Protein AF-0000000075649839 (afdb_homodimer)

Radius of gyration: 38.53 Å; Cα contacts (8 Å, |Δi|>4): 1912; chains: 2; bounding box: 109×121×82 Å

Structure (mmCIF, N/CA/C/O backbone):
data_AF-0000000075649839-model_v1
#
loop_
_entity.id
_entity.type
_entity.pdbx_description
1 polymer 'PiggyBac transposable element-derived protein 3-like'
#
loop_
_atom_site.group_PDB
_atom_site.id
_atom_site.type_symbol
_atom_site.label_atom_id
_atom_site.label_alt_id
_atom_site.label_comp_id
_atom_site.label_asym_id
_atom_site.label_entity_id
_atom_site.label_seq_id
_atom_site.pdbx_PDB_ins_code
_atom_site.Cartn_x
_atom_site.Cartn_y
_atom_site.Cartn_z
_atom_site.occupancy
_atom_site.B_iso_or_equiv
_atom_site.auth_seq_id
_atom_site.auth_comp_id
_atom_site.auth_asym_id
_atom_site.auth_atom_id
_atom_site.pdbx_PDB_model_num
ATOM 1 N N . MET A 1 1 ? -27.047 -64.312 -16.031 1 19.02 1 MET A N 1
ATOM 2 C CA . MET A 1 1 ? -25.828 -64.75 -16.688 1 19.02 1 MET A CA 1
ATOM 3 C C . MET A 1 1 ? -24.734 -63.719 -16.625 1 19.02 1 MET A C 1
ATOM 5 O O . MET A 1 1 ? -23.703 -63.844 -17.266 1 19.02 1 MET A O 1
ATOM 9 N N . ALA A 1 2 ? -25.266 -62.438 -16.25 1 24.97 2 ALA A N 1
ATOM 10 C CA . ALA A 1 2 ? -24.531 -61.156 -16.266 1 24.97 2 ALA A CA 1
ATOM 11 C C . ALA A 1 2 ? -23.344 -61.219 -15.305 1 24.97 2 ALA A C 1
ATOM 13 O O . ALA A 1 2 ? -22.656 -60.188 -15.117 1 24.97 2 ALA A O 1
ATOM 14 N N . SER A 1 3 ? -23.391 -62.281 -14.469 1 29.88 3 SER A N 1
ATOM 15 C CA . SER A 1 3 ? -22.594 -62.344 -13.242 1 29.88 3 SER A CA 1
ATOM 16 C C . SER A 1 3 ? -21.109 -62.469 -13.547 1 29.88 3 SER A C 1
ATOM 18 O O . SER A 1 3 ? -20.266 -62.281 -12.672 1 29.88 3 SER A O 1
ATOM 20 N N . GLY A 1 4 ? -20.828 -63.219 -14.68 1 31.69 4 GLY A N 1
ATOM 21 C CA . GLY A 1 4 ? -19.531 -63.844 -14.867 1 31.69 4 GLY A CA 1
ATOM 22 C C . GLY A 1 4 ? -18.438 -62.844 -15.195 1 31.69 4 GLY A C 1
ATOM 23 O O . GLY A 1 4 ? -17.266 -63.062 -14.852 1 31.69 4 GLY A O 1
ATOM 24 N N . ASP A 1 5 ? -18.781 -61.938 -16.156 1 35.31 5 ASP A N 1
ATOM 25 C CA . ASP A 1 5 ? -17.766 -61.125 -16.828 1 35.31 5 ASP A CA 1
ATOM 26 C C . ASP A 1 5 ? -17.156 -60.125 -15.875 1 35.31 5 ASP A C 1
ATOM 28 O O . ASP A 1 5 ? -16.094 -59.562 -16.156 1 35.31 5 ASP A O 1
ATOM 32 N N . ASP A 1 6 ? -17.938 -59.781 -14.773 1 36.09 6 ASP A N 1
ATOM 33 C CA . ASP A 1 6 ? -17.438 -58.781 -13.844 1 36.09 6 ASP A CA 1
ATOM 34 C C . ASP A 1 6 ? -16.297 -59.312 -12.984 1 36.09 6 ASP A C 1
ATOM 36 O O . ASP A 1 6 ? -15.406 -58.594 -12.57 1 36.09 6 ASP A O 1
ATOM 40 N N . GLU A 1 7 ? -16.312 -60.719 -12.711 1 37.62 7 GLU A N 1
ATOM 41 C CA . GLU A 1 7 ? -15.328 -61.344 -11.836 1 37.62 7 GLU A CA 1
ATOM 42 C C . GLU A 1 7 ? -13.961 -61.438 -12.516 1 37.62 7 GLU A C 1
ATOM 44 O O . GLU A 1 7 ? -12.93 -61.281 -11.867 1 37.62 7 GLU A O 1
ATOM 49 N N . GLU A 1 8 ? -13.938 -61.75 -13.844 1 36.5 8 GLU A N 1
ATOM 50 C CA . GLU A 1 8 ? -12.68 -61.969 -14.555 1 36.5 8 GLU A CA 1
ATOM 51 C C . GLU A 1 8 ? -11.867 -60.688 -14.648 1 36.5 8 GLU A C 1
ATOM 53 O O . GLU A 1 8 ? -10.641 -60.719 -14.523 1 36.5 8 GLU A O 1
ATOM 58 N N . ILE A 1 9 ? -12.602 -59.531 -14.742 1 35.34 9 ILE A N 1
ATOM 59 C CA . ILE A 1 9 ? -11.898 -58.25 -14.883 1 35.34 9 ILE A CA 1
ATOM 60 C C . ILE A 1 9 ? -11.266 -57.844 -13.555 1 35.34 9 ILE A C 1
ATOM 62 O O . ILE A 1 9 ? -10.156 -57.312 -13.516 1 35.34 9 ILE A O 1
ATOM 66 N N . GLU A 1 10 ? -11.828 -58.375 -12.398 1 38.44 10 GLU A N 1
ATOM 67 C CA . GLU A 1 10 ? -11.266 -58.062 -11.086 1 38.44 10 GLU A CA 1
ATOM 68 C C . GLU A 1 10 ? -9.984 -58.844 -10.844 1 38.44 10 GLU A C 1
ATOM 70 O O . GLU A 1 10 ? -9.023 -58.344 -10.281 1 38.44 10 GLU A O 1
ATOM 75 N N . GLU A 1 11 ? -9.93 -60.156 -11.242 1 40.06 11 GLU A N 1
ATOM 76 C CA . GLU A 1 11 ? -8.773 -61 -10.992 1 40.06 11 GLU A CA 1
ATOM 77 C C . GLU A 1 11 ? -7.562 -60.562 -11.805 1 40.06 11 GLU A C 1
ATOM 79 O O . GLU A 1 11 ? -6.434 -60.594 -11.305 1 40.06 11 GLU A O 1
ATOM 84 N N . ASP A 1 12 ? -7.809 -60.125 -13.031 1 36.66 12 ASP A N 1
ATOM 85 C CA . ASP A 1 12 ? -6.707 -59.656 -13.875 1 36.66 12 ASP A CA 1
ATOM 86 C C . ASP A 1 12 ? -6.086 -58.375 -13.328 1 36.66 12 ASP A C 1
ATOM 88 O O . ASP A 1 12 ? -4.867 -58.219 -13.367 1 36.66 12 ASP A O 1
ATOM 92 N N . ILE A 1 13 ? -6.922 -57.594 -12.586 1 37.34 13 ILE A N 1
ATOM 93 C CA . ILE A 1 13 ? -6.41 -56.375 -11.992 1 37.34 13 ILE A CA 1
ATOM 94 C C . ILE A 1 13 ? -5.551 -56.719 -10.773 1 37.34 13 ILE A C 1
ATOM 96 O O . ILE A 1 13 ? -4.473 -56.125 -10.594 1 37.34 13 ILE A O 1
ATOM 100 N N . GLU A 1 14 ? -5.887 -57.719 -10.008 1 41.59 14 GLU A N 1
ATOM 101 C CA . GLU A 1 14 ? -5.113 -58.125 -8.828 1 41.59 14 GLU A CA 1
ATOM 102 C C . GLU A 1 14 ? -3.771 -58.719 -9.227 1 41.59 14 GLU A C 1
ATOM 104 O O . GLU A 1 14 ? -2.748 -58.438 -8.594 1 41.59 14 GLU A O 1
ATOM 109 N N . MET A 1 15 ? -3.715 -59.625 -10.242 1 41.25 15 MET A N 1
ATOM 110 C CA . MET A 1 15 ? -2.477 -60.25 -10.688 1 41.25 15 MET A CA 1
ATOM 111 C C . MET A 1 15 ? -1.504 -59.219 -11.242 1 41.25 15 MET A C 1
ATOM 113 O O . MET A 1 15 ? -0.313 -59.25 -10.922 1 41.25 15 MET A O 1
ATOM 117 N N . TYR A 1 16 ? -2.105 -58.188 -11.914 1 36.31 16 TYR A N 1
ATOM 118 C CA . TYR A 1 16 ? -1.267 -57.156 -12.523 1 36.31 16 TYR A CA 1
ATOM 119 C C . TYR A 1 16 ? -0.678 -56.25 -11.453 1 36.31 16 TYR A C 1
ATOM 121 O O . TYR A 1 16 ? 0.495 -55.875 -11.523 1 36.31 16 TYR A O 1
ATOM 129 N N . LEU A 1 17 ? -1.4 -55.969 -10.352 1 41.25 17 LEU A N 1
ATOM 130 C CA . LEU A 1 17 ? -0.88 -55.188 -9.234 1 41.25 17 LEU A CA 1
ATOM 131 C C . LEU A 1 17 ? 0.249 -55.938 -8.531 1 41.25 17 LEU A C 1
ATOM 133 O O . LEU A 1 17 ? 1.222 -55.312 -8.086 1 41.25 17 LEU A O 1
ATOM 137 N N . ARG A 1 18 ? 0.269 -57.188 -8.477 1 41.78 18 ARG A N 1
ATOM 138 C CA . ARG A 1 18 ? 1.303 -58 -7.844 1 41.78 18 ARG A CA 1
ATOM 139 C C . ARG A 1 18 ? 2.58 -58 -8.672 1 41.78 18 ARG A C 1
ATOM 141 O O . ARG A 1 18 ? 3.682 -57.906 -8.133 1 41.78 18 ARG A O 1
ATOM 148 N N . GLU A 1 19 ? 2.455 -58.062 -10.023 1 39.06 19 GLU A N 1
ATOM 149 C CA . GLU A 1 19 ? 3.635 -58.125 -10.883 1 39.06 19 GLU A CA 1
ATOM 150 C C . GLU A 1 19 ? 4.348 -56.781 -10.977 1 39.06 19 GLU A C 1
ATOM 152 O O . GLU A 1 19 ? 5.578 -56.719 -11.023 1 39.06 19 GLU A O 1
ATOM 157 N N . ALA A 1 20 ? 3.559 -55.656 -10.898 1 35.97 20 ALA A N 1
ATOM 158 C CA . ALA A 1 20 ? 4.156 -54.312 -10.914 1 35.97 20 ALA A CA 1
ATOM 159 C C . ALA A 1 20 ? 4.918 -54.062 -9.617 1 35.97 20 ALA A C 1
ATOM 161 O O . ALA A 1 20 ? 5.98 -53.406 -9.633 1 35.97 20 ALA A O 1
ATOM 162 N N . ALA A 1 21 ? 4.617 -54.594 -8.477 1 37.72 21 ALA A N 1
ATOM 163 C CA . ALA A 1 21 ? 5.367 -54.531 -7.223 1 37.72 21 ALA A CA 1
ATOM 164 C C . ALA A 1 21 ? 6.695 -55.281 -7.336 1 37.72 21 ALA A C 1
ATOM 166 O O . ALA A 1 21 ? 7.707 -54.844 -6.777 1 37.72 21 ALA A O 1
ATOM 167 N N . VAL A 1 22 ? 6.879 -56.312 -8.133 1 38.53 22 VAL A N 1
ATOM 168 C CA . VAL A 1 22 ? 8.086 -57.125 -8.273 1 38.53 22 VAL A CA 1
ATOM 169 C C . VAL A 1 22 ? 9.094 -56.406 -9.164 1 38.53 22 VAL A C 1
ATOM 171 O O . VAL A 1 22 ? 10.289 -56.406 -8.883 1 38.53 22 VAL A O 1
ATOM 174 N N . ALA A 1 23 ? 8.617 -55.625 -10.18 1 34.53 23 ALA A N 1
ATOM 175 C CA . ALA A 1 23 ? 9.539 -54.969 -11.117 1 34.53 23 ALA A CA 1
ATOM 176 C C . ALA A 1 23 ? 10.242 -53.781 -10.461 1 34.53 23 ALA A C 1
ATOM 178 O O . ALA A 1 23 ? 11.43 -53.562 -10.711 1 34.53 23 ALA A O 1
ATOM 179 N N . GLU A 1 24 ? 9.641 -53.125 -9.508 1 35.38 24 GLU A N 1
ATOM 180 C CA . GLU A 1 24 ? 10.281 -52 -8.82 1 35.38 24 GLU A CA 1
ATOM 181 C C . GLU A 1 24 ? 11.391 -52.469 -7.891 1 35.38 24 GLU A C 1
ATOM 183 O O . GLU A 1 24 ? 12.352 -51.75 -7.637 1 35.38 24 GLU A O 1
ATOM 188 N N . ARG A 1 25 ? 11.391 -53.594 -7.375 1 35.38 25 ARG A N 1
ATOM 189 C CA . ARG A 1 25 ? 12.43 -54.156 -6.523 1 35.38 25 ARG A CA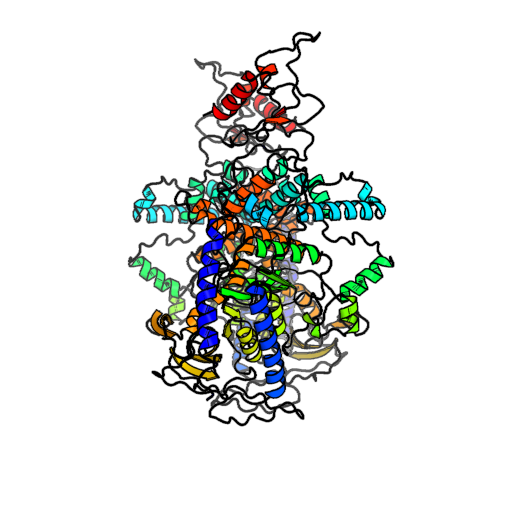 1
ATOM 190 C C . ARG A 1 25 ? 13.688 -54.469 -7.324 1 35.38 25 ARG A C 1
ATOM 192 O O . ARG A 1 25 ? 14.805 -54.406 -6.793 1 35.38 25 ARG A O 1
ATOM 199 N N . ALA A 1 26 ? 13.609 -54.844 -8.609 1 31.78 26 ALA A N 1
ATOM 200 C CA . ALA A 1 26 ? 14.766 -55.281 -9.383 1 31.78 26 ALA A CA 1
ATOM 201 C C . ALA A 1 26 ? 15.664 -54.094 -9.742 1 31.78 26 ALA A C 1
ATOM 203 O O . ALA A 1 26 ? 16.891 -54.25 -9.797 1 31.78 26 ALA A O 1
ATOM 204 N N . GLU A 1 27 ? 15.133 -52.938 -9.977 1 32.66 27 GLU A N 1
ATOM 205 C CA . GLU A 1 27 ? 15.992 -51.844 -10.477 1 32.66 27 GLU A CA 1
ATOM 206 C C . GLU A 1 27 ? 16.891 -51.312 -9.367 1 32.66 27 GLU A C 1
ATOM 208 O O . GLU A 1 27 ? 17.859 -50.594 -9.641 1 32.66 27 GLU A O 1
ATOM 213 N N . ALA A 1 28 ? 16.641 -51.5 -8.07 1 30.34 28 ALA A N 1
ATOM 214 C CA . ALA A 1 28 ? 17.5 -51.031 -6.984 1 30.34 28 ALA A CA 1
ATOM 215 C C . ALA A 1 28 ? 18.828 -51.781 -6.961 1 30.34 28 ALA A C 1
ATOM 217 O O . ALA A 1 28 ? 19.828 -51.25 -6.453 1 30.34 28 ALA A O 1
ATOM 218 N N . ALA A 1 29 ? 18.906 -53.031 -7.348 1 28.22 29 ALA A N 1
ATOM 219 C CA . ALA A 1 29 ? 20.062 -53.875 -7.055 1 28.22 29 ALA A CA 1
ATOM 220 C C . ALA A 1 29 ? 21.234 -53.531 -7.977 1 28.22 29 ALA A C 1
ATOM 222 O O . ALA A 1 29 ? 22.359 -53.969 -7.746 1 28.22 29 ALA A O 1
ATOM 223 N N . GLY A 1 30 ? 21.016 -53.062 -9.195 1 26.59 30 GLY A N 1
ATOM 224 C CA . GLY A 1 30 ? 22.078 -53.094 -10.195 1 26.59 30 GLY A CA 1
ATOM 225 C C . GLY A 1 30 ? 23.141 -52.062 -9.969 1 26.59 30 GLY A C 1
ATOM 226 O O . GLY A 1 30 ? 23.969 -51.781 -10.852 1 26.59 30 GLY A O 1
ATOM 227 N N . ALA A 1 31 ? 23.219 -51.312 -8.875 1 26.58 31 ALA A N 1
ATOM 228 C CA . ALA A 1 31 ? 24.109 -50.156 -8.82 1 26.58 31 ALA A CA 1
ATOM 229 C C . ALA A 1 31 ? 25.562 -50.594 -8.578 1 26.58 31 ALA A C 1
ATOM 231 O O . ALA A 1 31 ? 26.438 -49.75 -8.406 1 26.58 31 ALA A O 1
ATOM 232 N N . ASN A 1 32 ? 25.953 -51.875 -8.336 1 22.62 32 ASN A N 1
ATOM 233 C CA . ASN A 1 32 ? 27.297 -52.031 -7.789 1 22.62 32 ASN A CA 1
ATOM 234 C C . ASN A 1 32 ? 28.359 -51.969 -8.883 1 22.62 32 ASN A C 1
ATOM 236 O O . ASN A 1 32 ? 29.562 -51.938 -8.594 1 22.62 32 ASN A O 1
ATOM 240 N N . GLY A 1 33 ? 28.188 -52.656 -10.062 1 23.7 33 GLY A N 1
ATOM 241 C CA . GLY A 1 33 ? 29.328 -53.281 -10.703 1 23.7 33 GLY A CA 1
ATOM 242 C C . GLY A 1 33 ? 30.328 -52.281 -11.258 1 23.7 33 GLY A C 1
ATOM 243 O O . GLY A 1 33 ? 30.016 -51.094 -11.375 1 23.7 33 GLY A O 1
ATOM 244 N N . THR A 1 34 ? 31.594 -52.812 -11.859 1 25.53 34 THR A N 1
ATOM 245 C CA . THR A 1 34 ? 32.969 -52.562 -12.281 1 25.53 34 THR A CA 1
ATOM 246 C C . THR A 1 34 ? 33 -51.562 -13.453 1 25.53 34 THR A C 1
ATOM 248 O O . THR A 1 34 ? 32.031 -51.5 -14.227 1 25.53 34 THR A O 1
ATOM 251 N N . VAL A 1 35 ? 34.156 -50.688 -13.594 1 26.8 35 VAL A N 1
ATOM 252 C CA . VAL A 1 35 ? 34.469 -49.438 -14.25 1 26.8 35 VAL A CA 1
ATOM 253 C C . VAL A 1 35 ? 34.625 -49.656 -15.75 1 26.8 35 VAL A C 1
ATOM 255 O O . VAL A 1 35 ? 35.031 -48.75 -16.484 1 26.8 35 VAL A O 1
ATOM 258 N N . GLY A 1 36 ? 34.531 -50.969 -16.25 1 22.67 36 GLY A N 1
ATOM 259 C CA . GLY A 1 36 ? 35.188 -51.25 -17.5 1 22.67 36 GLY A CA 1
ATOM 260 C C . GLY A 1 36 ? 34.812 -50.281 -18.625 1 22.67 36 GLY A C 1
ATOM 261 O O . GLY A 1 36 ? 33.844 -49.531 -18.5 1 22.67 36 GLY A O 1
ATOM 262 N N . GLN A 1 37 ? 35.656 -50.406 -19.891 1 25.34 37 GLN A N 1
ATOM 263 C CA . GLN A 1 37 ? 35.906 -49.688 -21.125 1 25.34 37 GLN A CA 1
ATOM 264 C C . GLN A 1 37 ? 34.625 -49.406 -21.891 1 25.34 37 GLN A C 1
ATOM 266 O O . GLN A 1 37 ? 33.969 -50.344 -22.391 1 25.34 37 GLN A O 1
ATOM 271 N N . ASN A 1 38 ? 33.812 -48.781 -21.422 1 20.47 38 ASN A N 1
ATOM 272 C CA . ASN A 1 38 ? 32.375 -48.875 -21.75 1 20.47 38 ASN A CA 1
ATOM 273 C C . ASN A 1 38 ? 32.125 -48.375 -23.172 1 20.47 38 ASN A C 1
ATOM 275 O O . ASN A 1 38 ? 32.281 -47.188 -23.469 1 20.47 38 ASN A O 1
ATOM 279 N N . ILE A 1 39 ? 32.75 -49.125 -24.203 1 24.69 39 ILE A N 1
ATOM 280 C CA . ILE A 1 39 ? 32.5 -48.812 -25.594 1 24.69 39 ILE A CA 1
ATOM 281 C C . ILE A 1 39 ? 31 -48.562 -25.797 1 24.69 39 ILE A C 1
ATOM 283 O O . ILE A 1 39 ? 30.188 -49.5 -25.594 1 24.69 39 ILE A O 1
ATOM 287 N N . ALA A 1 40 ? 30.578 -47.469 -25.547 1 22.92 40 ALA A N 1
ATOM 288 C CA . ALA A 1 40 ? 29.156 -47.125 -25.359 1 22.92 40 ALA A CA 1
ATOM 289 C C . ALA A 1 40 ? 28.359 -47.375 -26.641 1 22.92 40 ALA A C 1
ATOM 291 O O . ALA A 1 40 ? 28.453 -46.594 -27.578 1 22.92 40 ALA A O 1
ATOM 292 N N . GLY A 1 41 ? 28.594 -48.656 -27.188 1 22.28 41 GLY A N 1
ATOM 293 C CA . GLY A 1 41 ? 27.734 -48.938 -28.328 1 22.28 41 GLY A CA 1
ATOM 294 C C . GLY A 1 41 ? 26.297 -48.531 -28.109 1 22.28 41 GLY A C 1
ATOM 295 O O . GLY A 1 41 ? 25.828 -48.5 -26.969 1 22.28 41 GLY A O 1
ATOM 296 N N . GLU A 1 42 ? 25.75 -47.688 -29.062 1 23.73 42 GLU A N 1
ATOM 297 C CA . GLU A 1 42 ? 24.406 -47.125 -29.172 1 23.73 42 GLU A CA 1
ATOM 298 C C . GLU A 1 42 ? 23.344 -48.219 -29.031 1 23.73 42 GLU A C 1
ATOM 300 O O . GLU A 1 42 ? 23.031 -48.906 -30 1 23.73 42 GLU A O 1
ATOM 305 N N . VAL A 1 43 ? 23.516 -49.156 -28.109 1 25.05 43 VAL A N 1
ATOM 306 C CA . VAL A 1 43 ? 22.484 -50.188 -28.188 1 25.05 43 VAL A CA 1
ATOM 307 C C . VAL A 1 43 ? 21.094 -49.562 -28.141 1 25.05 43 VAL A C 1
ATOM 309 O O . VAL A 1 43 ? 20.812 -48.719 -27.266 1 25.05 43 VAL A O 1
ATOM 312 N N . ASP A 1 44 ? 20.422 -49.562 -29.328 1 24.45 44 ASP A N 1
ATOM 313 C CA . ASP A 1 44 ? 19.016 -49.312 -29.641 1 24.45 44 ASP A CA 1
ATOM 314 C C . ASP A 1 44 ? 18.109 -50.062 -28.656 1 24.45 44 ASP A C 1
ATOM 316 O O . ASP A 1 44 ? 18.031 -51.281 -28.672 1 24.45 44 ASP A O 1
ATOM 320 N N . SER A 1 45 ? 18.281 -49.812 -27.406 1 27.55 45 SER A N 1
ATOM 321 C CA . SER A 1 45 ? 17.469 -50.562 -26.469 1 27.55 45 SER A CA 1
ATOM 322 C C . SER A 1 45 ? 16.016 -50.625 -26.922 1 27.55 45 SER A C 1
ATOM 324 O O . SER A 1 45 ? 15.422 -49.625 -27.297 1 27.55 45 SER A O 1
ATOM 326 N N . ASP A 1 46 ? 15.594 -51.75 -27.547 1 25.83 46 ASP A N 1
ATOM 327 C CA . ASP A 1 46 ? 14.258 -52.219 -27.891 1 25.83 46 ASP A CA 1
ATOM 328 C C . ASP A 1 46 ? 13.234 -51.812 -26.828 1 25.83 46 ASP A C 1
ATOM 330 O O . ASP A 1 46 ? 13.484 -51.969 -25.641 1 25.83 46 ASP A O 1
ATOM 334 N N . ASP A 1 47 ? 12.352 -50.906 -27.219 1 26.94 47 ASP A N 1
ATOM 335 C CA . ASP A 1 47 ? 11.102 -50.406 -26.641 1 26.94 47 ASP A CA 1
ATOM 336 C C . ASP A 1 47 ? 10.242 -51.562 -26.109 1 26.94 47 ASP A C 1
ATOM 338 O O . ASP A 1 47 ? 9.562 -52.219 -26.875 1 26.94 47 ASP A O 1
ATOM 342 N N . SER A 1 48 ? 10.734 -52.375 -25.25 1 28.39 48 SER A N 1
ATOM 343 C CA . SER A 1 48 ? 9.906 -53.438 -24.688 1 28.39 48 SER A CA 1
ATOM 344 C C . SER A 1 48 ? 8.523 -52.906 -24.312 1 28.39 48 SER A C 1
ATOM 346 O O . SER A 1 48 ? 8.391 -51.781 -23.812 1 28.39 48 SER A O 1
ATOM 348 N N . ASP A 1 49 ? 7.414 -53.5 -24.938 1 29.11 49 ASP A N 1
ATOM 349 C CA . ASP A 1 49 ? 5.957 -53.438 -24.828 1 29.11 49 ASP A CA 1
ATOM 350 C C . ASP A 1 49 ? 5.508 -53.469 -23.375 1 29.11 49 ASP A C 1
ATOM 352 O O . ASP A 1 49 ? 5.078 -54.5 -22.875 1 29.11 49 ASP A O 1
ATOM 356 N N . ASP A 1 50 ? 6.309 -53.094 -22.5 1 30.92 50 ASP A N 1
ATOM 357 C CA . ASP A 1 50 ? 5.742 -53.062 -21.156 1 30.92 50 ASP A CA 1
ATOM 358 C C . ASP A 1 50 ? 4.344 -52.469 -21.141 1 30.92 50 ASP A C 1
ATOM 360 O O . ASP A 1 50 ? 4.168 -51.312 -21.578 1 30.92 50 ASP A O 1
ATOM 364 N N . PHE A 1 51 ? 3.275 -53.156 -21.359 1 31.86 51 PHE A N 1
ATOM 365 C CA . PHE A 1 51 ? 1.84 -52.938 -21.234 1 31.86 51 PHE A CA 1
ATOM 366 C C . PHE A 1 51 ? 1.536 -51.938 -20.141 1 31.86 51 PHE A C 1
ATOM 368 O O . PHE A 1 51 ? 1.631 -52.25 -18.953 1 31.86 51 PHE A O 1
ATOM 375 N N . ASP A 1 52 ? 1.98 -50.75 -20.234 1 35.62 52 ASP A N 1
ATOM 376 C CA . ASP A 1 52 ? 2.111 -49.594 -19.359 1 35.62 52 ASP A CA 1
ATOM 377 C C . ASP A 1 52 ? 0.794 -49.281 -18.656 1 35.62 52 ASP A C 1
ATOM 379 O O . ASP A 1 52 ? -0.255 -49.188 -19.297 1 35.62 52 ASP A O 1
ATOM 383 N N . LEU A 1 53 ? 0.607 -49.688 -17.391 1 39.34 53 LEU A N 1
ATOM 384 C CA . LEU A 1 53 ? -0.479 -49.375 -16.469 1 39.34 53 LEU A CA 1
ATOM 385 C C . LEU A 1 53 ? -1.08 -48 -16.766 1 39.34 53 LEU A C 1
ATOM 387 O O . LEU A 1 53 ? -2.293 -47.812 -16.641 1 39.34 53 LEU A O 1
ATOM 391 N N . TYR A 1 54 ? -0.235 -47.156 -17.188 1 42.41 54 TYR A N 1
ATOM 392 C CA . TYR A 1 54 ? -0.687 -45.812 -17.484 1 42.41 54 TYR A CA 1
ATOM 393 C C . TYR A 1 54 ? -1.618 -45.781 -18.703 1 42.41 54 TYR A C 1
ATOM 395 O O . TYR A 1 54 ? -2.639 -45.094 -18.703 1 42.41 54 TYR A O 1
ATOM 403 N N . SER A 1 55 ? -1.267 -46.688 -19.688 1 45.28 55 SER A N 1
ATOM 404 C CA . SER A 1 55 ? -2.088 -46.719 -20.891 1 45.28 55 SER A CA 1
ATOM 405 C C . SER A 1 55 ? -3.453 -47.344 -20.609 1 45.28 55 SER A C 1
ATOM 407 O O . SER A 1 55 ? -4.473 -46.875 -21.125 1 45.28 55 SER A O 1
ATOM 409 N N . VAL A 1 56 ? -3.43 -48.438 -19.766 1 46.31 56 VAL A N 1
ATOM 410 C CA . VAL A 1 56 ? -4.691 -49.094 -19.422 1 46.31 56 VAL A CA 1
ATOM 411 C C . VAL A 1 56 ? -5.57 -48.125 -18.625 1 46.31 56 VAL A C 1
ATOM 413 O O . VAL A 1 56 ? -6.773 -48.031 -18.875 1 46.31 56 VAL A O 1
ATOM 416 N N . THR A 1 57 ? -4.922 -47.438 -17.734 1 51.81 57 THR A N 1
ATOM 417 C CA . THR A 1 57 ? -5.676 -46.5 -16.891 1 51.81 57 THR A CA 1
ATOM 418 C C . THR A 1 57 ? -6.254 -45.375 -17.734 1 51.81 57 THR A C 1
ATOM 420 O O . THR A 1 57 ? -7.379 -44.938 -17.484 1 51.81 57 THR A O 1
ATOM 423 N N . LYS A 1 58 ? -5.461 -45.062 -18.734 1 54.66 58 LYS A N 1
ATOM 424 C CA . LYS A 1 58 ? -5.922 -44 -19.641 1 54.66 58 LYS A CA 1
ATOM 425 C C . LYS A 1 58 ? -7.113 -44.469 -20.469 1 54.66 58 LYS A C 1
ATOM 427 O O . LYS A 1 58 ? -8.055 -43.719 -20.688 1 54.66 58 LYS A O 1
ATOM 432 N N . GLN A 1 59 ? -6.992 -45.75 -20.938 1 53.06 59 GLN A N 1
ATOM 433 C CA . GLN A 1 59 ? -8.078 -46.312 -21.75 1 53.06 59 GLN A CA 1
ATOM 434 C C . GLN A 1 59 ? -9.359 -46.438 -20.922 1 53.06 59 GLN A C 1
ATOM 436 O O . GLN A 1 59 ? -10.453 -46.125 -21.406 1 53.06 59 GLN A O 1
ATOM 441 N N . VAL A 1 60 ? -9.141 -46.906 -19.641 1 57.06 60 VAL A N 1
ATOM 442 C CA . VAL A 1 60 ? -10.297 -47.062 -18.766 1 57.06 60 VAL A CA 1
ATOM 443 C C . VAL A 1 60 ? -10.914 -45.719 -18.469 1 57.06 60 VAL A C 1
ATOM 445 O O . VAL A 1 60 ? -12.141 -45.562 -18.484 1 57.06 60 VAL A O 1
ATOM 448 N N . ARG A 1 61 ? -10.055 -44.75 -18.328 1 63.09 61 ARG A N 1
ATOM 449 C CA . ARG A 1 61 ? -10.539 -43.406 -18.062 1 63.09 61 ARG A CA 1
ATOM 450 C C . ARG A 1 61 ? -11.266 -42.844 -19.266 1 63.09 61 ARG A C 1
ATOM 452 O O . ARG A 1 61 ? -12.297 -42.188 -19.125 1 63.09 61 ARG A O 1
ATOM 459 N N . GLY A 1 62 ? -10.641 -43.094 -20.375 1 61.25 62 GLY A N 1
ATOM 460 C CA . GLY A 1 62 ? -11.281 -42.656 -21.594 1 61.25 62 GLY A CA 1
ATOM 461 C C . GLY A 1 62 ? -12.688 -43.219 -21.766 1 61.25 62 GLY A C 1
ATOM 462 O O . GLY A 1 62 ? -13.594 -42.5 -22.172 1 61.25 62 GLY A O 1
ATOM 463 N N . ALA A 1 63 ? -12.828 -44.5 -21.438 1 63.03 63 ALA A N 1
ATOM 464 C CA . ALA A 1 63 ? -14.141 -45.156 -21.531 1 63.03 63 ALA A CA 1
ATOM 465 C C . ALA A 1 63 ? -15.125 -44.531 -20.547 1 63.03 63 ALA A C 1
ATOM 467 O O . ALA A 1 63 ? -16.297 -44.312 -20.875 1 63.03 63 ALA A O 1
ATOM 468 N N . ARG A 1 64 ? -14.617 -44.219 -19.406 1 67.69 64 ARG A N 1
ATOM 469 C CA . ARG A 1 64 ? -15.461 -43.594 -18.375 1 67.69 64 ARG A CA 1
ATOM 470 C C . ARG A 1 64 ? -15.906 -42.188 -18.797 1 67.69 64 ARG A C 1
ATOM 472 O O . ARG A 1 64 ? -17.047 -41.812 -18.547 1 67.69 64 ARG A O 1
ATOM 479 N N . VAL A 1 65 ? -15.008 -41.531 -19.422 1 69.38 65 VAL A N 1
ATOM 480 C CA . VAL A 1 65 ? -15.328 -40.188 -19.891 1 69.38 65 VAL A CA 1
ATOM 481 C C . VAL A 1 65 ? -16.406 -40.25 -20.969 1 69.38 65 VAL A C 1
ATOM 483 O O . VAL A 1 65 ? -17.312 -39.406 -21 1 69.38 65 VAL A O 1
ATOM 486 N N . GLY A 1 66 ? -16.188 -41.219 -21.828 1 65.81 66 GLY A N 1
ATOM 487 C CA . GLY A 1 66 ? -17.203 -41.438 -22.844 1 65.81 66 GLY A CA 1
ATOM 488 C C . GLY A 1 66 ? -18.578 -41.719 -22.266 1 65.81 66 GLY A C 1
ATOM 489 O O . GLY A 1 66 ? -19.578 -41.156 -22.734 1 65.81 66 GLY A O 1
ATOM 490 N N . GLU A 1 67 ? -18.578 -42.594 -21.219 1 67.81 67 GLU A N 1
ATOM 491 C CA . GLU A 1 67 ? -19.828 -42.906 -20.547 1 67.81 67 GLU A CA 1
ATOM 492 C C . GLU A 1 67 ? -20.406 -41.688 -19.859 1 67.81 67 GLU A C 1
ATOM 494 O O . GLU A 1 67 ? -21.625 -41.469 -19.891 1 67.81 67 GLU A O 1
ATOM 499 N N . PHE A 1 68 ? -19.578 -41 -19.266 1 69.5 68 PHE A N 1
ATOM 500 C CA . PHE A 1 68 ? -20 -39.75 -18.641 1 69.5 68 PHE A CA 1
ATOM 501 C C . PHE A 1 68 ? -20.688 -38.812 -19.656 1 69.5 68 PHE A C 1
ATOM 503 O O . PHE A 1 68 ? -21.75 -38.281 -19.391 1 69.5 68 PHE A O 1
ATOM 510 N N . SER A 1 69 ? -20.016 -38.688 -20.734 1 65.44 69 SER A N 1
ATOM 511 C CA . SER A 1 69 ? -20.547 -37.781 -21.766 1 65.44 69 SER A CA 1
ATOM 512 C C . SER A 1 69 ? -21.922 -38.25 -22.234 1 65.44 69 SER A C 1
ATOM 514 O O . SER A 1 69 ? -22.812 -37.406 -22.438 1 65.44 69 SER A O 1
ATOM 516 N N . ARG A 1 70 ? -22.094 -39.531 -22.297 1 66.88 70 ARG A N 1
ATOM 517 C CA . ARG A 1 70 ? -23.375 -40.094 -22.703 1 66.88 70 ARG A CA 1
ATOM 518 C C . ARG A 1 70 ? -24.438 -39.875 -21.641 1 66.88 70 ARG A C 1
ATOM 520 O O . ARG A 1 70 ? -25.562 -39.469 -21.953 1 66.88 70 ARG A O 1
ATOM 527 N N . ARG A 1 71 ? -24.031 -40.156 -20.453 1 67.38 71 ARG A N 1
ATOM 528 C CA . ARG A 1 71 ? -24.969 -40 -19.344 1 67.38 71 ARG A CA 1
ATOM 529 C C . ARG A 1 71 ? -25.359 -38.562 -19.156 1 67.38 71 ARG A C 1
ATOM 531 O O . ARG A 1 71 ? -26.516 -38.25 -18.859 1 67.38 71 ARG A O 1
ATOM 538 N N . ASN A 1 72 ? -24.375 -37.781 -19.266 1 64.06 72 ASN A N 1
ATOM 539 C CA . ASN A 1 72 ? -24.625 -36.344 -19.094 1 64.06 72 ASN A CA 1
ATOM 540 C C . ASN A 1 72 ? -25.578 -35.812 -20.156 1 64.06 72 ASN A C 1
ATOM 542 O O . ASN A 1 72 ? -26.438 -34.969 -19.875 1 64.06 72 ASN A O 1
ATOM 546 N N . LYS A 1 73 ? -25.281 -36.25 -21.328 1 59.62 73 LYS A N 1
ATOM 547 C CA . LYS A 1 73 ? -26.172 -35.875 -22.422 1 59.62 73 LYS A CA 1
ATOM 548 C C . LYS A 1 73 ? -27.578 -36.406 -22.188 1 59.62 73 LYS A C 1
ATOM 550 O O . LYS A 1 73 ? -28.562 -35.75 -22.5 1 59.62 73 LYS A O 1
ATOM 555 N N . ALA A 1 74 ? -27.625 -37.656 -21.672 1 59.31 74 ALA A N 1
ATOM 556 C CA . ALA A 1 74 ? -28.891 -38.312 -21.422 1 59.31 74 ALA A CA 1
ATOM 557 C C . ALA A 1 74 ? -29.609 -37.688 -20.234 1 59.31 74 ALA A C 1
ATOM 559 O O . ALA A 1 74 ? -30.844 -37.594 -20.219 1 59.31 74 ALA A O 1
ATOM 560 N N . ARG A 1 75 ? -28.859 -37.531 -19.172 1 60.22 75 ARG A N 1
ATOM 561 C CA . ARG A 1 75 ? -29.469 -37 -17.953 1 60.22 75 ARG A CA 1
ATOM 562 C C . ARG A 1 75 ? -30.078 -35.625 -18.188 1 60.22 75 ARG A C 1
ATOM 564 O O . ARG A 1 75 ? -31.047 -35.281 -17.531 1 60.22 75 ARG A O 1
ATOM 571 N N . GLY A 1 76 ? -29.891 -35.156 -19.438 1 51.72 76 GLY A N 1
ATOM 572 C CA . GLY A 1 76 ? -30.453 -33.844 -19.703 1 51.72 76 GLY A CA 1
ATOM 573 C C . GLY A 1 76 ? -30.516 -32.969 -18.469 1 51.72 76 GLY A C 1
ATOM 574 O O . GLY A 1 76 ? -29.578 -32.938 -17.672 1 51.72 76 GLY A O 1
ATOM 575 N N . ARG A 1 77 ? -31.578 -32.125 -18.266 1 53.09 77 ARG A N 1
ATOM 576 C CA . ARG A 1 77 ? -31.938 -31.25 -17.141 1 53.09 77 ARG A CA 1
ATOM 577 C C . ARG A 1 77 ? -32.625 -32.062 -16.031 1 53.09 77 ARG A C 1
ATOM 579 O O . ARG A 1 77 ? -33.281 -31.469 -15.164 1 53.09 77 ARG A O 1
ATOM 586 N N . ALA A 1 78 ? -32.531 -33.344 -16.125 1 55.75 78 ALA A N 1
ATOM 587 C CA . ALA A 1 78 ? -33.312 -34.125 -15.164 1 55.75 78 ALA A CA 1
ATOM 588 C C . ALA A 1 78 ? -32.719 -34 -13.758 1 55.75 78 ALA A C 1
ATOM 590 O O . ALA A 1 78 ? -31.516 -33.812 -13.586 1 55.75 78 ALA A O 1
ATOM 591 N N . GLU A 1 79 ? -33.594 -33.875 -12.781 1 66.38 79 GLU A N 1
ATOM 592 C CA . GLU A 1 79 ? -33.312 -33.719 -11.359 1 66.38 79 GLU A CA 1
ATOM 593 C C . GLU A 1 79 ? -32.562 -34.938 -10.82 1 66.38 79 GLU A C 1
ATOM 595 O O . GLU A 1 79 ? -32.875 -36.094 -11.172 1 66.38 79 GLU A O 1
ATOM 600 N N . ARG A 1 80 ? -31.406 -34.844 -10.297 1 77.94 80 ARG A N 1
ATOM 601 C CA . ARG A 1 80 ? -30.594 -35.844 -9.656 1 77.94 80 ARG A CA 1
ATOM 602 C C . ARG A 1 80 ? -31.328 -36.469 -8.469 1 77.94 80 ARG A C 1
ATOM 604 O O . ARG A 1 80 ? -32 -35.781 -7.707 1 77.94 80 ARG A O 1
ATOM 611 N N . PRO A 1 81 ? -31.391 -37.719 -8.359 1 80.69 81 PRO A N 1
ATOM 612 C CA . PRO A 1 81 ? -32.062 -38.406 -7.246 1 80.69 81 PRO A CA 1
ATOM 613 C C . PRO A 1 81 ? -31.266 -38.344 -5.941 1 80.69 81 PRO A C 1
ATOM 615 O O . PRO A 1 81 ? -30.625 -39.312 -5.555 1 80.69 81 PRO A O 1
ATOM 618 N N . TRP A 1 82 ? -31.391 -37.281 -5.301 1 86.5 82 TRP A N 1
ATOM 619 C CA . TRP A 1 82 ? -30.688 -37.094 -4.043 1 86.5 82 TRP A CA 1
ATOM 620 C C . TRP A 1 82 ? -31.344 -37.875 -2.91 1 86.5 82 TRP A C 1
ATOM 622 O O . TRP A 1 82 ? -32.562 -37.875 -2.789 1 86.5 82 TRP A O 1
ATOM 632 N N . ALA A 1 83 ? -30.547 -38.594 -2.109 1 85.12 83 ALA A N 1
ATOM 633 C CA . ALA A 1 83 ? -31.031 -39.281 -0.912 1 85.12 83 ALA A CA 1
ATOM 634 C C . ALA A 1 83 ? -30.531 -38.594 0.354 1 85.12 83 ALA A C 1
ATOM 636 O O . ALA A 1 83 ? -29.359 -38.219 0.433 1 85.12 83 ALA A O 1
ATOM 637 N N . SER A 1 84 ? -31.375 -38.406 1.197 1 83.94 84 SER A N 1
ATOM 638 C CA . SER A 1 84 ? -31 -37.812 2.475 1 83.94 84 SER A CA 1
ATOM 639 C C . SER A 1 84 ? -30.406 -38.844 3.418 1 83.94 84 SER A C 1
ATOM 641 O O . SER A 1 84 ? -30.797 -40 3.387 1 83.94 84 SER A O 1
ATOM 643 N N . VAL A 1 85 ? -29.453 -38.438 4.113 1 81.25 85 VAL A N 1
ATOM 644 C CA . VAL A 1 85 ? -28.828 -39.344 5.059 1 81.25 85 VAL A CA 1
ATOM 645 C C . VAL A 1 85 ? -29.125 -38.906 6.488 1 81.25 85 VAL A C 1
ATOM 647 O O . VAL A 1 85 ? -29 -37.719 6.812 1 81.25 85 VAL A O 1
ATOM 650 N N . SER A 1 86 ? -29.734 -39.812 7.203 1 69.38 86 SER A N 1
ATOM 651 C CA . SER A 1 86 ? -29.984 -39.562 8.617 1 69.38 86 SER A CA 1
ATOM 652 C C . SER A 1 86 ? -28.766 -39.938 9.469 1 69.38 86 SER A C 1
ATOM 654 O O . SER A 1 86 ? -27.891 -40.688 9.023 1 69.38 86 SER A O 1
ATOM 656 N N . ALA A 1 87 ? -28.719 -39.375 10.641 1 61.59 87 ALA A N 1
ATOM 657 C CA . ALA A 1 87 ? -27.625 -39.656 11.578 1 61.59 87 ALA A CA 1
ATOM 658 C C . ALA A 1 87 ? -27.516 -41.156 11.852 1 61.59 87 ALA A C 1
ATOM 660 O O . ALA A 1 87 ? -28.516 -41.844 12.102 1 61.59 87 ALA A O 1
ATOM 661 N N . GLY A 1 88 ? -26.422 -41.812 11.586 1 62.12 88 GLY A N 1
ATOM 662 C CA . GLY A 1 88 ? -26.156 -43.188 11.953 1 62.12 88 GLY A CA 1
ATOM 663 C C . GLY A 1 88 ? -26.188 -44.125 10.766 1 62.12 88 GLY A C 1
ATOM 664 O O . GLY A 1 88 ? -25.859 -45.312 10.891 1 62.12 88 GLY A O 1
ATOM 665 N N . GLU A 1 89 ? -26.672 -43.656 9.609 1 68.94 89 GLU A N 1
ATOM 666 C CA . GLU A 1 89 ? -26.734 -44.531 8.445 1 68.94 89 GLU A CA 1
ATOM 667 C C . GLU A 1 89 ? -25.359 -44.781 7.852 1 68.94 89 GLU A C 1
ATOM 669 O O . GLU A 1 89 ? -24.484 -43.906 7.906 1 68.94 89 GLU A O 1
ATOM 674 N N . VAL A 1 90 ? -25.078 -46.031 7.555 1 70.44 90 VAL A N 1
ATOM 675 C CA . VAL A 1 90 ? -23.797 -46.406 6.941 1 70.44 90 VAL A CA 1
ATOM 676 C C . VAL A 1 90 ? -23.938 -46.375 5.422 1 70.44 90 VAL A C 1
ATOM 678 O O . VAL A 1 90 ? -24.906 -46.906 4.875 1 70.44 90 VAL A O 1
ATOM 681 N N . HIS A 1 91 ? -23.219 -45.625 4.848 1 75.5 91 HIS A N 1
ATOM 682 C CA . HIS A 1 91 ? -23.188 -45.594 3.389 1 75.5 91 HIS A CA 1
ATOM 683 C C . HIS A 1 91 ? -21.953 -46.312 2.848 1 75.5 91 HIS A C 1
ATOM 685 O O . HIS A 1 91 ? -20.859 -46.188 3.408 1 75.5 91 HIS A O 1
ATOM 691 N N . PRO A 1 92 ? -22.172 -46.969 1.783 1 74.5 92 PRO A N 1
ATOM 692 C CA . PRO A 1 92 ? -21.109 -47.844 1.256 1 74.5 92 PRO A CA 1
ATOM 693 C C . PRO A 1 92 ? -19.984 -47.062 0.583 1 74.5 92 PRO A C 1
ATOM 695 O O . PRO A 1 92 ? -18.859 -47.531 0.494 1 74.5 92 PRO A O 1
ATOM 698 N N . TYR A 1 93 ? -20.266 -45.906 0.168 1 85.56 93 TYR A N 1
ATOM 699 C CA . TYR A 1 93 ? -19.219 -45.219 -0.575 1 85.56 93 TYR A CA 1
ATOM 700 C C . TYR A 1 93 ? -18.141 -44.688 0.365 1 85.56 93 TYR A C 1
ATOM 702 O O . TYR A 1 93 ? -18.438 -43.969 1.32 1 85.56 93 TYR A O 1
ATOM 710 N N . LYS A 1 94 ? -16.875 -45.156 0.09 1 86.5 94 LYS A N 1
ATOM 711 C CA . LYS A 1 94 ? -15.68 -44.656 0.757 1 86.5 94 LYS A CA 1
ATOM 712 C C . LYS A 1 94 ? -14.602 -44.281 -0.257 1 86.5 94 LYS A C 1
ATOM 714 O O . LYS A 1 94 ? -14.234 -45.094 -1.104 1 86.5 94 LYS A O 1
ATOM 719 N N . PRO A 1 95 ? -14.227 -43.094 -0.194 1 91.88 95 PRO A N 1
ATOM 720 C CA . PRO A 1 95 ? -13.195 -42.688 -1.146 1 91.88 95 PRO A CA 1
ATOM 721 C C . PRO A 1 95 ? -11.906 -43.469 -1.003 1 91.88 95 PRO A C 1
ATOM 723 O O . PRO A 1 95 ? -11.531 -43.875 0.109 1 91.88 95 PRO A O 1
ATOM 726 N N . GLN A 1 96 ? -11.32 -43.688 -2.143 1 92 96 GLN A N 1
ATOM 727 C CA . GLN A 1 96 ? -10.023 -44.344 -2.15 1 92 96 GLN A CA 1
ATOM 728 C C . GLN A 1 96 ? -8.914 -43.406 -1.67 1 92 96 GLN A C 1
ATOM 730 O O . GLN A 1 96 ? -9.047 -42.188 -1.753 1 92 96 GLN A O 1
ATOM 735 N N . LYS A 1 97 ? -7.973 -44.094 -1.187 1 91.94 97 LYS A N 1
ATOM 736 C CA . LYS A 1 97 ? -6.848 -43.312 -0.684 1 91.94 97 LYS A CA 1
ATOM 737 C C . LYS A 1 97 ? -5.953 -42.812 -1.826 1 91.94 97 LYS A C 1
ATOM 739 O O . LYS A 1 97 ? -5.855 -43.5 -2.861 1 91.94 97 LYS A O 1
ATOM 744 N N . PHE A 1 98 ? -5.371 -41.781 -1.613 1 93.12 98 PHE A N 1
ATOM 745 C CA . PHE A 1 98 ? -4.426 -41.188 -2.551 1 93.12 98 PHE A CA 1
ATOM 746 C C . PHE A 1 98 ? -3.273 -42.125 -2.838 1 93.12 98 PHE A C 1
ATOM 748 O O . PHE A 1 98 ? -2.697 -42.719 -1.918 1 93.12 98 PHE A O 1
ATOM 755 N N . ARG A 1 99 ? -3.018 -42.312 -4.117 1 90.88 99 ARG A N 1
ATOM 756 C CA . ARG A 1 99 ? -1.887 -43.125 -4.578 1 90.88 99 ARG A CA 1
ATOM 757 C C . ARG A 1 99 ? -0.764 -42.219 -5.102 1 90.88 99 ARG A C 1
ATOM 759 O O . ARG A 1 99 ? -0.808 -41.781 -6.246 1 90.88 99 ARG A O 1
ATOM 766 N N . ALA A 1 100 ? 0.253 -42.031 -4.371 1 88.06 100 ALA A N 1
ATOM 767 C CA . ALA A 1 100 ? 1.342 -41.125 -4.719 1 88.06 100 ALA A CA 1
ATOM 768 C C . ALA A 1 100 ? 2.209 -41.719 -5.832 1 88.06 100 ALA A C 1
ATOM 770 O O . ALA A 1 100 ? 2.617 -42.875 -5.766 1 88.06 100 ALA A O 1
ATOM 771 N N . PRO A 1 101 ? 2.395 -40.969 -6.859 1 81.06 101 PRO A N 1
ATOM 772 C CA . PRO A 1 101 ? 3.309 -41.438 -7.906 1 81.06 101 PRO A CA 1
ATOM 773 C C . PRO A 1 101 ? 4.758 -41.5 -7.43 1 81.06 101 PRO A C 1
ATOM 775 O O . PRO A 1 101 ? 5.559 -42.25 -7.988 1 81.06 101 PRO A O 1
ATOM 778 N N . GLY A 1 102 ? 5.188 -40.75 -6.496 1 76.94 102 GLY A N 1
ATOM 779 C CA . GLY A 1 102 ? 6.496 -40.656 -5.871 1 76.94 102 GLY A CA 1
ATOM 780 C C . GLY A 1 102 ? 6.469 -39.938 -4.531 1 76.94 102 GLY A C 1
ATOM 781 O O . GLY A 1 102 ? 5.402 -39.562 -4.051 1 76.94 102 GLY A O 1
ATOM 782 N N . PRO A 1 103 ? 7.648 -39.906 -4.066 1 79.56 103 PRO A N 1
ATOM 783 C CA . PRO A 1 103 ? 7.668 -39.156 -2.805 1 79.56 103 PRO A CA 1
ATOM 784 C C . PRO A 1 103 ? 7.234 -37.688 -2.973 1 79.56 103 PRO A C 1
ATOM 786 O O . PRO A 1 103 ? 7.785 -36.969 -3.807 1 79.56 103 PRO A O 1
ATOM 789 N N . VAL A 1 104 ? 6.312 -37.344 -2.217 1 83.75 104 VAL A N 1
ATOM 790 C CA . VAL A 1 104 ? 5.758 -36 -2.32 1 83.75 104 VAL A CA 1
ATOM 791 C C . VAL A 1 104 ? 6.832 -34.969 -1.984 1 83.75 104 VAL A C 1
ATOM 793 O O . VAL A 1 104 ? 7.594 -35.125 -1.03 1 83.75 104 VAL A O 1
ATOM 796 N N . GLY A 1 105 ? 6.926 -33.969 -2.799 1 83.06 105 GLY A N 1
ATOM 797 C CA . GLY A 1 105 ? 7.953 -32.938 -2.609 1 83.06 105 GLY A CA 1
ATOM 798 C C . GLY A 1 105 ? 8.883 -32.812 -3.801 1 83.06 105 GLY A C 1
ATOM 799 O O . GLY A 1 105 ? 8.539 -33.219 -4.914 1 83.06 105 GLY A O 1
ATOM 800 N N . PRO A 1 106 ? 10.055 -32.219 -3.52 1 85.06 106 PRO A N 1
ATOM 801 C CA . PRO A 1 106 ? 10.984 -32.031 -4.637 1 85.06 106 PRO A CA 1
ATOM 802 C C . PRO A 1 106 ? 11.453 -33.344 -5.25 1 85.06 106 PRO A C 1
ATOM 804 O O . PRO A 1 106 ? 11.734 -34.312 -4.527 1 85.06 106 PRO A O 1
ATOM 807 N N . ARG A 1 107 ? 11.461 -33.406 -6.539 1 80.31 107 ARG A N 1
ATOM 808 C CA . ARG A 1 107 ? 11.781 -34.656 -7.266 1 80.31 107 ARG A CA 1
ATOM 809 C C . ARG A 1 107 ? 13.25 -35 -7.09 1 80.31 107 ARG A C 1
ATOM 811 O O . ARG A 1 107 ? 13.578 -36.188 -6.898 1 80.31 107 ARG A O 1
ATOM 818 N N . ARG A 1 108 ? 14.109 -33.969 -7.199 1 75.19 108 ARG A N 1
ATOM 819 C CA . ARG A 1 108 ? 15.539 -34.25 -7.09 1 75.19 108 ARG A CA 1
ATOM 820 C C . ARG A 1 108 ? 16 -34.156 -5.637 1 75.19 108 ARG A C 1
ATOM 822 O O . ARG A 1 108 ? 15.812 -33.125 -4.977 1 75.19 108 ARG A O 1
ATOM 829 N N . ALA A 1 109 ? 16.328 -35.281 -5.062 1 67.31 109 ALA A N 1
ATOM 830 C CA . ALA A 1 109 ? 16.719 -35.344 -3.656 1 67.31 109 ALA A CA 1
ATOM 831 C C . ALA A 1 109 ? 18.234 -35.312 -3.51 1 67.31 109 ALA A C 1
ATOM 833 O O . ALA A 1 109 ? 18.766 -35.688 -2.459 1 67.31 109 ALA A O 1
ATOM 834 N N . GLU A 1 110 ? 18.844 -34.781 -4.559 1 70.62 110 GLU A N 1
ATOM 835 C CA . GLU A 1 110 ? 20.312 -34.781 -4.445 1 70.62 110 GLU A CA 1
ATOM 836 C C . GLU A 1 110 ? 20.766 -34.031 -3.195 1 70.62 110 GLU A C 1
ATOM 838 O O . GLU A 1 110 ? 20.062 -33.125 -2.709 1 70.62 110 GLU A O 1
ATOM 843 N N . ASP A 1 111 ? 21.875 -34.469 -2.762 1 70.62 111 ASP A N 1
ATOM 844 C CA . ASP A 1 111 ? 22.484 -33.875 -1.586 1 70.62 111 ASP A CA 1
ATOM 845 C C . ASP A 1 111 ? 23.188 -32.562 -1.943 1 70.62 111 ASP A C 1
ATOM 847 O O . ASP A 1 111 ? 23.594 -32.375 -3.088 1 70.62 111 ASP A O 1
ATOM 851 N N . ASN A 1 112 ? 23.156 -31.484 -1.183 1 77.69 112 ASN A N 1
ATOM 852 C CA . ASN A 1 112 ? 23.891 -30.234 -1.213 1 77.69 112 ASN A CA 1
ATOM 853 C C . ASN A 1 112 ? 23.328 -29.266 -2.242 1 77.69 112 ASN A C 1
ATOM 855 O O . ASN A 1 112 ? 24.062 -28.656 -3.014 1 77.69 112 ASN A O 1
ATOM 859 N N . ARG A 1 113 ? 22.062 -29.359 -2.314 1 87.62 113 ARG A N 1
ATOM 860 C CA . ARG A 1 113 ? 21.391 -28.391 -3.186 1 87.62 113 ARG A CA 1
ATOM 861 C C . ARG A 1 113 ? 21.312 -27.016 -2.52 1 87.62 113 ARG A C 1
ATOM 863 O O . ARG A 1 113 ? 21.172 -26.922 -1.298 1 87.62 113 ARG A O 1
ATOM 870 N N . ASN A 1 114 ? 21.609 -26.047 -3.355 1 90.06 114 ASN A N 1
ATOM 871 C CA . ASN A 1 114 ? 21.484 -24.688 -2.842 1 90.06 114 ASN A CA 1
ATOM 872 C C . ASN A 1 114 ? 20.266 -23.969 -3.414 1 90.06 114 ASN A C 1
ATOM 874 O O . ASN A 1 114 ? 19.484 -24.578 -4.152 1 90.06 114 ASN A O 1
ATOM 878 N N . GLU A 1 115 ? 20.016 -22.812 -3.023 1 94.19 115 GLU A N 1
ATOM 879 C CA . GLU A 1 115 ? 18.828 -22.047 -3.387 1 94.19 115 GLU A CA 1
ATOM 880 C C . GLU A 1 115 ? 18.75 -21.844 -4.895 1 94.19 115 GLU A C 1
ATOM 882 O O . GLU A 1 115 ? 17.672 -21.938 -5.48 1 94.19 115 GLU A O 1
ATOM 887 N N . LEU A 1 116 ? 19.875 -21.625 -5.559 1 96 116 LEU A N 1
ATOM 888 C CA . LEU A 1 116 ? 19.922 -21.391 -6.996 1 96 116 LEU A CA 1
ATOM 889 C C . LEU A 1 116 ? 19.469 -22.625 -7.762 1 96 116 LEU A C 1
ATOM 891 O O . LEU A 1 116 ? 18.797 -22.516 -8.789 1 96 116 LEU A O 1
ATOM 895 N N . SER A 1 117 ? 19.906 -23.828 -7.309 1 94.31 117 SER A N 1
ATOM 896 C CA . SER A 1 117 ? 19.516 -25.062 -7.98 1 94.31 117 SER A CA 1
ATOM 897 C C . SER A 1 117 ? 18 -25.203 -8.039 1 94.31 117 SER A C 1
ATOM 899 O O . SER A 1 117 ? 17.453 -25.641 -9.055 1 94.31 117 SER A O 1
ATOM 901 N N . PHE A 1 118 ? 17.297 -24.859 -6.965 1 95.56 118 PHE A N 1
ATOM 902 C CA . PHE A 1 118 ? 15.844 -24.938 -6.941 1 95.56 118 PHE A CA 1
ATOM 903 C C . PHE A 1 118 ? 15.227 -23.938 -7.898 1 95.56 118 PHE A C 1
ATOM 905 O O . PHE A 1 118 ? 14.25 -24.234 -8.578 1 95.56 118 PHE A O 1
ATOM 912 N N . PHE A 1 119 ? 15.852 -22.75 -7.914 1 97.81 119 PHE A N 1
ATOM 913 C CA . PHE A 1 119 ? 15.359 -21.703 -8.805 1 97.81 119 PHE A CA 1
ATOM 914 C C . PHE A 1 119 ? 15.539 -22.109 -10.266 1 97.81 119 PHE A C 1
ATOM 916 O O . PHE A 1 119 ? 14.641 -21.906 -11.086 1 97.81 119 PHE A O 1
ATOM 923 N N . LEU A 1 120 ? 16.625 -22.719 -10.578 1 96.19 120 LEU A N 1
ATOM 924 C CA . LEU A 1 120 ? 16.953 -23.078 -11.953 1 96.19 120 LEU A CA 1
ATOM 925 C C . LEU A 1 120 ? 16.141 -24.297 -12.398 1 96.19 120 LEU A C 1
ATOM 927 O O . LEU A 1 120 ? 16.078 -24.594 -13.594 1 96.19 120 LEU A O 1
ATOM 931 N N . GLU A 1 121 ? 15.5 -24.953 -11.492 1 95.69 121 GLU A N 1
ATOM 932 C CA . GLU A 1 121 ? 14.562 -26.016 -11.867 1 95.69 121 GLU A CA 1
ATOM 933 C C . GLU A 1 121 ? 13.273 -25.438 -12.438 1 95.69 121 GLU A C 1
ATOM 935 O O . GLU A 1 121 ? 12.609 -26.062 -13.258 1 95.69 121 GLU A O 1
ATOM 940 N N . VAL A 1 122 ? 12.953 -24.281 -11.922 1 96.75 122 VAL A N 1
ATOM 941 C CA . VAL A 1 122 ? 11.734 -23.641 -12.375 1 96.75 122 VAL A CA 1
ATOM 942 C C . VAL A 1 122 ? 12.039 -22.719 -13.555 1 96.75 122 VAL A C 1
ATOM 944 O O . VAL A 1 122 ? 11.375 -22.766 -14.586 1 96.75 122 VAL A O 1
ATOM 947 N N . LEU A 1 123 ? 12.992 -21.859 -13.328 1 97.25 123 LEU A N 1
ATOM 948 C CA . LEU A 1 123 ? 13.523 -21.062 -14.43 1 97.25 123 LEU A CA 1
ATOM 949 C C . LEU A 1 123 ? 14.773 -21.703 -15.016 1 97.25 123 LEU A C 1
ATOM 951 O O . LEU A 1 123 ? 15.891 -21.234 -14.781 1 97.25 123 LEU A O 1
ATOM 955 N N . ASN A 1 124 ? 14.625 -22.641 -15.844 1 94.88 124 ASN A N 1
ATOM 956 C CA . ASN A 1 124 ? 15.742 -23.469 -16.297 1 94.88 124 ASN A CA 1
ATOM 957 C C . ASN A 1 124 ? 16.594 -22.734 -17.328 1 94.88 124 ASN A C 1
ATOM 959 O O . ASN A 1 124 ? 16.25 -21.641 -17.766 1 94.88 124 ASN A O 1
ATOM 963 N N . GLN A 1 125 ? 17.641 -23.312 -17.688 1 94.38 125 GLN A N 1
ATOM 964 C CA . GLN A 1 125 ? 18.641 -22.703 -18.562 1 94.38 125 GLN A CA 1
ATOM 965 C C . GLN A 1 125 ? 18.047 -22.422 -19.938 1 94.38 125 GLN A C 1
ATOM 967 O O . GLN A 1 125 ? 18.391 -21.406 -20.562 1 94.38 125 GLN A O 1
ATOM 972 N N . TYR A 1 126 ? 17.219 -23.281 -20.344 1 94.69 126 TYR A N 1
ATOM 973 C CA . TYR A 1 126 ? 16.578 -23.078 -21.625 1 94.69 126 TYR A CA 1
ATOM 974 C C . TYR A 1 126 ? 15.789 -21.766 -21.656 1 94.69 126 TYR A C 1
ATOM 976 O O . TYR A 1 126 ? 15.906 -20.984 -22.609 1 94.69 126 TYR A O 1
ATOM 984 N N . LEU A 1 127 ? 15.008 -21.578 -20.641 1 96.5 127 LEU A N 1
ATOM 985 C CA . LEU A 1 127 ? 14.188 -20.375 -20.578 1 96.5 127 LEU A CA 1
ATOM 986 C C . LEU A 1 127 ? 15.055 -19.125 -20.484 1 96.5 127 LEU A C 1
ATOM 988 O O . LEU A 1 127 ? 14.742 -18.109 -21.094 1 96.5 127 LEU A O 1
ATOM 992 N N . ILE A 1 128 ? 16.141 -19.156 -19.75 1 97.44 128 ILE A N 1
ATOM 993 C CA . ILE A 1 128 ? 17.062 -18.031 -19.641 1 97.44 128 ILE A CA 1
ATOM 994 C C . ILE A 1 128 ? 17.672 -17.719 -21.016 1 97.44 128 ILE A C 1
ATOM 996 O O . ILE A 1 128 ? 17.703 -16.562 -21.438 1 97.44 128 ILE A O 1
ATOM 1000 N N . ARG A 1 129 ? 18.094 -18.75 -21.688 1 96.5 129 ARG A N 1
ATOM 1001 C CA . ARG A 1 129 ? 18.641 -18.562 -23.031 1 96.5 129 ARG A CA 1
ATOM 1002 C C . ARG A 1 129 ? 17.594 -18 -23.984 1 96.5 129 ARG A C 1
ATOM 1004 O O . ARG A 1 129 ? 17.906 -17.156 -24.828 1 96.5 129 ARG A O 1
ATOM 1011 N N . TYR A 1 130 ? 16.438 -18.562 -23.766 1 96.75 130 TYR A N 1
ATOM 1012 C CA . TYR A 1 130 ? 15.32 -18.094 -24.594 1 96.75 130 TYR A CA 1
ATOM 1013 C C . TYR A 1 130 ? 15.094 -16.594 -24.406 1 96.75 130 TYR A C 1
ATOM 1015 O O . TYR A 1 130 ? 14.953 -15.859 -25.391 1 96.75 130 TYR A O 1
ATOM 1023 N N . ILE A 1 131 ? 15.07 -16.078 -23.203 1 97.62 131 ILE A N 1
ATOM 1024 C CA . ILE A 1 131 ? 14.836 -14.672 -22.906 1 97.62 131 ILE A CA 1
ATOM 1025 C C . ILE A 1 131 ? 16 -13.836 -23.438 1 97.62 131 ILE A C 1
ATOM 1027 O O . ILE A 1 131 ? 15.789 -12.742 -23.969 1 97.62 131 ILE A O 1
ATOM 1031 N N . VAL A 1 132 ? 17.219 -14.336 -23.297 1 97.81 132 VAL A N 1
ATOM 1032 C CA . VAL A 1 132 ? 18.406 -13.641 -23.812 1 97.81 132 VAL A CA 1
ATOM 1033 C C . VAL A 1 132 ? 18.297 -13.453 -25.312 1 97.81 132 VAL A C 1
ATOM 1035 O O . VAL A 1 132 ? 18.516 -12.352 -25.828 1 97.81 132 VAL A O 1
ATOM 1038 N N . ARG A 1 133 ? 17.891 -14.5 -25.969 1 96.56 133 ARG A N 1
ATOM 1039 C CA . ARG A 1 133 ? 17.766 -14.453 -27.422 1 96.56 133 ARG A CA 1
ATOM 1040 C C . ARG A 1 133 ? 16.688 -13.445 -27.844 1 96.56 133 ARG A C 1
ATOM 1042 O O . ARG A 1 133 ? 16.906 -12.633 -28.734 1 96.56 133 ARG A O 1
ATOM 1049 N N . CYS A 1 134 ? 15.57 -13.523 -27.203 1 96.5 134 CYS A N 1
ATOM 1050 C CA . CYS A 1 134 ? 14.469 -12.617 -27.516 1 96.5 134 CYS A CA 1
ATOM 1051 C C . CYS A 1 134 ? 14.859 -11.172 -27.234 1 96.5 134 CYS A C 1
ATOM 1053 O O . CYS A 1 134 ? 14.531 -10.273 -28 1 96.5 134 CYS A O 1
ATOM 1055 N N . THR A 1 135 ? 15.57 -10.906 -26.141 1 96.81 135 THR A N 1
ATOM 1056 C CA . THR A 1 135 ? 15.992 -9.57 -25.75 1 96.81 135 THR A CA 1
ATOM 1057 C C . THR A 1 135 ? 16.984 -8.992 -26.75 1 96.81 135 THR A C 1
ATOM 1059 O O . THR A 1 135 ? 16.844 -7.84 -27.172 1 96.81 135 THR A O 1
ATOM 1062 N N . ASN A 1 136 ? 17.953 -9.797 -27.094 1 96.19 136 ASN A N 1
ATOM 1063 C CA . ASN A 1 136 ? 18.953 -9.336 -28.062 1 96.19 136 ASN A CA 1
ATOM 1064 C C . ASN A 1 136 ? 18.328 -9.086 -29.438 1 96.19 136 ASN A C 1
ATOM 1066 O O . ASN A 1 136 ? 18.688 -8.117 -30.109 1 96.19 136 ASN A O 1
ATOM 1070 N N . ARG A 1 137 ? 17.406 -9.953 -29.828 1 94.69 137 ARG A N 1
ATOM 1071 C CA . ARG A 1 137 ? 16.703 -9.766 -31.094 1 94.69 137 ARG A CA 1
ATOM 1072 C C . ARG A 1 137 ? 15.891 -8.477 -31.078 1 94.69 137 ARG A C 1
ATOM 1074 O O . ARG A 1 137 ? 15.938 -7.695 -32.031 1 94.69 137 ARG A O 1
ATOM 1081 N N . TYR A 1 138 ? 15.18 -8.297 -30.062 1 94.19 138 TYR A N 1
ATOM 1082 C CA . TYR A 1 138 ? 14.352 -7.105 -29.906 1 94.19 138 TYR A CA 1
ATOM 1083 C C . TYR A 1 138 ? 15.211 -5.844 -29.938 1 94.19 138 TYR A C 1
ATOM 1085 O O . TYR A 1 138 ? 14.883 -4.875 -30.625 1 94.19 138 TYR A O 1
ATOM 1093 N N . ALA A 1 139 ? 16.297 -5.82 -29.156 1 94.12 139 ALA A N 1
ATOM 1094 C CA . ALA A 1 139 ? 17.203 -4.672 -29.125 1 94.12 139 ALA A CA 1
ATOM 1095 C C . ALA A 1 139 ? 17.75 -4.352 -30.516 1 94.12 139 ALA A C 1
ATOM 1097 O O . ALA A 1 139 ? 17.75 -3.191 -30.922 1 94.12 139 ALA A O 1
ATOM 1098 N N . ARG A 1 140 ? 18.156 -5.355 -31.188 1 91.75 140 ARG A N 1
ATOM 1099 C CA . ARG A 1 140 ? 18.703 -5.18 -32.531 1 91.75 140 ARG A CA 1
ATOM 1100 C C . ARG A 1 140 ? 17.656 -4.586 -33.469 1 91.75 140 ARG A C 1
ATOM 1102 O O . ARG A 1 140 ? 17.953 -3.635 -34.188 1 91.75 140 ARG A O 1
ATOM 1109 N N . GLN A 1 141 ? 16.5 -5.125 -33.469 1 90.81 141 GLN A N 1
ATOM 1110 C CA . GLN A 1 141 ? 15.445 -4.703 -34.375 1 90.81 141 GLN A CA 1
ATOM 1111 C C . GLN A 1 141 ? 14.977 -3.291 -34.031 1 90.81 141 GLN A C 1
ATOM 1113 O O . GLN A 1 141 ? 14.773 -2.475 -34.938 1 90.81 141 GLN A O 1
ATOM 1118 N N . ARG A 1 142 ? 14.742 -3.035 -32.781 1 90.25 142 ARG A N 1
ATOM 1119 C CA . ARG A 1 142 ? 14.258 -1.723 -32.375 1 90.25 142 ARG A CA 1
ATOM 1120 C C . ARG A 1 142 ? 15.289 -0.639 -32.688 1 90.25 142 ARG A C 1
ATOM 1122 O O . ARG A 1 142 ? 14.9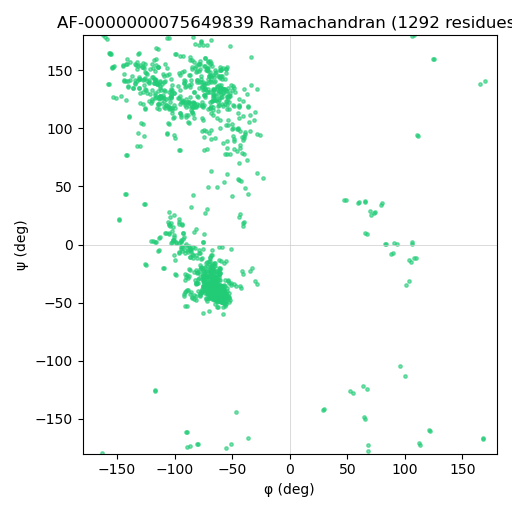38 0.454 -33.125 1 90.25 142 ARG A O 1
ATOM 1129 N N . ARG A 1 143 ? 16.516 -0.913 -32.375 1 90 143 ARG A N 1
ATOM 1130 C CA . ARG A 1 143 ? 17.578 0.056 -32.594 1 90 143 ARG A CA 1
ATOM 1131 C C . ARG A 1 143 ? 17.766 0.351 -34.094 1 90 143 ARG A C 1
ATOM 1133 O O . ARG A 1 143 ? 18.25 1.424 -34.438 1 90 143 ARG A O 1
ATOM 1140 N N . ARG A 1 144 ? 17.453 -0.576 -34.906 1 87.06 144 ARG A N 1
ATOM 1141 C CA . ARG A 1 144 ? 17.516 -0.357 -36.344 1 87.06 144 ARG A CA 1
ATOM 1142 C C . ARG A 1 144 ? 16.453 0.648 -36.781 1 87.06 144 ARG A C 1
ATOM 1144 O O . ARG A 1 144 ? 16.688 1.425 -37.719 1 87.06 144 ARG A O 1
ATOM 1151 N N . VAL A 1 145 ? 15.359 0.609 -36.125 1 85 145 VAL A N 1
ATOM 1152 C CA . VAL A 1 145 ? 14.234 1.452 -36.5 1 85 145 VAL A CA 1
ATOM 1153 C C . VAL A 1 145 ? 14.375 2.83 -35.875 1 85 145 VAL A C 1
ATOM 1155 O O . VAL A 1 145 ? 14.141 3.852 -36.531 1 85 145 VAL A O 1
ATOM 1158 N N . PHE A 1 146 ? 14.742 2.842 -34.562 1 87 146 PHE A N 1
ATOM 1159 C CA . PHE A 1 146 ? 14.828 4.105 -33.844 1 87 146 PHE A CA 1
ATOM 1160 C C . PHE A 1 146 ? 16.281 4.562 -33.719 1 87 146 PHE A C 1
ATOM 1162 O O . PHE A 1 146 ? 17 4.141 -32.812 1 87 146 PHE A O 1
ATOM 1169 N N . ARG A 1 147 ? 16.625 5.559 -34.406 1 82 147 ARG A N 1
ATOM 1170 C CA . ARG A 1 147 ? 18 6.035 -34.5 1 82 147 ARG A CA 1
ATOM 1171 C C . ARG A 1 147 ? 18.438 6.688 -33.219 1 82 147 ARG A C 1
ATOM 1173 O O . ARG A 1 147 ? 19.625 6.633 -32.844 1 82 147 ARG A O 1
ATOM 1180 N N . LYS A 1 148 ? 17.516 7.219 -32.469 1 82.19 148 LYS A N 1
ATOM 1181 C CA . LYS A 1 148 ? 17.844 7.898 -31.219 1 82.19 148 LYS A CA 1
ATOM 1182 C C . LYS A 1 148 ? 18.375 6.914 -30.172 1 82.19 148 LYS A C 1
ATOM 1184 O O . LYS A 1 148 ? 19.125 7.293 -29.281 1 82.19 148 LYS A O 1
ATOM 1189 N N . GLU A 1 149 ? 18.062 5.699 -30.359 1 83.31 149 GLU A N 1
ATOM 1190 C CA . GLU A 1 149 ? 18.453 4.672 -29.391 1 83.31 149 GLU A CA 1
ATOM 1191 C C . GLU A 1 149 ? 19.844 4.137 -29.703 1 83.31 149 GLU A C 1
ATOM 1193 O O . GLU A 1 149 ? 20.422 3.396 -28.906 1 83.31 149 GLU A O 1
ATOM 1198 N N . ARG A 1 150 ? 20.422 4.645 -30.797 1 78.06 150 ARG A N 1
ATOM 1199 C CA . ARG A 1 150 ? 21.75 4.207 -31.203 1 78.06 150 ARG A CA 1
ATOM 1200 C C . ARG A 1 150 ? 22.828 5.098 -30.578 1 78.06 150 ARG A C 1
ATOM 1202 O O . ARG A 1 150 ? 24.016 4.816 -30.703 1 78.06 150 ARG A O 1
ATOM 1209 N N . ARG A 1 151 ? 22.328 6.078 -29.922 1 77.62 151 ARG A N 1
ATOM 1210 C CA . ARG A 1 151 ? 23.281 6.996 -29.297 1 77.62 151 ARG A CA 1
ATOM 1211 C C . ARG A 1 151 ? 24.062 6.297 -28.188 1 77.62 151 ARG A C 1
ATOM 1213 O O . ARG A 1 151 ? 25.234 6.613 -27.953 1 77.62 151 ARG A O 1
ATOM 1220 N N . SER A 1 152 ? 23.406 5.332 -27.578 1 83.5 152 SER A N 1
ATOM 1221 C CA . SER A 1 152 ? 24.078 4.535 -26.562 1 83.5 152 SER A CA 1
ATOM 1222 C C . SER A 1 152 ? 24.5 3.178 -27.109 1 83.5 152 SER A C 1
ATOM 1224 O O . SER A 1 152 ? 23.766 2.553 -27.875 1 83.5 152 SER A O 1
ATOM 1226 N N . ARG A 1 153 ? 25.703 2.822 -26.844 1 87.38 153 ARG A N 1
ATOM 1227 C CA . ARG A 1 153 ? 26.219 1.548 -27.328 1 87.38 153 ARG A CA 1
ATOM 1228 C C . ARG A 1 153 ? 25.5 0.377 -26.672 1 87.38 153 ARG A C 1
ATOM 1230 O O . ARG A 1 153 ? 25.219 0.41 -25.469 1 87.38 153 ARG A O 1
ATOM 1237 N N . TRP A 1 154 ? 25.109 -0.569 -27.516 1 92.19 154 TRP A N 1
ATOM 1238 C CA . TRP A 1 154 ? 24.469 -1.792 -27.031 1 92.19 154 TRP A CA 1
ATOM 1239 C C . TRP A 1 154 ? 25.359 -3.002 -27.281 1 92.19 154 TRP A C 1
ATOM 1241 O O . TRP A 1 154 ? 25.875 -3.189 -28.391 1 92.19 154 TRP A O 1
ATOM 1251 N N . SER A 1 155 ? 25.625 -3.738 -26.219 1 92.69 155 SER A N 1
ATOM 1252 C CA . SER A 1 155 ? 26.25 -5.051 -26.328 1 92.69 155 SER A CA 1
ATOM 1253 C C . SER A 1 155 ? 25.281 -6.164 -25.969 1 92.69 155 SER A C 1
ATOM 1255 O O . SER A 1 155 ? 24.547 -6.07 -24.984 1 92.69 155 SER A O 1
ATOM 1257 N N . PRO A 1 156 ? 25.188 -7.168 -26.906 1 95.88 156 PRO A N 1
ATOM 1258 C CA . PRO A 1 156 ? 24.25 -8.266 -26.609 1 95.88 156 PRO A CA 1
ATOM 1259 C C . PRO A 1 156 ? 24.453 -8.828 -25.203 1 95.88 156 PRO A C 1
ATOM 1261 O O . PRO A 1 156 ? 25.578 -8.969 -24.734 1 95.88 156 PRO A O 1
ATOM 1264 N N . THR A 1 157 ? 23.359 -9.023 -24.594 1 96.94 157 THR A N 1
ATOM 1265 C CA . THR A 1 157 ? 23.406 -9.57 -23.234 1 96.94 157 THR A CA 1
ATOM 1266 C C . THR A 1 157 ? 23.641 -11.078 -23.266 1 96.94 157 THR A C 1
ATOM 1268 O O . THR A 1 157 ? 23.406 -11.727 -24.297 1 96.94 157 THR A O 1
ATOM 1271 N N . SER A 1 158 ? 24.188 -11.625 -22.188 1 97.12 158 SER A N 1
ATOM 1272 C CA . SER A 1 158 ? 24.484 -13.047 -22.031 1 97.12 158 SER A CA 1
ATOM 1273 C C . SER A 1 158 ? 23.641 -13.68 -20.938 1 97.12 158 SER A C 1
ATOM 1275 O O . SER A 1 158 ? 22.906 -12.984 -20.234 1 97.12 158 SER A O 1
ATOM 1277 N N . THR A 1 159 ? 23.688 -15.016 -20.906 1 96.75 159 THR A N 1
ATOM 1278 C CA . THR A 1 159 ? 22.938 -15.742 -19.875 1 96.75 159 THR A CA 1
ATOM 1279 C C . THR A 1 159 ? 23.422 -15.359 -18.484 1 96.75 159 THR A C 1
ATOM 1281 O O . THR A 1 159 ? 22.609 -15.203 -17.562 1 96.75 159 THR A O 1
ATOM 1284 N N . THR A 1 160 ? 24.75 -15.133 -18.312 1 96.5 160 THR A N 1
ATOM 1285 C CA . THR A 1 160 ? 25.312 -14.758 -17.016 1 96.5 160 THR A CA 1
ATOM 1286 C C . THR A 1 160 ? 24.859 -13.359 -16.625 1 96.5 160 THR A C 1
ATOM 1288 O O . THR A 1 160 ? 24.5 -13.117 -15.461 1 96.5 160 THR A O 1
ATOM 1291 N N . GLU A 1 161 ? 24.844 -12.516 -17.578 1 97.44 161 GLU A N 1
ATOM 1292 C CA . GLU A 1 161 ? 24.438 -11.141 -17.328 1 97.44 161 GLU A CA 1
ATOM 1293 C C . GLU A 1 161 ? 22.953 -11.07 -16.984 1 97.44 161 GLU A C 1
ATOM 1295 O O . GLU A 1 161 ? 22.531 -10.305 -16.109 1 97.44 161 GLU A O 1
ATOM 1300 N N . LEU A 1 162 ? 22.156 -11.828 -17.719 1 98.12 162 LEU A N 1
ATOM 1301 C CA . LEU A 1 162 ? 20.719 -11.836 -17.453 1 98.12 162 LEU A CA 1
ATOM 1302 C C . LEU A 1 162 ? 20.438 -12.383 -16.047 1 98.12 162 LEU A C 1
ATOM 1304 O O . LEU A 1 162 ? 19.547 -11.898 -15.359 1 98.12 162 LEU A O 1
ATOM 1308 N N . LYS A 1 163 ? 21.172 -13.445 -15.656 1 97.94 163 LYS A N 1
ATOM 1309 C CA . LYS A 1 163 ? 21.031 -13.977 -14.305 1 97.94 163 LYS A CA 1
ATOM 1310 C C . LYS A 1 163 ? 21.344 -12.906 -13.258 1 97.94 163 LYS A C 1
ATOM 1312 O O . LYS A 1 163 ? 20.625 -12.758 -12.273 1 97.94 163 LYS A O 1
ATOM 1317 N N . ALA A 1 164 ? 22.422 -12.164 -13.492 1 98.38 164 ALA A N 1
ATOM 1318 C CA . ALA A 1 164 ? 22.797 -11.07 -12.594 1 98.38 164 ALA A CA 1
ATOM 1319 C C . ALA A 1 164 ? 21.719 -9.992 -12.562 1 98.38 164 ALA A C 1
ATOM 1321 O O . ALA A 1 164 ? 21.406 -9.453 -11.508 1 98.38 164 ALA A O 1
ATOM 1322 N N . PHE A 1 165 ? 21.188 -9.734 -13.781 1 98.19 165 PHE A N 1
ATOM 1323 C CA . PHE A 1 165 ? 20.109 -8.758 -13.906 1 98.19 165 PHE A CA 1
ATOM 1324 C C . PHE A 1 165 ? 18.906 -9.188 -13.086 1 98.19 165 PHE A C 1
ATOM 1326 O O . PHE A 1 165 ? 18.328 -8.383 -12.352 1 98.19 165 PHE A O 1
ATOM 1333 N N . LEU A 1 166 ? 18.531 -10.461 -13.141 1 98.38 166 LEU A N 1
ATOM 1334 C CA . LEU A 1 166 ? 17.422 -11 -12.359 1 98.38 166 LEU A CA 1
ATOM 1335 C C . LEU A 1 166 ? 17.734 -10.945 -10.867 1 98.38 166 LEU A C 1
ATOM 1337 O O . LEU A 1 166 ? 16.844 -10.648 -10.062 1 98.38 166 LEU A O 1
ATOM 1341 N N . GLY A 1 167 ? 19 -11.281 -10.516 1 98.38 167 GLY A N 1
ATOM 1342 C CA . GLY A 1 167 ? 19.406 -11.141 -9.133 1 98.38 167 GLY A CA 1
ATOM 1343 C C . GLY A 1 167 ? 19.188 -9.742 -8.586 1 98.38 167 GLY A C 1
ATOM 1344 O O . GLY A 1 167 ? 18.672 -9.57 -7.48 1 98.38 167 GLY A O 1
ATOM 1345 N N . CYS A 1 168 ? 19.531 -8.742 -9.367 1 98.06 168 CYS A N 1
ATOM 1346 C CA . CYS A 1 168 ? 19.359 -7.348 -8.961 1 98.06 168 CYS A CA 1
ATOM 1347 C C . CYS A 1 168 ? 17.875 -7.004 -8.828 1 98.06 168 CYS A C 1
ATOM 1349 O O . CYS A 1 168 ? 17.484 -6.281 -7.91 1 98.06 168 CYS A O 1
ATOM 1351 N N . MET A 1 169 ? 17.109 -7.539 -9.734 1 97.94 169 MET A N 1
ATOM 1352 C CA . MET A 1 169 ? 15.672 -7.285 -9.68 1 97.94 169 MET A CA 1
ATOM 1353 C C . MET A 1 169 ? 15.062 -7.898 -8.422 1 97.94 169 MET A C 1
ATOM 1355 O O . MET A 1 169 ? 14.219 -7.285 -7.77 1 97.94 169 MET A O 1
ATOM 1359 N N . ILE A 1 170 ? 15.43 -9.133 -8.07 1 98.38 170 ILE A N 1
ATOM 1360 C CA . ILE A 1 170 ? 14.953 -9.789 -6.852 1 98.38 170 ILE A CA 1
ATOM 1361 C C . ILE A 1 170 ? 15.398 -8.992 -5.629 1 98.38 170 ILE A C 1
ATOM 1363 O O . ILE A 1 170 ? 14.617 -8.797 -4.691 1 98.38 170 ILE A O 1
ATOM 1367 N N . CYS A 1 171 ? 16.672 -8.453 -5.656 1 98 171 CYS A N 1
ATOM 1368 C CA . CYS A 1 171 ? 17.203 -7.633 -4.566 1 98 171 CYS A CA 1
ATOM 1369 C C . CYS A 1 171 ? 16.359 -6.371 -4.387 1 98 171 CYS A C 1
ATOM 1371 O O . CYS A 1 171 ? 16.047 -5.984 -3.256 1 98 171 CYS A O 1
ATOM 1373 N N . ALA A 1 172 ? 15.953 -5.793 -5.469 1 96.94 172 ALA A N 1
ATOM 1374 C CA . ALA A 1 172 ? 15.156 -4.574 -5.438 1 96.94 172 ALA A CA 1
ATOM 1375 C C . ALA A 1 172 ? 13.781 -4.832 -4.816 1 96.94 172 ALA A C 1
ATOM 1377 O O . ALA A 1 172 ? 13.086 -3.895 -4.426 1 96.94 172 ALA A O 1
ATOM 1378 N N . GLY A 1 173 ? 13.391 -6.09 -4.707 1 96 173 GLY A N 1
ATOM 1379 C CA . GLY A 1 173 ? 12.109 -6.445 -4.109 1 96 173 GLY A CA 1
ATOM 1380 C C . GLY A 1 173 ? 12.102 -6.305 -2.598 1 96 173 GLY A C 1
ATOM 1381 O O . GLY A 1 173 ? 11.07 -5.984 -2.006 1 96 173 GLY A O 1
ATOM 1382 N N . TYR A 1 174 ? 13.258 -6.57 -1.965 1 95.88 174 TYR A N 1
ATOM 1383 C CA . TYR A 1 174 ? 13.273 -6.465 -0.51 1 95.88 174 TYR A CA 1
ATOM 1384 C C . TYR A 1 174 ? 14.078 -5.254 -0.058 1 95.88 174 TYR A C 1
ATOM 1386 O O . TYR A 1 174 ? 13.961 -4.816 1.09 1 95.88 174 TYR A O 1
ATOM 1394 N N . THR A 1 175 ? 14.977 -4.684 -0.85 1 96.12 175 THR A N 1
ATOM 1395 C CA . THR A 1 175 ? 15.602 -3.381 -0.653 1 96.12 175 THR A CA 1
ATOM 1396 C C . THR A 1 175 ? 15.047 -2.355 -1.635 1 96.12 175 THR A C 1
ATOM 1398 O O . THR A 1 175 ? 15.578 -2.182 -2.73 1 96.12 175 THR A O 1
ATOM 1401 N N . TYR A 1 176 ? 14.125 -1.638 -1.21 1 93.94 176 TYR A N 1
ATOM 1402 C CA . TYR A 1 176 ? 13.344 -0.826 -2.135 1 93.94 176 TYR A CA 1
ATOM 1403 C C . TYR A 1 176 ? 13.812 0.625 -2.117 1 93.94 176 TYR A C 1
ATOM 1405 O O . TYR A 1 176 ? 14.062 1.189 -1.049 1 93.94 176 TYR A O 1
ATOM 1413 N N . GLN A 1 177 ? 14.039 1.149 -3.295 1 94.69 177 GLN A N 1
ATOM 1414 C CA . GLN A 1 177 ? 14.242 2.576 -3.518 1 94.69 177 GLN A CA 1
ATOM 1415 C C . GLN A 1 177 ? 13.133 3.16 -4.391 1 94.69 177 GLN A C 1
ATOM 1417 O O . GLN A 1 177 ? 12.641 2.492 -5.301 1 94.69 177 GLN A O 1
ATOM 1422 N N . PRO A 1 178 ? 12.664 4.371 -4.137 1 91.88 178 PRO A N 1
ATOM 1423 C CA . PRO A 1 178 ? 11.539 4.949 -4.863 1 91.88 178 PRO A CA 1
ATOM 1424 C C . PRO A 1 178 ? 11.828 5.148 -6.348 1 91.88 178 PRO A C 1
ATOM 1426 O O . PRO A 1 178 ? 10.906 5.129 -7.172 1 91.88 178 PRO A O 1
ATOM 1429 N N . ARG A 1 179 ? 13.055 5.398 -6.684 1 92.5 179 ARG A N 1
ATOM 1430 C CA . ARG A 1 179 ? 13.469 5.562 -8.07 1 92.5 179 ARG A CA 1
ATOM 1431 C C . ARG A 1 179 ? 14.625 4.625 -8.414 1 92.5 179 ARG A C 1
ATOM 1433 O O . ARG A 1 179 ? 15.469 4.336 -7.555 1 92.5 179 ARG A O 1
ATOM 1440 N N . LEU A 1 180 ? 14.586 4.254 -9.656 1 93.12 180 LEU A N 1
ATOM 1441 C CA . LEU A 1 180 ? 15.578 3.285 -10.102 1 93.12 180 LEU A CA 1
ATOM 1442 C C . LEU A 1 180 ? 16.984 3.861 -9.984 1 93.12 180 LEU A C 1
ATOM 1444 O O . LEU A 1 180 ? 17.922 3.154 -9.602 1 93.12 180 LEU A O 1
ATOM 1448 N N . ASP A 1 181 ? 17.234 5.125 -10.289 1 92.12 181 ASP A N 1
ATOM 1449 C CA . ASP A 1 181 ? 18.547 5.754 -10.32 1 92.12 181 ASP A CA 1
ATOM 1450 C C . ASP A 1 181 ? 19.141 5.852 -8.914 1 92.12 181 ASP A C 1
ATOM 1452 O O . ASP A 1 181 ? 20.359 5.918 -8.75 1 92.12 181 ASP A O 1
ATOM 1456 N N . LEU A 1 182 ? 18.344 5.789 -7.91 1 94.81 182 LEU A N 1
ATOM 1457 C CA . LEU A 1 182 ? 18.781 5.973 -6.531 1 94.81 182 LEU A CA 1
ATOM 1458 C C . LEU A 1 182 ? 19.578 4.762 -6.055 1 94.81 182 LEU A C 1
ATOM 1460 O O . LEU A 1 182 ? 20.344 4.863 -5.094 1 94.81 182 LEU A O 1
ATOM 1464 N N . TYR A 1 183 ? 19.359 3.609 -6.707 1 96.19 183 TYR A N 1
ATOM 1465 C CA . TYR A 1 183 ? 20.141 2.43 -6.344 1 96.19 183 TYR A CA 1
ATOM 1466 C C . TYR A 1 183 ? 21.625 2.664 -6.559 1 96.19 183 TYR A C 1
ATOM 1468 O O . TYR A 1 183 ? 22.469 2.051 -5.891 1 96.19 183 TYR A O 1
ATOM 1476 N N . TRP A 1 184 ? 22 3.586 -7.453 1 96.06 184 TRP A N 1
ATOM 1477 C CA . TRP A 1 184 ? 23.406 3.816 -7.816 1 96.06 184 TRP A CA 1
ATOM 1478 C C . TRP A 1 184 ? 23.891 5.141 -7.246 1 96.06 184 TRP A C 1
ATOM 1480 O O . TRP A 1 184 ? 24.984 5.609 -7.609 1 96.06 184 TRP A O 1
ATOM 1490 N N . SER A 1 185 ? 23.047 5.746 -6.352 1 94.62 185 SER A N 1
ATOM 1491 C CA . SER A 1 185 ? 23.453 6.996 -5.719 1 94.62 185 SER A CA 1
ATOM 1492 C C . SER A 1 185 ? 24.562 6.762 -4.688 1 94.62 185 SER A C 1
ATOM 1494 O O . SER A 1 185 ? 24.578 5.723 -4.023 1 94.62 185 SER A O 1
ATOM 1496 N N . ASP A 1 186 ? 25.359 7.734 -4.496 1 91.94 186 ASP A N 1
ATOM 1497 C CA . ASP A 1 186 ? 26.438 7.645 -3.516 1 91.94 186 ASP A CA 1
ATOM 1498 C C . ASP A 1 186 ? 26.078 8.383 -2.23 1 91.94 186 ASP A C 1
ATOM 1500 O O . ASP A 1 186 ? 26.875 8.422 -1.285 1 91.94 186 ASP A O 1
ATOM 1504 N N . ASP A 1 187 ? 24.891 8.883 -2.172 1 93.44 187 ASP A N 1
ATOM 1505 C CA . ASP A 1 187 ? 24.438 9.547 -0.957 1 93.44 187 ASP A CA 1
ATOM 1506 C C . ASP A 1 187 ? 24.25 8.547 0.183 1 93.44 187 ASP A C 1
ATOM 1508 O O . ASP A 1 187 ? 24.031 7.359 -0.055 1 93.44 187 ASP A O 1
ATOM 1512 N N . ASP A 1 188 ? 24.281 9.008 1.44 1 92.56 188 ASP A N 1
ATOM 1513 C CA . ASP A 1 188 ? 24.25 8.141 2.613 1 92.56 188 ASP A CA 1
ATOM 1514 C C . ASP A 1 188 ? 22.859 7.586 2.861 1 92.56 188 ASP A C 1
ATOM 1516 O O . ASP A 1 188 ? 22.688 6.559 3.521 1 92.56 188 ASP A O 1
ATOM 1520 N N . ASP A 1 189 ? 21.922 8.297 2.426 1 94.88 189 ASP A N 1
ATOM 1521 C CA . ASP A 1 189 ? 20.547 7.941 2.787 1 94.88 189 ASP A CA 1
ATOM 1522 C C . ASP A 1 189 ? 19.953 6.938 1.796 1 94.88 189 ASP A C 1
ATOM 1524 O O . ASP A 1 189 ? 18.969 6.277 2.092 1 94.88 189 ASP A O 1
ATOM 1528 N N . VAL A 1 190 ? 20.547 6.879 0.555 1 95.44 190 VAL A N 1
ATOM 1529 C CA . VAL A 1 190 ? 20.016 5.996 -0.483 1 95.44 190 VAL A CA 1
ATOM 1530 C C . VAL A 1 190 ? 21.156 5.195 -1.102 1 95.44 190 VAL A C 1
ATOM 1532 O O . VAL A 1 190 ? 22.328 5.445 -0.815 1 95.44 190 VAL A O 1
ATOM 1535 N N . GLY A 1 191 ? 20.812 4.082 -1.848 1 93.94 191 GLY A N 1
ATOM 1536 C CA . GLY A 1 191 ? 21.812 3.289 -2.547 1 93.94 191 GLY A CA 1
ATOM 1537 C C . GLY A 1 191 ? 21.766 1.818 -2.176 1 93.94 191 GLY A C 1
ATOM 1538 O O . GLY A 1 191 ? 21.141 1.441 -1.183 1 93.94 191 GLY A O 1
ATOM 1539 N N . CYS A 1 192 ? 22.312 1.037 -3.021 1 95.06 192 CYS A N 1
ATOM 1540 C CA . CYS A 1 192 ? 22.5 -0.396 -2.818 1 95.06 192 CYS A CA 1
ATOM 1541 C C . CYS A 1 192 ? 23.859 -0.853 -3.324 1 95.06 192 CYS A C 1
ATOM 1543 O O . CYS A 1 192 ? 24.094 -0.885 -4.531 1 95.06 192 CYS A O 1
ATOM 1545 N N . THR A 1 193 ? 24.734 -1.208 -2.434 1 94.25 193 THR A N 1
ATOM 1546 C CA . THR A 1 193 ? 26.109 -1.554 -2.75 1 94.25 193 THR A CA 1
ATOM 1547 C C . THR A 1 193 ? 26.156 -2.717 -3.738 1 94.25 193 THR A C 1
ATOM 1549 O O . THR A 1 193 ? 26.969 -2.709 -4.668 1 94.25 193 THR A O 1
ATOM 1552 N N . LEU A 1 194 ? 25.297 -3.639 -3.582 1 96.12 194 LEU A N 1
ATOM 1553 C CA . LEU A 1 194 ? 25.266 -4.812 -4.449 1 96.12 194 LEU A CA 1
ATOM 1554 C C . LEU A 1 194 ? 24.969 -4.414 -5.891 1 96.12 194 LEU A C 1
ATOM 1556 O O . LEU A 1 194 ? 25.625 -4.883 -6.816 1 96.12 194 LEU A O 1
ATOM 1560 N N . MET A 1 195 ? 24.062 -3.588 -6.109 1 96.06 195 MET A N 1
ATOM 1561 C CA . MET A 1 195 ? 23.672 -3.162 -7.453 1 96.06 195 MET A CA 1
ATOM 1562 C C . MET A 1 195 ? 24.781 -2.336 -8.102 1 96.06 195 MET A C 1
ATOM 1564 O O . MET A 1 195 ? 25.062 -2.482 -9.289 1 96.06 195 MET A O 1
ATOM 1568 N N . LYS A 1 196 ? 25.422 -1.475 -7.289 1 94.62 196 LYS A N 1
ATOM 1569 C CA . LYS A 1 196 ? 26.516 -0.627 -7.781 1 94.62 196 LYS A CA 1
ATOM 1570 C C . LYS A 1 196 ? 27.688 -1.467 -8.258 1 94.62 196 LYS A C 1
ATOM 1572 O O . LYS A 1 196 ? 28.312 -1.156 -9.273 1 94.62 196 LYS A O 1
ATOM 1577 N N . ARG A 1 197 ? 27.938 -2.418 -7.535 1 93.38 197 ARG A N 1
ATOM 1578 C CA . ARG A 1 197 ? 29.094 -3.252 -7.871 1 93.38 197 ARG A CA 1
ATOM 1579 C C . ARG A 1 197 ? 28.781 -4.152 -9.062 1 93.38 197 ARG A C 1
ATOM 1581 O O . ARG A 1 197 ? 29.688 -4.508 -9.828 1 93.38 197 ARG A O 1
ATOM 1588 N N . THR A 1 198 ? 27.516 -4.551 -9.281 1 96.62 198 THR A N 1
ATOM 1589 C CA . THR A 1 198 ? 27.125 -5.527 -10.289 1 96.62 198 THR A CA 1
ATOM 1590 C C . THR A 1 198 ? 26.969 -4.863 -11.656 1 96.62 198 THR A C 1
ATOM 1592 O O . THR A 1 198 ? 27.438 -5.391 -12.664 1 96.62 198 THR A O 1
ATOM 1595 N N . PHE A 1 199 ? 26.25 -3.688 -11.672 1 96.75 199 PHE A N 1
ATOM 1596 C CA . PHE A 1 199 ? 25.969 -3.01 -12.93 1 96.75 199 PHE A CA 1
ATOM 1597 C C . PHE A 1 199 ? 26.234 -1.515 -12.812 1 96.75 199 PHE A C 1
ATOM 1599 O O . PHE A 1 199 ? 25.938 -0.901 -11.789 1 96.75 199 PHE A O 1
ATOM 1606 N N . PRO A 1 200 ? 26.859 -0.945 -13.883 1 95.12 200 PRO A N 1
ATOM 1607 C CA . PRO A 1 200 ? 26.609 0.491 -14.016 1 95.12 200 PRO A CA 1
ATOM 1608 C C . PRO A 1 200 ? 25.141 0.805 -14.281 1 95.12 200 PRO A C 1
ATOM 1610 O O . PRO A 1 200 ? 24.438 0.004 -14.898 1 95.12 200 PRO A O 1
ATOM 1613 N N . SER A 1 201 ? 24.656 1.914 -13.836 1 94.81 201 SER A N 1
ATOM 1614 C CA . SER A 1 201 ? 23.266 2.297 -13.953 1 94.81 201 SER A CA 1
ATOM 1615 C C . SER A 1 201 ? 22.797 2.264 -15.398 1 94.81 201 SER A C 1
ATOM 1617 O O . SER A 1 201 ? 21.703 1.775 -15.703 1 94.81 201 SER A O 1
ATOM 1619 N N . HIS A 1 202 ? 23.609 2.727 -16.297 1 92.81 202 HIS A N 1
ATOM 1620 C CA . HIS A 1 202 ? 23.234 2.816 -17.703 1 92.81 202 HIS A CA 1
ATOM 1621 C C . HIS A 1 202 ? 23.016 1.432 -18.312 1 92.81 202 HIS A C 1
ATOM 1623 O O . HIS A 1 202 ? 22.062 1.218 -19.047 1 92.81 202 HIS A O 1
ATOM 1629 N N . ARG A 1 203 ? 23.922 0.495 -18.031 1 94.94 203 ARG A N 1
ATOM 1630 C CA . ARG A 1 203 ? 23.812 -0.851 -18.594 1 94.94 203 ARG A CA 1
ATOM 1631 C C . ARG A 1 203 ? 22.578 -1.564 -18.047 1 94.94 203 ARG A C 1
ATOM 1633 O O . ARG A 1 203 ? 21.859 -2.229 -18.797 1 94.94 203 ARG A O 1
ATOM 1640 N N . PHE A 1 204 ? 22.359 -1.444 -16.797 1 96.75 204 PHE A N 1
ATOM 1641 C CA . PHE A 1 204 ? 21.188 -2.041 -16.188 1 96.75 204 PHE A CA 1
ATOM 1642 C C . PHE A 1 204 ? 19.906 -1.528 -16.859 1 96.75 204 PHE A C 1
ATOM 1644 O O . PHE A 1 204 ? 19.031 -2.314 -17.203 1 96.75 204 PHE A O 1
ATOM 1651 N N . ARG A 1 205 ? 19.812 -0.217 -17.078 1 95.12 205 ARG A N 1
ATOM 1652 C CA . ARG A 1 205 ? 18.656 0.411 -17.703 1 95.12 205 ARG A CA 1
ATOM 1653 C C . ARG A 1 205 ? 18.484 -0.046 -19.141 1 95.12 205 ARG A C 1
ATOM 1655 O O . ARG A 1 205 ? 17.359 -0.177 -19.641 1 95.12 205 ARG A O 1
ATOM 1662 N N . GLN A 1 206 ? 19.562 -0.293 -19.797 1 94.81 206 GLN A N 1
ATOM 1663 C CA . GLN A 1 206 ? 19.5 -0.797 -21.172 1 94.81 206 GLN A CA 1
ATOM 1664 C C . GLN A 1 206 ? 18.859 -2.18 -21.219 1 94.81 206 GLN A C 1
ATOM 1666 O O . GLN A 1 206 ? 17.984 -2.434 -22.047 1 94.81 206 GLN A O 1
ATOM 1671 N N . ILE A 1 207 ? 19.328 -3.01 -20.297 1 96.56 207 ILE A N 1
ATOM 1672 C CA . ILE A 1 207 ? 18.781 -4.367 -20.281 1 96.56 207 ILE A CA 1
ATOM 1673 C C . ILE A 1 207 ? 17.297 -4.328 -19.938 1 96.56 207 ILE A C 1
ATOM 1675 O O . ILE A 1 207 ? 16.5 -5.027 -20.562 1 96.56 207 ILE A O 1
ATOM 1679 N N . LEU A 1 208 ? 16.938 -3.521 -19.031 1 95.75 208 LEU A N 1
ATOM 1680 C CA . LEU A 1 208 ? 15.539 -3.375 -18.641 1 95.75 208 LEU A CA 1
ATOM 1681 C C . LEU A 1 208 ? 14.703 -2.873 -19.812 1 95.75 208 LEU A C 1
ATOM 1683 O O . LEU A 1 208 ? 13.586 -3.352 -20.047 1 95.75 208 LEU A O 1
ATOM 1687 N N . ARG A 1 209 ? 15.195 -1.98 -20.562 1 93.44 209 ARG A N 1
ATOM 1688 C CA . ARG A 1 209 ? 14.5 -1.378 -21.703 1 93.44 209 ARG A CA 1
ATOM 1689 C C . ARG A 1 209 ? 14.242 -2.408 -22.797 1 93.44 209 ARG A C 1
ATOM 1691 O O . ARG A 1 209 ? 13.156 -2.443 -23.375 1 93.44 209 ARG A O 1
ATOM 1698 N N . TYR A 1 210 ? 15.227 -3.225 -23.062 1 95 210 TYR A N 1
ATOM 1699 C CA . TYR A 1 210 ? 15.133 -4.117 -24.203 1 95 210 TYR A CA 1
ATOM 1700 C C . TYR A 1 210 ? 14.703 -5.516 -23.781 1 95 210 TYR A C 1
ATOM 1702 O O . TYR A 1 210 ? 14.594 -6.422 -24.609 1 95 210 TYR A O 1
ATOM 1710 N N . LEU A 1 211 ? 14.453 -5.695 -22.469 1 95.88 211 LEU A N 1
ATOM 1711 C CA . LEU A 1 211 ? 14 -6.988 -21.969 1 95.88 211 LEU A CA 1
ATOM 1712 C C . LEU A 1 211 ? 12.773 -7.461 -22.75 1 95.88 211 LEU A C 1
ATOM 1714 O O . LEU A 1 211 ? 11.781 -6.727 -22.859 1 95.88 211 LEU A O 1
ATOM 1718 N N . HIS A 1 212 ? 12.891 -8.625 -23.328 1 95.56 212 HIS A N 1
ATOM 1719 C CA . HIS A 1 212 ? 11.836 -9.164 -24.172 1 95.56 212 HIS A CA 1
ATOM 1720 C C . HIS A 1 212 ? 11.719 -10.68 -24.031 1 95.56 212 HIS A C 1
ATOM 1722 O O . HIS A 1 212 ? 12.695 -11.344 -23.656 1 95.56 212 HIS A O 1
ATOM 1728 N N . TYR A 1 213 ? 10.57 -11.211 -24.297 1 94.38 213 TYR A N 1
ATOM 1729 C CA . TYR A 1 213 ? 10.312 -12.617 -24.016 1 94.38 213 TYR A CA 1
ATOM 1730 C C . TYR A 1 213 ? 9.328 -13.203 -25.016 1 94.38 213 TYR A C 1
ATOM 1732 O O . TYR A 1 213 ? 8.602 -14.148 -24.703 1 94.38 213 TYR A O 1
ATOM 1740 N N . SER A 1 214 ? 9.195 -12.609 -26.125 1 88.44 214 SER A N 1
ATOM 1741 C CA . SER A 1 214 ? 8.43 -13.133 -27.25 1 88.44 214 SER A CA 1
ATOM 1742 C C . SER A 1 214 ? 9.297 -13.258 -28.5 1 88.44 214 SER A C 1
ATOM 1744 O O . SER A 1 214 ? 10.148 -12.406 -28.75 1 88.44 214 SER A O 1
ATOM 1746 N N . PRO A 1 215 ? 9.062 -14.312 -29.203 1 81.75 215 PRO A N 1
ATOM 1747 C CA . PRO A 1 215 ? 9.898 -14.531 -30.375 1 81.75 215 PRO A CA 1
ATOM 1748 C C . PRO A 1 215 ? 9.586 -13.547 -31.516 1 81.75 215 PRO A C 1
ATOM 1750 O O . PRO A 1 215 ? 10.398 -13.383 -32.438 1 81.75 215 PRO A O 1
ATOM 1753 N N . GLU A 1 216 ? 8.453 -12.938 -31.484 1 77.44 216 GLU A N 1
ATOM 1754 C CA . GLU A 1 216 ? 8.047 -12.055 -32.562 1 77.44 216 GLU A CA 1
ATOM 1755 C C . GLU A 1 216 ? 8.906 -10.789 -32.594 1 77.44 216 GLU A C 1
ATOM 1757 O O . GLU A 1 216 ? 9.078 -10.18 -33.656 1 77.44 216 GLU A O 1
ATOM 1762 N N . GLY A 1 217 ? 9.531 -10.531 -31.5 1 76.69 217 GLY A N 1
ATOM 1763 C CA . GLY A 1 217 ? 10.422 -9.375 -31.5 1 76.69 217 GLY A CA 1
ATOM 1764 C C . GLY A 1 217 ? 9.688 -8.062 -31.688 1 76.69 217 GLY A C 1
ATOM 1765 O O . GLY A 1 217 ? 8.594 -7.875 -31.156 1 76.69 217 GLY A O 1
ATOM 1766 N N . PHE A 1 218 ? 10.383 -7.066 -32.312 1 76.5 218 PHE A N 1
ATOM 1767 C CA . PHE A 1 218 ? 9.859 -5.715 -32.469 1 76.5 218 PHE A CA 1
ATOM 1768 C C . PHE A 1 218 ? 9.156 -5.566 -33.812 1 76.5 218 PHE A C 1
ATOM 1770 O O . PHE A 1 218 ? 9.695 -5.973 -34.844 1 76.5 218 PHE A O 1
ATOM 1777 N N . TYR A 1 219 ? 7.914 -5.145 -33.719 1 76.25 219 TYR A N 1
ATOM 1778 C CA . TYR A 1 219 ? 7.188 -4.789 -34.906 1 76.25 219 TYR A CA 1
ATOM 1779 C C . TYR A 1 219 ? 7.109 -3.275 -35.094 1 76.25 219 TYR A C 1
ATOM 1781 O O . TYR A 1 219 ? 6.535 -2.584 -34.25 1 76.25 219 TYR A O 1
ATOM 1789 N N . PRO A 1 220 ? 7.703 -2.816 -36.125 1 76.12 220 PRO A N 1
ATOM 1790 C CA . PRO A 1 220 ? 7.605 -1.369 -36.312 1 76.12 220 PRO A CA 1
ATOM 1791 C C . PRO A 1 220 ? 6.16 -0.888 -36.438 1 76.12 220 PRO A C 1
ATOM 1793 O O . PRO A 1 220 ? 5.309 -1.599 -36.969 1 76.12 220 PRO A O 1
ATOM 1796 N N . PRO A 1 221 ? 5.992 0.335 -35.875 1 76.62 221 PRO A N 1
ATOM 1797 C CA . PRO A 1 221 ? 4.637 0.881 -36 1 76.62 221 PRO A CA 1
ATOM 1798 C C . PRO A 1 221 ? 4.176 1 -37.438 1 76.62 221 PRO A C 1
ATOM 1800 O O . PRO A 1 221 ? 4.957 1.392 -38.312 1 76.62 221 PRO A O 1
ATOM 1803 N N . GLY A 1 222 ? 2.908 0.553 -37.75 1 74.69 222 GLY A N 1
ATOM 1804 C CA . GLY A 1 222 ? 2.326 0.692 -39.094 1 74.69 222 GLY A CA 1
ATOM 1805 C C . GLY A 1 222 ? 2.656 -0.467 -40 1 74.69 222 GLY A C 1
ATOM 1806 O O . GLY A 1 222 ? 2.131 -0.551 -41.125 1 74.69 222 GLY A O 1
ATOM 1807 N N . SER A 1 223 ? 3.545 -1.331 -39.531 1 77 223 SER A N 1
ATOM 1808 C CA . SER A 1 223 ? 3.943 -2.451 -40.375 1 77 223 SER A CA 1
ATOM 1809 C C . SER A 1 223 ? 2.824 -3.479 -40.5 1 77 223 SER A C 1
ATOM 1811 O O . SER A 1 223 ? 1.943 -3.551 -39.625 1 77 223 SER A O 1
ATOM 1813 N N . GLU A 1 224 ? 2.795 -4.168 -41.594 1 77.75 224 GLU A N 1
ATOM 1814 C CA . GLU A 1 224 ? 1.825 -5.238 -41.844 1 77.75 224 GLU A CA 1
ATOM 1815 C C . GLU A 1 224 ? 1.98 -6.355 -40.812 1 77.75 224 GLU A C 1
ATOM 1817 O O . GLU A 1 224 ? 0.992 -6.961 -40.375 1 77.75 224 GLU A O 1
ATOM 1822 N N . ARG A 1 225 ? 3.141 -6.582 -40.469 1 76.62 225 ARG A N 1
ATOM 1823 C CA . ARG A 1 225 ? 3.414 -7.613 -39.469 1 76.62 225 ARG A CA 1
ATOM 1824 C C . ARG A 1 225 ? 2.764 -7.27 -38.125 1 76.62 225 ARG A C 1
ATOM 1826 O O . ARG A 1 225 ? 2.238 -8.148 -37.438 1 76.62 225 ARG A O 1
ATOM 1833 N N . LEU A 1 226 ? 2.902 -6.031 -37.812 1 79 226 LEU A N 1
ATOM 1834 C CA . LEU A 1 226 ? 2.273 -5.582 -36.562 1 79 226 LEU A CA 1
ATOM 1835 C C . LEU A 1 226 ? 0.762 -5.766 -36.625 1 79 226 LEU A C 1
ATOM 1837 O O . LEU A 1 226 ? 0.142 -6.184 -35.656 1 79 226 LEU A O 1
ATOM 1841 N N . LYS A 1 227 ? 0.168 -5.496 -37.781 1 78 227 LYS A N 1
ATOM 1842 C CA . LYS A 1 227 ? -1.271 -5.672 -37.938 1 78 227 LYS A CA 1
ATOM 1843 C C . LYS A 1 227 ? -1.669 -7.137 -37.781 1 78 227 LYS A C 1
ATOM 1845 O O . LYS A 1 227 ? -2.664 -7.445 -37.125 1 78 227 LYS A O 1
ATOM 1850 N N . SER A 1 228 ? -0.842 -7.953 -38.406 1 76.75 228 SER A N 1
ATOM 1851 C CA . SER A 1 228 ? -1.094 -9.391 -38.312 1 76.75 228 SER A CA 1
ATOM 1852 C C . SER A 1 228 ? -0.951 -9.875 -36.875 1 76.75 228 SER A C 1
ATOM 1854 O O . SER A 1 228 ? -1.733 -10.711 -36.406 1 76.75 228 SER A O 1
ATOM 1856 N N . PHE A 1 229 ? 0.035 -9.375 -36.281 1 76.25 229 PHE A N 1
ATOM 1857 C CA . PHE A 1 229 ? 0.26 -9.758 -34.906 1 76.25 229 PHE A CA 1
ATOM 1858 C C . PHE A 1 229 ? -0.888 -9.289 -34.031 1 76.25 229 PHE A C 1
ATOM 1860 O O . PHE A 1 229 ? -1.364 -10.039 -33.156 1 76.25 229 PHE A O 1
ATOM 1867 N N . LYS A 1 230 ? -1.321 -8.141 -34.281 1 73.56 230 LYS A N 1
ATOM 1868 C CA . LYS A 1 230 ? -2.438 -7.594 -33.5 1 73.56 230 LYS A CA 1
ATOM 1869 C C . LYS A 1 230 ? -3.711 -8.406 -33.75 1 73.56 230 LYS A C 1
ATOM 1871 O O . LYS A 1 230 ? -4.52 -8.57 -32.812 1 73.56 230 LYS A O 1
ATOM 1876 N N . ALA A 1 231 ? -3.877 -8.852 -34.844 1 72.19 231 ALA A N 1
ATOM 1877 C CA . ALA A 1 231 ? -5.023 -9.695 -35.156 1 72.19 231 ALA A CA 1
ATOM 1878 C C . ALA A 1 231 ? -4.961 -11.016 -34.406 1 72.19 231 ALA A C 1
ATOM 1880 O O . ALA A 1 231 ? -5.977 -11.492 -33.875 1 72.19 231 ALA A O 1
ATOM 1881 N N . ARG A 1 232 ? -3.816 -11.547 -34.312 1 70.62 232 ARG A N 1
ATOM 1882 C CA . ARG A 1 232 ? -3.623 -12.773 -33.531 1 70.62 232 ARG A CA 1
ATOM 1883 C C . ARG A 1 232 ? -3.762 -12.516 -32.031 1 70.62 232 ARG A C 1
ATOM 1885 O O . ARG A 1 232 ? -4.246 -13.375 -31.312 1 70.62 232 ARG A O 1
ATOM 1892 N N . GLU A 1 233 ? -3.305 -11.359 -31.672 1 71.19 233 GLU A N 1
ATOM 1893 C CA . GLU A 1 233 ? -3.375 -10.977 -30.266 1 71.19 233 GLU A CA 1
ATOM 1894 C C . GLU A 1 233 ? -4.82 -10.859 -29.797 1 71.19 233 GLU A C 1
ATOM 1896 O O . GLU A 1 233 ? -5.113 -11.055 -28.609 1 71.19 233 GLU A O 1
ATOM 1901 N N . LYS A 1 234 ? -5.691 -10.656 -30.703 1 67.19 234 LYS A N 1
ATOM 1902 C CA . LYS A 1 234 ? -7.105 -10.609 -30.344 1 67.19 234 LYS A CA 1
ATOM 1903 C C . LYS A 1 234 ? -7.602 -11.977 -29.891 1 67.19 234 LYS A C 1
ATOM 1905 O O . LYS A 1 234 ? -8.492 -12.062 -29.031 1 67.19 234 LYS A O 1
ATOM 1910 N N . LEU A 1 235 ? -6.934 -13 -30.406 1 67.5 235 LEU A N 1
ATOM 1911 C CA . LEU A 1 235 ? -7.301 -14.367 -30.031 1 67.5 235 LEU A CA 1
ATOM 1912 C C . LEU A 1 235 ? -6.512 -14.836 -28.812 1 67.5 235 LEU A C 1
ATOM 1914 O O . LEU A 1 235 ? -7 -15.648 -28.031 1 67.5 235 LEU A O 1
ATOM 1918 N N . GLY A 1 236 ? -5.398 -14.336 -28.719 1 74.81 236 GLY A N 1
ATOM 1919 C CA . GLY A 1 236 ? -4.531 -14.602 -27.578 1 74.81 236 GLY A CA 1
ATOM 1920 C C . GLY A 1 236 ? -3.965 -13.344 -26.953 1 74.81 236 GLY A C 1
ATOM 1921 O O . GLY A 1 236 ? -2.838 -12.945 -27.266 1 74.81 236 GLY A O 1
ATOM 1922 N N . ARG A 1 237 ? -4.68 -12.766 -26.109 1 79.19 237 ARG A N 1
ATOM 1923 C CA . ARG A 1 237 ? -4.441 -11.406 -25.625 1 79.19 237 ARG A CA 1
ATOM 1924 C C . ARG A 1 237 ? -3.164 -11.336 -24.797 1 79.19 237 ARG A C 1
ATOM 1926 O O . ARG A 1 237 ? -2.641 -10.242 -24.562 1 79.19 237 ARG A O 1
ATOM 1933 N N . VAL A 1 238 ? -2.59 -12.492 -24.5 1 86.88 238 VAL A N 1
ATOM 1934 C CA . VAL A 1 238 ? -1.377 -12.453 -23.688 1 86.88 238 VAL A CA 1
ATOM 1935 C C . VAL A 1 238 ? -0.261 -13.227 -24.391 1 86.88 238 VAL A C 1
ATOM 1937 O O . VAL A 1 238 ? 0.549 -13.891 -23.734 1 86.88 238 VAL A O 1
ATOM 1940 N N . MET A 1 239 ? -0.188 -13.211 -25.656 1 83.31 239 MET A N 1
ATOM 1941 C CA . MET A 1 239 ? 0.725 -14.023 -26.453 1 83.31 239 MET A CA 1
ATOM 1942 C C . MET A 1 239 ? 2.176 -13.648 -26.172 1 83.31 239 MET A C 1
ATOM 1944 O O . MET A 1 239 ? 3.059 -14.508 -26.203 1 83.31 239 MET A O 1
ATOM 1948 N N . LYS A 1 240 ? 2.465 -12.359 -25.859 1 86.81 240 LYS A N 1
ATOM 1949 C CA . LYS A 1 240 ? 3.832 -11.891 -25.656 1 86.81 240 LYS A CA 1
ATOM 1950 C C . LYS A 1 240 ? 4.48 -12.586 -24.469 1 86.81 240 LYS A C 1
ATOM 1952 O O . LYS A 1 240 ? 5.699 -12.758 -24.422 1 86.81 240 LYS A O 1
ATOM 1957 N N . VAL A 1 241 ? 3.682 -12.977 -23.469 1 91.75 241 VAL A N 1
ATOM 1958 C CA . VAL A 1 241 ? 4.242 -13.531 -22.234 1 91.75 241 VAL A CA 1
ATOM 1959 C C . VAL A 1 241 ? 3.799 -14.984 -22.078 1 91.75 241 VAL A C 1
ATOM 1961 O O . VAL A 1 241 ? 4.215 -15.664 -21.141 1 91.75 241 VAL A O 1
ATOM 1964 N N . ARG A 1 242 ? 3.07 -15.562 -22.984 1 88.12 242 ARG A N 1
ATOM 1965 C CA . ARG A 1 242 ? 2.447 -16.875 -22.859 1 88.12 242 ARG A CA 1
ATOM 1966 C C . ARG A 1 242 ? 3.502 -17.969 -22.75 1 88.12 242 ARG A C 1
ATOM 1968 O O . ARG A 1 242 ? 3.41 -18.844 -21.891 1 88.12 242 ARG A O 1
ATOM 1975 N N . LYS A 1 243 ? 4.457 -17.875 -23.578 1 90.19 243 LYS A N 1
ATOM 1976 C CA . LYS A 1 243 ? 5.48 -18.922 -23.609 1 90.19 243 LYS A CA 1
ATOM 1977 C C . LYS A 1 243 ? 6.23 -18.984 -22.281 1 90.19 243 LYS A C 1
ATOM 1979 O O . LYS A 1 243 ? 6.484 -20.078 -21.766 1 90.19 243 LYS A O 1
ATOM 1984 N N . VAL A 1 244 ? 6.535 -17.844 -21.781 1 94.69 244 VAL A N 1
ATOM 1985 C CA . VAL A 1 244 ? 7.266 -17.797 -20.531 1 94.69 244 VAL A CA 1
ATOM 1986 C C . VAL A 1 244 ? 6.391 -18.344 -19.391 1 94.69 244 VAL A C 1
ATOM 1988 O O . VAL A 1 244 ? 6.84 -19.156 -18.594 1 94.69 244 VAL A O 1
ATOM 1991 N N . MET A 1 245 ? 5.184 -17.969 -19.344 1 94.19 245 MET A N 1
ATOM 1992 C CA . MET A 1 245 ? 4.25 -18.422 -18.312 1 94.19 245 MET A CA 1
ATOM 1993 C C . MET A 1 245 ? 4.082 -19.938 -18.375 1 94.19 245 MET A C 1
ATOM 1995 O O . MET A 1 245 ? 4.145 -20.609 -17.344 1 94.19 245 MET A O 1
ATOM 1999 N N . GLU A 1 246 ? 3.865 -20.422 -19.562 1 92.19 246 GLU A N 1
ATOM 2000 C CA . GLU A 1 246 ? 3.637 -21.844 -19.75 1 92.19 246 GLU A CA 1
ATOM 2001 C C . GLU A 1 246 ? 4.875 -22.656 -19.375 1 92.19 246 GLU A C 1
ATOM 2003 O O . GLU A 1 246 ? 4.766 -23.719 -18.766 1 92.19 246 GLU A O 1
ATOM 2008 N N . ARG A 1 247 ? 6 -22.141 -19.734 1 94.94 247 ARG A N 1
ATOM 2009 C CA . ARG A 1 247 ? 7.234 -22.859 -19.438 1 94.94 247 ARG A CA 1
ATOM 2010 C C . ARG A 1 247 ? 7.504 -22.875 -17.938 1 94.94 247 ARG A C 1
ATOM 2012 O O . ARG A 1 247 ? 7.922 -23.906 -17.391 1 94.94 247 ARG A O 1
ATOM 2019 N N . VAL A 1 248 ? 7.32 -21.766 -17.297 1 97.12 248 VAL A N 1
ATOM 2020 C CA . VAL A 1 248 ? 7.5 -21.703 -15.844 1 97.12 248 VAL A CA 1
ATOM 2021 C C . VAL A 1 248 ? 6.551 -22.688 -15.164 1 97.12 248 VAL A C 1
ATOM 2023 O O . VAL A 1 248 ? 6.945 -23.406 -14.234 1 97.12 248 VAL A O 1
ATOM 2026 N N . SER A 1 249 ? 5.34 -22.781 -15.617 1 95.75 249 SER A N 1
ATOM 2027 C CA . SER A 1 249 ? 4.363 -23.703 -15.062 1 95.75 249 SER A CA 1
ATOM 2028 C C . SER A 1 249 ? 4.773 -25.156 -15.305 1 95.75 249 SER A C 1
ATOM 2030 O O . SER A 1 249 ? 4.715 -25.984 -14.391 1 95.75 249 SER A O 1
ATOM 2032 N N . ARG A 1 250 ? 5.176 -25.438 -16.5 1 95 250 ARG A N 1
ATOM 2033 C CA . ARG A 1 250 ? 5.605 -26.797 -16.844 1 95 250 ARG A CA 1
ATOM 2034 C C . ARG A 1 250 ? 6.797 -27.219 -15.984 1 95 250 ARG A C 1
ATOM 2036 O O . ARG A 1 250 ? 6.824 -28.328 -15.461 1 95 250 ARG A O 1
ATOM 2043 N N . ASN A 1 251 ? 7.742 -26.312 -15.906 1 96.06 251 ASN A N 1
ATOM 2044 C CA . ASN A 1 251 ? 8.914 -26.594 -15.094 1 96.06 251 ASN A CA 1
ATOM 2045 C C . ASN A 1 251 ? 8.547 -26.781 -13.625 1 96.06 251 ASN A C 1
ATOM 2047 O O . ASN A 1 251 ? 9.133 -27.625 -12.938 1 96.06 251 ASN A O 1
ATOM 2051 N N . SER A 1 252 ? 7.652 -25.969 -13.125 1 96.38 252 SER A N 1
ATOM 2052 C CA . SER A 1 252 ? 7.195 -26.078 -11.742 1 96.38 252 SER A CA 1
ATOM 2053 C C . SER A 1 252 ? 6.551 -27.438 -11.492 1 96.38 252 SER A C 1
ATOM 2055 O O . SER A 1 252 ? 6.785 -28.062 -10.453 1 96.38 252 SER A O 1
ATOM 2057 N N . SER A 1 253 ? 5.789 -27.922 -12.43 1 93.88 253 SER A N 1
ATOM 2058 C CA . SER A 1 253 ? 5.121 -29.219 -12.312 1 93.88 253 SER A CA 1
ATOM 2059 C C . SER A 1 253 ? 6.129 -30.359 -12.328 1 93.88 253 SER A C 1
ATOM 2061 O O . SER A 1 253 ? 5.918 -31.391 -11.68 1 93.88 253 SER A O 1
ATOM 2063 N N . ARG A 1 254 ? 7.188 -30.172 -13.031 1 91.94 254 ARG A N 1
ATOM 2064 C CA . ARG A 1 254 ? 8.203 -31.203 -13.164 1 91.94 254 ARG A CA 1
ATOM 2065 C C . ARG A 1 254 ? 9.125 -31.234 -11.953 1 91.94 254 ARG A C 1
ATOM 2067 O O . ARG A 1 254 ? 9.711 -32.25 -11.625 1 91.94 254 ARG A O 1
ATOM 2074 N N . ALA A 1 255 ? 9.203 -30.141 -11.281 1 93.94 255 ALA A N 1
ATOM 2075 C CA . ALA A 1 255 ? 10.164 -29.984 -10.195 1 93.94 255 ALA A CA 1
ATOM 2076 C C . ALA A 1 255 ? 9.641 -30.609 -8.906 1 93.94 255 ALA A C 1
ATOM 2078 O O . ALA A 1 255 ? 10.398 -30.812 -7.957 1 93.94 255 ALA A O 1
ATOM 2079 N N . ARG A 1 256 ? 8.414 -31 -8.883 1 91.81 256 ARG A N 1
ATOM 2080 C CA . ARG A 1 256 ? 7.816 -31.484 -7.648 1 91.81 256 ARG A CA 1
ATOM 2081 C C . ARG A 1 256 ? 6.902 -32.688 -7.918 1 91.81 256 ARG A C 1
ATOM 2083 O O . ARG A 1 256 ? 6.188 -32.688 -8.922 1 91.81 256 ARG A O 1
ATOM 2090 N N . HIS A 1 257 ? 7.043 -33.688 -7.027 1 91.88 257 HIS A N 1
ATOM 2091 C CA . HIS A 1 257 ? 5.984 -34.688 -6.988 1 91.88 257 HIS A CA 1
ATOM 2092 C C . HIS A 1 257 ? 4.746 -34.156 -6.277 1 91.88 257 HIS A C 1
ATOM 2094 O O . HIS A 1 257 ? 4.738 -34.031 -5.051 1 91.88 257 HIS A O 1
ATOM 2100 N N . VAL A 1 258 ? 3.742 -33.906 -6.988 1 92.81 258 VAL A N 1
ATOM 2101 C CA . VAL A 1 258 ? 2.545 -33.219 -6.531 1 92.81 258 VAL A CA 1
ATOM 2102 C C . VAL A 1 258 ? 1.777 -34.094 -5.547 1 92.81 258 VAL A C 1
ATOM 2104 O O . VAL A 1 258 ? 1.659 -35.312 -5.746 1 92.81 258 VAL A O 1
ATOM 2107 N N . GLY A 1 259 ? 1.228 -33.562 -4.535 1 93.75 259 GLY A N 1
ATOM 2108 C CA . GLY A 1 259 ? 0.544 -34.281 -3.469 1 93.75 259 GLY A CA 1
ATOM 2109 C C . GLY A 1 259 ? -0.934 -34.469 -3.742 1 93.75 259 GLY A C 1
ATOM 2110 O O . GLY A 1 259 ? -1.372 -34.406 -4.895 1 93.75 259 GLY A O 1
ATOM 2111 N N . GLU A 1 260 ? -1.622 -34.75 -2.699 1 95.69 260 GLU A N 1
ATOM 2112 C CA . GLU A 1 260 ? -3.014 -35.188 -2.746 1 95.69 260 GLU A CA 1
ATOM 2113 C C . GLU A 1 260 ? -3.959 -34 -2.904 1 95.69 260 GLU A C 1
ATOM 2115 O O . GLU A 1 260 ? -5.008 -34.094 -3.539 1 95.69 260 GLU A O 1
ATOM 2120 N N . HIS A 1 261 ? -3.641 -32.906 -2.369 1 97.12 261 HIS A N 1
ATOM 2121 C CA . HIS A 1 261 ? -4.59 -31.812 -2.244 1 97.12 261 HIS A CA 1
ATOM 2122 C C . HIS A 1 261 ? -4.246 -30.672 -3.203 1 97.12 261 HIS A C 1
ATOM 2124 O O . HIS A 1 261 ? -3.18 -30.062 -3.092 1 97.12 261 HIS A O 1
ATOM 2130 N N . LEU A 1 262 ? -5.145 -30.391 -4.125 1 97.62 262 LEU A N 1
ATOM 2131 C CA . LEU A 1 262 ? -4.992 -29.344 -5.121 1 97.62 262 LEU A CA 1
ATOM 2132 C C . LEU A 1 262 ? -6.082 -28.281 -4.965 1 97.62 262 LEU A C 1
ATOM 2134 O O . LEU A 1 262 ? -7.23 -28.609 -4.656 1 97.62 262 LEU A O 1
ATOM 2138 N N . VAL A 1 263 ? -5.711 -27.047 -5.18 1 98.56 263 VAL A N 1
ATOM 2139 C CA . VAL A 1 263 ? -6.672 -25.953 -5 1 98.56 263 VAL A CA 1
ATOM 2140 C C . VAL A 1 263 ? -6.711 -25.094 -6.258 1 98.56 263 VAL A C 1
ATOM 2142 O O . VAL A 1 263 ? -5.668 -24.719 -6.793 1 98.56 263 VAL A O 1
ATOM 2145 N N . VAL A 1 264 ? -7.898 -24.812 -6.75 1 97.88 264 VAL A N 1
ATOM 2146 C CA . VAL A 1 264 ? -8.102 -23.891 -7.863 1 97.88 264 VAL A CA 1
ATOM 2147 C C . VAL A 1 264 ? -8.75 -22.609 -7.355 1 97.88 264 VAL A C 1
ATOM 2149 O O . VAL A 1 264 ? -9.797 -22.656 -6.699 1 97.88 264 VAL A O 1
ATOM 2152 N N . ASP A 1 265 ? -8.156 -21.531 -7.574 1 96.44 265 ASP A N 1
ATOM 2153 C CA . ASP A 1 265 ? -8.688 -20.234 -7.191 1 96.44 265 ASP A CA 1
ATOM 2154 C C . ASP A 1 265 ? -8.039 -19.109 -8.016 1 96.44 265 ASP A C 1
ATOM 2156 O O . ASP A 1 265 ? -7.207 -19.375 -8.883 1 96.44 265 ASP A O 1
ATOM 2160 N N . GLU A 1 266 ? -8.508 -17.922 -7.785 1 93.31 266 GLU A N 1
ATOM 2161 C CA . GLU A 1 266 ? -8.047 -16.781 -8.57 1 93.31 266 GLU A CA 1
ATOM 2162 C C . GLU A 1 266 ? -6.906 -16.047 -7.859 1 93.31 266 GLU A C 1
ATOM 2164 O O . GLU A 1 266 ? -6.93 -15.891 -6.637 1 93.31 266 GLU A O 1
ATOM 2169 N N . ALA A 1 267 ? -5.895 -15.766 -8.602 1 92.88 267 ALA A N 1
ATOM 2170 C CA . ALA A 1 267 ? -4.809 -14.891 -8.164 1 92.88 267 ALA A CA 1
ATOM 2171 C C . ALA A 1 267 ? -4.891 -13.531 -8.859 1 92.88 267 ALA A C 1
ATOM 2173 O O . ALA A 1 267 ? -5.484 -13.406 -9.93 1 92.88 267 ALA A O 1
ATOM 2174 N N . THR A 1 268 ? -4.406 -12.43 -8.266 1 88.38 268 THR A N 1
ATOM 2175 C CA . THR A 1 268 ? -4.496 -11.094 -8.844 1 88.38 268 THR A CA 1
ATOM 2176 C C . THR A 1 268 ? -3.107 -10.484 -9.031 1 88.38 268 THR A C 1
ATOM 2178 O O . THR A 1 268 ? -2.256 -10.594 -8.148 1 88.38 268 THR A O 1
ATOM 2181 N N . VAL A 1 269 ? -2.863 -10.008 -10.164 1 90.62 269 VAL A N 1
ATOM 2182 C CA . VAL A 1 269 ? -1.663 -9.234 -10.469 1 90.62 269 VAL A CA 1
ATOM 2183 C C . VAL A 1 269 ? -2.023 -7.758 -10.633 1 90.62 269 VAL A C 1
ATOM 2185 O O . VAL A 1 269 ? -2.812 -7.398 -11.508 1 90.62 269 VAL A O 1
ATOM 2188 N N . ALA A 1 270 ? -1.434 -6.922 -9.797 1 88.75 270 ALA A N 1
ATOM 2189 C CA . ALA A 1 270 ? -1.783 -5.504 -9.812 1 88.75 270 ALA A CA 1
ATOM 2190 C C . ALA A 1 270 ? -1.354 -4.844 -11.117 1 88.75 270 ALA A C 1
ATOM 2192 O O . ALA A 1 270 ? -0.245 -5.078 -11.602 1 88.75 270 ALA A O 1
ATOM 2193 N N . PHE A 1 271 ? -2.23 -4.129 -11.789 1 89.88 271 PHE A N 1
ATOM 2194 C CA . PHE A 1 271 ? -1.961 -3.354 -12.992 1 89.88 271 PHE A CA 1
ATOM 2195 C C . PHE A 1 271 ? -2.941 -2.193 -13.125 1 89.88 271 PHE A C 1
ATOM 2197 O O . PHE A 1 271 ? -4.156 -2.393 -13.07 1 89.88 271 PHE A O 1
ATOM 2204 N N . ARG A 1 272 ? -2.393 -0.976 -13.297 1 84.31 272 ARG A N 1
ATOM 2205 C CA . ARG A 1 272 ? -3.254 0.199 -13.375 1 84.31 272 ARG A CA 1
ATOM 2206 C C . ARG A 1 272 ? -3.191 0.831 -14.766 1 84.31 272 ARG A C 1
ATOM 2208 O O . ARG A 1 272 ? -3.762 1.899 -14.992 1 84.31 272 ARG A O 1
ATOM 2215 N N . GLY A 1 273 ? -2.514 0.206 -15.68 1 84.25 273 GLY A N 1
ATOM 2216 C CA . GLY A 1 273 ? -2.432 0.735 -17.031 1 84.25 273 GLY A CA 1
ATOM 2217 C C . GLY A 1 273 ? -3.662 0.434 -17.859 1 84.25 273 GLY A C 1
ATOM 2218 O O . GLY A 1 273 ? -4.707 0.057 -17.328 1 84.25 273 GLY A O 1
ATOM 2219 N N . ARG A 1 274 ? -3.555 0.722 -19.047 1 81.94 274 ARG A N 1
ATOM 2220 C CA . ARG A 1 274 ? -4.672 0.509 -19.969 1 81.94 274 ARG A CA 1
ATOM 2221 C C . ARG A 1 274 ? -4.535 -0.827 -20.688 1 81.94 274 ARG A C 1
ATOM 2223 O O . ARG A 1 274 ? -3.588 -1.034 -21.453 1 81.94 274 ARG A O 1
ATOM 2230 N N . HIS A 1 275 ? -5.387 -1.716 -20.422 1 85.06 275 HIS A N 1
ATOM 2231 C CA . HIS A 1 275 ? -5.457 -3.02 -21.078 1 85.06 275 HIS A CA 1
ATOM 2232 C C . HIS A 1 275 ? -6.855 -3.617 -20.953 1 85.06 275 HIS A C 1
ATOM 2234 O O . HIS A 1 275 ? -7.523 -3.453 -19.938 1 85.06 275 HIS A O 1
ATOM 2240 N N . SER A 1 276 ? -7.32 -4.172 -21.938 1 83 276 SER A N 1
ATOM 2241 C CA . SER A 1 276 ? -8.688 -4.668 -22.031 1 83 276 SER A CA 1
ATOM 2242 C C . SER A 1 276 ? -8.953 -5.742 -20.984 1 83 276 SER A C 1
ATOM 2244 O O . SER A 1 276 ? -10.102 -5.945 -20.578 1 83 276 SER A O 1
ATOM 2246 N N . LEU A 1 277 ? -7.965 -6.441 -20.547 1 87.94 277 LEU A N 1
ATOM 2247 C CA . LEU A 1 277 ? -8.156 -7.547 -19.625 1 87.94 277 LEU A CA 1
ATOM 2248 C C . LEU A 1 277 ? -8.117 -7.062 -18.172 1 87.94 277 LEU A C 1
ATOM 2250 O O . LEU A 1 277 ? -8.305 -7.848 -17.25 1 87.94 277 LEU A O 1
ATOM 2254 N N . ARG A 1 278 ? -7.793 -5.812 -17.969 1 88.19 278 ARG A N 1
ATOM 2255 C CA . ARG A 1 278 ? -7.758 -5.27 -16.609 1 88.19 278 ARG A CA 1
ATOM 2256 C C . ARG A 1 278 ? -9.133 -5.336 -15.953 1 88.19 278 ARG A C 1
ATOM 2258 O O . ARG A 1 278 ? -10.141 -5.016 -16.594 1 88.19 278 ARG A O 1
ATOM 2265 N N . ARG A 1 279 ? -9.188 -5.824 -14.766 1 87.88 279 ARG A N 1
ATOM 2266 C CA . ARG A 1 279 ? -10.43 -5.953 -14.008 1 87.88 279 ARG A CA 1
ATOM 2267 C C . ARG A 1 279 ? -10.391 -5.105 -12.742 1 87.88 279 ARG A C 1
ATOM 2269 O O . ARG A 1 279 ? -9.312 -4.801 -12.227 1 87.88 279 ARG A O 1
ATOM 2276 N N . TYR A 1 280 ? -11.523 -4.668 -12.367 1 84.75 280 TYR A N 1
ATOM 2277 C CA . TYR A 1 280 ? -11.711 -3.934 -11.117 1 84.75 280 TYR A CA 1
ATOM 2278 C C . TYR A 1 280 ? -12.555 -4.73 -10.133 1 84.75 280 TYR A C 1
ATOM 2280 O O . TYR A 1 280 ? -13.68 -5.133 -10.453 1 84.75 280 TYR A O 1
ATOM 2288 N N . ASN A 1 281 ? -11.992 -5.105 -9.008 1 81.81 281 ASN A N 1
ATOM 2289 C CA . ASN A 1 281 ? -12.703 -5.781 -7.934 1 81.81 281 ASN A CA 1
ATOM 2290 C C . ASN A 1 281 ? -12.508 -5.078 -6.594 1 81.81 281 ASN A C 1
ATOM 2292 O O . ASN A 1 281 ? -11.477 -5.254 -5.945 1 81.81 281 ASN A O 1
ATOM 2296 N N . PRO A 1 282 ? -13.5 -4.348 -6.129 1 77.12 282 PRO A N 1
ATOM 2297 C CA . PRO A 1 282 ? -13.359 -3.543 -4.91 1 77.12 282 PRO A CA 1
ATOM 2298 C C . PRO A 1 282 ? -13.18 -4.398 -3.658 1 77.12 282 PRO A C 1
ATOM 2300 O O . PRO A 1 282 ? -12.672 -3.916 -2.645 1 77.12 282 PRO A O 1
ATOM 2303 N N . SER A 1 283 ? -13.633 -5.598 -3.707 1 77.56 283 SER A N 1
ATOM 2304 C CA . SER A 1 283 ? -13.609 -6.449 -2.521 1 77.56 283 SER A CA 1
ATOM 2305 C C . SER A 1 283 ? -12.211 -6.996 -2.268 1 77.56 283 SER A C 1
ATOM 2307 O O . SER A 1 283 ? -11.906 -7.461 -1.167 1 77.56 283 SER A O 1
ATOM 2309 N N . LYS A 1 284 ? -11.438 -6.965 -3.293 1 76.75 284 LYS A N 1
ATOM 2310 C CA . LYS A 1 284 ? -10.086 -7.5 -3.154 1 76.75 284 LYS A CA 1
ATOM 2311 C C . LYS A 1 284 ? -9.094 -6.406 -2.754 1 76.75 284 LYS A C 1
ATOM 2313 O O . LYS A 1 284 ? -9.32 -5.227 -3.033 1 76.75 284 LYS A O 1
ATOM 2318 N N . PRO A 1 285 ? -8.109 -6.758 -2.041 1 73.62 285 PRO A N 1
ATOM 2319 C CA . PRO A 1 285 ? -7.102 -5.762 -1.681 1 73.62 285 PRO A CA 1
ATOM 2320 C C . PRO A 1 285 ? -6.5 -5.062 -2.898 1 73.62 285 PRO A C 1
ATOM 2322 O O . PRO A 1 285 ? -6.293 -3.848 -2.879 1 73.62 285 PRO A O 1
ATOM 2325 N N . THR A 1 286 ? -6.145 -5.805 -3.916 1 78.31 286 THR A N 1
ATOM 2326 C CA . THR A 1 286 ? -5.754 -5.246 -5.207 1 78.31 286 THR A CA 1
ATOM 2327 C C . THR A 1 286 ? -6.973 -5.051 -6.102 1 78.31 286 THR A C 1
ATOM 2329 O O . THR A 1 286 ? -7.52 -6.016 -6.637 1 78.31 286 THR A O 1
ATOM 2332 N N . LYS A 1 287 ? -7.336 -3.855 -6.223 1 78.81 287 LYS A N 1
ATOM 2333 C CA . LYS A 1 287 ? -8.625 -3.576 -6.859 1 78.81 287 LYS A CA 1
ATOM 2334 C C . LYS A 1 287 ? -8.5 -3.625 -8.383 1 78.81 287 LYS A C 1
ATOM 2336 O O . LYS A 1 287 ? -9.453 -4.008 -9.07 1 78.81 287 LYS A O 1
ATOM 2341 N N . TYR A 1 288 ? -7.32 -3.189 -8.891 1 85.5 288 TYR A N 1
ATOM 2342 C CA . TYR A 1 288 ? -7.121 -3.146 -10.336 1 85.5 288 TYR A CA 1
ATOM 2343 C C . TYR A 1 288 ? -6.008 -4.098 -10.758 1 85.5 288 TYR A C 1
ATOM 2345 O O . TYR A 1 288 ? -4.938 -4.125 -10.141 1 85.5 288 TYR A O 1
ATOM 2353 N N . GLY A 1 289 ? -6.297 -4.906 -11.648 1 89.94 289 GLY A N 1
ATOM 2354 C CA . GLY A 1 289 ? -5.227 -5.754 -12.148 1 89.94 289 GLY A CA 1
ATOM 2355 C C . GLY A 1 289 ? -5.723 -6.902 -13.008 1 89.94 289 GLY A C 1
ATOM 2356 O O . GLY A 1 289 ? -6.836 -6.852 -13.531 1 89.94 289 GLY A O 1
ATOM 2357 N N . TYR A 1 290 ? -4.84 -7.855 -13.25 1 91.94 290 TYR A N 1
ATOM 2358 C CA . TYR A 1 290 ? -5.148 -9.07 -14.008 1 91.94 290 TYR A CA 1
ATOM 2359 C C . TYR A 1 290 ? -5.609 -10.188 -13.078 1 91.94 290 TYR A C 1
ATOM 2361 O O . TYR A 1 290 ? -5.07 -10.352 -11.984 1 91.94 290 TYR A O 1
ATOM 2369 N N . CYS A 1 291 ? -6.582 -10.797 -13.492 1 92.81 291 CYS A N 1
ATOM 2370 C CA . CYS A 1 291 ? -7.047 -11.984 -12.797 1 92.81 291 CYS A CA 1
ATOM 2371 C C . CYS A 1 291 ? -6.426 -13.242 -13.391 1 92.81 291 CYS A C 1
ATOM 2373 O O . CYS A 1 291 ? -6.516 -13.469 -14.602 1 92.81 291 CYS A O 1
ATOM 2375 N N . LEU A 1 292 ? -5.762 -13.992 -12.539 1 95 292 LEU A N 1
ATOM 2376 C CA . LEU A 1 292 ? -5.219 -15.281 -12.953 1 95 292 LEU A CA 1
ATOM 2377 C C . LEU A 1 292 ? -5.934 -16.422 -12.242 1 95 292 LEU A C 1
ATOM 2379 O O . LEU A 1 292 ? -6.215 -16.328 -11.047 1 95 292 LEU A O 1
ATOM 2383 N N . ARG A 1 293 ? -6.293 -17.438 -13.008 1 95.81 293 ARG A N 1
ATOM 2384 C CA . ARG A 1 293 ? -6.766 -18.688 -12.438 1 95.81 293 ARG A CA 1
ATOM 2385 C C . ARG A 1 293 ? -5.609 -19.656 -12.211 1 95.81 293 ARG A C 1
ATOM 2387 O O . ARG A 1 293 ? -4.891 -20 -13.148 1 95.81 293 ARG A O 1
ATOM 2394 N N . ALA A 1 294 ? -5.465 -20.047 -10.945 1 97.31 294 ALA A N 1
ATOM 2395 C CA . ALA A 1 294 ? -4.262 -20.812 -10.609 1 97.31 294 ALA A CA 1
ATOM 2396 C C . ALA A 1 294 ? -4.613 -22.125 -9.93 1 97.31 294 ALA A C 1
ATOM 2398 O O . ALA A 1 294 ? -5.648 -22.234 -9.266 1 97.31 294 ALA A O 1
ATOM 2399 N N . LEU A 1 295 ? -3.879 -23.156 -10.219 1 98.19 295 LEU A N 1
ATOM 2400 C CA . LEU A 1 295 ? -3.855 -24.438 -9.523 1 98.19 295 LEU A CA 1
ATOM 2401 C C . LEU A 1 295 ? -2.666 -24.516 -8.57 1 98.19 295 LEU A C 1
ATOM 2403 O O . LEU A 1 295 ? -1.517 -24.375 -9 1 98.19 295 LEU A O 1
ATOM 2407 N N . ALA A 1 296 ? -2.947 -24.641 -7.305 1 98.25 296 ALA A N 1
ATOM 2408 C CA . ALA A 1 296 ? -1.869 -24.641 -6.32 1 98.25 296 ALA A CA 1
ATOM 2409 C C . ALA A 1 296 ? -1.989 -25.828 -5.367 1 98.25 296 ALA A C 1
ATOM 2411 O O . ALA A 1 296 ? -3.07 -26.391 -5.215 1 98.25 296 ALA A O 1
ATOM 2412 N N . GLU A 1 297 ? -0.92 -26.25 -4.812 1 97.12 297 GLU A N 1
ATOM 2413 C CA . GLU A 1 297 ? -0.931 -27.156 -3.676 1 97.12 297 GLU A CA 1
ATOM 2414 C C . GLU A 1 297 ? -1.227 -26.422 -2.375 1 97.12 297 GLU A C 1
ATOM 2416 O O . GLU A 1 297 ? -1.22 -25.188 -2.342 1 97.12 297 GLU A O 1
ATOM 2421 N N . THR A 1 298 ? -1.429 -27.125 -1.337 1 95 298 THR A N 1
ATOM 2422 C CA . THR A 1 298 ? -1.896 -26.578 -0.066 1 95 298 THR A CA 1
ATOM 2423 C C . THR A 1 298 ? -0.909 -25.562 0.482 1 95 298 THR A C 1
ATOM 2425 O O . THR A 1 298 ? -1.31 -24.594 1.13 1 95 298 THR A O 1
ATOM 2428 N N . ASP A 1 299 ? 0.368 -25.719 0.203 1 95 299 ASP A N 1
ATOM 2429 C CA . ASP A 1 299 ? 1.371 -24.828 0.778 1 95 299 ASP A CA 1
ATOM 2430 C C . ASP A 1 299 ? 1.542 -23.562 -0.072 1 95 299 ASP A C 1
ATOM 2432 O O . ASP A 1 299 ? 2.359 -22.703 0.248 1 95 299 ASP A O 1
ATOM 2436 N N . GLY A 1 300 ? 0.852 -23.5 -1.192 1 97.31 300 GLY A N 1
ATOM 2437 C CA . GLY A 1 300 ? 0.915 -22.297 -2.02 1 97.31 300 GLY A CA 1
ATOM 2438 C C . GLY A 1 300 ? 1.734 -22.484 -3.281 1 97.31 300 GLY A C 1
ATOM 2439 O O . GLY A 1 300 ? 1.903 -21.562 -4.066 1 97.31 300 GLY A O 1
ATOM 2440 N N . TYR A 1 301 ? 2.246 -23.688 -3.506 1 98.06 301 TYR A N 1
ATOM 2441 C CA . TYR A 1 301 ? 3.006 -24 -4.707 1 98.06 301 TYR A CA 1
ATOM 2442 C C . TYR A 1 301 ? 2.111 -23.984 -5.941 1 98.06 301 TYR A C 1
ATOM 2444 O O . TYR A 1 301 ? 1.237 -24.844 -6.098 1 98.06 301 TYR A O 1
ATOM 2452 N N . ILE A 1 302 ? 2.33 -23.031 -6.832 1 98.31 302 ILE A N 1
ATOM 2453 C CA . ILE A 1 302 ? 1.483 -22.906 -8.016 1 98.31 302 ILE A CA 1
ATOM 2454 C C . ILE A 1 302 ? 1.97 -23.844 -9.109 1 98.31 302 ILE A C 1
ATOM 2456 O O . ILE A 1 302 ? 3.123 -23.766 -9.539 1 98.31 302 ILE A O 1
ATOM 2460 N N . LEU A 1 303 ? 1.139 -24.688 -9.547 1 97.44 303 LEU A N 1
ATOM 2461 C CA . LEU A 1 303 ? 1.446 -25.688 -10.57 1 97.44 303 LEU A CA 1
ATOM 2462 C C . LEU A 1 303 ? 1.148 -25.141 -11.969 1 97.44 303 LEU A C 1
ATOM 2464 O O . LEU A 1 303 ? 1.925 -25.359 -12.898 1 97.44 303 LEU A O 1
ATOM 2468 N N . SER A 1 304 ? 0.081 -24.469 -12.023 1 95.12 304 SER A N 1
ATOM 2469 C CA . SER A 1 304 ? -0.35 -23.922 -13.305 1 95.12 304 SER A CA 1
ATOM 2470 C C . SER A 1 304 ? -1.233 -22.688 -13.109 1 95.12 304 SER A C 1
ATOM 2472 O O . SER A 1 304 ? -1.84 -22.516 -12.055 1 95.12 304 SER A O 1
ATOM 2474 N N . ASP A 1 305 ? -1.185 -21.844 -14.086 1 95.75 305 ASP A N 1
ATOM 2475 C CA . ASP A 1 305 ? -2.014 -20.641 -14.039 1 95.75 305 ASP A CA 1
ATOM 2476 C C . ASP A 1 305 ? -2.348 -20.156 -15.445 1 95.75 305 ASP A C 1
ATOM 2478 O O . ASP A 1 305 ? -1.658 -20.484 -16.406 1 95.75 305 ASP A O 1
ATOM 2482 N N . GLU A 1 306 ? -3.441 -19.469 -15.586 1 92.5 306 GLU A N 1
ATOM 2483 C CA . GLU A 1 306 ? -3.871 -18.859 -16.844 1 92.5 306 GLU A CA 1
ATOM 2484 C C . GLU A 1 306 ? -4.512 -17.5 -16.594 1 92.5 306 GLU A C 1
ATOM 2486 O O . GLU A 1 306 ? -5.211 -17.297 -15.602 1 92.5 306 GLU A O 1
ATOM 2491 N N . VAL A 1 307 ? -4.219 -16.578 -17.469 1 93.19 307 VAL A N 1
ATOM 2492 C CA . VAL A 1 307 ? -4.801 -15.242 -17.375 1 93.19 307 VAL A CA 1
ATOM 2493 C C . VAL A 1 307 ? -6.262 -15.281 -17.797 1 93.19 307 VAL A C 1
ATOM 2495 O O . VAL A 1 307 ? -6.59 -15.828 -18.859 1 93.19 307 VAL A O 1
ATOM 2498 N N . CYS A 1 308 ? -7.102 -14.742 -16.969 1 90.44 308 CYS A N 1
ATOM 2499 C CA . CYS A 1 308 ? -8.516 -14.68 -17.312 1 90.44 308 CYS A CA 1
ATOM 2500 C C . CYS A 1 308 ? -8.734 -13.898 -18.609 1 90.44 308 CYS A C 1
ATOM 2502 O O . CYS A 1 308 ? -8.328 -12.742 -18.703 1 90.44 308 CYS A O 1
ATOM 2504 N N . GLY A 1 309 ? -9.289 -14.531 -19.531 1 84.69 309 GLY A N 1
ATOM 2505 C CA . GLY A 1 309 ? -9.57 -13.883 -20.812 1 84.69 309 GLY A CA 1
ATOM 2506 C C . GLY A 1 309 ? -8.375 -13.859 -21.75 1 84.69 309 GLY A C 1
ATOM 2507 O O . GLY A 1 309 ? -8.43 -13.266 -22.828 1 84.69 309 GLY A O 1
ATOM 2508 N N . GLY A 1 310 ? -7.32 -14.406 -21.281 1 80.12 310 GLY A N 1
ATOM 2509 C CA . GLY A 1 310 ? -6.105 -14.375 -22.078 1 80.12 310 GLY A CA 1
ATOM 2510 C C . GLY A 1 310 ? -6.191 -15.227 -23.328 1 80.12 310 GLY A C 1
ATOM 2511 O O . GLY A 1 310 ? -5.488 -14.969 -24.312 1 80.12 310 GLY A O 1
ATOM 2512 N N . ARG A 1 311 ? -6.93 -16.312 -23.203 1 74.88 311 ARG A N 1
ATOM 2513 C CA . ARG A 1 311 ? -7.121 -17.203 -24.344 1 74.88 311 ARG A CA 1
ATOM 2514 C C . ARG A 1 311 ? -8.602 -17.531 -24.547 1 74.88 311 ARG A C 1
ATOM 2516 O O . ARG A 1 311 ? -9.367 -17.594 -23.594 1 74.88 311 ARG A O 1
ATOM 2523 N N . VAL A 1 312 ? -8.891 -17.594 -25.734 1 76.56 312 VAL A N 1
ATOM 2524 C CA . VAL A 1 312 ? -10.242 -18.047 -26.047 1 76.56 312 VAL A CA 1
ATOM 2525 C C . VAL A 1 312 ? -10.383 -19.531 -25.75 1 76.56 312 VAL A C 1
ATOM 2527 O O . VAL A 1 312 ? -9.477 -20.328 -26.062 1 76.56 312 VAL A O 1
ATOM 2530 N N . ASP A 1 313 ? -11.422 -19.844 -25.062 1 80.38 313 ASP A N 1
ATOM 2531 C CA . ASP A 1 313 ? -11.68 -21.25 -24.766 1 80.38 313 ASP A CA 1
ATOM 2532 C C . ASP A 1 313 ? -11.859 -22.047 -26.047 1 80.38 313 ASP A C 1
ATOM 2534 O O . ASP A 1 313 ? -12.523 -21.594 -26.984 1 80.38 313 ASP A O 1
ATOM 2538 N N . PRO A 1 314 ? -11.211 -23.109 -26.094 1 79.25 314 PRO A N 1
ATOM 2539 C CA . PRO A 1 314 ? -11.375 -23.953 -27.281 1 79.25 314 PRO A CA 1
ATOM 2540 C C . PRO A 1 314 ? -12.844 -24.234 -27.609 1 79.25 314 PRO A C 1
ATOM 2542 O O . PRO A 1 314 ? -13.203 -24.344 -28.781 1 79.25 314 PRO A O 1
ATOM 2545 N N . GLU A 1 315 ? -13.625 -24.359 -26.547 1 81.5 315 GLU A N 1
ATOM 2546 C CA . GLU A 1 315 ? -15.047 -24.641 -26.719 1 81.5 315 GLU A CA 1
ATOM 2547 C C . GLU A 1 315 ? -15.766 -23.5 -27.422 1 81.5 315 GLU A C 1
ATOM 2549 O O . GLU A 1 315 ? -16.812 -23.703 -28.047 1 81.5 315 GLU A O 1
ATOM 2554 N N . ASP A 1 316 ? -15.195 -22.312 -27.281 1 78.62 316 ASP A N 1
ATOM 2555 C CA . ASP A 1 316 ? -15.836 -21.141 -27.859 1 78.62 316 ASP A CA 1
ATOM 2556 C C . ASP A 1 316 ? -15.281 -20.844 -29.25 1 78.62 316 ASP A C 1
ATOM 2558 O O . ASP A 1 316 ? -15.719 -19.906 -29.906 1 78.62 316 ASP A O 1
ATOM 2562 N N . MET A 1 317 ? -14.414 -21.688 -29.641 1 78.88 317 MET A N 1
ATOM 2563 C CA . MET A 1 317 ? -13.828 -21.547 -30.969 1 78.88 317 MET A CA 1
ATOM 2564 C C . MET A 1 317 ? -14.57 -22.422 -31.984 1 78.88 317 MET A C 1
ATOM 2566 O O . MET A 1 317 ? -15.031 -23.516 -31.656 1 78.88 317 MET A O 1
ATOM 2570 N N . SER A 1 318 ? -14.625 -21.875 -33.188 1 80.25 318 SER A N 1
ATOM 2571 C CA . SER A 1 318 ? -15.125 -22.703 -34.281 1 80.25 318 SER A CA 1
ATOM 2572 C C . SER A 1 318 ? -14.141 -23.828 -34.625 1 80.25 318 SER A C 1
ATOM 2574 O O . SER A 1 318 ? -12.953 -23.719 -34.312 1 80.25 318 SER A O 1
ATOM 2576 N N . PRO A 1 319 ? -14.664 -24.938 -35.062 1 80.88 319 PRO A N 1
ATOM 2577 C CA . PRO A 1 319 ? -13.75 -26.016 -35.469 1 80.88 319 PRO A CA 1
ATOM 2578 C C . PRO A 1 319 ? -12.633 -25.516 -36.406 1 80.88 319 PRO A C 1
ATOM 2580 O O . PRO A 1 319 ? -11.484 -25.969 -36.281 1 80.88 319 PRO A O 1
ATOM 2583 N N . ASP A 1 320 ? -12.938 -24.578 -37.219 1 76.81 320 ASP A N 1
ATOM 2584 C CA . ASP A 1 320 ? -11.945 -24.016 -38.125 1 76.81 320 ASP A CA 1
ATOM 2585 C C . ASP A 1 320 ? -10.883 -23.219 -37.375 1 76.81 320 ASP A C 1
ATOM 2587 O O . ASP A 1 320 ? -9.695 -23.328 -37.656 1 76.81 320 ASP A O 1
ATOM 2591 N N . GLU A 1 321 ? -11.375 -22.516 -36.438 1 75.69 321 GLU A N 1
ATOM 2592 C CA . GLU A 1 321 ? -10.461 -21.719 -35.594 1 75.69 321 GLU A CA 1
ATOM 2593 C C . GLU A 1 321 ? -9.531 -22.625 -34.812 1 75.69 321 GLU A C 1
ATOM 2595 O O . GLU A 1 321 ? -8.336 -22.328 -34.656 1 75.69 321 GLU A O 1
ATOM 2600 N N . ARG A 1 322 ? -10.109 -23.656 -34.281 1 80.69 322 ARG A N 1
ATOM 2601 C CA . ARG A 1 322 ? -9.305 -24.594 -33.531 1 80.69 322 ARG A CA 1
ATOM 2602 C C . ARG A 1 322 ? -8.219 -25.234 -34.375 1 80.69 322 ARG A C 1
ATOM 2604 O O . ARG A 1 322 ? -7.074 -25.359 -33.938 1 80.69 322 ARG A O 1
ATOM 2611 N N . CYS A 1 323 ? -8.602 -25.547 -35.531 1 76.25 323 CYS A N 1
ATOM 2612 C CA . CYS A 1 323 ? -7.652 -26.141 -36.469 1 76.25 323 CYS A CA 1
ATOM 2613 C C . CYS A 1 323 ? -6.527 -25.172 -36.812 1 76.25 323 CYS A C 1
ATOM 2615 O O . CYS A 1 323 ? -5.359 -25.562 -36.875 1 76.25 323 CYS A O 1
ATOM 2617 N N . MET A 1 324 ? -6.926 -23.984 -36.938 1 69.94 324 MET A N 1
ATOM 2618 C CA . MET A 1 324 ? -5.961 -22.938 -37.25 1 69.94 324 MET A CA 1
ATOM 2619 C C . MET A 1 324 ? -4.953 -22.75 -36.125 1 69.94 324 MET A C 1
ATOM 2621 O O . MET A 1 324 ? -3.797 -22.406 -36.375 1 69.94 324 MET A O 1
ATOM 2625 N N . HIS A 1 325 ? -5.453 -23.047 -34.969 1 70 325 HIS A N 1
ATOM 2626 C CA . HIS A 1 325 ? -4.586 -22.828 -33.812 1 70 325 HIS A CA 1
ATOM 2627 C C . HIS A 1 325 ? -3.979 -24.125 -33.312 1 70 325 HIS A C 1
ATOM 2629 O O . HIS A 1 325 ? -3.328 -24.156 -32.281 1 70 325 HIS A O 1
ATOM 2635 N N . GLY A 1 326 ? -4.297 -25.109 -34 1 70.94 326 GLY A N 1
ATOM 2636 C CA . GLY A 1 326 ? -3.732 -26.406 -33.656 1 70.94 326 GLY A CA 1
ATOM 2637 C C . GLY A 1 326 ? -4.336 -27 -32.406 1 70.94 326 GLY A C 1
ATOM 2638 O O . GLY A 1 326 ? -3.645 -27.672 -31.625 1 70.94 326 GLY A O 1
ATOM 2639 N N . ILE A 1 327 ? -5.559 -26.594 -32.188 1 75.25 327 ILE A N 1
ATOM 2640 C CA . ILE A 1 327 ? -6.246 -27.141 -31.016 1 75.25 327 ILE A CA 1
ATOM 2641 C C . ILE A 1 327 ? -7.078 -28.359 -31.422 1 75.25 327 ILE A C 1
ATOM 2643 O O . ILE A 1 327 ? -8.016 -28.234 -32.219 1 75.25 327 ILE A O 1
ATOM 2647 N N . GLY A 1 328 ? -6.629 -29.5 -30.953 1 70.38 328 GLY A N 1
ATOM 2648 C CA . GLY A 1 328 ? -7.336 -30.719 -31.281 1 70.38 328 GLY A CA 1
ATOM 2649 C C . GLY A 1 328 ? -8.648 -30.875 -30.531 1 70.38 328 GLY A C 1
ATOM 2650 O O . GLY A 1 328 ? -8.891 -30.188 -29.547 1 70.38 328 GLY A O 1
ATOM 2651 N N . ASP A 1 329 ? -9.461 -31.656 -31 1 68.62 329 ASP A N 1
ATOM 2652 C CA . ASP A 1 329 ? -10.781 -31.906 -30.422 1 68.62 329 ASP A CA 1
ATOM 2653 C C . ASP A 1 329 ? -10.656 -32.469 -29 1 68.62 329 ASP A C 1
ATOM 2655 O O . ASP A 1 329 ? -11.586 -32.344 -28.203 1 68.62 329 ASP A O 1
ATOM 2659 N N . GLU A 1 330 ? -9.5 -33.031 -28.75 1 66.19 330 GLU A N 1
ATOM 2660 C CA . GLU A 1 330 ? -9.281 -33.625 -27.438 1 66.19 330 GLU A CA 1
ATOM 2661 C C . GLU A 1 330 ? -9.227 -32.531 -26.344 1 66.19 330 GLU A C 1
ATOM 2663 O O . GLU A 1 330 ? -9.422 -32.844 -25.172 1 66.19 330 GLU A O 1
ATOM 2668 N N . TYR A 1 331 ? -9.031 -31.406 -26.844 1 69.81 331 TYR A N 1
ATOM 2669 C CA . TYR A 1 331 ? -8.875 -30.328 -25.875 1 69.81 331 TYR A CA 1
ATOM 2670 C C . TYR A 1 331 ? -10.211 -29.641 -25.609 1 69.81 331 TYR A C 1
ATOM 2672 O O . TYR A 1 331 ? -10.289 -28.734 -24.766 1 69.81 331 TYR A O 1
ATOM 2680 N N . VAL A 1 332 ? -11.195 -30.094 -26.297 1 78.56 332 VAL A N 1
ATOM 2681 C CA . VAL A 1 332 ? -12.531 -29.547 -26.047 1 78.56 332 VAL A CA 1
ATOM 2682 C C . VAL A 1 332 ? -13.18 -30.281 -24.875 1 78.56 332 VAL A C 1
ATOM 2684 O O . VAL A 1 332 ? -13.352 -31.5 -24.906 1 78.56 332 VAL A O 1
ATOM 2687 N N . SER A 1 333 ? -13.484 -29.625 -23.891 1 82.75 333 SER A N 1
ATOM 2688 C CA . SER A 1 333 ? -14.039 -30.172 -22.656 1 82.75 333 SER A CA 1
ATOM 2689 C C . SER A 1 333 ? -15.508 -30.562 -22.844 1 82.75 333 SER A C 1
ATOM 2691 O O . SER A 1 333 ? -16.266 -29.859 -23.516 1 82.75 333 SER A O 1
ATOM 2693 N N . PRO A 1 334 ? -15.875 -31.75 -22.297 1 82.44 334 PRO A N 1
ATOM 2694 C CA . PRO A 1 334 ? -17.281 -32.156 -22.328 1 82.44 334 PRO A CA 1
ATOM 2695 C C . PRO A 1 334 ? -18.141 -31.391 -21.312 1 82.44 334 PRO A C 1
ATOM 2697 O O . PRO A 1 334 ? -19.344 -31.594 -21.234 1 82.44 334 PRO A O 1
ATOM 2700 N N . LEU A 1 335 ? -17.5 -30.516 -20.656 1 87.94 335 LEU A N 1
ATOM 2701 C CA . LEU A 1 335 ? -18.203 -29.781 -19.594 1 87.94 335 LEU A CA 1
ATOM 2702 C C . LEU A 1 335 ? -18.906 -28.562 -20.172 1 87.94 335 LEU A C 1
ATOM 2704 O O . LEU A 1 335 ? -18.359 -27.891 -21.062 1 87.94 335 LEU A O 1
ATOM 2708 N N . ASP A 1 336 ? -20.016 -28.219 -19.641 1 81.81 336 ASP A N 1
ATOM 2709 C CA . ASP A 1 336 ? -20.844 -27.156 -20.188 1 81.81 336 ASP A CA 1
ATOM 2710 C C . ASP A 1 336 ? -20.422 -25.797 -19.656 1 81.81 336 ASP A C 1
ATOM 2712 O O . ASP A 1 336 ? -20.344 -24.812 -20.406 1 81.81 336 ASP A O 1
ATOM 2716 N N . LEU A 1 337 ? -20.156 -25.812 -18.391 1 84.88 337 LEU A N 1
ATOM 2717 C CA . LEU A 1 337 ? -19.922 -24.516 -17.734 1 84.88 337 LEU A CA 1
ATOM 2718 C C . LEU A 1 337 ? -18.469 -24.094 -17.875 1 84.88 337 LEU A C 1
ATOM 2720 O O . LEU A 1 337 ? -17.562 -24.922 -17.719 1 84.88 337 LEU A O 1
ATOM 2724 N N . LYS A 1 338 ? -18.25 -22.828 -18.156 1 86.88 338 LYS A N 1
ATOM 2725 C CA . LYS A 1 338 ? -16.922 -22.281 -18.391 1 86.88 338 LYS A CA 1
ATOM 2726 C C . LYS A 1 338 ? -16.031 -22.453 -17.156 1 86.88 338 LYS A C 1
ATOM 2728 O O . LYS A 1 338 ? -14.906 -22.922 -17.266 1 86.88 338 LYS A O 1
ATOM 2733 N N . PRO A 1 339 ? -16.562 -22.141 -15.969 1 90.69 339 PRO A N 1
ATOM 2734 C CA . PRO A 1 339 ? -15.688 -22.328 -14.805 1 90.69 339 PRO A CA 1
ATOM 2735 C C . PRO A 1 339 ? -15.234 -23.766 -14.625 1 90.69 339 PRO A C 1
ATOM 2737 O O . PRO A 1 339 ? -14.094 -24.016 -14.234 1 90.69 339 PRO A O 1
ATOM 2740 N N . ALA A 1 340 ? -16.141 -24.719 -14.93 1 92 340 ALA A N 1
ATOM 2741 C CA . ALA A 1 340 ? -15.805 -26.141 -14.828 1 92 340 ALA A CA 1
ATOM 2742 C C . ALA A 1 340 ? -14.727 -26.516 -15.836 1 92 340 ALA A C 1
ATOM 2744 O O . ALA A 1 340 ? -13.844 -27.312 -15.539 1 92 340 ALA A O 1
ATOM 2745 N N . ARG A 1 341 ? -14.805 -25.938 -16.969 1 91.12 341 ARG A N 1
ATOM 2746 C CA . ARG A 1 341 ? -13.812 -26.203 -18 1 91.12 341 ARG A CA 1
ATOM 2747 C C . ARG A 1 341 ? -12.43 -25.734 -17.578 1 91.12 341 ARG A C 1
ATOM 2749 O O . ARG A 1 341 ? -11.422 -26.375 -17.891 1 91.12 341 ARG A O 1
ATOM 2756 N N . VAL A 1 342 ? -12.406 -24.594 -16.906 1 92.12 342 VAL A N 1
ATOM 2757 C CA . VAL A 1 342 ? -11.148 -24.047 -16.422 1 92.12 342 VAL A CA 1
ATOM 2758 C C . VAL A 1 342 ? -10.523 -25.016 -15.414 1 92.12 342 VAL A C 1
ATOM 2760 O O . VAL A 1 342 ? -9.328 -25.312 -15.5 1 92.12 342 VAL A O 1
ATOM 2763 N N . VAL A 1 343 ? -11.359 -25.531 -14.461 1 95.12 343 VAL A N 1
ATOM 2764 C CA . VAL A 1 343 ? -10.859 -26.469 -13.469 1 95.12 343 VAL A CA 1
ATOM 2765 C C . VAL A 1 343 ? -10.32 -27.719 -14.156 1 95.12 343 VAL A C 1
ATOM 2767 O O . VAL A 1 343 ? -9.242 -28.203 -13.812 1 95.12 343 VAL A O 1
ATOM 2770 N N . ASN A 1 344 ? -11.062 -28.141 -15.125 1 92.5 344 ASN A N 1
ATOM 2771 C CA . ASN A 1 344 ? -10.625 -29.312 -15.867 1 92.5 344 ASN A CA 1
ATOM 2772 C C . ASN A 1 344 ? -9.289 -29.078 -16.562 1 92.5 344 ASN A C 1
ATOM 2774 O O . ASN A 1 344 ? -8.383 -29.906 -16.453 1 92.5 344 ASN A O 1
ATOM 2778 N N . ARG A 1 345 ? -9.156 -28.031 -17.172 1 89.62 345 ARG A N 1
ATOM 2779 C CA . ARG A 1 345 ? -7.934 -27.734 -17.906 1 89.62 345 ARG A CA 1
ATOM 2780 C C . ARG A 1 345 ? -6.738 -27.609 -16.969 1 89.62 345 ARG A C 1
ATOM 2782 O O . ARG A 1 345 ? -5.672 -28.172 -17.234 1 89.62 345 ARG A O 1
ATOM 2789 N N . LEU A 1 346 ? -6.898 -26.891 -15.906 1 93.38 346 LEU A N 1
ATOM 2790 C CA . LEU A 1 346 ? -5.805 -26.656 -14.969 1 93.38 346 LEU A CA 1
ATOM 2791 C C . LEU A 1 346 ? -5.387 -27.953 -14.281 1 93.38 346 LEU A C 1
ATOM 2793 O O . LEU A 1 346 ? -4.203 -28.156 -14 1 93.38 346 LEU A O 1
ATOM 2797 N N . THR A 1 347 ? -6.34 -28.859 -14.039 1 94.88 347 THR A N 1
ATOM 2798 C CA . THR A 1 347 ? -6.055 -30.062 -13.258 1 94.88 347 THR A CA 1
ATOM 2799 C C . THR A 1 347 ? -5.734 -31.234 -14.18 1 94.88 347 THR A C 1
ATOM 2801 O O . THR A 1 347 ? -5.301 -32.312 -13.719 1 94.88 347 THR A O 1
ATOM 2804 N N . MET A 1 348 ? -5.859 -31.109 -15.438 1 90.94 348 MET A N 1
ATOM 2805 C CA . MET A 1 348 ? -5.781 -32.188 -16.406 1 90.94 348 MET A CA 1
ATOM 2806 C C . MET A 1 348 ? -4.484 -32.969 -16.25 1 90.94 348 MET A C 1
ATOM 2808 O O . MET A 1 348 ? -4.508 -34.219 -16.156 1 90.94 348 MET A O 1
ATOM 2812 N N . PRO A 1 349 ? -3.352 -32.312 -16.109 1 89.81 349 PRO A N 1
ATOM 2813 C CA . PRO A 1 349 ? -2.102 -33.062 -15.984 1 89.81 349 PRO A CA 1
ATOM 2814 C C . PRO A 1 349 ? -1.998 -33.812 -14.664 1 89.81 349 PRO A C 1
ATOM 2816 O O . PRO A 1 349 ? -1.155 -34.688 -14.516 1 89.81 349 PRO A O 1
ATOM 2819 N N . PHE A 1 350 ? -2.912 -33.5 -13.719 1 93.31 350 PHE A N 1
ATOM 2820 C CA . PHE A 1 350 ? -2.76 -34.031 -12.375 1 93.31 350 PHE A CA 1
ATOM 2821 C C . PHE A 1 350 ? -3.961 -34.906 -12.008 1 93.31 350 PHE A C 1
ATOM 2823 O O . PHE A 1 350 ? -4.082 -35.344 -10.859 1 93.31 350 PHE A O 1
ATOM 2830 N N . GLN A 1 351 ? -4.82 -35.062 -12.914 1 92.56 351 GLN A N 1
ATOM 2831 C CA . GLN A 1 351 ? -5.98 -35.906 -12.648 1 92.56 351 GLN A CA 1
ATOM 2832 C C . GLN A 1 351 ? -5.574 -37.344 -12.477 1 92.56 351 GLN A C 1
ATOM 2834 O O . GLN A 1 351 ? -4.586 -37.812 -13.062 1 92.56 351 GLN A O 1
ATOM 2839 N N . GLY A 1 352 ? -6.305 -38 -11.609 1 90.69 352 GLY A N 1
ATOM 2840 C CA . GLY A 1 352 ? -5.969 -39.375 -11.258 1 90.69 352 GLY A CA 1
ATOM 2841 C C . GLY A 1 352 ? -5.352 -39.5 -9.883 1 90.69 352 GLY A C 1
ATOM 2842 O O . GLY A 1 352 ? -5.375 -38.562 -9.094 1 90.69 352 GLY A O 1
ATOM 2843 N N . CYS A 1 353 ? -5 -40.719 -9.43 1 91.25 353 CYS A N 1
ATOM 2844 C CA . CYS A 1 353 ? -4.324 -41.031 -8.172 1 91.25 353 CYS A CA 1
ATOM 2845 C C . CYS A 1 353 ? -5.219 -40.719 -6.984 1 91.25 353 CYS A C 1
ATOM 2847 O O . CYS A 1 353 ? -4.73 -40.562 -5.859 1 91.25 353 CYS A O 1
ATOM 2849 N N . TYR A 1 354 ? -6.535 -40.406 -7.309 1 94.94 354 TYR A N 1
ATOM 2850 C CA . TYR A 1 354 ? -7.516 -40.125 -6.266 1 94.94 354 TYR A CA 1
ATOM 2851 C C . TYR A 1 354 ? -7.156 -38.844 -5.512 1 94.94 354 TYR A C 1
ATOM 2853 O O . TYR A 1 354 ? -7.246 -38.812 -4.285 1 94.94 354 TYR A O 1
ATOM 2861 N N . ARG A 1 355 ? -6.621 -37.844 -6.254 1 96 355 ARG A N 1
ATOM 2862 C CA . ARG A 1 355 ? -6.375 -36.531 -5.691 1 96 355 ARG A CA 1
ATOM 2863 C C . ARG A 1 355 ? -7.684 -35.781 -5.426 1 96 355 ARG A C 1
ATOM 2865 O O . ARG A 1 355 ? -8.719 -36.125 -6.004 1 96 355 ARG A O 1
ATOM 2872 N N . THR A 1 356 ? -7.582 -34.875 -4.547 1 97.44 356 THR A N 1
ATOM 2873 C CA . THR A 1 356 ? -8.75 -34.062 -4.23 1 97.44 356 THR A CA 1
ATOM 2874 C C . THR A 1 356 ? -8.539 -32.594 -4.672 1 97.44 356 THR A C 1
ATOM 2876 O O . THR A 1 356 ? -7.539 -31.984 -4.312 1 97.44 356 THR A O 1
ATOM 2879 N N . VAL A 1 357 ? -9.453 -32.062 -5.414 1 98 357 VAL A N 1
ATOM 2880 C CA . VAL A 1 357 ? -9.414 -30.672 -5.887 1 98 357 VAL A CA 1
ATOM 2881 C C . VAL A 1 357 ? -10.375 -29.812 -5.062 1 98 357 VAL A C 1
ATOM 2883 O O . VAL A 1 357 ? -11.531 -30.172 -4.871 1 98 357 VAL A O 1
ATOM 2886 N N . TYR A 1 358 ? -9.891 -28.766 -4.535 1 98.06 358 TYR A N 1
ATOM 2887 C CA . TYR A 1 358 ? -10.695 -27.828 -3.773 1 98.06 358 TYR A CA 1
ATOM 2888 C C . TYR A 1 358 ? -11.016 -26.578 -4.602 1 98.06 358 TYR A C 1
ATOM 2890 O O . TYR A 1 358 ? -10.125 -26 -5.23 1 98.06 358 TYR A O 1
ATOM 2898 N N . CYS A 1 359 ? -12.289 -26.141 -4.641 1 95.25 359 CYS A N 1
ATOM 2899 C CA . CYS A 1 359 ? -12.734 -25 -5.434 1 95.25 359 CYS A CA 1
ATOM 2900 C C . CYS A 1 359 ? -13.781 -24.188 -4.68 1 95.25 359 CYS A C 1
ATOM 2902 O O . CYS A 1 359 ? -14.398 -24.688 -3.738 1 95.25 359 CYS A O 1
ATOM 2904 N N . ASP A 1 360 ? -13.914 -22.953 -5.117 1 94 360 ASP A N 1
ATOM 2905 C CA . ASP A 1 360 ? -14.961 -22.125 -4.527 1 94 360 ASP A CA 1
ATOM 2906 C C . ASP A 1 360 ? -16.281 -22.266 -5.289 1 94 360 ASP A C 1
ATOM 2908 O O . ASP A 1 360 ? -16.391 -23.109 -6.176 1 94 360 ASP A O 1
ATOM 2912 N N . SER A 1 361 ? -17.281 -21.484 -4.945 1 92.12 361 SER A N 1
ATOM 2913 C CA . SER A 1 361 ? -18.641 -21.656 -5.441 1 92.12 361 SER A CA 1
ATOM 2914 C C . SER A 1 361 ? -18.75 -21.266 -6.914 1 92.12 361 SER A C 1
ATOM 2916 O O . SER A 1 361 ? -19.688 -21.672 -7.602 1 92.12 361 SER A O 1
ATOM 2918 N N . TYR A 1 362 ? -17.75 -20.594 -7.352 1 90.62 362 TYR A N 1
ATOM 2919 C CA . TYR A 1 362 ? -17.734 -20.203 -8.758 1 90.62 362 TYR A CA 1
ATOM 2920 C C . TYR A 1 362 ? -17.422 -21.406 -9.648 1 90.62 362 TYR A C 1
ATOM 2922 O O . TYR A 1 362 ? -17.969 -21.531 -10.75 1 90.62 362 TYR A O 1
ATOM 2930 N N . TYR A 1 363 ? -16.625 -22.25 -9.172 1 93.56 363 TYR A N 1
ATOM 2931 C CA . TYR A 1 363 ? -16.109 -23.344 -9.992 1 93.56 363 TYR A CA 1
ATOM 2932 C C . TYR A 1 363 ? -16.875 -24.641 -9.75 1 93.56 363 TYR A C 1
ATOM 2934 O O . TYR A 1 363 ? -16.938 -25.5 -10.625 1 93.56 363 TYR A O 1
ATOM 2942 N N . THR A 1 364 ? -17.422 -24.766 -8.633 1 93.62 364 THR A N 1
ATOM 2943 C CA . THR A 1 364 ? -17.938 -26.047 -8.18 1 93.62 364 THR A CA 1
ATOM 2944 C C . THR A 1 364 ? -19.328 -26.297 -8.742 1 93.62 364 THR A C 1
ATOM 2946 O O . THR A 1 364 ? -20.203 -25.438 -8.664 1 93.62 364 THR A O 1
ATOM 2949 N N . GLY A 1 365 ? -19.484 -27.469 -9.273 1 90.69 365 GLY A N 1
ATOM 2950 C CA . GLY A 1 365 ? -20.766 -27.938 -9.781 1 90.69 365 GLY A CA 1
ATOM 2951 C C . GLY A 1 365 ? -20.859 -29.453 -9.828 1 90.69 365 GLY A C 1
ATOM 2952 O O . GLY A 1 365 ? -19.828 -30.156 -9.75 1 90.69 365 GLY A O 1
ATOM 2953 N N . VAL A 1 366 ? -22.078 -29.938 -9.977 1 90 366 VAL A N 1
ATOM 2954 C CA . VAL A 1 366 ? -22.328 -31.375 -9.945 1 90 366 VAL A CA 1
ATOM 2955 C C . VAL A 1 366 ? -21.734 -32.031 -11.18 1 90 366 VAL A C 1
ATOM 2957 O O . VAL A 1 366 ? -21.172 -33.125 -11.094 1 90 366 VAL A O 1
ATOM 2960 N N . GLN A 1 367 ? -21.812 -31.391 -12.258 1 89.81 367 GLN A N 1
ATOM 2961 C CA . GLN A 1 367 ? -21.25 -31.953 -13.492 1 89.81 367 GLN A CA 1
ATOM 2962 C C . GLN A 1 367 ? -19.734 -32.094 -13.391 1 89.81 367 GLN A C 1
ATOM 2964 O O . GLN A 1 367 ? -19.188 -33.125 -13.828 1 89.81 367 GLN A O 1
ATOM 2969 N N . LEU A 1 368 ? -19.156 -31.125 -12.883 1 93.44 368 LEU A N 1
ATOM 2970 C CA . LEU A 1 368 ? -17.703 -31.188 -12.695 1 93.44 368 LEU A CA 1
ATOM 2971 C C . LEU A 1 368 ? -17.328 -32.312 -11.734 1 93.44 368 LEU A C 1
ATOM 2973 O O . LEU A 1 368 ? -16.375 -33.031 -11.969 1 93.44 368 LEU A O 1
ATOM 2977 N N . ALA A 1 369 ? -18.094 -32.438 -10.711 1 94.25 369 ALA A N 1
ATOM 2978 C CA . ALA A 1 369 ? -17.859 -33.5 -9.727 1 94.25 369 ALA A CA 1
ATOM 2979 C C . ALA A 1 369 ? -17.922 -34.875 -10.375 1 94.25 369 ALA A C 1
ATOM 2981 O O . ALA A 1 369 ? -17.047 -35.719 -10.164 1 94.25 369 ALA A O 1
ATOM 2982 N N . ASP A 1 370 ? -18.953 -35.062 -11.109 1 92.44 370 ASP A N 1
ATOM 2983 C CA . ASP A 1 370 ? -19.125 -36.344 -11.805 1 92.44 370 ASP A CA 1
ATOM 2984 C C . ASP A 1 370 ? -17.953 -36.625 -12.758 1 92.44 370 ASP A C 1
ATOM 2986 O O . ASP A 1 370 ? -17.422 -37.719 -12.797 1 92.44 370 ASP A O 1
ATOM 2990 N N . TYR A 1 371 ? -17.625 -35.625 -13.422 1 92.69 371 TYR A N 1
ATOM 2991 C CA . TYR A 1 371 ? -16.562 -35.75 -14.422 1 92.69 371 TYR A CA 1
ATOM 2992 C C . TYR A 1 371 ? -15.234 -36.125 -13.766 1 92.69 371 TYR A C 1
ATOM 2994 O O . TYR A 1 371 ? -14.57 -37.062 -14.172 1 92.69 371 TYR A O 1
ATOM 3002 N N . LEU A 1 372 ? -14.828 -35.375 -12.797 1 94.88 372 LEU A N 1
ATOM 3003 C CA . LEU A 1 372 ? -13.562 -35.625 -12.117 1 94.88 372 LEU A CA 1
ATOM 3004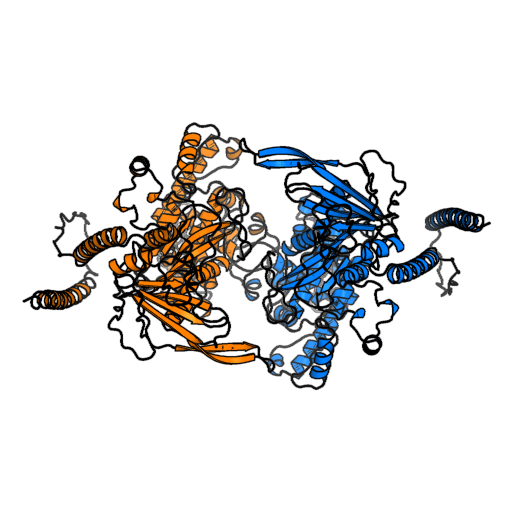 C C . LEU A 1 372 ? -13.555 -37 -11.469 1 94.88 372 LEU A C 1
ATOM 3006 O O . LEU A 1 372 ? -12.516 -37.656 -11.422 1 94.88 372 LEU A O 1
ATOM 3010 N N . PHE A 1 373 ? -14.719 -37.375 -10.992 1 93.62 373 PHE A N 1
ATOM 3011 C CA . PHE A 1 373 ? -14.828 -38.688 -10.359 1 93.62 373 PHE A CA 1
ATOM 3012 C C . PHE A 1 373 ? -14.508 -39.781 -11.352 1 93.62 373 PHE A C 1
ATOM 3014 O O . PHE A 1 373 ? -13.875 -40.781 -11 1 93.62 373 PHE A O 1
ATOM 3021 N N . THR A 1 374 ? -14.938 -39.625 -12.594 1 91.69 374 THR A N 1
ATOM 3022 C CA . THR A 1 374 ? -14.672 -40.625 -13.633 1 91.69 374 THR A CA 1
ATOM 3023 C C . THR A 1 374 ? -13.172 -40.719 -13.906 1 91.69 374 THR A C 1
ATOM 3025 O O . THR A 1 374 ? -12.703 -41.719 -14.438 1 91.69 374 THR A O 1
ATOM 3028 N N . LYS A 1 375 ? -12.477 -39.75 -13.516 1 92.31 375 LYS A N 1
ATOM 3029 C CA . LYS A 1 375 ? -11.031 -39.719 -13.75 1 92.31 375 LYS A CA 1
ATOM 3030 C C . LYS A 1 375 ? -10.258 -40 -12.477 1 92.31 375 LYS A C 1
ATOM 3032 O O . LYS A 1 375 ? -9.086 -39.656 -12.352 1 92.31 375 LYS A O 1
ATOM 3037 N N . ASP A 1 376 ? -10.922 -40.594 -11.5 1 93.56 376 ASP A N 1
ATOM 3038 C CA . ASP A 1 376 ? -10.32 -40.938 -10.227 1 93.56 376 ASP A CA 1
ATOM 3039 C C . ASP A 1 376 ? -9.773 -39.719 -9.5 1 93.56 376 ASP A C 1
ATOM 3041 O O . ASP A 1 376 ? -8.664 -39.75 -8.961 1 93.56 376 ASP A O 1
ATOM 3045 N N . THR A 1 377 ? -10.453 -38.656 -9.648 1 95.88 377 THR A N 1
ATOM 3046 C CA . THR A 1 377 ? -10.148 -37.375 -8.992 1 95.88 377 THR A CA 1
ATOM 3047 C C . THR A 1 377 ? -11.359 -36.875 -8.219 1 95.88 377 THR A C 1
ATOM 3049 O O . THR A 1 377 ? -12.484 -36.938 -8.711 1 95.88 377 THR A O 1
ATOM 3052 N N . TYR A 1 378 ? -11.141 -36.469 -7.043 1 97.31 378 TYR A N 1
ATOM 3053 C CA . TYR A 1 378 ? -12.234 -36 -6.191 1 97.31 378 TYR A CA 1
ATOM 3054 C C . TYR A 1 378 ? -12.32 -34.5 -6.207 1 97.31 378 TYR A C 1
ATOM 3056 O O . TYR A 1 378 ? -11.391 -33.812 -6.656 1 97.31 378 TYR A O 1
ATOM 3064 N N . ILE A 1 379 ? -13.445 -33.906 -5.758 1 97.31 379 ILE A N 1
ATOM 3065 C CA . ILE A 1 379 ? -13.633 -32.469 -5.625 1 97.31 379 ILE A CA 1
ATOM 3066 C C . ILE A 1 379 ? -14.312 -32.156 -4.297 1 97.31 379 ILE A C 1
ATOM 3068 O O . ILE A 1 379 ? -15.156 -32.938 -3.824 1 97.31 379 ILE A O 1
ATOM 3072 N N . VAL A 1 380 ? -13.875 -31.234 -3.594 1 97.25 380 VAL A N 1
ATOM 3073 C CA . VAL A 1 380 ? -14.523 -30.641 -2.428 1 97.25 380 VAL A CA 1
ATOM 3074 C C . VAL A 1 380 ? -14.641 -29.125 -2.617 1 97.25 380 VAL A C 1
ATOM 3076 O O . VAL A 1 380 ? -13.633 -28.422 -2.73 1 97.25 380 VAL A O 1
ATOM 3079 N N . GLY A 1 381 ? -15.805 -28.562 -2.672 1 96.19 381 GLY A N 1
ATOM 3080 C CA . GLY A 1 381 ? -15.984 -27.141 -2.896 1 96.19 381 GLY A CA 1
ATOM 3081 C C . GLY A 1 381 ? -17.297 -26.609 -2.369 1 96.19 381 GLY A C 1
ATOM 3082 O O . GLY A 1 381 ? -18.188 -27.391 -2.023 1 96.19 381 GLY A O 1
ATOM 3083 N N . THR A 1 382 ? -17.391 -25.375 -2.244 1 94.12 382 THR A N 1
ATOM 3084 C CA . THR A 1 382 ? -18.656 -24.734 -1.874 1 94.12 382 THR A CA 1
ATOM 3085 C C . THR A 1 382 ? -19.531 -24.5 -3.105 1 94.12 382 THR A C 1
ATOM 3087 O O . THR A 1 382 ? -19.031 -24.469 -4.23 1 94.12 382 THR A O 1
ATOM 3090 N N . VAL A 1 383 ? -20.766 -24.469 -2.904 1 91.94 383 VAL A N 1
ATOM 3091 C CA . VAL A 1 383 ? -21.719 -24.266 -3.994 1 91.94 383 VAL A CA 1
ATOM 3092 C C . VAL A 1 383 ? -22.703 -23.156 -3.613 1 91.94 383 VAL A C 1
ATOM 3094 O O . VAL A 1 383 ? -23.031 -22.984 -2.436 1 91.94 383 VAL A O 1
ATOM 3097 N N . ARG A 1 384 ? -23 -22.438 -4.602 1 86.06 384 ARG A N 1
ATOM 3098 C CA . ARG A 1 384 ? -24.016 -21.422 -4.379 1 86.06 384 ARG A CA 1
ATOM 3099 C C . ARG A 1 384 ? -25.391 -22.062 -4.16 1 86.06 384 ARG A C 1
ATOM 3101 O O . ARG A 1 384 ? -25.656 -23.156 -4.668 1 86.06 384 ARG A O 1
ATOM 3108 N N . ARG A 1 385 ? -26.156 -21.328 -3.51 1 77.56 385 ARG A N 1
ATOM 3109 C CA . ARG A 1 385 ? -27.484 -21.828 -3.166 1 77.56 385 ARG A CA 1
ATOM 3110 C C . ARG A 1 385 ? -28.328 -22.078 -4.418 1 77.56 385 ARG A C 1
ATOM 3112 O O . ARG A 1 385 ? -29.141 -23 -4.457 1 77.56 385 ARG A O 1
ATOM 3119 N N . ASN A 1 386 ? -28 -21.328 -5.43 1 76.06 386 ASN A N 1
ATOM 3120 C CA . ASN A 1 386 ? -28.812 -21.406 -6.633 1 76.06 386 ASN A CA 1
ATOM 3121 C C . ASN A 1 386 ? -28.141 -22.25 -7.711 1 76.06 386 ASN A C 1
ATOM 3123 O O . ASN A 1 386 ? -28.531 -22.188 -8.883 1 76.06 386 ASN A O 1
ATOM 3127 N N . ALA A 1 387 ? -27.188 -22.969 -7.312 1 80.5 387 ALA A N 1
ATOM 3128 C CA . ALA A 1 387 ? -26.484 -23.766 -8.305 1 80.5 387 ALA A CA 1
ATOM 3129 C C . ALA A 1 387 ? -27.375 -24.891 -8.844 1 80.5 387 ALA A C 1
ATOM 3131 O O . ALA A 1 387 ? -28.203 -25.438 -8.117 1 80.5 387 ALA A O 1
ATOM 3132 N N . SER A 1 388 ? -27.219 -25.203 -10.086 1 75.56 388 SER A N 1
ATOM 3133 C CA . SER A 1 388 ? -28 -26.25 -10.734 1 75.56 388 SER A CA 1
ATOM 3134 C C . SER A 1 388 ? -27.609 -27.625 -10.219 1 75.56 388 SER A C 1
ATOM 3136 O O . SER A 1 388 ? -26.438 -27.875 -9.922 1 75.56 388 SER A O 1
ATOM 3138 N N . GLY A 1 389 ? -28.609 -28.594 -10.094 1 76.88 389 GLY A N 1
ATOM 3139 C CA . GLY A 1 389 ? -28.328 -30 -9.781 1 76.88 389 GLY A CA 1
ATOM 3140 C C . GLY A 1 389 ? -28.328 -30.281 -8.297 1 76.88 389 GLY A C 1
ATOM 3141 O O . GLY A 1 389 ? -28 -31.406 -7.879 1 76.88 389 GLY A O 1
ATOM 3142 N N . LEU A 1 390 ? -28.578 -29.312 -7.559 1 81.44 390 LEU A N 1
ATOM 3143 C CA . LEU A 1 390 ? -28.594 -29.516 -6.113 1 81.44 390 LEU A CA 1
ATOM 3144 C C . LEU A 1 390 ? -29.938 -30.094 -5.672 1 81.44 390 LEU A C 1
ATOM 3146 O O . LEU A 1 390 ? -30.938 -30.016 -6.402 1 81.44 390 LEU A O 1
ATOM 3150 N N . PRO A 1 391 ? -30 -30.953 -4.438 1 73.69 391 PRO A N 1
ATOM 3151 C CA . PRO A 1 391 ? -31.25 -31.516 -3.932 1 73.69 391 PRO A CA 1
ATOM 3152 C C . PRO A 1 391 ? -32.312 -30.453 -3.707 1 73.69 391 PRO A C 1
ATOM 3154 O O . PRO A 1 391 ? -32.031 -29.359 -3.215 1 73.69 391 PRO A O 1
ATOM 3157 N N . THR A 1 392 ? -33.438 -30.812 -4.332 1 59.53 392 THR A N 1
ATOM 3158 C CA . THR A 1 392 ? -34.562 -29.891 -4.203 1 59.53 392 THR A CA 1
ATOM 3159 C C . THR A 1 392 ? -35.562 -30.391 -3.166 1 59.53 392 THR A C 1
ATOM 3161 O O . THR A 1 392 ? -36.594 -29.781 -2.969 1 59.53 392 THR A O 1
ATOM 3164 N N . GLU A 1 393 ? -35.375 -31.484 -2.424 1 50 393 GLU A N 1
ATOM 3165 C CA . GLU A 1 393 ? -36.375 -32.094 -1.548 1 50 393 GLU A CA 1
ATOM 3166 C C . GLU A 1 393 ? -36.938 -31.062 -0.562 1 50 393 GLU A C 1
ATOM 3168 O O . GLU A 1 393 ? -36.156 -30.344 0.092 1 50 393 GLU A O 1
ATOM 3173 N N . GLY A 1 394 ? -38.688 -30.812 -0.448 1 41.06 394 GLY A N 1
ATOM 3174 C CA . GLY A 1 394 ? -39.812 -30.219 0.237 1 41.06 394 GLY A CA 1
ATOM 3175 C C . GLY A 1 394 ? -40.25 -28.906 -0.368 1 41.06 394 GLY A C 1
ATOM 3176 O O . GLY A 1 394 ? -41.406 -28.75 -0.764 1 41.06 394 GLY A O 1
ATOM 3177 N N . HIS A 1 395 ? -40.031 -27.562 0.113 1 36.59 395 HIS A N 1
ATOM 3178 C CA . HIS A 1 395 ? -40.906 -26.438 -0.105 1 36.59 395 HIS A CA 1
ATOM 3179 C C . HIS A 1 395 ? -40.812 -25.922 -1.539 1 36.59 395 HIS A C 1
ATOM 3181 O O . HIS A 1 395 ? -39.75 -25.516 -1.988 1 36.59 395 HIS A O 1
ATOM 3187 N N . PRO A 1 396 ? -41.688 -26.453 -2.35 1 36.44 396 PRO A N 1
ATOM 3188 C CA . PRO A 1 396 ? -41.906 -25.844 -3.662 1 36.44 396 PRO A CA 1
ATOM 3189 C C . PRO A 1 396 ? -41.969 -24.312 -3.602 1 36.44 396 PRO A C 1
ATOM 3191 O O . PRO A 1 396 ? -42.812 -23.75 -2.916 1 36.44 396 PRO A O 1
ATOM 3194 N N . VAL A 1 397 ? -41.031 -23.531 -3.078 1 37.56 397 VAL A N 1
ATOM 3195 C CA . VAL A 1 397 ? -41.5 -22.156 -3.211 1 37.56 397 VAL A CA 1
ATOM 3196 C C . VAL A 1 397 ? -41.875 -21.875 -4.66 1 37.56 397 VAL A C 1
ATOM 3198 O O . VAL A 1 397 ? -41.156 -22.234 -5.586 1 37.56 397 VAL A O 1
ATOM 3201 N N . PRO A 1 398 ? -43.062 -21.625 -4.816 1 35.84 398 PRO A N 1
ATOM 3202 C CA . PRO A 1 398 ? -43.531 -21.188 -6.129 1 35.84 398 PRO A CA 1
ATOM 3203 C C . PRO A 1 398 ? -42.625 -20.109 -6.75 1 35.84 398 PRO A C 1
ATOM 3205 O O . PRO A 1 398 ? -42.188 -19.203 -6.055 1 35.84 398 PRO A O 1
ATOM 3208 N N . ARG A 1 399 ? -41.75 -20.469 -7.629 1 38.81 399 ARG A N 1
ATOM 3209 C CA . ARG A 1 399 ? -41 -19.562 -8.516 1 38.81 399 ARG A CA 1
ATOM 3210 C C . ARG A 1 399 ? -41.906 -18.422 -9 1 38.81 399 ARG A C 1
ATOM 3212 O O . ARG A 1 399 ? -43 -18.672 -9.547 1 38.81 399 ARG A O 1
ATOM 3219 N N . LYS A 1 400 ? -41.812 -17.344 -8.336 1 39.28 400 LYS A N 1
ATOM 3220 C CA . LYS A 1 400 ? -42.406 -16.281 -9.133 1 39.28 400 LYS A CA 1
ATOM 3221 C C . LYS A 1 400 ? -41.875 -16.281 -10.562 1 39.28 400 LYS A C 1
ATOM 3223 O O . LYS A 1 400 ? -40.656 -16.484 -10.773 1 39.28 400 LYS A O 1
ATOM 3228 N N . PRO A 1 401 ? -42.594 -16.422 -11.633 1 33.97 401 PRO A N 1
ATOM 3229 C CA . PRO A 1 401 ? -42.188 -16.344 -13.039 1 33.97 401 PRO A CA 1
ATOM 3230 C C . PRO A 1 401 ? -41.25 -15.172 -13.32 1 33.97 401 PRO A C 1
ATOM 3232 O O . PRO A 1 401 ? -41.5 -14.062 -12.836 1 33.97 401 PRO A O 1
ATOM 3235 N N . ARG A 1 402 ? -39.812 -15.383 -13.367 1 43.09 402 ARG A N 1
ATOM 3236 C CA . ARG A 1 402 ? -39.062 -14.266 -13.914 1 43.09 402 ARG A CA 1
ATOM 3237 C C . ARG A 1 402 ? -39.781 -13.656 -15.117 1 43.09 402 ARG A C 1
ATOM 3239 O O . ARG A 1 402 ? -40.344 -14.375 -15.93 1 43.09 402 ARG A O 1
ATOM 3246 N N . PRO A 1 403 ? -40.062 -12.375 -15.039 1 40.19 403 PRO A N 1
ATOM 3247 C CA . PRO A 1 403 ? -40.562 -11.711 -16.25 1 40.19 403 PRO A CA 1
ATOM 3248 C C . PRO A 1 403 ? -39.562 -11.781 -17.406 1 40.19 403 PRO A C 1
ATOM 3250 O O . PRO A 1 403 ? -38.375 -11.492 -17.219 1 40.19 403 PRO A O 1
ATOM 3253 N N . GLY A 1 404 ? -39.719 -12.906 -18.641 1 40.97 404 GLY A N 1
ATOM 3254 C CA . GLY A 1 404 ? -39.25 -13.18 -19.984 1 40.97 404 GLY A CA 1
ATOM 3255 C C . GLY A 1 404 ? -39.625 -14.57 -20.469 1 40.97 404 GLY A C 1
ATOM 3256 O O . GLY A 1 404 ? -39.906 -15.461 -19.672 1 40.97 404 GLY A O 1
ATOM 3257 N N . PRO A 1 405 ? -40 -14.773 -21.703 1 40.56 405 PRO A N 1
ATOM 3258 C CA . PRO A 1 405 ? -40.406 -16.031 -22.328 1 40.56 405 PRO A CA 1
ATOM 3259 C C . PRO A 1 405 ? -39.25 -17.047 -22.391 1 40.56 405 PRO A C 1
ATOM 3261 O O . PRO A 1 405 ? -38.125 -16.688 -22.734 1 40.56 405 PRO A O 1
ATOM 3264 N N . GLY A 1 406 ? -39.312 -18.391 -21.828 1 42.25 406 GLY A N 1
ATOM 3265 C CA . GLY A 1 406 ? -38.562 -19.609 -22.031 1 42.25 406 GLY A CA 1
ATOM 3266 C C . GLY A 1 406 ? -37.562 -19.906 -20.922 1 42.25 406 GLY A C 1
ATOM 3267 O O . GLY A 1 406 ? -36.781 -20.844 -21.016 1 42.25 406 GLY A O 1
ATOM 3268 N N . ARG A 1 407 ? -37 -18.938 -20.281 1 42.09 407 ARG A N 1
ATOM 3269 C CA . ARG A 1 407 ? -36 -19.359 -19.328 1 42.09 407 ARG A CA 1
ATOM 3270 C C . ARG A 1 407 ? -36.594 -20.141 -18.172 1 42.09 407 ARG A C 1
ATOM 3272 O O . ARG A 1 407 ? -37.625 -19.719 -17.609 1 42.09 407 ARG A O 1
ATOM 3279 N N . PRO A 1 408 ? -36.219 -21.438 -18.062 1 43.38 408 PRO A N 1
ATOM 3280 C CA . PRO A 1 408 ? -36.781 -22.203 -16.953 1 43.38 408 PRO A CA 1
ATOM 3281 C C . PRO A 1 408 ? -36.594 -21.531 -15.602 1 43.38 408 PRO A C 1
ATOM 3283 O O . PRO A 1 408 ? -35.656 -20.75 -15.438 1 43.38 408 PRO A O 1
ATOM 3286 N N . PRO A 1 409 ? -37.562 -21.328 -14.812 1 40.22 409 PRO A N 1
ATOM 3287 C CA . PRO A 1 409 ? -37.438 -20.719 -13.477 1 40.22 409 PRO A CA 1
ATOM 3288 C C . PRO A 1 409 ? -36.281 -21.281 -12.688 1 40.22 409 PRO A C 1
ATOM 3290 O O . PRO A 1 409 ? -35.969 -22.469 -12.789 1 40.22 409 PRO A O 1
ATOM 3293 N N . LEU A 1 410 ? -35.312 -20.422 -12.461 1 41.75 410 LEU A N 1
ATOM 3294 C CA . LEU A 1 410 ? -34.219 -20.891 -11.609 1 41.75 410 LEU A CA 1
ATOM 3295 C C . LEU A 1 410 ? -34.75 -21.516 -10.328 1 41.75 410 LEU A C 1
ATOM 3297 O O . LEU A 1 410 ? -35.656 -20.953 -9.695 1 41.75 410 LEU A O 1
ATOM 3301 N N . LEU A 1 411 ? -34.75 -22.719 -10.234 1 38.09 411 LEU A N 1
ATOM 3302 C CA . LEU A 1 411 ? -35.094 -23.453 -9.031 1 38.09 411 LEU A CA 1
ATOM 3303 C C . LEU A 1 411 ? -34.219 -23.016 -7.855 1 38.09 411 LEU A C 1
ATOM 3305 O O . LEU A 1 411 ? -33 -23.094 -7.926 1 38.09 411 LEU A O 1
ATOM 3309 N N . LYS A 1 412 ? -34.531 -21.844 -7.246 1 41.91 412 LYS A N 1
ATOM 3310 C CA . LYS A 1 412 ? -33.75 -21.5 -6.047 1 41.91 412 LYS A CA 1
ATOM 3311 C C . LYS A 1 412 ? -33.844 -22.641 -5.02 1 41.91 412 LYS A C 1
ATOM 3313 O O . LYS A 1 412 ? -34.875 -23.281 -4.875 1 41.91 412 LYS A O 1
ATOM 3318 N N . PHE A 1 413 ? -32.75 -23.219 -4.562 1 41.84 413 PHE A N 1
ATOM 3319 C CA . PHE A 1 413 ? -32.625 -24.156 -3.449 1 41.84 413 PHE A CA 1
ATOM 3320 C C . PHE A 1 413 ? -33.375 -23.625 -2.223 1 41.84 413 PHE A C 1
ATOM 3322 O O . PHE A 1 413 ? -33.156 -22.484 -1.8 1 41.84 413 PHE A O 1
ATOM 3329 N N . PRO A 1 414 ? -34.656 -23.922 -1.972 1 43.16 414 PRO A N 1
ATOM 3330 C CA . PRO A 1 414 ? -35.219 -23.469 -0.706 1 43.16 414 PRO A CA 1
ATOM 3331 C C . PRO A 1 414 ? -34.312 -23.688 0.483 1 43.16 414 PRO A C 1
ATOM 3333 O O . PRO A 1 414 ? -33.531 -24.656 0.497 1 43.16 414 PRO A O 1
ATOM 3336 N N . ASP A 1 415 ? -33.906 -22.734 1.155 1 49.12 415 ASP A N 1
ATOM 3337 C CA . ASP A 1 415 ? -33.125 -22.828 2.379 1 49.12 415 ASP A CA 1
ATOM 3338 C C . ASP A 1 415 ? -33.719 -23.891 3.322 1 49.12 415 ASP A C 1
ATOM 3340 O O . ASP A 1 415 ? -34.844 -23.734 3.814 1 49.12 415 ASP A O 1
ATOM 3344 N N . PRO A 1 416 ? -33.438 -25.203 3.098 1 48.94 416 PRO A N 1
ATOM 3345 C CA . PRO A 1 416 ? -33.969 -26.203 4.039 1 48.94 416 PRO A CA 1
ATOM 3346 C C . PRO A 1 416 ? -33.875 -25.734 5.492 1 48.94 416 PRO A C 1
ATOM 3348 O O . PRO A 1 416 ? -34.406 -26.391 6.387 1 48.94 416 PRO A O 1
ATOM 3351 N N . TYR A 1 417 ? -33 -24.891 5.773 1 50.41 417 TYR A N 1
ATOM 3352 C CA . TYR A 1 417 ? -32.812 -24.453 7.152 1 50.41 417 TYR A CA 1
ATOM 3353 C C . TYR A 1 417 ? -33.438 -23.078 7.371 1 50.41 417 TYR A C 1
ATOM 3355 O O . TYR A 1 417 ? -33.125 -22.125 6.664 1 50.41 417 TYR A O 1
ATOM 3363 N N . PRO A 1 418 ? -34.406 -23.078 8.125 1 51.53 418 PRO A N 1
ATOM 3364 C CA . PRO A 1 418 ? -34.875 -21.781 8.602 1 51.53 418 PRO A CA 1
ATOM 3365 C C . PRO A 1 418 ? -33.781 -20.938 9.195 1 51.53 418 PRO A C 1
ATOM 3367 O O . PRO A 1 418 ? -32.75 -21.469 9.625 1 51.53 418 PRO A O 1
ATOM 3370 N N . LYS A 1 419 ? -33.688 -19.703 8.938 1 54.78 419 LYS A N 1
ATOM 3371 C CA . LYS A 1 419 ? -32.75 -18.719 9.422 1 54.78 419 LYS A CA 1
ATOM 3372 C C . LYS A 1 419 ? -32.344 -19 10.867 1 54.78 419 LYS A C 1
ATOM 3374 O O . LYS A 1 419 ? -31.219 -18.688 11.281 1 54.78 419 LYS A O 1
ATOM 3379 N N . SER A 1 420 ? -33.094 -19.703 11.672 1 64.06 420 SER A N 1
ATOM 3380 C CA . SER A 1 420 ? -32.875 -19.75 13.109 1 64.06 420 SER A CA 1
ATOM 3381 C C . SER A 1 420 ? -32.219 -21.062 13.523 1 64.06 420 SER A C 1
ATOM 3383 O O . SER A 1 420 ? -32.438 -21.547 14.641 1 64.06 420 SER A O 1
ATOM 3385 N N . VAL A 1 421 ? -31.531 -21.781 12.758 1 76.06 421 VAL A N 1
ATOM 3386 C CA . VAL A 1 421 ? -30.953 -23.047 13.211 1 76.06 421 VAL A CA 1
ATOM 3387 C C . VAL A 1 421 ? -29.672 -22.781 13.984 1 76.06 421 VAL A C 1
ATOM 3389 O O . VAL A 1 421 ? -28.922 -21.844 13.672 1 76.06 421 VAL A O 1
ATOM 3392 N N . PRO A 1 422 ? -29.547 -23.578 15.086 1 79.69 422 PRO A N 1
ATOM 3393 C CA . PRO A 1 422 ? -28.328 -23.422 15.883 1 79.69 422 PRO A CA 1
ATOM 3394 C C . PRO A 1 422 ? -27.047 -23.703 15.078 1 79.69 422 PRO A C 1
ATOM 3396 O O . PRO A 1 422 ? -27.078 -24.484 14.125 1 79.69 422 PRO A O 1
ATOM 3399 N N . ARG A 1 423 ? -26.078 -23.109 15.422 1 84.62 423 ARG A N 1
ATOM 3400 C CA . ARG A 1 423 ? -24.781 -23.359 14.797 1 84.62 423 ARG A CA 1
ATOM 3401 C C . ARG A 1 423 ? -24.359 -24.812 14.969 1 84.62 423 ARG A C 1
ATOM 3403 O O . ARG A 1 423 ? -24.547 -25.391 16.031 1 84.62 423 ARG A O 1
ATOM 3410 N N . GLY A 1 424 ? -23.844 -25.422 13.953 1 86.25 424 GLY A N 1
ATOM 3411 C CA . GLY A 1 424 ? -23.391 -26.812 14 1 86.25 424 GLY A CA 1
ATOM 3412 C C . GLY A 1 424 ? -24.359 -27.766 13.328 1 86.25 424 GLY A C 1
ATOM 3413 O O . GLY A 1 424 ? -24.016 -28.922 13.078 1 86.25 424 GLY A O 1
ATOM 3414 N N . THR A 1 425 ? -25.516 -27.312 13.055 1 85.38 425 THR A N 1
ATOM 3415 C CA . THR A 1 425 ? -26.5 -28.156 12.398 1 85.38 425 THR A CA 1
ATOM 3416 C C . THR A 1 425 ? -26.125 -28.406 10.938 1 85.38 425 THR A C 1
ATOM 3418 O O . THR A 1 425 ? -25.641 -27.5 10.258 1 85.38 425 THR A O 1
ATOM 3421 N N . SER A 1 426 ? -26.219 -29.656 10.523 1 87.62 426 SER A N 1
ATOM 3422 C CA . SER A 1 426 ? -25.906 -29.984 9.141 1 87.62 426 SER A CA 1
ATOM 3423 C C . SER A 1 426 ? -26.922 -30.953 8.555 1 87.62 426 SER A C 1
ATOM 3425 O O . SER A 1 426 ? -27.531 -31.75 9.297 1 87.62 426 SER A O 1
ATOM 3427 N N . VAL A 1 427 ? -27.25 -30.844 7.312 1 85.38 427 VAL A N 1
ATOM 3428 C CA . VAL A 1 427 ? -28.047 -31.766 6.531 1 85.38 427 VAL A CA 1
ATOM 3429 C C . VAL A 1 427 ? -27.219 -32.344 5.375 1 85.38 427 VAL A C 1
ATOM 3431 O O . VAL A 1 427 ? -26.469 -31.594 4.734 1 85.38 427 VAL A O 1
ATOM 3434 N N . ARG A 1 428 ? -27.375 -33.625 5.137 1 88.94 428 ARG A N 1
ATOM 3435 C CA . ARG A 1 428 ? -26.531 -34.281 4.152 1 88.94 428 ARG A CA 1
ATOM 3436 C C . ARG A 1 428 ? -27.375 -35.031 3.117 1 88.94 428 ARG A C 1
ATOM 3438 O O . ARG A 1 428 ? -28.406 -35.625 3.457 1 88.94 428 ARG A O 1
ATOM 3445 N N . TYR A 1 429 ? -26.938 -34.875 1.915 1 86.44 429 TYR A N 1
ATOM 3446 C CA . TYR A 1 429 ? -27.531 -35.594 0.789 1 86.44 429 TYR A CA 1
ATOM 3447 C C . TYR A 1 429 ? -26.469 -36.312 -0.027 1 86.44 429 TYR A C 1
ATOM 3449 O O . TYR A 1 429 ? -25.297 -35.938 -0.013 1 86.44 429 TYR A O 1
ATOM 3457 N N . HIS A 1 430 ? -26.859 -37.406 -0.686 1 88.56 430 HIS A N 1
ATOM 3458 C CA . HIS A 1 430 ? -25.891 -38.094 -1.544 1 88.56 430 HIS A CA 1
ATOM 3459 C C . HIS A 1 430 ? -26.562 -38.656 -2.785 1 88.56 430 HIS A C 1
ATOM 3461 O O . HIS A 1 430 ? -27.766 -38.969 -2.762 1 88.56 430 HIS A O 1
ATOM 3467 N N . ASP A 1 431 ? -25.875 -38.656 -3.785 1 88.06 431 ASP A N 1
ATOM 3468 C CA . ASP A 1 431 ? -26.141 -39.375 -5.023 1 88.06 431 ASP A CA 1
ATOM 3469 C C . ASP A 1 431 ? -24.906 -40.125 -5.5 1 88.06 431 ASP A C 1
ATOM 3471 O O . ASP A 1 431 ? -24.062 -39.562 -6.191 1 88.06 431 ASP A O 1
ATOM 3475 N N . GLY A 1 432 ? -24.922 -41.438 -5.086 1 87.12 432 GLY A N 1
ATOM 3476 C CA . GLY A 1 432 ? -23.688 -42.188 -5.352 1 87.12 432 GLY A CA 1
ATOM 3477 C C . GLY A 1 432 ? -22.5 -41.625 -4.594 1 87.12 432 GLY A C 1
ATOM 3478 O O . GLY A 1 432 ? -22.547 -41.5 -3.369 1 87.12 432 GLY A O 1
ATOM 3479 N N . PRO A 1 433 ? -21.562 -41.281 -5.398 1 89.81 433 PRO A N 1
ATOM 3480 C CA . PRO A 1 433 ? -20.359 -40.812 -4.734 1 89.81 433 PRO A CA 1
ATOM 3481 C C . PRO A 1 433 ? -20.422 -39.312 -4.426 1 89.81 433 PRO A C 1
ATOM 3483 O O . PRO A 1 433 ? -19.594 -38.781 -3.676 1 89.81 433 PRO A O 1
ATOM 3486 N N . VAL A 1 434 ? -21.391 -38.625 -4.969 1 91.5 434 VAL A N 1
ATOM 3487 C CA . VAL A 1 434 ? -21.5 -37.188 -4.789 1 91.5 434 VAL A CA 1
ATOM 3488 C C . VAL A 1 434 ? -22.297 -36.875 -3.523 1 91.5 434 VAL A C 1
ATOM 3490 O O . VAL A 1 434 ? -23.391 -37.406 -3.332 1 91.5 434 VAL A O 1
ATOM 3493 N N . THR A 1 435 ? -21.703 -36.156 -2.66 1 91.38 435 THR A N 1
ATOM 3494 C CA . THR A 1 435 ? -22.344 -35.75 -1.408 1 91.38 435 THR A CA 1
ATOM 3495 C C . THR A 1 435 ? -22.531 -34.25 -1.345 1 91.38 435 THR A C 1
ATOM 3497 O O . THR A 1 435 ? -21.656 -33.5 -1.775 1 91.38 435 THR A O 1
ATOM 3500 N N . VAL A 1 436 ? -23.656 -33.812 -0.88 1 91 436 VAL A N 1
ATOM 3501 C CA . VAL A 1 436 ? -23.938 -32.406 -0.626 1 91 436 VAL A CA 1
ATOM 3502 C C . VAL A 1 436 ? -24.266 -32.188 0.852 1 91 436 VAL A C 1
ATOM 3504 O O . VAL A 1 436 ? -25.094 -32.906 1.415 1 91 436 VAL A O 1
ATOM 3507 N N . VAL A 1 437 ? -23.562 -31.312 1.471 1 89.75 437 VAL A N 1
ATOM 3508 C CA . VAL A 1 437 ? -23.766 -31.031 2.889 1 89.75 437 VAL A CA 1
ATOM 3509 C C . VAL A 1 437 ? -24.094 -29.562 3.084 1 89.75 437 VAL A C 1
ATOM 3511 O O . VAL A 1 437 ? -23.375 -28.688 2.598 1 89.75 437 VAL A O 1
ATOM 3514 N N . LYS A 1 438 ? -25.141 -29.281 3.652 1 88.56 438 LYS A N 1
ATOM 3515 C CA . LYS A 1 438 ? -25.469 -27.922 4.117 1 88.56 438 LYS A CA 1
ATOM 3516 C C . LYS A 1 438 ? -25.141 -27.766 5.598 1 88.56 438 LYS A C 1
ATOM 3518 O O . LYS A 1 438 ? -25.594 -28.562 6.43 1 88.56 438 LYS A O 1
ATOM 3523 N N . TRP A 1 439 ? -24.375 -26.797 5.93 1 88.81 439 TRP A N 1
ATOM 3524 C CA . TRP A 1 439 ? -23.859 -26.609 7.281 1 88.81 439 TRP A CA 1
ATOM 3525 C C . TRP A 1 439 ? -24.078 -25.188 7.762 1 88.81 439 TRP A C 1
ATOM 3527 O O . TRP A 1 439 ? -23.844 -24.234 7.016 1 88.81 439 TRP A O 1
ATOM 3537 N N . GLN A 1 440 ? -24.562 -25.109 9.055 1 87.38 440 GLN A N 1
ATOM 3538 C CA . GLN A 1 440 ? -24.828 -23.797 9.633 1 87.38 440 GLN A CA 1
ATOM 3539 C C . GLN A 1 440 ? -23.734 -23.391 10.602 1 87.38 440 GLN A C 1
ATOM 3541 O O . GLN A 1 440 ? -23.484 -24.078 11.602 1 87.38 440 GLN A O 1
ATOM 3546 N N . ASP A 1 441 ? -23.062 -22.344 10.312 1 85.75 441 ASP A N 1
ATOM 3547 C CA . ASP A 1 441 ? -22.188 -21.656 11.242 1 85.75 441 ASP A CA 1
ATOM 3548 C C . ASP A 1 441 ? -22.672 -20.234 11.516 1 85.75 441 ASP A C 1
ATOM 3550 O O . ASP A 1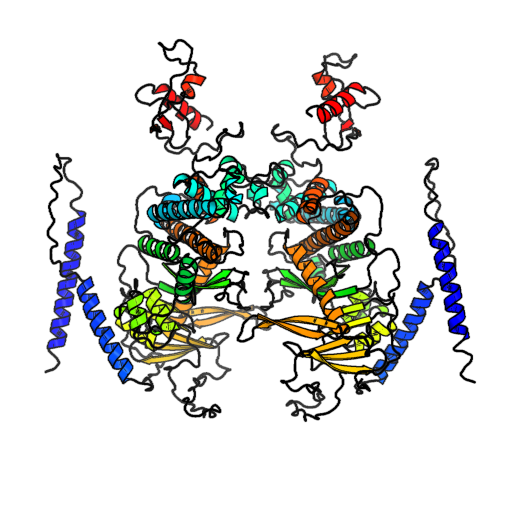 441 ? -23.812 -20.031 11.914 1 85.75 441 ASP A O 1
ATOM 3554 N N . THR A 1 442 ? -21.812 -19.203 11.336 1 78.44 442 THR A N 1
ATOM 3555 C CA . THR A 1 442 ? -22.312 -17.844 11.344 1 78.44 442 THR A CA 1
ATOM 3556 C C . THR A 1 442 ? -23.141 -17.562 10.094 1 78.44 442 THR A C 1
ATOM 3558 O O . THR A 1 442 ? -24.141 -16.828 10.141 1 78.44 442 THR A O 1
ATOM 3561 N N . LYS A 1 443 ? -22.688 -18.234 9.047 1 81.06 443 LYS A N 1
ATOM 3562 C CA . LYS A 1 443 ? -23.422 -18.25 7.781 1 81.06 443 LYS A CA 1
ATOM 3563 C C . LYS A 1 443 ? -23.688 -19.672 7.32 1 81.06 443 LYS A C 1
ATOM 3565 O O . LYS A 1 443 ? -23.031 -20.609 7.766 1 81.06 443 LYS A O 1
ATOM 3570 N N . SER A 1 444 ? -24.703 -19.812 6.539 1 84.69 444 SER A N 1
ATOM 3571 C CA . SER A 1 444 ? -25.016 -21.125 5.965 1 84.69 444 SER A CA 1
ATOM 3572 C C . SER A 1 444 ? -24.125 -21.422 4.762 1 84.69 444 SER A C 1
ATOM 3574 O O . SER A 1 444 ? -23.969 -20.578 3.871 1 84.69 444 SER A O 1
ATOM 3576 N N . LEU A 1 445 ? -23.516 -22.531 4.824 1 90.5 445 LEU A N 1
ATOM 3577 C CA . LEU A 1 445 ? -22.641 -22.938 3.73 1 90.5 445 LEU A CA 1
ATOM 3578 C C . LEU A 1 445 ? -23.078 -24.266 3.141 1 90.5 445 LEU A C 1
ATOM 3580 O O . LEU A 1 445 ? -23.531 -25.156 3.869 1 90.5 445 LEU A O 1
ATOM 3584 N N . ILE A 1 446 ? -23.031 -24.438 1.834 1 91.06 446 ILE A N 1
ATOM 3585 C CA . ILE A 1 446 ? -23.312 -25.688 1.136 1 91.06 446 ILE A CA 1
ATOM 3586 C C . ILE A 1 446 ? -22.031 -26.234 0.507 1 91.06 446 ILE A C 1
ATOM 3588 O O . ILE A 1 446 ? -21.328 -25.5 -0.196 1 91.06 446 ILE A O 1
ATOM 3592 N N . LEU A 1 447 ? -21.75 -27.438 0.809 1 93.81 447 LEU A N 1
ATOM 3593 C CA . LEU A 1 447 ? -20.547 -28.078 0.282 1 93.81 447 LEU A CA 1
ATOM 3594 C C . LEU A 1 447 ? -20.906 -29.25 -0.619 1 93.81 447 LEU A C 1
ATOM 3596 O O . LEU A 1 447 ? -21.859 -29.984 -0.346 1 93.81 447 LEU A O 1
ATOM 3600 N N . LEU A 1 448 ? -20.219 -29.406 -1.677 1 94.06 448 LEU A N 1
ATOM 3601 C CA . LEU A 1 448 ? -20.25 -30.547 -2.574 1 94.06 448 LEU A CA 1
ATOM 3602 C C . LEU A 1 448 ? -18.938 -31.312 -2.533 1 94.06 448 LEU A C 1
ATOM 3604 O O . LEU A 1 448 ? -17.859 -30.719 -2.619 1 94.06 448 LEU A O 1
ATOM 3608 N N . SER A 1 449 ? -19.031 -32.656 -2.305 1 95.31 449 SER A N 1
ATOM 3609 C CA . SER A 1 449 ? -17.797 -33.406 -2.162 1 95.31 449 SER A CA 1
ATOM 3610 C C . SER A 1 449 ? -17.922 -34.781 -2.768 1 95.31 449 SER A C 1
ATOM 3612 O O . SER A 1 449 ? -18.984 -35.406 -2.67 1 95.31 449 SER A O 1
ATOM 3614 N N . THR A 1 450 ? -16.938 -35.281 -3.406 1 95.56 450 THR A N 1
ATOM 3615 C CA . THR A 1 450 ? -16.781 -36.688 -3.805 1 95.56 450 THR A CA 1
ATOM 3616 C C . THR A 1 450 ? -15.617 -37.312 -3.066 1 95.56 450 THR A C 1
ATOM 3618 O O . THR A 1 450 ? -15.383 -38.531 -3.209 1 95.56 450 THR A O 1
ATOM 3621 N N . GLY A 1 451 ? -14.914 -36.469 -2.301 1 93.5 451 GLY A N 1
ATOM 3622 C CA . GLY A 1 451 ? -13.742 -36.969 -1.596 1 93.5 451 GLY A CA 1
ATOM 3623 C C . GLY A 1 451 ? -14.039 -37.406 -0.177 1 93.5 451 GLY A C 1
ATOM 3624 O O . GLY A 1 451 ? -13.148 -37.875 0.525 1 93.5 451 GLY A O 1
ATOM 3625 N N . THR A 1 452 ? -15.195 -37.219 0.243 1 90.69 452 THR A N 1
ATOM 3626 C CA . THR A 1 452 ? -15.625 -37.656 1.562 1 90.69 452 THR A CA 1
ATOM 3627 C C . THR A 1 452 ? -16.891 -38.5 1.459 1 90.69 452 THR A C 1
ATOM 3629 O O . THR A 1 452 ? -17.703 -38.312 0.545 1 90.69 452 THR A O 1
ATOM 3632 N N . SER A 1 453 ? -16.953 -39.312 2.42 1 86.94 453 SER A N 1
ATOM 3633 C CA . SER A 1 453 ? -18.188 -40.094 2.516 1 86.94 453 SER A CA 1
ATOM 3634 C C . SER A 1 453 ? -19.281 -39.281 3.186 1 86.94 453 SER A C 1
ATOM 3636 O O . SER A 1 453 ? -19.016 -38.406 4.027 1 86.94 453 SER A O 1
ATOM 3638 N N . VAL A 1 454 ? -20.469 -39.531 2.789 1 83.06 454 VAL A N 1
ATOM 3639 C CA . VAL A 1 454 ? -21.609 -38.844 3.361 1 83.06 454 VAL A CA 1
ATOM 3640 C C . VAL A 1 454 ? -21.703 -39.125 4.855 1 83.06 454 VAL A C 1
ATOM 3642 O O . VAL A 1 454 ? -22.188 -38.312 5.633 1 83.06 454 VAL A O 1
ATOM 3645 N N . CYS A 1 455 ? -21.125 -40.281 5.273 1 83.12 455 CYS A N 1
ATOM 3646 C CA . CYS A 1 455 ? -21.219 -40.688 6.664 1 83.12 455 CYS A CA 1
ATOM 3647 C C . CYS A 1 455 ? -19.938 -40.375 7.426 1 83.12 455 CYS A C 1
ATOM 3649 O O . CYS A 1 455 ? -19.781 -40.812 8.57 1 83.12 455 CYS A O 1
ATOM 3651 N N . ALA A 1 456 ? -19.125 -39.688 6.762 1 86 456 ALA A N 1
ATOM 3652 C CA . ALA A 1 456 ? -17.891 -39.312 7.461 1 86 456 ALA A CA 1
ATOM 3653 C C . ALA A 1 456 ? -18.188 -38.562 8.742 1 86 456 ALA A C 1
ATOM 3655 O O . ALA A 1 456 ? -19.078 -37.719 8.773 1 86 456 ALA A O 1
ATOM 3656 N N . PRO A 1 457 ? -17.547 -38.906 9.812 1 83.94 457 PRO A N 1
ATOM 3657 C CA . PRO A 1 457 ? -17.844 -38.281 11.109 1 83.94 457 PRO A CA 1
ATOM 3658 C C . PRO A 1 457 ? -17.5 -36.781 11.133 1 83.94 457 PRO A C 1
ATOM 3660 O O . PRO A 1 457 ? -16.516 -36.375 10.523 1 83.94 457 PRO A O 1
ATOM 3663 N N . ASP A 1 458 ? -18.375 -36.094 11.781 1 85.44 458 ASP A N 1
ATOM 3664 C CA . ASP A 1 458 ? -18.172 -34.656 11.969 1 85.44 458 ASP A CA 1
ATOM 3665 C C . ASP A 1 458 ? -17.047 -34.406 12.977 1 85.44 458 ASP A C 1
ATOM 3667 O O . ASP A 1 458 ? -16.719 -35.281 13.789 1 85.44 458 ASP A O 1
ATOM 3671 N N . GLU A 1 459 ? -16.438 -33.344 12.773 1 87.06 459 GLU A N 1
ATOM 3672 C CA . GLU A 1 459 ? -15.391 -32.906 13.703 1 87.06 459 GLU A CA 1
ATOM 3673 C C . GLU A 1 459 ? -15.844 -31.703 14.516 1 87.06 459 GLU A C 1
ATOM 3675 O O . GLU A 1 459 ? -16.609 -30.875 14.031 1 87.06 459 GLU A O 1
ATOM 3680 N N . LEU A 1 460 ? -15.383 -31.672 15.781 1 87.06 460 LEU A N 1
ATOM 3681 C CA . LEU A 1 460 ? -15.711 -30.547 16.641 1 87.06 460 LEU A CA 1
ATOM 3682 C C . LEU A 1 460 ? -14.688 -29.422 16.469 1 87.06 460 LEU A C 1
ATOM 3684 O O . LEU A 1 460 ? -13.477 -29.672 16.5 1 87.06 460 LEU A O 1
ATOM 3688 N N . THR A 1 461 ? -15.195 -28.328 16.125 1 83.5 461 THR A N 1
ATOM 3689 C CA . THR A 1 461 ? -14.328 -27.156 15.992 1 83.5 461 THR A CA 1
ATOM 3690 C C . THR A 1 461 ? -14.727 -26.078 17 1 83.5 461 THR A C 1
ATOM 3692 O O . THR A 1 461 ? -15.914 -25.922 17.312 1 83.5 461 THR A O 1
ATOM 3695 N N . THR A 1 462 ? -13.711 -25.422 17.516 1 81.56 462 THR A N 1
ATOM 3696 C CA . THR A 1 462 ? -13.961 -24.359 18.484 1 81.56 462 THR A CA 1
ATOM 3697 C C . THR A 1 462 ? -14.055 -23 17.797 1 81.56 462 THR A C 1
ATOM 3699 O O . THR A 1 462 ? -13.211 -22.656 16.969 1 81.56 462 THR A O 1
ATOM 3702 N N . ARG A 1 463 ? -15.18 -22.281 17.953 1 79.94 463 ARG A N 1
ATOM 3703 C CA . ARG A 1 463 ? -15.391 -20.938 17.422 1 79.94 463 ARG A CA 1
ATOM 3704 C C . ARG A 1 463 ? -15.5 -19.922 18.547 1 79.94 463 ARG A C 1
ATOM 3706 O O . ARG A 1 463 ? -16.031 -20.219 19.625 1 79.94 463 ARG A O 1
ATOM 3713 N N . ARG A 1 464 ? -14.883 -18.703 18.297 1 74.25 464 ARG A N 1
ATOM 3714 C CA . ARG A 1 464 ? -15.031 -17.609 19.25 1 74.25 464 ARG A CA 1
ATOM 3715 C C . ARG A 1 464 ? -16.312 -16.828 18.984 1 74.25 464 ARG A C 1
ATOM 3717 O O . ARG A 1 464 ? -16.578 -16.422 17.844 1 74.25 464 ARG A O 1
ATOM 3724 N N . CYS A 1 465 ? -17.297 -16.812 19.828 1 66.75 465 CYS A N 1
ATOM 3725 C CA . CYS A 1 465 ? -18.531 -16.062 19.672 1 66.75 465 CYS A CA 1
ATOM 3726 C C . CYS A 1 465 ? -18.578 -14.891 20.656 1 66.75 465 CYS A C 1
ATOM 3728 O O . CYS A 1 465 ? -18.094 -14.992 21.781 1 66.75 465 CYS A O 1
ATOM 3730 N N . LYS A 1 466 ? -18.812 -13.656 20.094 1 63.22 466 LYS A N 1
ATOM 3731 C CA . LYS A 1 466 ? -18.969 -12.477 20.922 1 63.22 466 LYS A CA 1
ATOM 3732 C C . LYS A 1 466 ? -20.328 -12.5 21.641 1 63.22 466 LYS A C 1
ATOM 3734 O O . LYS A 1 466 ? -21.359 -12.672 21.016 1 63.22 466 LYS A O 1
ATOM 3739 N N . GLY A 1 467 ? -20.438 -12.906 22.844 1 56.44 467 GLY A N 1
ATOM 3740 C CA . GLY A 1 467 ? -21.656 -12.797 23.641 1 56.44 467 GLY A CA 1
ATOM 3741 C C . GLY A 1 467 ? -21.672 -11.562 24.531 1 56.44 467 GLY A C 1
ATOM 3742 O O . GLY A 1 467 ? -20.719 -10.797 24.562 1 56.44 467 GLY A O 1
ATOM 3743 N N . PRO A 1 468 ? -22.891 -11.227 24.969 1 60.31 468 PRO A N 1
ATOM 3744 C CA . PRO A 1 468 ? -23.031 -10.102 25.891 1 60.31 468 PRO A CA 1
ATOM 3745 C C . PRO A 1 468 ? -21.984 -10.094 26.984 1 60.31 468 PRO A C 1
ATOM 3747 O O . PRO A 1 468 ? -21.562 -9.023 27.438 1 60.31 468 PRO A O 1
ATOM 3750 N N . SER A 1 469 ? -21.609 -11.32 27.453 1 59.97 469 SER A N 1
ATOM 3751 C CA . SER A 1 469 ? -20.688 -11.414 28.562 1 59.97 469 SER A CA 1
ATOM 3752 C C . SER A 1 469 ? -19.25 -11.555 28.062 1 59.97 469 SER A C 1
ATOM 3754 O O . SER A 1 469 ? -18.359 -11.953 28.828 1 59.97 469 SER A O 1
ATOM 3756 N N . GLY A 1 470 ? -19 -11.242 26.812 1 62.47 470 GLY A N 1
ATOM 3757 C CA . GLY A 1 470 ? -17.656 -11.312 26.281 1 62.47 470 GLY A CA 1
ATOM 3758 C C . GLY A 1 470 ? -17.484 -12.398 25.234 1 62.47 470 GLY A C 1
ATOM 3759 O O . GLY A 1 470 ? -18.453 -13.008 24.797 1 62.47 470 GLY A O 1
ATOM 3760 N N . ALA A 1 471 ? -16.266 -12.609 24.828 1 67.56 471 ALA A N 1
ATOM 3761 C CA . ALA A 1 471 ? -15.938 -13.617 23.828 1 67.56 471 ALA A CA 1
ATOM 3762 C C . ALA A 1 471 ? -16.016 -15.023 24.422 1 67.56 471 ALA A C 1
ATOM 3764 O O . ALA A 1 471 ? -15.406 -15.297 25.469 1 67.56 471 ALA A O 1
ATOM 3765 N N . THR A 1 472 ? -17.109 -15.836 24.266 1 74.69 472 THR A N 1
ATOM 3766 C CA . THR A 1 472 ? -17.219 -17.219 24.688 1 74.69 472 THR A CA 1
ATOM 3767 C C . THR A 1 472 ? -16.797 -18.172 23.562 1 74.69 472 THR A C 1
ATOM 3769 O O . THR A 1 472 ? -16.906 -17.828 22.391 1 74.69 472 THR A O 1
ATOM 3772 N N . ARG A 1 473 ? -16.109 -19.25 24.016 1 78.69 473 ARG A N 1
ATOM 3773 C CA . ARG A 1 473 ? -15.75 -20.312 23.062 1 78.69 473 ARG A CA 1
ATOM 3774 C C . ARG A 1 473 ? -16.875 -21.312 22.906 1 78.69 473 ARG A C 1
ATOM 3776 O O . ARG A 1 473 ? -17.375 -21.859 23.906 1 78.69 473 ARG A O 1
ATOM 3783 N N . LEU A 1 474 ? -17.422 -21.391 21.734 1 81.31 474 LEU A N 1
ATOM 3784 C CA . LEU A 1 474 ? -18.484 -22.344 21.422 1 81.31 474 LEU A CA 1
ATOM 3785 C C . LEU A 1 474 ? -17.953 -23.5 20.594 1 81.31 474 LEU A C 1
ATOM 3787 O O . LEU A 1 474 ? -17.172 -23.297 19.656 1 81.31 474 LEU A O 1
ATOM 3791 N N . GLU A 1 475 ? -18.25 -24.734 20.953 1 85.31 475 GLU A N 1
ATOM 3792 C CA . GLU A 1 475 ? -17.922 -25.906 20.156 1 85.31 475 GLU A CA 1
ATOM 3793 C C . GLU A 1 475 ? -18.984 -26.172 19.109 1 85.31 475 GLU A C 1
ATOM 3795 O O . GLU A 1 475 ? -20.156 -26.344 19.438 1 85.31 475 GLU A O 1
ATOM 3800 N N . VAL A 1 476 ? -18.609 -26.125 17.969 1 87.81 476 VAL A N 1
ATOM 3801 C CA . VAL A 1 476 ? -19.531 -26.328 16.859 1 87.81 476 VAL A CA 1
ATOM 3802 C C . VAL A 1 476 ? -19.125 -27.562 16.078 1 87.81 476 VAL A C 1
ATOM 3804 O O . VAL A 1 476 ? -17.953 -27.766 15.789 1 87.81 476 VAL A O 1
ATOM 3807 N N . THR A 1 477 ? -20.109 -28.469 15.812 1 88.88 477 THR A N 1
ATOM 3808 C CA . THR A 1 477 ? -19.875 -29.641 14.992 1 88.88 477 THR A CA 1
ATOM 3809 C C . THR A 1 477 ? -19.656 -29.25 13.531 1 88.88 477 THR A C 1
ATOM 3811 O O . THR A 1 477 ? -20.469 -28.531 12.953 1 88.88 477 THR A O 1
ATOM 3814 N N . CYS A 1 478 ? -18.547 -29.625 12.984 1 91.38 478 CYS A N 1
ATOM 3815 C CA . CYS A 1 478 ? -18.172 -29.312 11.609 1 91.38 478 CYS A CA 1
ATOM 3816 C C . CYS A 1 478 ? -18.094 -30.578 10.758 1 91.38 478 CYS A C 1
ATOM 3818 O O . CYS A 1 478 ? -17.391 -31.516 11.109 1 91.38 478 CYS A O 1
ATOM 3820 N N . PRO A 1 479 ? -18.906 -30.609 9.68 1 91.12 479 PRO A N 1
ATOM 3821 C CA . PRO A 1 479 ? -18.812 -31.766 8.789 1 91.12 479 PRO A CA 1
ATOM 3822 C C . PRO A 1 479 ? -17.391 -32 8.273 1 91.12 479 PRO A C 1
ATOM 3824 O O . PRO A 1 479 ? -16.625 -31.047 8.125 1 91.12 479 PRO A O 1
ATOM 3827 N N . ALA A 1 480 ? -17.062 -33.25 7.988 1 90.12 480 ALA A N 1
ATOM 3828 C CA . ALA A 1 480 ? -15.727 -33.625 7.539 1 90.12 480 ALA A CA 1
ATOM 3829 C C . ALA A 1 480 ? -15.336 -32.875 6.266 1 90.12 480 ALA A C 1
ATOM 3831 O O . ALA A 1 480 ? -14.188 -32.469 6.113 1 90.12 480 ALA A O 1
ATOM 3832 N N . ALA A 1 481 ? -16.281 -32.781 5.375 1 91.75 481 ALA A N 1
ATOM 3833 C CA . ALA A 1 481 ? -16.016 -32.094 4.117 1 91.75 481 ALA A CA 1
ATOM 3834 C C . ALA A 1 481 ? -15.633 -30.625 4.363 1 91.75 481 ALA A C 1
ATOM 3836 O O . ALA A 1 481 ? -14.734 -30.094 3.701 1 91.75 481 ALA A O 1
ATOM 3837 N N . MET A 1 482 ? -16.281 -30.016 5.277 1 92.19 482 MET A N 1
ATOM 3838 C CA . MET A 1 482 ? -15.984 -28.625 5.605 1 92.19 482 MET A CA 1
ATOM 3839 C C . MET A 1 482 ? -14.602 -28.484 6.23 1 92.19 482 MET A C 1
ATOM 3841 O O . MET A 1 482 ? -13.859 -27.547 5.918 1 92.19 482 MET A O 1
ATOM 3845 N N . ASN A 1 483 ? -14.344 -29.375 7.121 1 90.94 483 ASN A N 1
ATOM 3846 C CA . ASN A 1 483 ? -13.023 -29.359 7.742 1 90.94 483 ASN A CA 1
ATOM 3847 C C . ASN A 1 483 ? -11.914 -29.5 6.699 1 90.94 483 ASN A C 1
ATOM 3849 O O . ASN A 1 483 ? -10.922 -28.781 6.742 1 90.94 483 ASN A O 1
ATOM 3853 N N . MET A 1 484 ? -12.156 -30.438 5.809 1 92.31 484 MET A N 1
ATOM 3854 C CA . MET A 1 484 ? -11.203 -30.641 4.723 1 92.31 484 MET A CA 1
ATOM 3855 C C . MET A 1 484 ? -11.07 -29.391 3.877 1 92.31 484 MET A C 1
ATOM 3857 O O . MET A 1 484 ? -9.953 -28.969 3.541 1 92.31 484 MET A O 1
ATOM 3861 N N . TYR A 1 485 ? -12.164 -28.797 3.582 1 94.88 485 TYR A N 1
ATOM 3862 C CA . TYR A 1 485 ? -12.172 -27.578 2.775 1 94.88 485 TYR A CA 1
ATOM 3863 C C . TYR A 1 485 ? -11.422 -26.453 3.475 1 94.88 485 TYR A C 1
ATOM 3865 O O . TYR A 1 485 ? -10.57 -25.797 2.867 1 94.88 485 TYR A O 1
ATOM 3873 N N . ASN A 1 486 ? -11.656 -26.219 4.738 1 91.44 486 ASN A N 1
ATOM 3874 C CA . ASN A 1 486 ? -11.062 -25.141 5.512 1 91.44 486 ASN A CA 1
ATOM 3875 C C . ASN A 1 486 ? -9.547 -25.281 5.625 1 91.44 486 ASN A C 1
ATOM 3877 O O . ASN A 1 486 ? -8.828 -24.297 5.707 1 91.44 486 ASN A O 1
ATOM 3881 N N . LEU A 1 487 ? -9.125 -26.438 5.555 1 93.31 487 LEU A N 1
ATOM 3882 C CA . LEU A 1 487 ? -7.707 -26.719 5.727 1 93.31 487 LEU A CA 1
ATOM 3883 C C . LEU A 1 487 ? -6.926 -26.375 4.465 1 93.31 487 LEU A C 1
ATOM 3885 O O . LEU A 1 487 ? -5.742 -26.031 4.539 1 93.31 487 LEU A O 1
ATOM 3889 N N . HIS A 1 488 ? -7.598 -26.391 3.26 1 95.88 488 HIS A N 1
ATOM 3890 C CA . HIS A 1 488 ? -6.789 -26.391 2.047 1 95.88 488 HIS A CA 1
ATOM 3891 C C . HIS A 1 488 ? -7.195 -25.234 1.125 1 95.88 488 HIS A C 1
ATOM 3893 O O . HIS A 1 488 ? -6.422 -24.844 0.247 1 95.88 488 HIS A O 1
ATOM 3899 N N . TYR A 1 489 ? -8.344 -24.609 1.281 1 95 489 TYR A N 1
ATOM 3900 C CA . TYR A 1 489 ? -8.938 -23.766 0.253 1 95 489 TYR A CA 1
ATOM 3901 C C . TYR A 1 489 ? -8.133 -22.484 0.077 1 95 489 TYR A C 1
ATOM 3903 O O . TYR A 1 489 ? -8.25 -21.797 -0.946 1 95 489 TYR A O 1
ATOM 3911 N N . LYS A 1 490 ? -7.18 -22.078 0.999 1 95.56 490 LYS A N 1
ATOM 3912 C CA . LYS A 1 490 ? -6.488 -20.797 0.961 1 95.56 490 LYS A CA 1
ATOM 3913 C C . LYS A 1 490 ? -5.129 -20.922 0.279 1 95.56 490 LYS A C 1
ATOM 3915 O O . LYS A 1 490 ? -4.27 -20.047 0.431 1 95.56 490 LYS A O 1
ATOM 3920 N N . ALA A 1 491 ? -4.93 -21.922 -0.426 1 97.06 491 ALA A N 1
ATOM 3921 C CA . ALA A 1 491 ? -3.619 -22.203 -1.006 1 97.06 491 ALA A CA 1
ATOM 3922 C C . ALA A 1 491 ? -3.18 -21.094 -1.946 1 97.06 491 ALA A C 1
ATOM 3924 O O . ALA A 1 491 ? -2.043 -20.609 -1.867 1 97.06 491 ALA A O 1
ATOM 3925 N N . VAL A 1 492 ? -4.07 -20.672 -2.836 1 96.81 492 VAL A N 1
ATOM 3926 C CA . VAL A 1 492 ? -3.725 -19.641 -3.812 1 96.81 492 VAL A CA 1
ATOM 3927 C C . VAL A 1 492 ? -3.49 -18.312 -3.1 1 96.81 492 VAL A C 1
ATOM 3929 O O . VAL A 1 492 ? -2.59 -17.562 -3.465 1 96.81 492 VAL A O 1
ATOM 3932 N N . ASP A 1 493 ? -4.289 -18.016 -2.086 1 93.5 493 ASP A N 1
ATOM 3933 C CA . ASP A 1 493 ? -4.082 -16.828 -1.273 1 93.5 493 ASP A CA 1
ATOM 3934 C C . ASP A 1 493 ? -2.719 -16.859 -0.588 1 93.5 493 ASP A C 1
ATOM 3936 O O . ASP A 1 493 ? -2.055 -15.828 -0.471 1 93.5 493 ASP A O 1
ATOM 3940 N N . THR A 1 494 ? -2.408 -18.031 -0.118 1 96.56 494 THR A N 1
ATOM 3941 C CA . THR A 1 494 ? -1.096 -18.203 0.495 1 96.56 494 THR A CA 1
ATOM 3942 C C . THR A 1 494 ? 0.013 -17.891 -0.509 1 96.56 494 THR A C 1
ATOM 3944 O O . THR A 1 494 ? 0.999 -17.234 -0.172 1 96.56 494 THR A O 1
ATOM 3947 N N . ALA A 1 495 ? -0.149 -18.375 -1.674 1 97.19 495 ALA A N 1
ATOM 3948 C CA . ALA A 1 495 ? 0.815 -18.078 -2.732 1 97.19 495 ALA A CA 1
ATOM 3949 C C . ALA A 1 495 ? 0.91 -16.578 -2.994 1 97.19 495 ALA A C 1
ATOM 3951 O O . ALA A 1 495 ? 2.008 -16.031 -3.143 1 97.19 495 ALA A O 1
ATOM 3952 N N . ASP A 1 496 ? -0.19 -15.93 -3.082 1 94.5 496 ASP A N 1
ATOM 3953 C CA . ASP A 1 496 ? -0.224 -14.492 -3.314 1 94.5 496 ASP A CA 1
ATOM 3954 C C . ASP A 1 496 ? 0.468 -13.734 -2.182 1 94.5 496 ASP A C 1
ATOM 3956 O O . ASP A 1 496 ? 1.179 -12.758 -2.426 1 94.5 496 ASP A O 1
ATOM 3960 N N . GLN A 1 497 ? 0.214 -14.195 -0.98 1 93.88 497 GLN A N 1
ATOM 3961 C CA . GLN A 1 497 ? 0.837 -13.562 0.179 1 93.88 497 GLN A CA 1
ATOM 3962 C C . GLN A 1 497 ? 2.355 -13.703 0.134 1 93.88 497 GLN A C 1
ATOM 3964 O O . GLN A 1 497 ? 3.084 -12.758 0.435 1 93.88 497 GLN A O 1
ATOM 3969 N N . LEU A 1 498 ? 2.783 -14.914 -0.21 1 96.06 498 LEU A N 1
ATOM 3970 C CA . LEU A 1 498 ? 4.219 -15.164 -0.312 1 96.06 498 LEU A CA 1
ATOM 3971 C C . LEU A 1 498 ? 4.844 -14.305 -1.404 1 96.06 498 LEU A C 1
ATOM 3973 O O . LEU A 1 498 ? 5.949 -13.781 -1.233 1 96.06 498 LEU A O 1
ATOM 3977 N N . ARG A 1 499 ? 4.156 -14.148 -2.455 1 94.94 499 ARG A N 1
ATOM 3978 C CA . ARG A 1 499 ? 4.637 -13.312 -3.551 1 94.94 499 ARG A CA 1
ATOM 3979 C C . ARG A 1 499 ? 4.68 -11.844 -3.143 1 94.94 499 ARG A C 1
ATOM 3981 O O . ARG A 1 499 ? 5.66 -11.148 -3.418 1 94.94 499 ARG A O 1
ATOM 3988 N N . ALA A 1 500 ? 3.674 -11.383 -2.484 1 91.88 500 ALA A N 1
ATOM 3989 C CA . ALA A 1 500 ? 3.518 -9.984 -2.115 1 91.88 500 ALA A CA 1
ATOM 3990 C C . ALA A 1 500 ? 4.57 -9.562 -1.09 1 91.88 500 ALA A C 1
ATOM 3992 O O . ALA A 1 500 ? 4.941 -8.391 -1.014 1 91.88 500 ALA A O 1
ATOM 3993 N N . GLY A 1 501 ? 5.051 -10.477 -0.321 1 92.19 501 GLY A N 1
ATOM 3994 C CA . GLY A 1 501 ? 5.98 -10.164 0.753 1 92.19 501 GLY A CA 1
ATOM 3995 C C . GLY A 1 501 ? 7.246 -9.492 0.267 1 92.19 501 GLY A C 1
ATOM 3996 O O . GLY A 1 501 ? 7.781 -8.602 0.936 1 92.19 501 GLY A O 1
ATOM 3997 N N . TYR A 1 502 ? 7.805 -9.859 -0.862 1 95.62 502 TYR A N 1
ATOM 3998 C CA . TYR A 1 502 ? 9.039 -9.32 -1.423 1 95.62 502 TYR A CA 1
ATOM 3999 C C . TYR A 1 502 ? 8.945 -9.219 -2.941 1 95.62 502 TYR A C 1
ATOM 4001 O O . TYR A 1 502 ? 9.875 -9.617 -3.65 1 95.62 502 TYR A O 1
ATOM 4009 N N . GLU A 1 503 ? 7.785 -8.742 -3.352 1 94.44 503 GLU A N 1
ATOM 4010 C CA . GLU A 1 503 ? 7.504 -8.695 -4.785 1 94.44 503 GLU A CA 1
ATOM 4011 C C . GLU A 1 503 ? 8.438 -7.719 -5.496 1 94.44 503 GLU A C 1
ATOM 4013 O O . GLU A 1 503 ? 8.719 -6.633 -4.98 1 94.44 503 GLU A O 1
ATOM 4018 N N . PHE A 1 504 ? 9.023 -8.133 -6.613 1 95.31 504 PHE A N 1
ATOM 4019 C CA . PHE A 1 504 ? 9.875 -7.273 -7.426 1 95.31 504 PHE A CA 1
ATOM 4020 C C . PHE A 1 504 ? 9.266 -7.059 -8.805 1 95.31 504 PHE A C 1
ATOM 4022 O O . PHE A 1 504 ? 8.375 -7.809 -9.227 1 95.31 504 PHE A O 1
ATOM 4029 N N . GLY A 1 505 ? 9.625 -6.098 -9.469 1 91.31 505 GLY A N 1
ATOM 4030 C CA . GLY A 1 505 ? 9.047 -5.645 -10.719 1 91.31 505 GLY A CA 1
ATOM 4031 C C . GLY A 1 505 ? 8.305 -4.328 -10.594 1 91.31 505 GLY A C 1
ATOM 4032 O O . GLY A 1 505 ? 7.164 -4.297 -10.133 1 91.31 505 GLY A O 1
ATOM 4033 N N . ARG A 1 506 ? 8.852 -3.303 -10.828 1 84.88 506 ARG A N 1
ATOM 4034 C CA . ARG A 1 506 ? 8.281 -1.967 -10.703 1 84.88 506 ARG A CA 1
ATOM 4035 C C . ARG A 1 506 ? 7.09 -1.792 -11.641 1 84.88 506 ARG A C 1
ATOM 4037 O O . ARG A 1 506 ? 7.039 -2.398 -12.711 1 84.88 506 ARG A O 1
ATOM 4044 N N . PRO A 1 507 ? 6.16 -1.047 -11.156 1 81.62 507 PRO A N 1
ATOM 4045 C CA . PRO A 1 507 ? 4.992 -0.784 -12 1 81.62 507 PRO A CA 1
ATOM 4046 C C . PRO A 1 507 ? 5.363 -0.133 -13.336 1 81.62 507 PRO A C 1
ATOM 4048 O O . PRO A 1 507 ? 6.266 0.709 -13.383 1 81.62 507 PRO A O 1
ATOM 4051 N N . SER A 1 508 ? 4.758 -0.69 -14.352 1 84.38 508 SER A N 1
ATOM 4052 C CA . SER A 1 508 ? 5.008 -0.202 -15.703 1 84.38 508 SER A CA 1
ATOM 4053 C C . SER A 1 508 ? 3.703 -0.023 -16.469 1 84.38 508 SER A C 1
ATOM 4055 O O . SER A 1 508 ? 2.678 -0.607 -16.109 1 84.38 508 SER A O 1
ATOM 4057 N N . LYS A 1 509 ? 3.734 0.841 -17.422 1 83.94 509 LYS A N 1
ATOM 4058 C CA . LYS A 1 509 ? 2.574 1.019 -18.297 1 83.94 509 LYS A CA 1
ATOM 4059 C C . LYS A 1 509 ? 2.463 -0.121 -19.297 1 83.94 509 LYS A C 1
ATOM 4061 O O . LYS A 1 509 ? 1.405 -0.326 -19.906 1 83.94 509 LYS A O 1
ATOM 4066 N N . LYS A 1 510 ? 3.58 -0.764 -19.469 1 87.06 510 LYS A N 1
ATOM 4067 C CA . LYS A 1 510 ? 3.547 -1.921 -20.359 1 87.06 510 LYS A CA 1
ATOM 4068 C C . LYS A 1 510 ? 2.889 -3.119 -19.672 1 87.06 510 LYS A C 1
ATOM 4070 O O . LYS A 1 510 ? 3.441 -3.682 -18.719 1 87.06 510 LYS A O 1
ATOM 4075 N N . TRP A 1 511 ? 1.826 -3.553 -20.25 1 87.81 511 TRP A N 1
ATOM 4076 C CA . TRP A 1 511 ? 1.001 -4.574 -19.609 1 87.81 511 TRP A CA 1
ATOM 4077 C C . TRP A 1 511 ? 1.757 -5.895 -19.5 1 87.81 511 TRP A C 1
ATOM 4079 O O . TRP A 1 511 ? 1.611 -6.617 -18.516 1 87.81 511 TRP A O 1
ATOM 4089 N N . HIS A 1 512 ? 2.531 -6.285 -20.531 1 90.56 512 HIS A N 1
ATOM 4090 C CA . HIS A 1 512 ? 3.174 -7.594 -20.594 1 90.56 512 HIS A CA 1
ATOM 4091 C C . HIS A 1 512 ? 4.285 -7.707 -19.547 1 90.56 512 HIS A C 1
ATOM 4093 O O . HIS A 1 512 ? 4.617 -8.812 -19.109 1 90.56 512 HIS A O 1
ATOM 4099 N N . ARG A 1 513 ? 4.828 -6.543 -19.109 1 93.25 513 ARG A N 1
ATOM 4100 C CA . ARG A 1 513 ? 5.887 -6.566 -18.094 1 93.25 513 ARG A CA 1
ATOM 4101 C C . ARG A 1 513 ? 5.348 -7.016 -16.75 1 93.25 513 ARG A C 1
ATOM 4103 O O . ARG A 1 513 ? 6.031 -7.715 -16 1 93.25 513 ARG A O 1
ATOM 4110 N N . GLN A 1 514 ? 4.176 -6.633 -16.5 1 93.25 514 GLN A N 1
ATOM 4111 C CA . GLN A 1 514 ? 3.586 -7 -15.219 1 93.25 514 GLN A CA 1
ATOM 4112 C C . GLN A 1 514 ? 3.361 -8.508 -15.125 1 93.25 514 GLN A C 1
ATOM 4114 O O . GLN A 1 514 ? 3.602 -9.109 -14.078 1 93.25 514 GLN A O 1
ATOM 4119 N N . ILE A 1 515 ? 2.883 -9.086 -16.172 1 94 515 ILE A N 1
ATOM 4120 C CA . ILE A 1 515 ? 2.635 -10.523 -16.188 1 94 515 ILE A CA 1
ATOM 4121 C C . ILE A 1 515 ? 3.965 -11.273 -16.203 1 94 515 ILE A C 1
ATOM 4123 O O . ILE A 1 515 ? 4.086 -12.344 -15.594 1 94 515 ILE A O 1
ATOM 4127 N N . PHE A 1 516 ? 4.934 -10.711 -16.906 1 96.06 516 PHE A N 1
ATOM 4128 C CA . PHE A 1 516 ? 6.27 -11.297 -16.891 1 96.06 516 PHE A CA 1
ATOM 4129 C C . PHE A 1 516 ? 6.832 -11.344 -15.484 1 96.06 516 PHE A C 1
ATOM 4131 O O . PHE A 1 516 ? 7.328 -12.383 -15.039 1 96.06 516 PHE A O 1
ATOM 4138 N N . TRP A 1 517 ? 6.766 -10.219 -14.797 1 96.94 517 TRP A N 1
ATOM 4139 C CA . TRP A 1 517 ? 7.281 -10.164 -13.43 1 96.94 517 TRP A CA 1
ATOM 4140 C C . TRP A 1 517 ? 6.488 -11.078 -12.508 1 96.94 517 TRP A C 1
ATOM 4142 O O . TRP A 1 517 ? 7.043 -11.656 -11.57 1 96.94 517 TRP A O 1
ATOM 4152 N N . TYR A 1 518 ? 5.242 -11.234 -12.734 1 96.31 518 TYR A N 1
ATOM 4153 C CA . TYR A 1 518 ? 4.457 -12.211 -11.984 1 96.31 518 TYR A CA 1
ATOM 4154 C C . TYR A 1 518 ? 5.051 -13.609 -12.125 1 96.31 518 TYR A C 1
ATOM 4156 O O . TYR A 1 518 ? 5.219 -14.32 -11.133 1 96.31 518 TYR A O 1
ATOM 4164 N N . ALA A 1 519 ? 5.289 -13.984 -13.367 1 97.31 519 ALA A N 1
ATOM 4165 C CA . ALA A 1 519 ? 5.852 -15.305 -13.633 1 97.31 519 ALA A CA 1
ATOM 4166 C C . ALA A 1 519 ? 7.188 -15.492 -12.922 1 97.31 519 ALA A C 1
ATOM 4168 O O . ALA A 1 519 ? 7.473 -16.562 -12.391 1 97.31 519 ALA A O 1
ATOM 4169 N N . MET A 1 520 ? 8.016 -14.43 -12.875 1 97.94 520 MET A N 1
ATOM 4170 C CA . MET A 1 520 ? 9.312 -14.5 -12.203 1 97.94 520 MET A CA 1
ATOM 4171 C C . MET A 1 520 ? 9.133 -14.625 -10.695 1 97.94 520 MET A C 1
ATOM 4173 O O . MET A 1 520 ? 9.828 -15.406 -10.039 1 97.94 520 MET A O 1
ATOM 4177 N N . ASN A 1 521 ? 8.242 -13.828 -10.156 1 98.19 521 ASN A N 1
ATOM 4178 C CA . ASN A 1 521 ? 7.961 -13.906 -8.727 1 98.19 521 ASN A CA 1
ATOM 4179 C C . ASN A 1 521 ? 7.426 -15.289 -8.344 1 98.19 521 ASN A C 1
ATOM 4181 O O . ASN A 1 521 ? 7.793 -15.836 -7.301 1 98.19 521 ASN A O 1
ATOM 4185 N N . LYS A 1 522 ? 6.523 -15.797 -9.156 1 97.69 522 LYS A N 1
ATOM 4186 C CA . LYS A 1 522 ? 6.008 -17.141 -8.961 1 97.69 522 LYS A CA 1
ATOM 4187 C C . LYS A 1 522 ? 7.141 -18.172 -8.938 1 97.69 522 LYS A C 1
ATOM 4189 O O . LYS A 1 522 ? 7.148 -19.078 -8.094 1 97.69 522 LYS A O 1
ATOM 4194 N N . ALA A 1 523 ? 8.055 -18 -9.852 1 98.38 523 ALA A N 1
ATOM 4195 C CA . ALA A 1 523 ? 9.195 -18.922 -9.922 1 98.38 523 ALA A CA 1
ATOM 4196 C C . ALA A 1 523 ? 10.008 -18.891 -8.633 1 98.38 523 ALA A C 1
ATOM 4198 O O . ALA A 1 523 ? 10.414 -19.938 -8.125 1 98.38 523 ALA A O 1
ATOM 4199 N N . VAL A 1 524 ? 10.211 -17.703 -8.07 1 98.5 524 VAL A N 1
ATOM 4200 C CA . VAL A 1 524 ? 10.984 -17.562 -6.84 1 98.5 524 VAL A CA 1
ATOM 4201 C C . VAL A 1 524 ? 10.227 -18.203 -5.68 1 98.5 524 VAL A C 1
ATOM 4203 O O . VAL A 1 524 ? 10.82 -18.938 -4.883 1 98.5 524 VAL A O 1
ATOM 4206 N N . VAL A 1 525 ? 8.945 -18 -5.582 1 98.31 525 VAL A N 1
ATOM 4207 C CA . VAL A 1 525 ? 8.133 -18.531 -4.492 1 98.31 525 VAL A CA 1
ATOM 4208 C C . VAL A 1 525 ? 8.086 -20.062 -4.582 1 98.31 525 VAL A C 1
ATOM 4210 O O . VAL A 1 525 ? 8.242 -20.75 -3.574 1 98.31 525 VAL A O 1
ATOM 4213 N N . ASN A 1 526 ? 7.848 -20.625 -5.824 1 98.12 526 ASN A N 1
ATOM 4214 C CA . ASN A 1 526 ? 7.848 -22.062 -6.012 1 98.12 526 ASN A CA 1
ATOM 4215 C C . ASN A 1 526 ? 9.195 -22.688 -5.633 1 98.12 526 ASN A C 1
ATOM 4217 O O . ASN A 1 526 ? 9.242 -23.734 -4.98 1 98.12 526 ASN A O 1
ATOM 4221 N N . ALA A 1 527 ? 10.266 -22.016 -6.008 1 97.5 527 ALA A N 1
ATOM 4222 C CA . ALA A 1 527 ? 11.602 -22.484 -5.645 1 97.5 527 ALA A CA 1
ATOM 4223 C C . ALA A 1 527 ? 11.789 -22.469 -4.133 1 97.5 527 ALA A C 1
ATOM 4225 O O . ALA A 1 527 ? 12.336 -23.422 -3.562 1 97.5 527 ALA A O 1
ATOM 4226 N N . PHE A 1 528 ? 11.375 -21.5 -3.42 1 97.12 528 PHE A N 1
ATOM 4227 C CA . PHE A 1 528 ? 11.477 -21.359 -1.971 1 97.12 528 PHE A CA 1
ATOM 4228 C C . PHE A 1 528 ? 10.719 -22.484 -1.275 1 97.12 528 PHE A C 1
ATOM 4230 O O . PHE A 1 528 ? 11.219 -23.078 -0.318 1 97.12 528 PHE A O 1
ATOM 4237 N N . LEU A 1 529 ? 9.469 -22.719 -1.774 1 96.44 529 LEU A N 1
ATOM 4238 C CA . LEU A 1 529 ? 8.641 -23.734 -1.14 1 96.44 529 LEU A CA 1
ATOM 4239 C C . LEU A 1 529 ? 9.281 -25.109 -1.261 1 96.44 529 LEU A C 1
ATOM 4241 O O . LEU A 1 529 ? 9.242 -25.906 -0.318 1 96.44 529 LEU A O 1
ATOM 4245 N N . ASN A 1 530 ? 9.852 -25.438 -2.463 1 94.75 530 ASN A N 1
ATOM 4246 C CA . ASN A 1 530 ? 10.594 -26.688 -2.607 1 94.75 530 ASN A CA 1
ATOM 4247 C C . ASN A 1 530 ? 11.82 -26.719 -1.7 1 94.75 530 ASN A C 1
ATOM 4249 O O . ASN A 1 530 ? 12.125 -27.75 -1.096 1 94.75 530 ASN A O 1
ATOM 4253 N N . TRP A 1 531 ? 12.531 -25.562 -1.606 1 93.44 531 TRP A N 1
ATOM 4254 C CA . TRP A 1 531 ? 13.695 -25.453 -0.732 1 93.44 531 TRP A CA 1
ATOM 4255 C C . TRP A 1 531 ? 13.305 -25.656 0.727 1 93.44 531 TRP A C 1
ATOM 4257 O O . TRP A 1 531 ? 14.016 -26.328 1.481 1 93.44 531 TRP A O 1
ATOM 4267 N N . LYS A 1 532 ? 12.195 -25.094 1.124 1 92.12 532 LYS A N 1
ATOM 4268 C CA . LYS A 1 532 ? 11.688 -25.219 2.486 1 92.12 532 LYS A CA 1
ATOM 4269 C C . LYS A 1 532 ? 11.445 -26.672 2.859 1 92.12 532 LYS A C 1
ATOM 4271 O O . LYS A 1 532 ? 11.781 -27.109 3.963 1 92.12 532 LYS A O 1
ATOM 4276 N N . ILE A 1 533 ? 10.828 -27.484 1.951 1 89.62 533 ILE A N 1
ATOM 4277 C CA . ILE A 1 533 ? 10.586 -28.906 2.186 1 89.62 533 ILE A CA 1
ATOM 4278 C C . ILE A 1 533 ? 11.914 -29.656 2.297 1 89.62 533 ILE A C 1
ATOM 4280 O O . ILE A 1 533 ? 12.086 -30.5 3.172 1 89.62 533 ILE A O 1
ATOM 4284 N N . TYR A 1 534 ? 12.812 -29.281 1.391 1 87.69 534 TYR A N 1
ATOM 4285 C CA . TYR A 1 534 ? 14.133 -29.906 1.359 1 87.69 534 TYR A CA 1
ATOM 4286 C C . TYR A 1 534 ? 14.875 -29.672 2.668 1 87.69 534 TYR A C 1
ATOM 4288 O O . TYR A 1 534 ? 15.531 -30.578 3.188 1 87.69 534 TYR A O 1
ATOM 4296 N N . THR A 1 535 ? 14.773 -28.469 3.299 1 87 535 THR A N 1
ATOM 4297 C CA . THR A 1 535 ? 15.531 -28.094 4.484 1 87 535 THR A CA 1
ATOM 4298 C C . THR A 1 535 ? 14.789 -28.5 5.754 1 87 535 THR A C 1
ATOM 4300 O O . THR A 1 535 ? 15.383 -28.531 6.84 1 87 535 THR A O 1
ATOM 4303 N N . ALA A 1 536 ? 13.492 -28.594 5.691 1 81.75 536 ALA A N 1
ATOM 4304 C CA . ALA A 1 536 ? 12.719 -28.984 6.871 1 81.75 536 ALA A CA 1
ATOM 4305 C C . ALA A 1 536 ? 13.273 -30.266 7.492 1 81.75 536 ALA A C 1
ATOM 4307 O O . ALA A 1 536 ? 13.219 -30.438 8.711 1 81.75 536 ALA A O 1
ATOM 4308 N N . GLY A 1 537 ? 13.773 -31.109 6.699 1 70.69 537 GLY A N 1
ATOM 4309 C CA . GLY A 1 537 ? 14.328 -32.344 7.219 1 70.69 537 GLY A CA 1
ATOM 4310 C C . GLY A 1 537 ? 15.703 -32.188 7.828 1 70.69 537 GLY A C 1
ATOM 4311 O O . GLY A 1 537 ? 16.188 -33.062 8.539 1 70.69 537 GLY A O 1
ATOM 4312 N N . ARG A 1 538 ? 16.203 -30.891 7.59 1 70.75 538 ARG A N 1
ATOM 4313 C CA . ARG A 1 538 ? 17.578 -30.672 8.055 1 70.75 538 ARG A CA 1
ATOM 4314 C C . ARG A 1 538 ? 17.578 -29.953 9.406 1 70.75 538 ARG A C 1
ATOM 4316 O O . ARG A 1 538 ? 17.062 -28.844 9.523 1 70.75 538 ARG A O 1
ATOM 4323 N N . GLN A 1 539 ? 17.594 -30.5 10.5 1 62.69 539 GLN A N 1
ATOM 4324 C CA . GLN A 1 539 ? 17.531 -30 11.867 1 62.69 539 GLN A CA 1
ATOM 4325 C C . GLN A 1 539 ? 18.625 -28.969 12.133 1 62.69 539 GLN A C 1
ATOM 4327 O O . GLN A 1 539 ? 18.516 -28.172 13.07 1 62.69 539 GLN A O 1
ATOM 4332 N N . ASP A 1 540 ? 19.641 -28.844 11.289 1 64.06 540 ASP A N 1
ATOM 4333 C CA . ASP A 1 540 ? 20.812 -28.047 11.625 1 64.06 540 ASP A CA 1
ATOM 4334 C C . ASP A 1 540 ? 20.641 -26.594 11.164 1 64.06 540 ASP A C 1
ATOM 4336 O O . ASP A 1 540 ? 21.484 -25.75 11.453 1 64.06 540 ASP A O 1
ATOM 4340 N N . LEU A 1 541 ? 19.5 -26.297 10.531 1 68.69 541 LEU A N 1
ATOM 4341 C CA . LEU A 1 541 ? 19.391 -24.922 10.023 1 68.69 541 LEU A CA 1
ATOM 4342 C C . LEU A 1 541 ? 18.469 -24.094 10.898 1 68.69 541 LEU A C 1
ATOM 4344 O O . LEU A 1 541 ? 17.344 -24.5 11.18 1 68.69 541 LEU A O 1
ATOM 4348 N N . PRO A 1 542 ? 19.031 -23.047 11.477 1 68.44 542 PRO A N 1
ATOM 4349 C CA . PRO A 1 542 ? 18.156 -22.172 12.258 1 68.44 542 PRO A CA 1
ATOM 4350 C C . PRO A 1 542 ? 16.969 -21.641 11.453 1 68.44 542 PRO A C 1
ATOM 4352 O O . PRO A 1 542 ? 17.047 -21.531 10.227 1 68.44 542 PRO A O 1
ATOM 4355 N N . ALA A 1 543 ? 15.898 -21.453 12.148 1 62.34 543 ALA A N 1
ATOM 4356 C CA . ALA A 1 543 ? 14.609 -21.078 11.578 1 62.34 543 ALA A CA 1
ATOM 4357 C C . ALA A 1 543 ? 14.742 -19.844 10.688 1 62.34 543 ALA A C 1
ATOM 4359 O O . ALA A 1 543 ? 14.102 -19.75 9.633 1 62.34 543 ALA A O 1
ATOM 4360 N N . HIS A 1 544 ? 15.523 -18.859 11.141 1 68.75 544 HIS A N 1
ATOM 4361 C CA . HIS A 1 544 ? 15.641 -17.609 10.398 1 68.75 544 HIS A CA 1
ATOM 4362 C C . HIS A 1 544 ? 16.328 -17.828 9.062 1 68.75 544 HIS A C 1
ATOM 4364 O O . HIS A 1 544 ? 16.156 -17.031 8.125 1 68.75 544 HIS A O 1
ATOM 4370 N N . ARG A 1 545 ? 16.953 -18.938 8.992 1 69 545 ARG A N 1
ATOM 4371 C CA . ARG A 1 545 ? 17.656 -19.234 7.746 1 69 545 ARG A CA 1
ATOM 4372 C C . ARG A 1 545 ? 16.719 -19.906 6.742 1 69 545 ARG A C 1
ATOM 4374 O O . ARG A 1 545 ? 17.031 -19.969 5.547 1 69 545 ARG A O 1
ATOM 4381 N N . VAL A 1 546 ? 15.586 -20.266 7.324 1 77.94 546 VAL A N 1
ATOM 4382 C CA . VAL A 1 546 ? 14.688 -20.984 6.43 1 77.94 546 VAL A CA 1
ATOM 4383 C C . VAL A 1 546 ? 13.539 -20.062 6.004 1 77.94 546 VAL A C 1
ATOM 4385 O O . VAL A 1 546 ? 12.664 -20.469 5.238 1 77.94 546 VAL A O 1
ATOM 4388 N N . ALA A 1 547 ? 13.633 -18.797 6.328 1 90.88 547 ALA A N 1
ATOM 4389 C CA . ALA A 1 547 ? 12.609 -17.828 5.941 1 90.88 547 ALA A CA 1
ATOM 4390 C C . ALA A 1 547 ? 12.758 -17.422 4.477 1 90.88 547 ALA A C 1
ATOM 4392 O O . ALA A 1 547 ? 13.828 -17.609 3.885 1 90.88 547 ALA A O 1
ATOM 4393 N N . GLN A 1 548 ? 11.672 -17 3.924 1 95.5 548 GLN A N 1
ATOM 4394 C CA . GLN A 1 548 ? 11.664 -16.641 2.512 1 95.5 548 GLN A CA 1
ATOM 4395 C C . GLN A 1 548 ? 12.688 -15.547 2.219 1 95.5 548 GLN A C 1
ATOM 4397 O O . GLN A 1 548 ? 13.367 -15.586 1.188 1 95.5 548 GLN A O 1
ATOM 4402 N N . LEU A 1 549 ? 12.812 -14.57 3.123 1 95.62 549 LEU A N 1
ATOM 4403 C CA . LEU A 1 549 ? 13.766 -13.477 2.92 1 95.62 549 LEU A CA 1
ATOM 4404 C C . LEU A 1 549 ? 15.188 -14.016 2.83 1 95.62 549 LEU A C 1
ATOM 4406 O O . LEU A 1 549 ? 15.953 -13.609 1.952 1 95.62 549 LEU A O 1
ATOM 4410 N N . SER A 1 550 ? 15.594 -14.898 3.758 1 94 550 SER A N 1
ATOM 4411 C CA . SER A 1 550 ? 16.922 -15.492 3.734 1 94 550 SER A CA 1
ATOM 4412 C C . SER A 1 550 ? 17.156 -16.266 2.443 1 94 550 SER A C 1
ATOM 4414 O O . SER A 1 550 ? 18.25 -16.234 1.876 1 94 550 SER A O 1
ATOM 4416 N N . PHE A 1 551 ? 16.141 -17.047 2.037 1 96.31 551 PHE A N 1
ATOM 4417 C CA . PHE A 1 551 ? 16.219 -17.766 0.773 1 96.31 551 PHE A CA 1
ATOM 4418 C C . PHE A 1 551 ? 16.484 -16.812 -0.382 1 96.31 551 PHE A C 1
ATOM 4420 O O . PHE A 1 551 ? 17.391 -17.047 -1.194 1 96.31 551 PHE A O 1
ATOM 4427 N N . ARG A 1 552 ? 15.727 -15.695 -0.52 1 97.62 552 ARG A N 1
ATOM 4428 C CA . ARG A 1 552 ? 15.867 -14.719 -1.597 1 97.62 552 ARG A CA 1
ATOM 4429 C C . ARG A 1 552 ? 17.25 -14.07 -1.572 1 97.62 552 ARG A C 1
ATOM 4431 O O . ARG A 1 552 ? 17.859 -13.859 -2.623 1 97.62 552 ARG A O 1
ATOM 4438 N N . ARG A 1 553 ? 17.719 -13.703 -0.403 1 96.19 553 ARG A N 1
ATOM 4439 C CA . ARG A 1 553 ? 19.031 -13.078 -0.282 1 96.19 553 ARG A CA 1
ATOM 4440 C C . ARG A 1 553 ? 20.141 -14.016 -0.756 1 96.19 553 ARG A C 1
ATOM 4442 O O . ARG A 1 553 ? 21.047 -13.602 -1.469 1 96.19 553 ARG A O 1
ATOM 4449 N N . ALA A 1 554 ? 20.047 -15.273 -0.325 1 95.69 554 ALA A N 1
ATOM 4450 C CA . ALA A 1 554 ? 21.016 -16.266 -0.78 1 95.69 554 ALA A CA 1
ATOM 4451 C C . ALA A 1 554 ? 20.938 -16.469 -2.291 1 95.69 554 ALA A C 1
ATOM 4453 O O . ALA A 1 554 ? 21.953 -16.562 -2.967 1 95.69 554 ALA A O 1
ATOM 4454 N N . LEU A 1 555 ? 19.688 -16.547 -2.805 1 97.75 555 LEU A N 1
ATOM 4455 C CA . LEU A 1 555 ? 19.469 -16.703 -4.238 1 97.75 555 LEU A CA 1
ATOM 4456 C C . LEU A 1 555 ? 20.094 -15.547 -5.016 1 97.75 555 LEU A C 1
ATOM 4458 O O . LEU A 1 555 ? 20.75 -15.766 -6.035 1 97.75 555 LEU A O 1
ATOM 4462 N N . VAL A 1 556 ? 19.922 -14.305 -4.543 1 98.31 556 VAL A N 1
ATOM 4463 C CA . VAL A 1 556 ? 20.469 -13.109 -5.18 1 98.31 556 VAL A CA 1
ATOM 4464 C C . VAL A 1 556 ? 21.984 -13.211 -5.262 1 98.31 556 VAL A C 1
ATOM 4466 O O . VAL A 1 556 ? 22.578 -12.984 -6.32 1 98.31 556 VAL A O 1
ATOM 4469 N N . ARG A 1 557 ? 22.625 -13.617 -4.215 1 96.38 557 ARG A N 1
ATOM 4470 C CA . ARG A 1 557 ? 24.078 -13.75 -4.18 1 96.38 557 ARG A CA 1
ATOM 4471 C C . ARG A 1 557 ? 24.547 -14.82 -5.164 1 96.38 557 ARG A C 1
ATOM 4473 O O . ARG A 1 557 ? 25.562 -14.633 -5.844 1 96.38 557 ARG A O 1
ATOM 4480 N N . GLN A 1 558 ? 23.812 -15.82 -5.254 1 96.75 558 GLN A N 1
ATOM 4481 C CA . GLN A 1 558 ? 24.188 -16.938 -6.117 1 96.75 558 GLN A CA 1
ATOM 4482 C C . GLN A 1 558 ? 23.938 -16.594 -7.586 1 96.75 558 GLN A C 1
ATOM 4484 O O . GLN A 1 558 ? 24.688 -17.016 -8.461 1 96.75 558 GLN A O 1
ATOM 4489 N N . LEU A 1 559 ? 22.812 -15.906 -7.879 1 97.94 559 LEU A N 1
ATOM 4490 C CA . LEU A 1 559 ? 22.5 -15.5 -9.25 1 97.94 559 LEU A CA 1
ATOM 4491 C C . LEU A 1 559 ? 23.562 -14.555 -9.781 1 97.94 559 LEU A C 1
ATOM 4493 O O . LEU A 1 559 ? 23.969 -14.656 -10.945 1 97.94 559 LEU A O 1
ATOM 4497 N N . ILE A 1 560 ? 23.984 -13.602 -8.953 1 96.81 560 ILE A N 1
ATOM 4498 C CA . ILE A 1 560 ? 24.953 -12.594 -9.367 1 96.81 560 ILE A CA 1
ATOM 4499 C C . ILE A 1 560 ? 26.359 -13.195 -9.352 1 96.81 560 ILE A C 1
ATOM 4501 O O . ILE A 1 560 ? 27.141 -12.992 -10.281 1 96.81 560 ILE A O 1
ATOM 4505 N N . GLY A 1 561 ? 26.609 -13.945 -8.289 1 92.44 561 GLY A N 1
ATOM 4506 C CA . GLY A 1 561 ? 27.953 -14.508 -8.156 1 92.44 561 GLY A CA 1
ATOM 4507 C C . GLY A 1 561 ? 29.047 -13.461 -8.219 1 92.44 561 GLY A C 1
ATOM 4508 O O . GLY A 1 561 ? 29 -12.453 -7.508 1 92.44 561 GLY A O 1
ATOM 4509 N N . ASN A 1 562 ? 29.984 -13.641 -9.047 1 88.12 562 ASN A N 1
ATOM 4510 C CA . ASN A 1 562 ? 31.109 -12.711 -9.18 1 88.12 562 ASN A CA 1
ATOM 4511 C C . ASN A 1 562 ? 30.984 -11.859 -10.438 1 88.12 562 ASN A C 1
ATOM 4513 O O . ASN A 1 562 ? 31.953 -11.227 -10.867 1 88.12 562 ASN A O 1
ATOM 4517 N N . PHE A 1 563 ? 29.812 -11.836 -10.938 1 93.38 563 PHE A N 1
ATOM 4518 C CA . PHE A 1 563 ? 29.594 -11.086 -12.164 1 93.38 563 PHE A CA 1
ATOM 4519 C C . PHE A 1 563 ? 29.609 -9.586 -11.898 1 93.38 563 PHE A C 1
ATOM 4521 O O . PHE A 1 563 ? 29.094 -9.125 -10.875 1 93.38 563 PHE A O 1
ATOM 4528 N N . SER A 1 564 ? 30.281 -8.836 -12.711 1 93.12 564 SER A N 1
ATOM 4529 C CA . SER A 1 564 ? 30.234 -7.375 -12.742 1 93.12 564 SER A CA 1
ATOM 4530 C C . SER A 1 564 ? 30.297 -6.852 -14.172 1 93.12 564 SER A C 1
ATOM 4532 O O . SER A 1 564 ? 31.172 -7.266 -14.945 1 93.12 564 SER A O 1
ATOM 4534 N N . ALA A 1 565 ? 29.406 -6.121 -14.539 1 91.19 565 ALA A N 1
ATOM 4535 C CA . ALA A 1 565 ? 29.406 -5.512 -15.867 1 91.19 565 ALA A CA 1
ATOM 4536 C C . ALA A 1 565 ? 30.266 -4.254 -15.898 1 91.19 565 ALA A C 1
ATOM 4538 O O . ALA A 1 565 ? 30.359 -3.58 -16.922 1 91.19 565 ALA A O 1
ATOM 4539 N N . ARG A 1 566 ? 30.766 -3.939 -14.766 1 84.75 566 ARG A N 1
ATOM 4540 C CA . ARG A 1 566 ? 31.641 -2.775 -14.695 1 84.75 566 ARG A CA 1
ATOM 4541 C C . ARG A 1 566 ? 33.031 -3.113 -15.203 1 84.75 566 ARG A C 1
ATOM 4543 O O . ARG A 1 566 ? 33.531 -4.223 -14.984 1 84.75 566 ARG A O 1
ATOM 4550 N N . HIS A 1 567 ? 33.531 -2.412 -16.297 1 64.62 567 HIS A N 1
ATOM 4551 C CA . HIS A 1 567 ? 34.906 -2.615 -16.781 1 64.62 567 HIS A CA 1
ATOM 4552 C C . HIS A 1 567 ? 35.906 -2.316 -15.672 1 64.62 567 HIS A C 1
ATOM 4554 O O . HIS A 1 567 ? 36.969 -2.951 -15.609 1 64.62 567 HIS A O 1
ATOM 4560 N N . ARG A 1 568 ? 35.812 -1.084 -15.062 1 48.22 568 ARG A N 1
ATOM 4561 C CA . ARG A 1 568 ? 36.812 -0.739 -14.055 1 48.22 568 ARG A CA 1
ATOM 4562 C C . ARG A 1 568 ? 36.375 -1.209 -12.664 1 48.22 568 ARG A C 1
ATOM 4564 O O . ARG A 1 568 ? 35.219 -1.111 -12.312 1 48.22 568 ARG A O 1
ATOM 4571 N N . THR A 1 569 ? 37.062 -2.18 -12.141 1 43.44 569 THR A N 1
ATOM 4572 C CA . THR A 1 569 ? 36.844 -2.715 -10.797 1 43.44 569 THR A CA 1
ATOM 4573 C C . THR A 1 569 ? 36.531 -1.594 -9.812 1 43.44 569 THR A C 1
ATOM 4575 O O . THR A 1 569 ? 37.312 -0.645 -9.68 1 43.44 569 THR A O 1
ATOM 4578 N N . PRO A 1 570 ? 35.281 -1.193 -9.461 1 41.41 570 PRO A N 1
ATOM 4579 C CA . PRO A 1 570 ? 35.156 -0.169 -8.422 1 41.41 570 PRO A CA 1
ATOM 4580 C C . PRO A 1 570 ? 36.25 -0.272 -7.355 1 41.41 570 PRO A C 1
ATOM 4582 O O . PRO A 1 570 ? 36.812 -1.349 -7.145 1 41.41 570 PRO A O 1
ATOM 4585 N N . THR A 1 571 ? 36.875 0.86 -6.879 1 33.91 571 THR A N 1
ATOM 4586 C CA . THR A 1 571 ? 37.906 0.878 -5.84 1 33.91 571 THR A CA 1
ATOM 4587 C C . THR A 1 571 ? 37.625 -0.175 -4.777 1 33.91 571 THR A C 1
ATOM 4589 O O . THR A 1 571 ? 36.5 -0.655 -4.66 1 33.91 571 THR A O 1
ATOM 4592 N N . ALA A 1 572 ? 38.406 -0.072 -3.484 1 33.62 572 ALA A N 1
ATOM 4593 C CA . ALA A 1 572 ? 38.844 -0.893 -2.352 1 33.62 572 ALA A CA 1
ATOM 4594 C C . ALA A 1 572 ? 37.625 -1.332 -1.52 1 33.62 572 ALA A C 1
ATOM 4596 O O . ALA A 1 572 ? 37.781 -1.746 -0.368 1 33.62 572 ALA A O 1
ATOM 4597 N N . SER A 1 573 ? 36.375 -0.964 -1.716 1 34.62 573 SER A N 1
ATOM 4598 C CA . SER A 1 573 ? 35.75 -1.214 -0.429 1 34.62 573 SER A CA 1
ATOM 4599 C C . SER A 1 573 ? 35.938 -2.658 0.018 1 34.62 573 SER A C 1
ATOM 4601 O O . SER A 1 573 ? 36.312 -3.514 -0.784 1 34.62 573 SER A O 1
ATOM 4603 N N . VAL A 1 574 ? 35.219 -2.961 1.263 1 31.58 574 VAL A N 1
ATOM 4604 C CA . VAL A 1 574 ? 35.344 -4.035 2.242 1 31.58 574 VAL A CA 1
ATOM 4605 C C . VAL A 1 574 ? 35.125 -5.383 1.571 1 31.58 574 VAL A C 1
ATOM 4607 O O . VAL A 1 574 ? 34.281 -5.488 0.661 1 31.58 574 VAL A O 1
ATOM 4610 N N . ALA A 1 575 ? 36.031 -6.285 1.917 1 30.84 575 ALA A N 1
ATOM 4611 C CA . ALA A 1 575 ? 36.125 -7.734 1.759 1 30.84 575 ALA A CA 1
ATOM 4612 C C . ALA A 1 575 ? 34.75 -8.391 1.866 1 30.84 575 ALA A C 1
ATOM 4614 O O . ALA A 1 575 ? 34 -8.102 2.793 1 30.84 575 ALA A O 1
ATOM 4615 N N . LEU A 1 576 ? 34.094 -8.688 0.815 1 31.83 576 LEU A N 1
ATOM 4616 C CA . LEU A 1 576 ? 32.938 -9.586 0.83 1 31.83 576 LEU A CA 1
ATOM 4617 C C . LEU A 1 576 ? 33.062 -10.625 1.938 1 31.83 576 LEU A C 1
ATOM 4619 O O . LEU A 1 576 ? 34.188 -11.109 2.207 1 31.83 576 LEU A O 1
ATOM 4623 N N . PRO A 1 577 ? 32.25 -10.641 2.93 1 31.3 577 PRO A N 1
ATOM 4624 C CA . PRO A 1 577 ? 32.469 -11.758 3.859 1 31.3 577 PRO A CA 1
ATOM 4625 C C . PRO A 1 577 ? 32.812 -13.062 3.146 1 31.3 577 PRO A C 1
ATOM 4627 O O . PRO A 1 577 ? 32.406 -13.266 1.997 1 31.3 577 PRO A O 1
ATOM 4630 N N . ARG A 1 578 ? 33.938 -13.859 3.662 1 32.44 578 ARG A N 1
ATOM 4631 C CA . ARG A 1 578 ? 34.594 -15.141 3.426 1 32.44 578 ARG A CA 1
ATOM 4632 C C . ARG A 1 578 ? 33.594 -16.25 3.246 1 32.44 578 ARG A C 1
ATOM 4634 O O . ARG A 1 578 ? 32.844 -16.594 4.184 1 32.44 578 ARG A O 1
ATOM 4641 N N . VAL A 1 579 ? 32.844 -16.375 2.229 1 32.59 579 VAL A N 1
ATOM 4642 C CA . VAL A 1 579 ? 32.125 -17.641 2.047 1 32.59 579 VAL A CA 1
ATOM 4643 C C . VAL A 1 579 ? 33.094 -18.812 2.229 1 32.59 579 VAL A C 1
ATOM 4645 O O . VAL A 1 579 ? 34.094 -18.875 1.556 1 32.59 579 VAL A O 1
ATOM 4648 N N . ILE A 1 580 ? 33.25 -19.297 3.438 1 37.62 580 ILE A N 1
ATOM 4649 C CA . ILE A 1 580 ? 33.938 -20.531 3.791 1 37.62 580 ILE A CA 1
ATOM 4650 C C . ILE A 1 580 ? 33.594 -21.625 2.777 1 37.62 580 ILE A C 1
ATOM 4652 O O . ILE A 1 580 ? 33.688 -22.812 3.08 1 37.62 580 ILE A O 1
ATOM 4656 N N . GLY A 1 581 ? 33.062 -21.422 1.609 1 41.41 581 GLY A N 1
ATOM 4657 C CA . GLY A 1 581 ? 32.75 -22.562 0.766 1 41.41 581 GLY A CA 1
ATOM 4658 C C . GLY A 1 581 ? 33.969 -23.156 0.085 1 41.41 581 GLY A C 1
ATOM 4659 O O . GLY A 1 581 ? 35.094 -22.672 0.28 1 41.41 581 GLY A O 1
ATOM 4660 N N . ASN A 1 582 ? 33.781 -24.312 -0.65 1 52.75 582 ASN A N 1
ATOM 4661 C CA . ASN A 1 582 ? 34.781 -25.078 -1.418 1 52.75 582 ASN A CA 1
ATOM 4662 C C . ASN A 1 582 ? 35.312 -24.266 -2.584 1 52.75 582 ASN A C 1
ATOM 4664 O O . ASN A 1 582 ? 34.625 -24 -3.557 1 52.75 582 ASN A O 1
ATOM 4668 N N . HIS A 1 583 ? 36.438 -23.547 -2.307 1 63.34 583 HIS A N 1
ATOM 4669 C CA . HIS A 1 583 ? 37.156 -22.859 -3.357 1 63.34 583 HIS A CA 1
ATOM 4670 C C . HIS A 1 583 ? 37.719 -23.844 -4.391 1 63.34 583 HIS A C 1
ATOM 4672 O O . HIS A 1 583 ? 38.344 -24.828 -4.035 1 63.34 583 HIS A O 1
ATOM 4678 N N . ARG A 1 584 ? 37.125 -23.828 -5.582 1 70.75 584 ARG A N 1
ATOM 4679 C CA . ARG A 1 584 ? 37.625 -24.656 -6.672 1 70.75 584 ARG A CA 1
ATOM 4680 C C . ARG A 1 584 ? 38.281 -23.797 -7.746 1 70.75 584 ARG A C 1
ATOM 4682 O O . ARG A 1 584 ? 37.844 -22.672 -8.016 1 70.75 584 ARG A O 1
ATOM 4689 N N . GLN A 1 585 ? 39.375 -24.25 -8.289 1 73 585 GLN A N 1
ATOM 4690 C CA . GLN A 1 585 ? 40.094 -23.578 -9.367 1 73 585 GLN A CA 1
ATOM 4691 C C . GLN A 1 585 ? 39.438 -23.875 -10.719 1 73 585 GLN A C 1
ATOM 4693 O O . GLN A 1 585 ? 39.188 -25.047 -11.047 1 73 585 GLN A O 1
ATOM 4698 N N . ILE A 1 586 ? 39 -22.859 -11.43 1 76.5 586 ILE A N 1
ATOM 4699 C CA . ILE A 1 586 ? 38.469 -23.078 -12.773 1 76.5 586 ILE A CA 1
ATOM 4700 C C . ILE A 1 586 ? 39.312 -22.312 -13.789 1 76.5 586 ILE A C 1
ATOM 4702 O O . ILE A 1 586 ? 39.938 -21.312 -13.461 1 76.5 586 ILE A O 1
ATOM 4706 N N . SER A 1 587 ? 39.344 -22.875 -15.094 1 77.31 587 SER A N 1
ATOM 4707 C CA . SER A 1 587 ? 40.062 -22.219 -16.188 1 77.31 587 SER A CA 1
ATOM 4708 C C . SER A 1 587 ? 39.188 -21.156 -16.844 1 77.31 587 SER A C 1
ATOM 4710 O O . SER A 1 587 ? 38.031 -21.406 -17.188 1 77.31 587 SER A O 1
ATOM 4712 N N . GLN A 1 588 ? 39.562 -19.938 -16.891 1 71.94 588 GLN A N 1
ATOM 4713 C CA . GLN A 1 588 ? 38.812 -18.859 -17.547 1 71.94 588 GLN A CA 1
ATOM 4714 C C . GLN A 1 588 ? 39.281 -18.688 -19 1 71.94 588 GLN A C 1
ATOM 4716 O O . GLN A 1 588 ? 38.719 -17.859 -19.734 1 71.94 588 GLN A O 1
ATOM 4721 N N . GLY A 1 589 ? 40.156 -19.469 -19.609 1 70.12 589 GLY A N 1
ATOM 4722 C CA . GLY A 1 589 ? 40.719 -19.391 -20.938 1 70.12 589 GLY A CA 1
ATOM 4723 C C . GLY A 1 589 ? 41.625 -18.203 -21.141 1 70.12 589 GLY A C 1
ATOM 4724 O O . GLY A 1 589 ? 41.844 -17.422 -20.203 1 70.12 589 GLY A O 1
ATOM 4725 N N . LYS A 1 590 ? 42.219 -17.969 -22.422 1 72.06 590 LYS A N 1
ATOM 4726 C CA . LYS A 1 590 ? 43.031 -16.812 -22.766 1 72.06 590 LYS A CA 1
ATOM 4727 C C . LYS A 1 590 ? 42.188 -15.531 -22.844 1 72.06 590 LYS A C 1
ATOM 4729 O O . LYS A 1 590 ? 41 -15.594 -23.125 1 72.06 590 LYS A O 1
ATOM 4734 N N . PRO A 1 591 ? 42.75 -14.406 -22.453 1 74.38 591 PRO A N 1
ATOM 4735 C CA . PRO A 1 591 ? 44.125 -14.07 -22.172 1 74.38 591 PRO A CA 1
ATOM 4736 C C . PRO A 1 591 ? 44.531 -14.375 -20.734 1 74.38 591 PRO A C 1
ATOM 4738 O O . PRO A 1 591 ? 43.688 -14.461 -19.844 1 74.38 591 PRO A O 1
ATOM 4741 N N . THR A 1 592 ? 45.75 -14.469 -20.469 1 79 592 THR A N 1
ATOM 4742 C CA . THR A 1 592 ? 46.344 -14.766 -19.156 1 79 592 THR A CA 1
ATOM 4743 C C . THR A 1 592 ? 46.312 -13.531 -18.266 1 79 592 THR A C 1
ATOM 4745 O O . THR A 1 592 ? 46.375 -12.406 -18.75 1 79 592 THR A O 1
ATOM 4748 N N . LYS A 1 593 ? 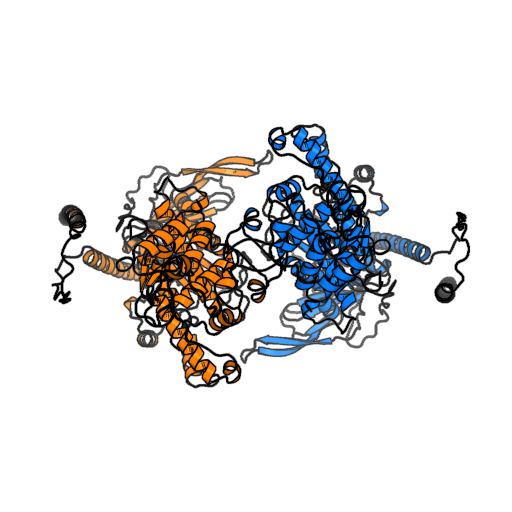46 -13.758 -16.938 1 81.31 593 LYS A N 1
ATOM 4749 C CA . LYS A 1 593 ? 46.062 -12.695 -15.93 1 81.31 593 LYS A CA 1
ATOM 4750 C C . LYS A 1 593 ? 47.156 -12.984 -14.891 1 81.31 593 LYS A C 1
ATOM 4752 O O . LYS A 1 593 ? 47.5 -14.141 -14.664 1 81.31 593 LYS A O 1
ATOM 4757 N N . ALA A 1 594 ? 47.656 -11.914 -14.344 1 82.06 594 ALA A N 1
ATOM 4758 C CA . ALA A 1 594 ? 48.688 -12.062 -13.32 1 82.06 594 ALA A CA 1
ATOM 4759 C C . ALA A 1 594 ? 48.125 -12.734 -12.062 1 82.06 594 ALA A C 1
ATOM 4761 O O . ALA A 1 594 ? 47.031 -12.391 -11.602 1 82.06 594 ALA A O 1
ATOM 4762 N N . CYS A 1 595 ? 48.75 -13.695 -11.602 1 81.5 595 CYS A N 1
ATOM 4763 C CA . CYS A 1 595 ? 48.375 -14.336 -10.344 1 81.5 595 CYS A CA 1
ATOM 4764 C C . CYS A 1 595 ? 48.531 -13.367 -9.172 1 81.5 595 CYS A C 1
ATOM 4766 O O . CYS A 1 595 ? 49.594 -12.773 -8.977 1 81.5 595 CYS A O 1
ATOM 4768 N N . ARG A 1 596 ? 47.469 -13.227 -8.383 1 83.94 596 ARG A N 1
ATOM 4769 C CA . ARG A 1 596 ? 47.438 -12.32 -7.242 1 83.94 596 ARG A CA 1
ATOM 4770 C C . ARG A 1 596 ? 48.531 -12.672 -6.23 1 83.94 596 ARG A C 1
ATOM 4772 O O . ARG A 1 596 ? 49.156 -11.773 -5.652 1 83.94 596 ARG A O 1
ATOM 4779 N N . TYR A 1 597 ? 48.812 -13.828 -6.027 1 83.31 597 TYR A N 1
ATOM 4780 C CA . TYR A 1 597 ? 49.719 -14.266 -4.961 1 83.31 597 TYR A CA 1
ATOM 4781 C C . TYR A 1 597 ? 51.156 -14.266 -5.441 1 83.31 597 TYR A C 1
ATOM 4783 O O . TYR A 1 597 ? 52.062 -13.984 -4.664 1 83.31 597 TYR A O 1
ATOM 4791 N N . CYS A 1 598 ? 51.281 -14.445 -6.711 1 80.62 598 CYS A N 1
ATOM 4792 C CA . CYS A 1 598 ? 52.625 -14.273 -7.285 1 80.62 598 CYS A CA 1
ATOM 4793 C C . CYS A 1 598 ? 53.031 -12.812 -7.262 1 80.62 598 CYS A C 1
ATOM 4795 O O . CYS A 1 598 ? 54.188 -12.5 -6.953 1 80.62 598 CYS A O 1
ATOM 4797 N N . ALA A 1 599 ? 52.094 -11.938 -7.492 1 80.62 599 ALA A N 1
ATOM 4798 C CA . ALA A 1 599 ? 52.375 -10.508 -7.449 1 80.62 599 ALA A CA 1
ATOM 4799 C C . ALA A 1 599 ? 52.688 -10.055 -6.027 1 80.62 599 ALA A C 1
ATOM 4801 O O . ALA A 1 599 ? 53.594 -9.273 -5.812 1 80.62 599 ALA A O 1
ATOM 4802 N N . LYS A 1 600 ? 51.844 -10.57 -5.109 1 79.75 600 LYS A N 1
ATOM 4803 C CA . LYS A 1 600 ? 52.031 -10.227 -3.701 1 79.75 600 LYS A CA 1
ATOM 4804 C C . LYS A 1 600 ? 53.344 -10.734 -3.158 1 79.75 600 LYS A C 1
ATOM 4806 O O . LYS A 1 600 ? 54.031 -10.031 -2.416 1 79.75 600 LYS A O 1
ATOM 4811 N N . ALA A 1 601 ? 53.719 -11.906 -3.488 1 78.81 601 ALA A N 1
ATOM 4812 C CA . ALA A 1 601 ? 54.938 -12.547 -2.939 1 78.81 601 ALA A CA 1
ATOM 4813 C C . ALA A 1 601 ? 56.156 -12.203 -3.756 1 78.81 601 ALA A C 1
ATOM 4815 O O . ALA A 1 601 ? 57.281 -12.562 -3.385 1 78.81 601 ALA A O 1
ATOM 4816 N N . GLY A 1 602 ? 55.938 -11.398 -4.871 1 77 602 GLY A N 1
ATOM 4817 C CA . GLY A 1 602 ? 57.062 -10.992 -5.723 1 77 602 GLY A CA 1
ATOM 4818 C C . GLY A 1 602 ? 57.656 -12.141 -6.512 1 77 602 GLY A C 1
ATOM 4819 O O . GLY A 1 602 ? 58.844 -12.141 -6.812 1 77 602 GLY A O 1
ATOM 4820 N N . ARG A 1 603 ? 56.875 -13.109 -6.82 1 79 603 ARG A N 1
ATOM 4821 C CA . ARG A 1 603 ? 57.312 -14.227 -7.645 1 79 603 ARG A CA 1
ATOM 4822 C C . ARG A 1 603 ? 57.219 -13.883 -9.125 1 79 603 ARG A C 1
ATOM 4824 O O . ARG A 1 603 ? 56.156 -13.461 -9.602 1 79 603 ARG A O 1
ATOM 4831 N N . HIS A 1 604 ? 58.25 -13.883 -9.812 1 78.12 604 HIS A N 1
ATOM 4832 C CA . HIS A 1 604 ? 58.312 -13.398 -11.188 1 78.12 604 HIS A CA 1
ATOM 4833 C C . HIS A 1 604 ? 58.656 -14.531 -12.156 1 78.12 604 HIS A C 1
ATOM 4835 O O . HIS A 1 604 ? 59.25 -15.523 -11.766 1 78.12 604 HIS A O 1
ATOM 4841 N N . MET A 1 605 ? 58.219 -14.344 -13.43 1 73.44 605 MET A N 1
ATOM 4842 C CA . MET A 1 605 ? 58.531 -15.266 -14.516 1 73.44 605 MET A CA 1
ATOM 4843 C C . MET A 1 605 ? 60.031 -15.211 -14.852 1 73.44 605 MET A C 1
ATOM 4845 O O . MET A 1 605 ? 60.594 -14.125 -15 1 73.44 605 MET A O 1
ATOM 4849 N N . PRO A 1 606 ? 60.656 -16.234 -14.719 1 67.44 606 PRO A N 1
ATOM 4850 C CA . PRO A 1 606 ? 62.094 -16.203 -14.93 1 67.44 606 PRO A CA 1
ATOM 4851 C C . PRO A 1 606 ? 62.5 -15.602 -16.281 1 67.44 606 PRO A C 1
ATOM 4853 O O . PRO A 1 606 ? 63.531 -14.945 -16.375 1 67.44 606 PRO A O 1
ATOM 4856 N N . ARG A 1 607 ? 62.062 -15.859 -17.516 1 67.25 607 ARG A N 1
ATOM 4857 C CA . ARG A 1 607 ? 62.562 -15.477 -18.828 1 67.25 607 ARG A CA 1
ATOM 4858 C C . ARG A 1 607 ? 61.906 -14.188 -19.312 1 67.25 607 ARG A C 1
ATOM 4860 O O . ARG A 1 607 ? 62.031 -13.812 -20.469 1 67.25 607 ARG A O 1
ATOM 4867 N N . ALA A 1 608 ? 61.156 -13.516 -18.406 1 60.88 608 ALA A N 1
ATOM 4868 C CA . ALA A 1 608 ? 60.5 -12.289 -18.844 1 60.88 608 ALA A CA 1
ATOM 4869 C C . ALA A 1 608 ? 61.406 -11.086 -18.703 1 60.88 608 ALA A C 1
ATOM 4871 O O . ALA A 1 608 ? 62.25 -11.031 -17.797 1 60.88 608 ALA A O 1
ATOM 4872 N N . LYS A 1 609 ? 61.688 -10.242 -19.625 1 64.69 609 LYS A N 1
ATOM 4873 C CA . LYS A 1 609 ? 62.562 -9.078 -19.672 1 64.69 609 LYS A CA 1
ATOM 4874 C C . LYS A 1 609 ? 62.25 -8.102 -18.547 1 64.69 609 LYS A C 1
ATOM 4876 O O . LYS A 1 609 ? 63.125 -7.383 -18.062 1 64.69 609 LYS A O 1
ATOM 4881 N N . ARG A 1 610 ? 60.938 -8.078 -18.141 1 62.84 610 ARG A N 1
ATOM 4882 C CA . ARG A 1 610 ? 60.5 -7.242 -17.016 1 62.84 610 ARG A CA 1
ATOM 4883 C C . ARG A 1 610 ? 59.938 -8.102 -15.883 1 62.84 610 ARG A C 1
ATOM 4885 O O . ARG A 1 610 ? 59.406 -9.18 -16.125 1 62.84 610 ARG A O 1
ATOM 4892 N N . CYS A 1 611 ? 60.25 -7.766 -14.727 1 66.19 611 CYS A N 1
ATOM 4893 C CA . CYS A 1 611 ? 59.75 -8.453 -13.539 1 66.19 611 CYS A CA 1
ATOM 4894 C C . CYS A 1 611 ? 58.25 -8.445 -13.477 1 66.19 611 CYS A C 1
ATOM 4896 O O . CYS A 1 611 ? 57.625 -7.422 -13.148 1 66.19 611 CYS A O 1
ATOM 4898 N N . ARG A 1 612 ? 57.625 -9.469 -14.125 1 74.94 612 ARG A N 1
ATOM 4899 C CA . ARG A 1 612 ? 56.156 -9.586 -14.094 1 74.94 612 ARG A CA 1
ATOM 4900 C C . ARG A 1 612 ? 55.719 -10.852 -13.359 1 74.94 612 ARG A C 1
ATOM 4902 O O . ARG A 1 612 ? 56.375 -11.898 -13.477 1 74.94 612 ARG A O 1
ATOM 4909 N N . PRO A 1 613 ? 54.719 -10.789 -12.547 1 80.94 613 PRO A N 1
ATOM 4910 C CA . PRO A 1 613 ? 54.25 -11.977 -11.844 1 80.94 613 PRO A CA 1
ATOM 4911 C C . PRO A 1 613 ? 53.781 -13.07 -12.797 1 80.94 613 PRO A C 1
ATOM 4913 O O . PRO A 1 613 ? 53.531 -12.805 -13.977 1 80.94 613 PRO A O 1
ATOM 4916 N N . PHE A 1 614 ? 53.844 -14.266 -12.422 1 81.44 614 PHE A N 1
ATOM 4917 C CA . PHE A 1 614 ? 53.344 -15.367 -13.242 1 81.44 614 PHE A CA 1
ATOM 4918 C C . PHE A 1 614 ? 51.906 -15.133 -13.688 1 81.44 614 PHE A C 1
ATOM 4920 O O . PHE A 1 614 ? 51.094 -14.688 -12.891 1 81.44 614 PHE A O 1
ATOM 4927 N N . GLU A 1 615 ? 51.656 -15.258 -14.914 1 81.31 615 GLU A N 1
ATOM 4928 C CA . GLU A 1 615 ? 50.312 -15.125 -15.461 1 81.31 615 GLU A CA 1
ATOM 4929 C C . GLU A 1 615 ? 49.594 -16.469 -15.531 1 81.31 615 GLU A C 1
ATOM 4931 O O . GLU A 1 615 ? 50.219 -17.5 -15.742 1 81.31 615 GLU A O 1
ATOM 4936 N N . THR A 1 616 ? 48.312 -16.531 -15.195 1 81.88 616 THR A N 1
ATOM 4937 C CA . THR A 1 616 ? 47.531 -17.766 -15.156 1 81.88 616 THR A CA 1
ATOM 4938 C C . THR A 1 616 ? 46.188 -17.578 -15.867 1 81.88 616 THR A C 1
ATOM 4940 O O . THR A 1 616 ? 45.688 -16.469 -15.984 1 81.88 616 THR A O 1
ATOM 4943 N N . VAL A 1 617 ? 45.656 -18.703 -16.438 1 80.56 617 VAL A N 1
ATOM 4944 C CA . VAL A 1 617 ? 44.312 -18.734 -17.016 1 80.56 617 VAL A CA 1
ATOM 4945 C C . VAL A 1 617 ? 43.312 -19.25 -15.977 1 80.56 617 VAL A C 1
ATOM 4947 O O . VAL A 1 617 ? 42.094 -19.344 -16.25 1 80.56 617 VAL A O 1
ATOM 4950 N N . TYR A 1 618 ? 43.75 -19.5 -14.758 1 80.19 618 TYR A N 1
ATOM 4951 C CA . TYR A 1 618 ? 42.906 -20.109 -13.734 1 80.19 618 TYR A CA 1
ATOM 4952 C C . TYR A 1 618 ? 42.5 -19.078 -12.688 1 80.19 618 TYR A C 1
ATOM 4954 O O . TYR A 1 618 ? 43.219 -18.125 -12.422 1 80.19 618 TYR A O 1
ATOM 4962 N N . LYS A 1 619 ? 41.344 -19.203 -12.18 1 81.5 619 LYS A N 1
ATOM 4963 C CA . LYS A 1 619 ? 40.844 -18.375 -11.094 1 81.5 619 LYS A CA 1
ATOM 4964 C C . LYS A 1 619 ? 40 -19.203 -10.102 1 81.5 619 LYS A C 1
ATOM 4966 O O . LYS A 1 619 ? 39.594 -20.312 -10.414 1 81.5 619 LYS A O 1
ATOM 4971 N N . CYS A 1 620 ? 39.875 -18.812 -8.859 1 74.69 620 CYS A N 1
ATOM 4972 C CA . CYS A 1 620 ? 38.969 -19.422 -7.898 1 74.69 620 CYS A CA 1
ATOM 4973 C C . CYS A 1 620 ? 37.5 -19.141 -8.297 1 74.69 620 CYS A C 1
ATOM 4975 O O . CYS A 1 620 ? 37.125 -18 -8.5 1 74.69 620 CYS A O 1
ATOM 4977 N N . GLU A 1 621 ? 36.781 -20.188 -8.445 1 71.75 621 GLU A N 1
ATOM 4978 C CA . GLU A 1 621 ? 35.375 -20.109 -8.883 1 71.75 621 GLU A CA 1
ATOM 4979 C C . GLU A 1 621 ? 34.562 -19.234 -7.953 1 71.75 621 GLU A C 1
ATOM 4981 O O . GLU A 1 621 ? 33.719 -18.438 -8.422 1 71.75 621 GLU A O 1
ATOM 4986 N N . MET A 1 622 ? 34.938 -19.328 -6.781 1 66.56 622 MET A N 1
ATOM 4987 C CA . MET A 1 622 ? 34.125 -18.672 -5.75 1 66.56 622 MET A CA 1
ATOM 4988 C C . MET A 1 622 ? 34.594 -17.234 -5.539 1 66.56 622 MET A C 1
ATOM 4990 O O . MET A 1 622 ? 33.781 -16.328 -5.371 1 66.56 622 MET A O 1
ATOM 4994 N N . CYS A 1 623 ? 35.906 -17.047 -5.586 1 66.31 623 CYS A N 1
ATOM 4995 C CA . CYS A 1 623 ? 36.5 -15.773 -5.188 1 66.31 623 CYS A CA 1
ATOM 4996 C C . CYS A 1 623 ? 36.844 -14.922 -6.406 1 66.31 623 CYS A C 1
ATOM 4998 O O . CYS A 1 623 ? 37.156 -13.734 -6.27 1 66.31 623 CYS A O 1
ATOM 5000 N N . ASN A 1 624 ? 36.75 -15.461 -7.59 1 71.06 624 ASN A N 1
ATOM 5001 C CA . ASN A 1 624 ? 37.094 -14.883 -8.883 1 71.06 624 ASN A CA 1
ATOM 5002 C C . ASN A 1 624 ? 38.469 -14.211 -8.836 1 71.06 624 ASN A C 1
ATOM 5004 O O . ASN A 1 624 ? 38.656 -13.148 -9.43 1 71.06 624 ASN A O 1
ATOM 5008 N N . VAL A 1 625 ? 39.344 -14.727 -8.203 1 77.5 625 VAL A N 1
ATOM 5009 C CA . VAL A 1 625 ? 40.75 -14.289 -8.07 1 77.5 625 VAL A CA 1
ATOM 5010 C C . VAL A 1 625 ? 41.656 -15.195 -8.906 1 77.5 625 VAL A C 1
ATOM 5012 O O . VAL A 1 625 ? 41.531 -16.422 -8.836 1 77.5 625 VAL A O 1
ATOM 5015 N N . SER A 1 626 ? 42.375 -14.492 -9.719 1 83.06 626 SER A N 1
ATOM 5016 C CA . SER A 1 626 ? 43.344 -15.258 -10.516 1 83.06 626 SER A CA 1
ATOM 5017 C C . SER A 1 626 ? 44.469 -15.805 -9.656 1 83.06 626 SER A C 1
ATOM 5019 O O . SER A 1 626 ? 45.125 -15.047 -8.953 1 83.06 626 SER A O 1
ATOM 5021 N N . VAL A 1 627 ? 44.531 -17.047 -9.625 1 84.56 627 VAL A N 1
ATOM 5022 C CA . VAL A 1 627 ? 45.531 -17.75 -8.844 1 84.56 627 VAL A CA 1
ATOM 5023 C C . VAL A 1 627 ? 46.188 -18.844 -9.695 1 84.56 627 VAL A C 1
ATOM 5025 O O . VAL A 1 627 ? 45.5 -19.469 -10.523 1 84.56 627 VAL A O 1
ATOM 5028 N N . CYS A 1 628 ? 47.5 -19.016 -9.547 1 80.62 628 CYS A N 1
ATOM 5029 C CA . CYS A 1 628 ? 48.219 -20 -10.32 1 80.62 628 CYS A CA 1
ATOM 5030 C C . CYS A 1 628 ? 47.625 -21.391 -10.141 1 80.62 628 CYS A C 1
ATOM 5032 O O . CYS A 1 628 ? 47.062 -21.703 -9.094 1 80.62 628 CYS A O 1
ATOM 5034 N N . TYR A 1 629 ? 47.594 -22.188 -11.234 1 81 629 TYR A N 1
ATOM 5035 C CA . TYR A 1 629 ? 47.094 -23.562 -11.203 1 81 629 TYR A CA 1
ATOM 5036 C C . TYR A 1 629 ? 47.812 -24.375 -10.133 1 81 629 TYR A C 1
ATOM 5038 O O . TYR A 1 629 ? 49.031 -24.344 -10.016 1 81 629 TYR A O 1
ATOM 5046 N N . VAL A 1 630 ? 46.969 -25.062 -9.375 1 77.5 630 VAL A N 1
ATOM 5047 C CA . VAL A 1 630 ? 47.406 -25.766 -8.18 1 77.5 630 VAL A CA 1
ATOM 5048 C C . VAL A 1 630 ? 48.531 -26.75 -8.539 1 77.5 630 VAL A C 1
ATOM 5050 O O . VAL A 1 630 ? 49.438 -26.969 -7.754 1 77.5 630 VAL A O 1
ATOM 5053 N N . SER A 1 631 ? 48.531 -27.297 -9.773 1 77 631 SER A N 1
ATOM 5054 C CA . SER A 1 631 ? 49.5 -28.297 -10.141 1 77 631 SER A CA 1
ATOM 5055 C C . SER A 1 631 ? 50.844 -27.656 -10.508 1 77 631 SER A C 1
ATOM 5057 O O . SER A 1 631 ? 51.906 -28.281 -10.391 1 77 631 SER A O 1
ATOM 5059 N N . LEU A 1 632 ? 50.812 -26.312 -10.961 1 78.81 632 LEU A N 1
ATOM 5060 C CA . LEU A 1 632 ? 52.062 -25.641 -11.391 1 78.81 632 LEU A CA 1
ATOM 5061 C C . LEU A 1 632 ? 52.688 -24.906 -10.227 1 78.81 632 LEU A C 1
ATOM 5063 O O . LEU A 1 632 ? 53.906 -24.984 -10.031 1 78.81 632 LEU A O 1
ATOM 5067 N N . ARG A 1 633 ? 51.844 -24.188 -9.391 1 79.81 633 ARG A N 1
ATOM 5068 C CA . ARG A 1 633 ? 52.281 -23.422 -8.242 1 79.81 633 ARG A CA 1
ATOM 5069 C C . ARG A 1 633 ? 51.312 -23.531 -7.078 1 79.81 633 ARG A C 1
ATOM 5071 O O . ARG A 1 633 ? 50.5 -22.625 -6.852 1 79.81 633 ARG A O 1
ATOM 5078 N N . PRO A 1 634 ? 51.406 -24.688 -6.422 1 79.94 634 PRO A N 1
ATOM 5079 C CA . PRO A 1 634 ? 50.438 -24.953 -5.344 1 79.94 634 PRO A CA 1
ATOM 5080 C C . PRO A 1 634 ? 50.531 -23.938 -4.215 1 79.94 634 PRO A C 1
ATOM 5082 O O . PRO A 1 634 ? 49.562 -23.75 -3.479 1 79.94 634 PRO A O 1
ATOM 5085 N N . GLU A 1 635 ? 51.625 -23.234 -4.09 1 81.5 635 GLU A N 1
ATOM 5086 C CA . GLU A 1 635 ? 51.781 -22.281 -3.006 1 81.5 635 GLU A CA 1
ATOM 5087 C C . GLU A 1 635 ? 50.781 -21.109 -3.16 1 81.5 635 GLU A C 1
ATOM 5089 O O . GLU A 1 635 ? 50.281 -20.594 -2.168 1 81.5 635 GLU A O 1
ATOM 5094 N N . CYS A 1 636 ? 50.469 -20.641 -4.34 1 81.12 636 CYS A N 1
ATOM 5095 C CA . CYS A 1 636 ? 49.531 -19.547 -4.59 1 81.12 636 CYS A CA 1
ATOM 5096 C C . CYS A 1 636 ? 48.125 -19.938 -4.172 1 81.12 636 CYS A C 1
ATOM 5098 O O . CYS A 1 636 ? 47.438 -19.156 -3.553 1 81.12 636 CYS A O 1
ATOM 5100 N N . TRP A 1 637 ? 47.781 -21.219 -4.469 1 78 637 TRP A N 1
ATOM 5101 C CA . TRP A 1 637 ? 46.469 -21.703 -4.09 1 78 637 TRP A CA 1
ATOM 5102 C C . TRP A 1 637 ? 46.375 -21.875 -2.58 1 78 637 TRP A C 1
ATOM 5104 O O . TRP A 1 637 ? 45.344 -21.516 -1.976 1 78 637 TRP A O 1
ATOM 5114 N N . ARG A 1 638 ? 47.406 -22.422 -1.95 1 77 638 ARG A N 1
ATOM 5115 C CA . ARG A 1 638 ? 47.438 -22.547 -0.497 1 77 638 ARG A CA 1
ATOM 5116 C C . ARG A 1 638 ? 47.344 -21.188 0.179 1 77 638 ARG A C 1
ATOM 5118 O O . ARG A 1 638 ? 46.594 -21.016 1.151 1 77 638 ARG A O 1
ATOM 5125 N N . GLU A 1 639 ? 48.031 -20.188 -0.301 1 79.25 639 GLU A N 1
ATOM 5126 C CA . GLU A 1 639 ? 47.969 -18.844 0.249 1 79.25 639 GLU A CA 1
ATOM 5127 C C . GLU A 1 639 ? 46.594 -18.219 0.069 1 79.25 639 GLU A C 1
ATOM 5129 O O . GLU A 1 639 ? 46.094 -17.531 0.961 1 79.25 639 GLU A O 1
ATOM 5134 N N . HIS A 1 640 ? 46.031 -18.547 -1.05 1 76.81 640 HIS A N 1
ATOM 5135 C CA . HIS A 1 640 ? 44.656 -18.094 -1.308 1 76.81 640 HIS A CA 1
ATOM 5136 C C . HIS A 1 640 ? 43.688 -18.703 -0.3 1 76.81 640 HIS A C 1
ATOM 5138 O O . HIS A 1 640 ? 42.875 -17.984 0.295 1 76.81 640 HIS A O 1
ATOM 5144 N N . LEU A 1 641 ? 43.781 -19.969 -0.134 1 72.38 641 LEU A N 1
ATOM 5145 C CA . LEU A 1 641 ? 42.906 -20.625 0.824 1 72.38 641 LEU A CA 1
ATOM 5146 C C . LEU A 1 641 ? 43.188 -20.141 2.242 1 72.38 641 LEU A C 1
ATOM 5148 O O . LEU A 1 641 ? 42.281 -19.984 3.039 1 72.38 641 LEU A O 1
ATOM 5152 N N . GLN A 1 642 ? 44.438 -19.922 2.594 1 74.19 642 GLN A N 1
ATOM 5153 C CA . GLN A 1 642 ? 44.812 -19.391 3.902 1 74.19 642 GLN A CA 1
ATOM 5154 C C . GLN A 1 642 ? 44.281 -17.984 4.105 1 74.19 642 GLN A C 1
ATOM 5156 O O . GLN A 1 642 ? 43.781 -17.641 5.188 1 74.19 642 GLN A O 1
ATOM 5161 N N . ASP A 1 643 ? 44.344 -17.172 3.064 1 69.25 643 ASP A N 1
ATOM 5162 C CA . ASP A 1 643 ? 43.812 -15.82 3.107 1 69.25 643 ASP A CA 1
ATOM 5163 C C . ASP A 1 643 ? 42.281 -15.844 3.32 1 69.25 643 ASP A C 1
ATOM 5165 O O . ASP A 1 643 ? 41.75 -14.969 3.996 1 69.25 643 ASP A O 1
ATOM 5169 N N . MET A 1 644 ? 41.812 -16.828 2.658 1 66.5 644 MET A N 1
ATOM 5170 C CA . MET A 1 644 ? 40.344 -16.953 2.781 1 66.5 644 MET A CA 1
ATOM 5171 C C . MET A 1 644 ? 39.969 -17.625 4.098 1 66.5 644 MET A C 1
ATOM 5173 O O . MET A 1 644 ? 38.875 -17.422 4.613 1 66.5 644 MET A O 1
ATOM 5177 N N . GLN A 1 645 ? 40.781 -18.516 4.68 1 56.06 645 GLN A N 1
ATOM 5178 C CA . GLN A 1 645 ? 40.562 -19.172 5.973 1 56.06 645 GLN A CA 1
ATOM 5179 C C . GLN A 1 645 ? 41.031 -18.266 7.113 1 56.06 645 GLN A C 1
ATOM 5181 O O . GLN A 1 645 ? 40.5 -18.359 8.227 1 56.06 645 GLN A O 1
ATOM 5186 N N . GLY A 1 646 ? 42.188 -17.547 7.121 1 47.31 646 GLY A N 1
ATOM 5187 C CA . GLY A 1 646 ? 42.875 -16.891 8.227 1 47.31 646 GLY A CA 1
ATOM 5188 C C . GLY A 1 646 ? 42.031 -15.789 8.867 1 47.31 646 GLY A C 1
ATOM 5189 O O . GLY A 1 646 ? 42.344 -15.344 9.984 1 47.31 646 GLY A O 1
ATOM 5190 N N . ASP A 1 647 ? 41.344 -14.945 8.25 1 38.53 647 ASP A N 1
ATOM 5191 C CA . ASP A 1 647 ? 40.75 -14.031 9.195 1 38.53 647 ASP A CA 1
ATOM 5192 C C . ASP A 1 647 ? 39.594 -14.711 9.953 1 38.53 647 ASP A C 1
ATOM 5194 O O . ASP A 1 647 ? 38.75 -14.039 10.523 1 38.53 647 ASP A O 1
ATOM 5198 N N . ALA A 1 648 ? 39.688 -15.961 10.055 1 30.52 648 ALA A N 1
ATOM 5199 C CA . ALA A 1 648 ? 38.875 -16.562 11.117 1 30.52 648 ALA A CA 1
ATOM 5200 C C . ALA A 1 648 ? 39.562 -16.406 12.477 1 30.52 648 ALA A C 1
ATOM 5202 O O . ALA A 1 648 ? 40.781 -16.594 12.594 1 30.52 648 ALA A O 1
ATOM 5203 N N . MET B 1 1 ? -41.375 55.219 5.543 1 17.39 1 MET B N 1
ATOM 5204 C CA . MET B 1 1 ? -40.344 55.906 6.277 1 17.39 1 MET B CA 1
ATOM 5205 C C . MET B 1 1 ? -39.094 55.031 6.453 1 17.39 1 MET B C 1
ATOM 5207 O O . MET B 1 1 ? -38.219 55.344 7.246 1 17.39 1 MET B O 1
ATOM 5211 N N . ALA B 1 2 ? -39.281 53.75 6.09 1 24.59 2 ALA B N 1
ATOM 5212 C CA . ALA B 1 2 ? -38.5 52.531 6.266 1 24.59 2 ALA B CA 1
ATOM 5213 C C . ALA B 1 2 ? -37.125 52.656 5.625 1 24.59 2 ALA B C 1
ATOM 5215 O O . ALA B 1 2 ? -36.312 51.719 5.664 1 24.59 2 ALA B O 1
ATOM 5216 N N . SER B 1 3 ? -37 53.625 4.832 1 28.52 3 SER B N 1
ATOM 5217 C CA . SER B 1 3 ? -36.031 53.781 3.762 1 28.52 3 SER B CA 1
ATOM 5218 C C . SER B 1 3 ? -34.656 54.156 4.312 1 28.52 3 SER B C 1
ATOM 5220 O O . SER B 1 3 ? -33.625 54 3.625 1 28.52 3 SER B O 1
ATOM 5222 N N . GLY B 1 4 ? -34.594 55.031 5.305 1 29.78 4 GLY B N 1
ATOM 5223 C CA . GLY B 1 4 ? -33.5 55.844 5.723 1 29.78 4 GLY B CA 1
ATOM 5224 C C . GLY B 1 4 ? -32.375 55.062 6.379 1 29.78 4 GLY B C 1
ATOM 5225 O O . GLY B 1 4 ? -31.219 55.5 6.363 1 29.78 4 GLY B O 1
ATOM 5226 N N . ASP B 1 5 ? -32.719 54.156 7.289 1 32.66 5 ASP B N 1
ATOM 5227 C CA . ASP B 1 5 ? -31.891 53.438 8.234 1 32.66 5 ASP B CA 1
ATOM 5228 C C . ASP B 1 5 ? -30.938 52.469 7.512 1 32.66 5 ASP B C 1
ATOM 5230 O O . ASP B 1 5 ? -30.016 51.938 8.117 1 32.66 5 ASP B O 1
ATOM 5234 N N . ASP B 1 6 ? -31.281 52.094 6.27 1 35.62 6 ASP B N 1
ATOM 5235 C CA . ASP B 1 6 ? -30.5 51.188 5.418 1 35.62 6 ASP B CA 1
ATOM 5236 C C . ASP B 1 6 ? -29.266 51.875 4.859 1 35.62 6 ASP B C 1
ATOM 5238 O O . ASP B 1 6 ? -28.234 51.219 4.648 1 35.62 6 ASP B O 1
ATOM 5242 N N . GLU B 1 7 ? -29.328 53.219 4.605 1 36.72 7 GLU B N 1
ATOM 5243 C CA . GLU B 1 7 ? -28.312 54 3.926 1 36.72 7 GLU B CA 1
ATOM 5244 C C . GLU B 1 7 ? -27.141 54.312 4.863 1 36.72 7 GLU B C 1
ATOM 5246 O O . GLU B 1 7 ? -25.984 54.344 4.438 1 36.72 7 GLU B O 1
ATOM 5251 N N . GLU B 1 8 ? -27.344 54.688 6.152 1 34.69 8 GLU B N 1
ATOM 5252 C CA . GLU B 1 8 ? -26.344 55.094 7.129 1 34.69 8 GLU B CA 1
ATOM 5253 C C . GLU B 1 8 ? -25.406 53.969 7.5 1 34.69 8 GLU B C 1
ATOM 5255 O O . GLU B 1 8 ? -24.234 54.188 7.781 1 34.69 8 GLU B O 1
ATOM 5260 N N . ILE B 1 9 ? -25.891 52.688 7.473 1 34.28 9 ILE B N 1
ATOM 5261 C CA . ILE B 1 9 ? -25.156 51.469 7.793 1 34.28 9 ILE B CA 1
ATOM 5262 C C . ILE B 1 9 ? -24.172 51.156 6.672 1 34.28 9 ILE B C 1
ATOM 5264 O O . ILE B 1 9 ? -23.078 50.625 6.926 1 34.28 9 ILE B O 1
ATOM 5268 N N . GLU B 1 10 ? -24.438 51.594 5.445 1 37.41 10 GLU B N 1
ATOM 5269 C CA . GLU B 1 10 ? -23.578 51.344 4.281 1 37.41 10 GLU B CA 1
ATOM 5270 C C . GLU B 1 10 ? -22.375 52.312 4.281 1 37.41 10 GLU B C 1
ATOM 5272 O O . GLU B 1 10 ? -21.266 51.906 3.932 1 37.41 10 GLU B O 1
ATOM 5277 N N . GLU B 1 11 ? -22.5 53.594 4.629 1 38.53 11 GLU B N 1
ATOM 5278 C CA . GLU B 1 11 ? -21.453 54.625 4.594 1 38.53 11 GLU B CA 1
ATOM 5279 C C . GLU B 1 11 ? -20.391 54.375 5.664 1 38.53 11 GLU B C 1
ATOM 5281 O O . GLU B 1 11 ? -19.203 54.594 5.43 1 38.53 11 GLU B O 1
ATOM 5286 N N . ASP B 1 12 ? -20.766 53.906 6.883 1 34.06 12 ASP B N 1
ATOM 5287 C CA . ASP B 1 12 ? -19.859 53.625 7.992 1 34.06 12 ASP B CA 1
ATOM 5288 C C . ASP B 1 12 ? -18.969 52.406 7.676 1 34.06 12 ASP B C 1
ATOM 5290 O O . ASP B 1 12 ? -17.828 52.344 8.133 1 34.06 12 ASP B O 1
ATOM 5294 N N . ILE B 1 13 ? -19.406 51.5 6.781 1 36.38 13 ILE B N 1
ATOM 5295 C CA . ILE B 1 13 ? -18.656 50.312 6.328 1 36.38 13 ILE B CA 1
ATOM 5296 C C . ILE B 1 13 ? -17.562 50.75 5.359 1 36.38 13 ILE B C 1
ATOM 5298 O O . ILE B 1 13 ? -16.422 50.281 5.449 1 36.38 13 ILE B O 1
ATOM 5302 N N . GLU B 1 14 ? -17.797 51.719 4.535 1 40.12 14 GLU B N 1
ATOM 5303 C CA . GLU B 1 14 ? -16.828 52.156 3.533 1 40.12 14 GLU B CA 1
ATOM 5304 C C . GLU B 1 14 ? -15.68 52.938 4.18 1 40.12 14 GLU B C 1
ATOM 5306 O O . GLU B 1 14 ? -14.523 52.781 3.785 1 40.12 14 GLU B O 1
ATOM 5311 N N . MET B 1 15 ? -15.867 53.844 5.156 1 38.16 15 MET B N 1
ATOM 5312 C CA . MET B 1 15 ? -14.852 54.656 5.828 1 38.16 15 MET B CA 1
ATOM 5313 C C . MET B 1 15 ? -13.906 53.781 6.641 1 38.16 15 MET B C 1
ATOM 5315 O O . MET B 1 15 ? -12.695 53.969 6.602 1 38.16 15 MET B O 1
ATOM 5319 N N . TYR B 1 16 ? -14.469 52.625 7.23 1 33.91 16 TYR B N 1
ATOM 5320 C CA . TYR B 1 16 ? -13.703 51.719 8.07 1 33.91 16 TYR B CA 1
ATOM 5321 C C . TYR B 1 16 ? -12.766 50.844 7.227 1 33.91 16 TYR B C 1
ATOM 5323 O O . TYR B 1 16 ? -11.633 50.594 7.621 1 33.91 16 TYR B O 1
ATOM 5331 N N . LEU B 1 17 ? -13.086 50.469 5.992 1 40.22 17 LEU B N 1
ATOM 5332 C CA . LEU B 1 17 ? -12.242 49.75 5.047 1 40.22 17 LEU B CA 1
ATOM 5333 C C . LEU B 1 17 ? -11.031 50.594 4.645 1 40.22 17 LEU B C 1
ATOM 5335 O O . LEU B 1 17 ? -9.938 50.062 4.457 1 40.22 17 LEU B O 1
ATOM 5339 N N . ARG B 1 18 ? -11.086 51.875 4.617 1 40.06 18 ARG B N 1
ATOM 5340 C CA . ARG B 1 18 ? -10.023 52.781 4.207 1 40.06 18 ARG B CA 1
ATOM 5341 C C . ARG B 1 18 ? -8.961 52.906 5.293 1 40.06 18 ARG B C 1
ATOM 5343 O O . ARG B 1 18 ? -7.766 52.938 5 1 40.06 18 ARG B O 1
ATOM 5350 N N . GLU B 1 19 ? -9.266 52.938 6.602 1 36.44 19 GLU B N 1
ATOM 5351 C CA . GLU B 1 19 ? -8.328 53.188 7.695 1 36.44 19 GLU B CA 1
ATOM 5352 C C . GLU B 1 19 ? -7.52 51.938 8.016 1 36.44 19 GLU B C 1
ATOM 5354 O O . GLU B 1 19 ? -6.359 52.031 8.414 1 36.44 19 GLU B O 1
ATOM 5359 N N . ALA B 1 20 ? -8.023 50.625 7.797 1 33.91 20 ALA B N 1
ATOM 5360 C CA . ALA B 1 20 ? -7.348 49.344 7.98 1 33.91 20 ALA B CA 1
ATOM 5361 C C . ALA B 1 20 ? -6.238 49.156 6.953 1 33.91 20 ALA B C 1
ATOM 5363 O O . ALA B 1 20 ? -5.215 48.531 7.242 1 33.91 20 ALA B O 1
ATOM 5364 N N . ALA B 1 21 ? -6.172 49.656 5.781 1 37.31 21 ALA B N 1
ATOM 5365 C CA . ALA B 1 21 ? -5.129 49.656 4.762 1 37.31 21 ALA B CA 1
ATOM 5366 C C . ALA B 1 21 ? -3.926 50.469 5.191 1 37.31 21 ALA B C 1
ATOM 5368 O O . ALA B 1 21 ? -2.781 50.125 4.891 1 37.31 21 ALA B O 1
ATOM 5369 N N . VAL B 1 22 ? -3.91 51.531 6.047 1 36.34 22 VAL B N 1
ATOM 5370 C CA . VAL B 1 22 ? -2.838 52.438 6.445 1 36.34 22 VAL B CA 1
ATOM 5371 C C . VAL B 1 22 ? -1.995 51.781 7.543 1 36.34 22 VAL B C 1
ATOM 5373 O O . VAL B 1 22 ? -0.771 51.938 7.562 1 36.34 22 VAL B O 1
ATOM 5376 N N . ALA B 1 23 ? -2.49 50.875 8.469 1 31.33 23 ALA B N 1
ATOM 5377 C CA . ALA B 1 23 ? -1.777 50.344 9.625 1 31.33 23 ALA B CA 1
ATOM 5378 C C . ALA B 1 23 ? -0.786 49.25 9.219 1 31.33 23 ALA B C 1
ATOM 5380 O O . ALA B 1 23 ? 0.233 49.062 9.883 1 31.33 23 ALA B O 1
ATOM 5381 N N . GLU B 1 24 ? -0.802 48.531 8.125 1 34.66 24 GLU B N 1
ATOM 5382 C CA . GLU B 1 24 ? 0.11 47.469 7.656 1 34.66 24 GLU B CA 1
ATOM 5383 C C . GLU B 1 24 ? 1.452 48.062 7.23 1 34.66 24 GLU B C 1
ATOM 5385 O O . GLU B 1 24 ? 2.475 47.375 7.254 1 34.66 24 GLU B O 1
ATOM 5390 N N . ARG B 1 25 ? 1.76 49.188 6.785 1 33.28 25 ARG B N 1
ATOM 5391 C CA . ARG B 1 25 ? 2.98 49.812 6.289 1 33.28 25 ARG B CA 1
ATOM 5392 C C . ARG B 1 25 ? 3.934 50.156 7.43 1 33.28 25 ARG B C 1
ATOM 5394 O O . ARG B 1 25 ? 5.148 50.25 7.227 1 33.28 25 ARG B O 1
ATOM 5401 N N . ALA B 1 26 ? 3.65 50.406 8.695 1 28.5 26 ALA B N 1
ATOM 5402 C CA . ALA B 1 26 ? 4.52 50.938 9.727 1 28.5 26 ALA B CA 1
ATOM 5403 C C . ALA B 1 26 ? 5.375 49.875 10.367 1 28.5 26 ALA B C 1
ATOM 5405 O O . ALA B 1 26 ? 6.453 50.156 10.906 1 28.5 26 ALA B O 1
ATOM 5406 N N . GLU B 1 27 ? 5.172 48.531 10.445 1 30.59 27 GLU B N 1
ATOM 5407 C CA . GLU B 1 27 ? 5.891 47.594 11.281 1 30.59 27 GLU B CA 1
ATOM 5408 C C . GLU B 1 27 ? 7.18 47.125 10.617 1 30.59 27 GLU B C 1
ATOM 5410 O O . GLU B 1 27 ? 7.957 46.375 11.203 1 30.59 27 GLU B O 1
ATOM 5415 N N . ALA B 1 28 ? 7.738 47.281 9.367 1 28.69 28 ALA B N 1
ATOM 5416 C CA . ALA B 1 28 ? 8.977 46.812 8.734 1 28.69 28 ALA B CA 1
ATOM 5417 C C . ALA B 1 28 ? 10.18 47.594 9.266 1 28.69 28 ALA B C 1
ATOM 5419 O O . ALA B 1 28 ? 11.32 47.156 9.078 1 28.69 28 ALA B O 1
ATOM 5420 N N . ALA B 1 29 ? 10.305 48.812 9.734 1 26.12 29 ALA B N 1
ATOM 5421 C CA . ALA B 1 29 ? 11.461 49.688 9.867 1 26.12 29 ALA B CA 1
ATOM 5422 C C . ALA B 1 29 ? 12.289 49.312 11.102 1 26.12 29 ALA B C 1
ATOM 5424 O O . ALA B 1 29 ? 13.344 49.906 11.352 1 26.12 29 ALA B O 1
ATOM 5425 N N . GLY B 1 30 ? 11.961 48.688 12.203 1 25.56 30 GLY B N 1
ATOM 5426 C CA . GLY B 1 30 ? 12.648 48.781 13.484 1 25.56 30 GLY B CA 1
ATOM 5427 C C . GLY B 1 30 ? 13.836 47.844 13.594 1 25.56 30 GLY B C 1
ATOM 5428 O O . GLY B 1 30 ? 13.812 46.906 14.391 1 25.56 30 GLY B O 1
ATOM 5429 N N . ALA B 1 31 ? 14.844 47.562 12.617 1 25.11 31 ALA B N 1
ATOM 5430 C CA . ALA B 1 31 ? 15.969 46.656 12.445 1 25.11 31 ALA B CA 1
ATOM 5431 C C . ALA B 1 31 ? 17.125 47 13.391 1 25.11 31 ALA B C 1
ATOM 5433 O O . ALA B 1 31 ? 17.891 46.156 13.805 1 25.11 31 ALA B O 1
ATOM 5434 N N . ASN B 1 32 ? 17.75 48.188 13.453 1 20.92 32 ASN B N 1
ATOM 5435 C CA . ASN B 1 32 ? 19.188 48.344 13.633 1 20.92 32 ASN B CA 1
ATOM 5436 C C . ASN B 1 32 ? 19.609 48.062 15.07 1 20.92 32 ASN B C 1
ATOM 5438 O O . ASN B 1 32 ? 20.781 47.844 15.344 1 20.92 32 ASN B O 1
ATOM 5442 N N . GLY B 1 33 ? 19.109 48.781 16.141 1 22.7 33 GLY B N 1
ATOM 5443 C CA . GLY B 1 33 ? 19.859 49.406 17.234 1 22.7 33 GLY B CA 1
ATOM 5444 C C . GLY B 1 33 ? 20.438 48.375 18.203 1 22.7 33 GLY B C 1
ATOM 5445 O O . GLY B 1 33 ? 20.047 47.219 18.203 1 22.7 33 GLY B O 1
ATOM 5446 N N . THR B 1 34 ? 21.375 48.75 19.266 1 26.16 34 THR B N 1
ATOM 5447 C CA . THR B 1 34 ? 22.422 48.375 20.203 1 26.16 34 THR B CA 1
ATOM 5448 C C . THR B 1 34 ? 21.875 47.469 21.312 1 26.16 34 THR B C 1
ATOM 5450 O O . THR B 1 34 ? 20.875 47.781 21.938 1 26.16 34 THR B O 1
ATOM 5453 N N . VAL B 1 35 ? 22.219 46.188 21.609 1 22.97 35 VAL B N 1
ATOM 5454 C CA . VAL B 1 35 ? 21.141 45.219 21.797 1 22.97 35 VAL B CA 1
ATOM 5455 C C . VAL B 1 35 ? 20.641 45.25 23.25 1 22.97 35 VAL B C 1
ATOM 5457 O O . VAL B 1 35 ? 21.234 44.656 24.125 1 22.97 35 VAL B O 1
ATOM 5460 N N . GLY B 1 36 ? 20.656 46.5 24 1 19.86 36 GLY B N 1
ATOM 5461 C CA . GLY B 1 36 ? 21 46.594 25.406 1 19.86 36 GLY B CA 1
ATOM 5462 C C . GLY B 1 36 ? 20.219 45.625 26.266 1 19.86 36 GLY B C 1
ATOM 5463 O O . GLY B 1 36 ? 19.281 44.969 25.797 1 19.86 36 GLY B O 1
ATOM 5464 N N . GLN B 1 37 ? 20.359 45.781 27.75 1 22.05 37 GLN B N 1
ATOM 5465 C CA . GLN B 1 37 ? 19.953 45.188 29.016 1 22.05 37 GLN B CA 1
ATOM 5466 C C . GLN B 1 37 ? 18.438 45 29.078 1 22.05 37 GLN B C 1
ATOM 5468 O O . GLN B 1 37 ? 17.688 45.969 29.109 1 22.05 37 GLN B O 1
ATOM 5473 N N . ASN B 1 38 ? 17.938 44.094 28.5 1 19.22 38 ASN B N 1
ATOM 5474 C CA . ASN B 1 38 ? 16.594 43.906 27.922 1 19.22 38 ASN B CA 1
ATOM 5475 C C . ASN B 1 38 ? 15.539 43.75 29 1 19.22 38 ASN B C 1
ATOM 5477 O O . ASN B 1 38 ? 15.398 42.656 29.578 1 19.22 38 ASN B O 1
ATOM 5481 N N . ILE B 1 39 ? 15.57 44.688 29.969 1 22.16 39 ILE B N 1
ATOM 5482 C CA . ILE B 1 39 ? 14.594 44.719 31.047 1 22.16 39 ILE B CA 1
ATOM 5483 C C . ILE B 1 39 ? 13.188 44.594 30.484 1 22.16 39 ILE B C 1
ATOM 5485 O O . ILE B 1 39 ? 12.711 45.469 29.75 1 22.16 39 ILE B O 1
ATOM 5489 N N . ALA B 1 40 ? 12.82 43.438 30.234 1 20.59 40 ALA B N 1
ATOM 5490 C CA . ALA B 1 40 ? 11.617 43.094 29.484 1 20.59 40 ALA B CA 1
ATOM 5491 C C . ALA B 1 40 ? 10.375 43.688 30.109 1 20.59 40 ALA B C 1
ATOM 5493 O O . ALA B 1 40 ? 9.875 43.219 31.125 1 20.59 40 ALA B O 1
ATOM 5494 N N . GLY B 1 41 ? 10.5 45.062 30.281 1 19.33 41 GLY B N 1
ATOM 5495 C CA . GLY B 1 41 ? 9.297 45.688 30.781 1 19.33 41 GLY B CA 1
ATOM 5496 C C . GLY B 1 41 ? 8.039 45.281 30.047 1 19.33 41 GLY B C 1
ATOM 5497 O O . GLY B 1 41 ? 8.047 45.125 28.828 1 19.33 41 GLY B O 1
ATOM 5498 N N . GLU B 1 42 ? 7.008 44.906 30.828 1 19.45 42 GLU B N 1
ATOM 5499 C CA . GLU B 1 42 ? 5.695 44.375 30.438 1 19.45 42 GLU B CA 1
ATOM 5500 C C . GLU B 1 42 ? 4.93 45.406 29.609 1 19.45 42 GLU B C 1
ATOM 5502 O O . GLU B 1 42 ? 5.098 46.625 29.797 1 19.45 42 GLU B O 1
ATOM 5507 N N . VAL B 1 43 ? 4.398 45.656 28.531 1 20.41 43 VAL B N 1
ATOM 5508 C CA . VAL B 1 43 ? 3.242 46.562 28.531 1 20.41 43 VAL B CA 1
ATOM 5509 C C . VAL B 1 43 ? 2.311 46.188 29.688 1 20.41 43 VAL B C 1
ATOM 5511 O O . VAL B 1 43 ? 2.289 45.031 30.125 1 20.41 43 VAL B O 1
ATOM 5514 N N . ASP B 1 44 ? 1.896 47.031 30.859 1 22.17 44 ASP B N 1
ATOM 5515 C CA . ASP B 1 44 ? 0.458 47.281 30.875 1 22.17 44 ASP B CA 1
ATOM 5516 C C . ASP B 1 44 ? -0.062 47.625 29.484 1 22.17 44 ASP B C 1
ATOM 5518 O O . ASP B 1 44 ? -0.25 48.781 29.156 1 22.17 44 ASP B O 1
ATOM 5522 N N . SER B 1 45 ? 0.577 47.188 28.547 1 24.75 45 SER B N 1
ATOM 5523 C CA . SER B 1 45 ? 0.204 47.812 27.281 1 24.75 45 SER B CA 1
ATOM 5524 C C . SER B 1 45 ? -1.31 47.812 27.094 1 24.75 45 SER B C 1
ATOM 5526 O O . SER B 1 45 ? -1.951 46.75 27.172 1 24.75 45 SER B O 1
ATOM 5528 N N . ASP B 1 46 ? -1.92 48.938 27.531 1 23.31 46 ASP B N 1
ATOM 5529 C CA . ASP B 1 46 ? -3.275 49.406 27.266 1 23.31 46 ASP B CA 1
ATOM 5530 C C . ASP B 1 46 ? -3.791 48.906 25.922 1 23.31 46 ASP B C 1
ATOM 5532 O O . ASP B 1 46 ? -3.158 49.125 24.891 1 23.31 46 ASP B O 1
ATOM 5536 N N . ASP B 1 47 ? -4.449 47.875 26.125 1 25.02 47 ASP B N 1
ATOM 5537 C CA . ASP B 1 47 ? -5.418 47.156 25.281 1 25.02 47 ASP B CA 1
ATOM 5538 C C . ASP B 1 47 ? -6.305 48.156 24.516 1 25.02 47 ASP B C 1
ATOM 5540 O O . ASP B 1 47 ? -7.289 48.656 25.062 1 25.02 47 ASP B O 1
ATOM 5544 N N . SER B 1 48 ? -5.668 49.125 23.906 1 26.16 48 SER B N 1
ATOM 5545 C CA . SER B 1 48 ? -6.402 50.094 23.078 1 26.16 48 SER B CA 1
ATOM 5546 C C . SER B 1 48 ? -7.555 49.406 22.344 1 26.16 48 SER B C 1
ATOM 5548 O O . SER B 1 48 ? -7.426 48.281 21.891 1 26.16 48 SER B O 1
ATOM 5550 N N . ASP B 1 49 ? -8.711 49.906 22.688 1 26.8 49 ASP B N 1
ATOM 5551 C CA . ASP B 1 49 ? -10.07 49.75 22.188 1 26.8 49 ASP B CA 1
ATOM 5552 C C . ASP B 1 49 ? -10.094 49.719 20.656 1 26.8 49 ASP B C 1
ATOM 5554 O O . ASP B 1 49 ? -10.578 50.656 20.016 1 26.8 49 ASP B O 1
ATOM 5558 N N . ASP B 1 50 ? -8.859 49.438 20.141 1 29.28 50 ASP B N 1
ATOM 5559 C CA . ASP B 1 50 ? -9.055 49.344 18.703 1 29.28 50 ASP B CA 1
ATOM 5560 C C . ASP B 1 50 ? -10.336 48.594 18.375 1 29.28 50 ASP B C 1
ATOM 5562 O O . ASP B 1 50 ? -10.484 47.406 18.766 1 29.28 50 ASP B O 1
ATOM 5566 N N . PHE B 1 51 ? -11.414 49.188 18.469 1 30.5 51 PHE B N 1
ATOM 5567 C CA . PHE B 1 51 ? -12.766 48.812 18.047 1 30.5 51 PHE B CA 1
ATOM 5568 C C . PHE B 1 51 ? -12.727 47.781 16.938 1 30.5 51 PHE B C 1
ATOM 5570 O O . PHE B 1 51 ? -12.5 48.094 15.773 1 30.5 51 PHE B O 1
ATOM 5577 N N . ASP B 1 52 ? -12.016 46.594 17.281 1 34.53 52 ASP B N 1
ATOM 5578 C CA . ASP B 1 52 ? -11.5 45.469 16.531 1 34.53 52 ASP B CA 1
ATOM 5579 C C . ASP B 1 52 ? -12.57 44.906 15.602 1 34.53 52 ASP B C 1
ATOM 5581 O O . ASP B 1 52 ? -13.688 44.625 16.031 1 34.53 52 ASP B O 1
ATOM 5585 N N . LEU B 1 53 ? -12.516 45.25 14.352 1 38.28 53 LEU B N 1
ATOM 5586 C CA . LEU B 1 53 ? -13.328 44.688 13.266 1 38.28 53 LEU B CA 1
ATOM 5587 C C . LEU B 1 53 ? -13.688 43.25 13.539 1 38.28 53 LEU B C 1
ATOM 5589 O O . LEU B 1 53 ? -14.797 42.812 13.219 1 38.28 53 LEU B O 1
ATOM 5593 N N . TYR B 1 54 ? -12.766 42.594 14.242 1 40.22 54 TYR B N 1
ATOM 5594 C CA . TYR B 1 54 ? -12.961 41.156 14.539 1 40.22 54 TYR B CA 1
ATOM 5595 C C . TYR B 1 54 ? -14.07 40.969 15.57 1 40.22 54 TYR B C 1
ATOM 5597 O O . TYR B 1 54 ? -14.898 40.094 15.438 1 40.22 54 TYR B O 1
ATOM 5605 N N . SER B 1 55 ? -14.047 41.906 16.641 1 42.84 55 SER B N 1
ATOM 5606 C CA . SER B 1 55 ? -15.047 41.781 17.688 1 42.84 55 SER B CA 1
ATOM 5607 C C . SER B 1 55 ? -16.453 42.062 17.156 1 42.84 55 SER B C 1
ATOM 5609 O O . SER B 1 55 ? -17.406 41.375 17.5 1 42.84 55 SER B O 1
ATOM 5611 N N . VAL B 1 56 ? -16.516 43.219 16.312 1 44.34 56 VAL B N 1
ATOM 5612 C CA . VAL B 1 56 ? -17.812 43.562 15.727 1 44.34 56 VAL B CA 1
ATOM 5613 C C . VAL B 1 56 ? -18.312 42.406 14.844 1 44.34 56 VAL B C 1
ATOM 5615 O O . VAL B 1 56 ? -19.484 42.062 14.898 1 44.34 56 VAL B O 1
ATOM 5618 N N . THR B 1 57 ? -17.359 41.875 14.117 1 50.91 57 THR B N 1
ATOM 5619 C CA . THR B 1 57 ? -17.734 40.781 13.219 1 50.91 57 THR B CA 1
ATOM 5620 C C . THR B 1 57 ? -18.188 39.562 14 1 50.91 57 THR B C 1
ATOM 5622 O O . THR B 1 57 ? -19.125 38.875 13.594 1 50.91 57 THR B O 1
ATOM 5625 N N . LYS B 1 58 ? -17.531 39.469 15.195 1 53.44 58 LYS B N 1
ATOM 5626 C CA . LYS B 1 58 ? -17.891 38.312 16.047 1 53.44 58 LYS B CA 1
ATOM 5627 C C . LYS B 1 58 ? -19.281 38.5 16.641 1 53.44 58 LYS B C 1
ATOM 5629 O O . LYS B 1 58 ? -20.062 37.562 16.734 1 53.44 58 LYS B O 1
ATOM 5634 N N . GLN B 1 59 ? -19.547 39.781 17.109 1 51.31 59 GLN B N 1
ATOM 5635 C CA . GLN B 1 59 ? -20.859 40.094 17.688 1 51.31 59 GLN B CA 1
ATOM 5636 C C . GLN B 1 59 ? -21.969 39.938 16.656 1 51.31 59 GLN B C 1
ATOM 5638 O O . GLN B 1 59 ? -23.031 39.375 16.969 1 51.31 59 GLN B O 1
ATOM 5643 N N . VAL B 1 60 ? -21.625 40.469 15.453 1 56.34 60 VAL B N 1
ATOM 5644 C CA . VAL B 1 60 ? -22.609 40.375 14.391 1 56.34 60 VAL B CA 1
ATOM 5645 C C . VAL B 1 60 ? -22.859 38.906 14.039 1 56.34 60 VAL B C 1
ATOM 5647 O O . VAL B 1 60 ? -24 38.5 13.859 1 56.34 60 VAL B O 1
ATOM 5650 N N . ARG B 1 61 ? -21.844 38.219 14.102 1 62.62 61 ARG B N 1
ATOM 5651 C CA . ARG B 1 61 ? -21.969 36.781 13.805 1 62.62 61 ARG B CA 1
ATOM 5652 C C . ARG B 1 61 ? -22.75 36.062 14.898 1 62.62 61 ARG B C 1
ATOM 5654 O O . ARG B 1 61 ? -23.562 35.188 14.617 1 62.62 61 ARG B O 1
ATOM 5661 N N . GLY B 1 62 ? -22.359 36.406 16.109 1 60.66 62 GLY B N 1
ATOM 5662 C CA . GLY B 1 62 ? -23.094 35.844 17.234 1 60.66 62 GLY B CA 1
ATOM 5663 C C . GLY B 1 62 ? -24.594 36.062 17.141 1 60.66 62 GLY B C 1
ATOM 5664 O O . GLY B 1 62 ? -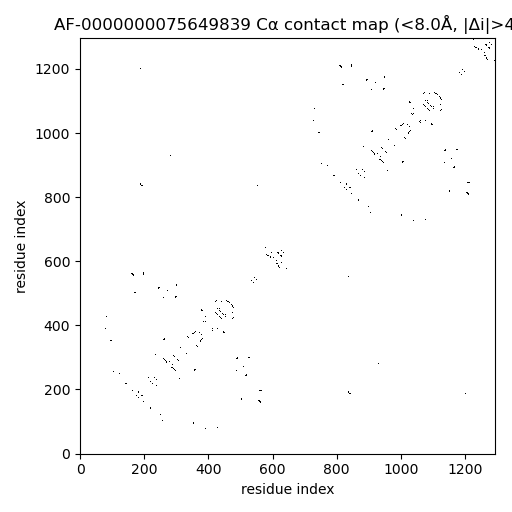25.391 35.156 17.422 1 60.66 62 GLY B O 1
ATOM 5665 N N . ALA B 1 63 ? -25.031 37.344 16.766 1 60.03 63 ALA B N 1
ATOM 5666 C CA . ALA B 1 63 ? -26.438 37.688 16.609 1 60.03 63 ALA B CA 1
ATOM 5667 C C . ALA B 1 63 ? -27.078 36.875 15.484 1 60.03 63 ALA B C 1
ATOM 5669 O O . ALA B 1 63 ? -28.219 36.406 15.617 1 60.03 63 ALA B O 1
ATOM 5670 N N . ARG B 1 64 ? -26.297 36.656 14.469 1 67.5 64 ARG B N 1
ATOM 5671 C CA . ARG B 1 64 ? -26.797 35.906 13.336 1 67.5 64 ARG B CA 1
ATOM 5672 C C . ARG B 1 64 ? -26.984 34.438 13.703 1 67.5 64 ARG B C 1
ATOM 5674 O O . ARG B 1 64 ? -27.953 33.781 13.281 1 67.5 64 ARG B O 1
ATOM 5681 N N . VAL B 1 65 ? -26.109 33.969 14.516 1 69 65 VAL B N 1
ATOM 5682 C CA . VAL B 1 65 ? -26.203 32.562 14.961 1 69 65 VAL B CA 1
ATOM 5683 C C . VAL B 1 65 ? -27.422 32.406 15.844 1 69 65 VAL B C 1
ATOM 5685 O O . VAL B 1 65 ? -28.125 31.391 15.758 1 69 65 VAL B O 1
ATOM 5688 N N . GLY B 1 66 ? -27.609 33.438 16.734 1 63.97 66 GLY B N 1
ATOM 5689 C CA . GLY B 1 66 ? -28.812 33.438 17.562 1 63.97 66 GLY B CA 1
ATOM 5690 C C . GLY B 1 66 ? -30.094 33.406 16.734 1 63.97 66 GLY B C 1
ATOM 5691 O O . GLY B 1 66 ? -31.016 32.625 17.047 1 63.97 66 GLY B O 1
ATOM 5692 N N . GLU B 1 67 ? -30.078 34.219 15.648 1 68 67 GLU B N 1
ATOM 5693 C CA . GLU B 1 67 ? -31.234 34.25 14.758 1 68 67 GLU B CA 1
ATOM 5694 C C . GLU B 1 67 ? -31.406 32.938 14.016 1 68 67 GLU B C 1
ATOM 5696 O O . GLU B 1 67 ? -32.531 32.438 13.844 1 68 67 GLU B O 1
ATOM 5701 N N . PHE B 1 68 ? -30.406 32.5 13.633 1 70.12 68 PHE B N 1
ATOM 5702 C CA . PHE B 1 68 ? -30.438 31.188 12.984 1 70.12 68 PHE B CA 1
ATOM 5703 C C . PHE B 1 68 ? -31.062 30.141 13.898 1 70.12 68 PHE B C 1
ATOM 5705 O O . PHE B 1 68 ? -31.922 29.359 13.469 1 70.12 68 PHE B O 1
ATOM 5712 N N . SER B 1 69 ? -30.531 30.094 15.047 1 64.56 69 SER B N 1
ATOM 5713 C CA . SER B 1 69 ? -31.031 29.109 16 1 64.56 69 SER B CA 1
ATOM 5714 C C . SER B 1 69 ? -32.531 29.234 16.203 1 64.56 69 SER B C 1
ATOM 5716 O O . SER B 1 69 ? -33.25 28.234 16.297 1 64.56 69 SER B O 1
ATOM 5718 N N . ARG B 1 70 ? -33.062 30.5 16.219 1 64.44 70 ARG B N 1
ATOM 5719 C CA . ARG B 1 70 ? -34.5 30.766 16.391 1 64.44 70 ARG B CA 1
ATOM 5720 C C . ARG B 1 70 ? -35.281 30.328 15.148 1 64.44 70 ARG B C 1
ATOM 5722 O O . ARG B 1 70 ? -36.312 29.672 15.266 1 64.44 70 ARG B O 1
ATOM 5729 N N . ARG B 1 71 ? -34.656 30.641 14.039 1 67.5 71 ARG B N 1
ATOM 5730 C CA . ARG B 1 71 ? -35.312 30.297 12.781 1 67.5 71 ARG B CA 1
ATOM 5731 C C . ARG B 1 71 ? -35.344 28.781 12.57 1 67.5 71 ARG B C 1
ATOM 5733 O O . ARG B 1 71 ? -36.344 28.234 12.094 1 67.5 71 ARG B O 1
ATOM 5740 N N . ASN B 1 72 ? -34.312 28.328 12.852 1 64.69 72 ASN B N 1
ATOM 5741 C CA . ASN B 1 72 ? -34.219 26.875 12.68 1 64.69 72 ASN B CA 1
ATOM 5742 C C . ASN B 1 72 ? -35.188 26.141 13.586 1 64.69 72 ASN B C 1
ATOM 5744 O O . ASN B 1 72 ? -35.781 25.125 13.188 1 64.69 72 ASN B O 1
ATOM 5748 N N . LYS B 1 73 ? -35.125 26.578 14.789 1 58.69 73 LYS B N 1
ATOM 5749 C CA . LYS B 1 73 ? -36.094 26 15.719 1 58.69 73 LYS B CA 1
ATOM 5750 C C . LYS B 1 73 ? -37.531 26.219 15.227 1 58.69 73 LYS B C 1
ATOM 5752 O O . LYS B 1 73 ? -38.375 25.344 15.391 1 58.69 73 LYS B O 1
ATOM 5757 N N . ALA B 1 74 ? -37.781 27.453 14.648 1 56.78 74 ALA B N 1
ATOM 5758 C CA . ALA B 1 74 ? -39.125 27.812 14.164 1 56.78 74 ALA B CA 1
ATOM 5759 C C . ALA B 1 74 ? -39.469 27.047 12.883 1 56.78 74 ALA B C 1
ATOM 5761 O O . ALA B 1 74 ? -40.625 26.703 12.656 1 56.78 74 ALA B O 1
ATOM 5762 N N . ARG B 1 75 ? -38.438 27.062 11.961 1 59.38 75 ARG B N 1
ATOM 5763 C CA . ARG B 1 75 ? -38.688 26.438 10.664 1 59.38 75 ARG B CA 1
ATOM 5764 C C . ARG B 1 75 ? -39 24.953 10.828 1 59.38 75 ARG B C 1
ATOM 5766 O O . ARG B 1 75 ? -39.75 24.375 10.023 1 59.38 75 ARG B O 1
ATOM 5773 N N . GLY B 1 76 ? -38.938 24.516 12.086 1 51.47 76 GLY B N 1
ATOM 5774 C CA . GLY B 1 76 ? -39.25 23.125 12.32 1 51.47 76 GLY B CA 1
ATOM 5775 C C . GLY B 1 76 ? -38.906 22.219 11.148 1 51.47 76 GLY B C 1
ATOM 5776 O O . GLY B 1 76 ? -37.844 22.391 10.531 1 51.47 76 GLY B O 1
ATOM 5777 N N . ARG B 1 77 ? -39.688 21.203 10.789 1 52.25 77 ARG B N 1
ATOM 5778 C CA . ARG B 1 77 ? -39.625 20.281 9.672 1 52.25 77 ARG B CA 1
ATOM 5779 C C . ARG B 1 77 ? -40.25 20.891 8.422 1 52.25 77 ARG B C 1
ATOM 5781 O O . ARG B 1 77 ? -40.625 20.156 7.496 1 52.25 77 ARG B O 1
ATOM 5788 N N . ALA B 1 78 ? -40.531 22.172 8.469 1 55.06 78 ALA B N 1
ATOM 5789 C CA . ALA B 1 78 ? -41.281 22.766 7.371 1 55.06 78 ALA B CA 1
ATOM 5790 C C . ALA B 1 78 ? -40.469 22.797 6.09 1 55.06 78 ALA B C 1
ATOM 5792 O O . ALA B 1 78 ? -39.219 22.875 6.137 1 55.06 78 ALA B O 1
ATOM 5793 N N . GLU B 1 79 ? -41.156 22.5 5.012 1 65.25 79 GLU B N 1
ATOM 5794 C CA . GLU B 1 79 ? -40.594 22.453 3.664 1 65.25 79 GLU B CA 1
ATOM 5795 C C . GLU B 1 79 ? -40.062 23.812 3.238 1 65.25 79 GLU B C 1
ATOM 5797 O O . GLU B 1 79 ? -40.688 24.844 3.51 1 65.25 79 GLU B O 1
ATOM 5802 N N . ARG B 1 80 ? -38.875 24 2.879 1 78 80 ARG B N 1
ATOM 5803 C CA . ARG B 1 80 ? -38.219 25.203 2.355 1 78 80 ARG B CA 1
ATOM 5804 C C . ARG B 1 80 ? -38.844 25.641 1.043 1 78 80 ARG B C 1
ATOM 5806 O O . ARG B 1 80 ? -39.219 24.812 0.202 1 78 80 ARG B O 1
ATOM 5813 N N . PRO B 1 81 ? -39.188 26.859 0.913 1 80.69 81 PRO B N 1
ATOM 5814 C CA . PRO B 1 81 ? -39.781 27.391 -0.317 1 80.69 81 PRO B CA 1
ATOM 5815 C C . PRO B 1 81 ? -38.781 27.5 -1.459 1 80.69 81 PRO B C 1
ATOM 5817 O O . PRO B 1 81 ? -38.312 28.609 -1.77 1 80.69 81 PRO B O 1
ATOM 5820 N N . TRP B 1 82 ? -38.594 26.453 -2.07 1 86.12 82 TRP B N 1
ATOM 5821 C CA . TRP B 1 82 ? -37.625 26.438 -3.184 1 86.12 82 TRP B CA 1
ATOM 5822 C C . TRP B 1 82 ? -38.25 27.047 -4.434 1 86.12 82 TRP B C 1
ATOM 5824 O O . TRP B 1 82 ? -39.406 26.797 -4.762 1 86.12 82 TRP B O 1
ATOM 5834 N N . ALA B 1 83 ? -37.5 27.953 -5.141 1 84.5 83 ALA B N 1
ATOM 5835 C CA . ALA B 1 83 ? -37.906 28.531 -6.422 1 84.5 83 ALA B CA 1
ATOM 5836 C C . ALA B 1 83 ? -37.062 27.969 -7.559 1 84.5 83 ALA B C 1
ATOM 5838 O O . ALA B 1 83 ? -35.844 27.828 -7.426 1 84.5 83 ALA B O 1
ATOM 5839 N N . SER B 1 84 ? -37.688 27.594 -8.531 1 83.44 84 SER B N 1
ATOM 5840 C CA . SER B 1 84 ? -37 27.109 -9.711 1 83.44 84 SER B CA 1
ATOM 5841 C C . SER B 1 84 ? -36.5 28.266 -10.57 1 83.44 84 SER B C 1
ATOM 5843 O O . SER B 1 84 ? -37.156 29.312 -10.641 1 83.44 84 SER B O 1
ATOM 5845 N N . VAL B 1 85 ? -35.344 28.062 -11.094 1 80.44 85 VAL B N 1
ATOM 5846 C CA . VAL B 1 85 ? -34.75 29.094 -11.938 1 80.44 85 VAL B CA 1
ATOM 5847 C C . VAL B 1 85 ? -34.656 28.594 -13.375 1 80.44 85 VAL B C 1
ATOM 5849 O O . VAL B 1 85 ? -34.219 27.469 -13.625 1 80.44 85 VAL B O 1
ATOM 5852 N N . SER B 1 86 ? -35.312 29.328 -14.242 1 67.38 86 SER B N 1
ATOM 5853 C CA . SER B 1 86 ? -35.219 29.047 -15.664 1 67.38 86 SER B CA 1
ATOM 5854 C C . SER B 1 86 ? -33.969 29.672 -16.281 1 67.38 86 SER B C 1
ATOM 5856 O O . SER B 1 86 ? -33.375 30.578 -15.688 1 67.38 86 SER B O 1
ATOM 5858 N N . ALA B 1 87 ? -33.562 29.156 -17.328 1 60.75 87 ALA B N 1
ATOM 5859 C CA . ALA B 1 87 ? -32.406 29.672 -18.062 1 60.75 87 ALA B CA 1
ATOM 5860 C C . ALA B 1 87 ? -32.594 31.156 -18.375 1 60.75 87 ALA B C 1
ATOM 5862 O O . ALA B 1 87 ? -33.656 31.578 -18.828 1 60.75 87 ALA B O 1
ATOM 5863 N N . GLY B 1 88 ? -31.75 32.062 -17.938 1 61.28 88 GLY B N 1
ATOM 5864 C CA . GLY B 1 88 ? -31.75 33.469 -18.297 1 61.28 88 GLY B CA 1
ATOM 5865 C C . GLY B 1 88 ? -32.188 34.375 -17.156 1 61.28 88 GLY B C 1
ATOM 5866 O O . GLY B 1 88 ? -32.125 35.594 -17.281 1 61.28 88 GLY B O 1
ATOM 5867 N N . GLU B 1 89 ? -32.719 33.781 -16.125 1 68.44 89 GLU B N 1
ATOM 5868 C CA . GLU B 1 89 ? -33.188 34.625 -15.016 1 68.44 89 GLU B CA 1
ATOM 5869 C C . GLU B 1 89 ? -32 35.156 -14.203 1 68.44 89 GLU B C 1
ATOM 5871 O O . GLU B 1 89 ? -30.984 34.469 -14.078 1 68.44 89 GLU B O 1
ATOM 5876 N N . VAL B 1 90 ? -32.125 36.438 -13.961 1 69.44 90 VAL B N 1
ATOM 5877 C CA . VAL B 1 90 ? -31.094 37.094 -13.148 1 69.44 90 VAL B CA 1
ATOM 5878 C C . VAL B 1 90 ? -31.484 37.031 -11.68 1 69.44 90 VAL B C 1
ATOM 5880 O O . VAL B 1 90 ? -32.625 37.344 -11.32 1 69.44 90 VAL B O 1
ATOM 5883 N N . HIS B 1 91 ? -30.766 36.438 -10.891 1 75.38 91 HIS B N 1
ATOM 5884 C CA . HIS B 1 91 ? -30.984 36.406 -9.453 1 75.38 91 HIS B CA 1
ATOM 5885 C C . HIS B 1 91 ? -30.047 37.344 -8.734 1 75.38 91 HIS B C 1
ATOM 5887 O O . HIS B 1 91 ? -28.875 37.469 -9.109 1 75.38 91 HIS B O 1
ATOM 5893 N N . PRO B 1 92 ? -30.562 38 -7.84 1 71.62 92 PRO B N 1
ATOM 5894 C CA . PRO B 1 92 ? -29.828 39.062 -7.152 1 71.62 92 PRO B CA 1
ATOM 5895 C C . PRO B 1 92 ? -28.703 38.531 -6.277 1 71.62 92 PRO B C 1
ATOM 5897 O O . PRO B 1 92 ? -27.734 39.25 -5.996 1 71.62 92 PRO B O 1
ATOM 5900 N N . TYR B 1 93 ? -28.828 37.281 -5.848 1 84.62 93 TYR B N 1
ATOM 5901 C CA . TYR B 1 93 ? -27.797 36.844 -4.918 1 84.62 93 TYR B CA 1
ATOM 5902 C C . TYR B 1 93 ? -26.484 36.594 -5.648 1 84.62 93 TYR B C 1
ATOM 5904 O O . TYR B 1 93 ? -26.438 35.844 -6.625 1 84.62 93 TYR B O 1
ATOM 5912 N N . LYS B 1 94 ? -25.438 37.375 -5.207 1 85.81 94 LYS B N 1
ATOM 5913 C CA . LYS B 1 94 ? -24.062 37.156 -5.648 1 85.81 94 LYS B CA 1
ATOM 5914 C C . LYS B 1 94 ? -23.109 37.031 -4.457 1 85.81 94 LYS B C 1
ATOM 5916 O O . LYS B 1 94 ? -23.078 37.906 -3.584 1 85.81 94 LYS B O 1
ATOM 5921 N N . PRO B 1 95 ? -22.469 35.938 -4.383 1 91.44 95 PRO B N 1
ATOM 5922 C CA . PRO B 1 95 ? -21.547 35.75 -3.262 1 91.44 95 PRO B CA 1
ATOM 5923 C C . PRO B 1 95 ? -20.453 36.812 -3.207 1 91.44 95 PRO B C 1
ATOM 5925 O O . PRO B 1 95 ? -19.984 37.281 -4.25 1 91.44 95 PRO B O 1
ATOM 5928 N N . GLN B 1 96 ? -20.125 37.125 -2.006 1 92 96 GLN B N 1
ATOM 5929 C CA . GLN B 1 96 ? -19.031 38.062 -1.793 1 92 96 GLN B CA 1
ATOM 5930 C C . GLN B 1 96 ? -17.688 37.406 -2.059 1 92 96 GLN B C 1
ATOM 5932 O O . GLN B 1 96 ? -17.562 36.188 -1.972 1 92 96 GLN B O 1
ATOM 5937 N N . LYS B 1 97 ? -16.828 38.281 -2.404 1 91.88 97 LYS B N 1
ATOM 5938 C CA . LYS B 1 97 ? -15.5 37.781 -2.697 1 91.88 97 LYS B CA 1
ATOM 5939 C C . LYS B 1 97 ? -14.719 37.5 -1.414 1 91.88 97 LYS B C 1
ATOM 5941 O O . LYS B 1 97 ? -14.945 38.156 -0.392 1 91.88 97 LYS B O 1
ATOM 5946 N N . PHE B 1 98 ? -13.906 36.594 -1.49 1 93 98 PHE B N 1
ATOM 5947 C CA . PHE B 1 98 ? -13.023 36.188 -0.399 1 93 98 PHE B CA 1
ATOM 5948 C C . PHE B 1 98 ? -12.164 37.375 0.052 1 93 98 PHE B C 1
ATOM 5950 O O . PHE B 1 98 ? -11.578 38.062 -0.776 1 93 98 PHE B O 1
ATOM 5957 N N . ARG B 1 99 ? -12.148 37.594 1.354 1 90.81 99 ARG B N 1
ATOM 5958 C CA . ARG B 1 99 ? -11.312 38.594 1.98 1 90.81 99 ARG B CA 1
ATOM 5959 C C . ARG B 1 99 ? -10.133 37.969 2.705 1 90.81 99 ARG B C 1
ATOM 5961 O O . ARG B 1 99 ? -10.266 37.531 3.846 1 90.81 99 ARG B O 1
ATOM 5968 N N . ALA B 1 100 ? -9.023 38.062 2.154 1 87.94 100 ALA B N 1
ATOM 5969 C CA . ALA B 1 100 ? -7.84 37.406 2.695 1 87.94 100 ALA B CA 1
ATOM 5970 C C . ALA B 1 100 ? -7.312 38.125 3.922 1 87.94 100 ALA B C 1
ATOM 5972 O O . ALA B 1 100 ? -7.16 39.344 3.898 1 87.94 100 ALA B O 1
ATOM 5973 N N . PRO B 1 101 ? -7.098 37.375 5.012 1 80.44 101 PRO B N 1
ATOM 5974 C CA . PRO B 1 101 ? -6.488 38 6.18 1 80.44 101 PRO B CA 1
ATOM 5975 C C . PRO B 1 101 ? -5.031 38.406 5.953 1 80.44 101 PRO B C 1
ATOM 5977 O O . PRO B 1 101 ? -4.516 39.312 6.617 1 80.44 101 PRO B O 1
ATOM 5980 N N . GLY B 1 102 ? -4.352 37.781 5.117 1 77 102 GLY B N 1
ATOM 5981 C CA . GLY B 1 102 ? -2.965 38 4.719 1 77 102 GLY B CA 1
ATOM 5982 C C . GLY B 1 102 ? -2.617 37.312 3.406 1 77 102 GLY B C 1
ATOM 5983 O O . GLY B 1 102 ? -3.48 36.719 2.768 1 77 102 GLY B O 1
ATOM 5984 N N . PRO B 1 103 ? -1.34 37.531 3.109 1 79.25 103 PRO B N 1
ATOM 5985 C CA . PRO B 1 103 ? -0.945 36.812 1.89 1 79.25 103 PRO B CA 1
ATOM 5986 C C . PRO B 1 103 ? -1.077 35.312 2.018 1 79.25 103 PRO B C 1
ATOM 5988 O O . PRO B 1 103 ? -0.516 34.719 2.939 1 79.25 103 PRO B O 1
ATOM 5991 N N . VAL B 1 104 ? -1.794 34.75 1.149 1 83.19 104 VAL B N 1
ATOM 5992 C CA . VAL B 1 104 ? -2.055 33.312 1.185 1 83.19 104 VAL B CA 1
ATOM 5993 C C . VAL B 1 104 ? -0.742 32.531 1.052 1 83.19 104 VAL B C 1
ATOM 5995 O O . VAL B 1 104 ? 0.11 32.906 0.233 1 83.19 104 VAL B O 1
ATOM 5998 N N . GLY B 1 105 ? -0.551 31.594 1.88 1 82.25 105 GLY B N 1
ATOM 5999 C CA . GLY B 1 105 ? 0.687 30.828 1.885 1 82.25 105 GLY B CA 1
ATOM 6000 C C . GLY B 1 105 ? 1.415 30.891 3.215 1 82.25 105 GLY B C 1
ATOM 6001 O O . GLY B 1 105 ? 0.811 31.172 4.246 1 82.25 105 GLY B O 1
ATOM 6002 N N . PRO B 1 106 ? 2.686 30.578 3.15 1 84.56 106 PRO B N 1
ATOM 6003 C CA . PRO B 1 106 ? 3.441 30.562 4.406 1 84.56 106 PRO B CA 1
ATOM 6004 C C . PRO B 1 106 ? 3.516 31.938 5.059 1 84.56 106 PRO B C 1
ATOM 6006 O O . PRO B 1 106 ? 3.697 32.938 4.371 1 84.56 106 PRO B O 1
ATOM 6009 N N . ARG B 1 107 ? 3.316 31.984 6.348 1 80.56 107 ARG B N 1
ATOM 6010 C CA . ARG B 1 107 ? 3.246 33.219 7.094 1 80.56 107 ARG B CA 1
ATOM 6011 C C . ARG B 1 107 ? 4.609 33.906 7.152 1 80.56 107 ARG B C 1
ATOM 6013 O O . ARG B 1 107 ? 4.711 35.125 6.988 1 80.56 107 ARG B O 1
ATOM 6020 N N . ARG B 1 108 ? 5.578 33.094 7.391 1 75.25 108 ARG B N 1
ATOM 6021 C CA . ARG B 1 108 ? 6.918 33.656 7.504 1 75.25 108 ARG B CA 1
ATOM 6022 C C . ARG B 1 108 ? 7.613 33.688 6.145 1 75.25 108 ARG B C 1
ATOM 6024 O O . ARG B 1 108 ? 7.75 32.656 5.484 1 75.25 108 ARG B O 1
ATOM 6031 N N . ALA B 1 109 ? 7.812 34.875 5.637 1 67.31 109 ALA B N 1
ATOM 6032 C CA . ALA B 1 109 ? 8.398 35.031 4.309 1 67.31 109 ALA B CA 1
ATOM 6033 C C . ALA B 1 109 ? 9.883 35.375 4.406 1 67.31 109 ALA B C 1
ATOM 6035 O O . ALA B 1 109 ? 10.484 35.844 3.441 1 67.31 109 ALA B O 1
ATOM 6036 N N . GLU B 1 110 ? 10.414 34.938 5.535 1 70.81 110 GLU B N 1
ATOM 6037 C CA . GLU B 1 110 ? 11.828 35.25 5.656 1 70.81 110 GLU B CA 1
ATOM 6038 C C . GLU B 1 110 ? 12.633 34.625 4.523 1 70.81 110 GLU B C 1
ATOM 6040 O O . GLU B 1 110 ? 12.234 33.594 3.959 1 70.81 110 GLU B O 1
ATOM 6045 N N . ASP B 1 111 ? 13.672 35.344 4.27 1 71 111 ASP B N 1
ATOM 6046 C CA . ASP B 1 111 ? 14.594 34.875 3.23 1 71 111 ASP B CA 1
ATOM 6047 C C . ASP B 1 111 ? 15.484 33.75 3.74 1 71 111 ASP B C 1
ATOM 6049 O O . ASP B 1 111 ? 15.719 33.625 4.945 1 71 111 ASP B O 1
ATOM 6053 N N . ASN B 1 112 ? 15.836 32.719 2.992 1 77.38 112 ASN B N 1
ATOM 6054 C CA . ASN B 1 112 ? 16.828 31.656 3.188 1 77.38 112 ASN B CA 1
ATOM 6055 C C . ASN B 1 112 ? 16.297 30.578 4.125 1 77.38 112 ASN B C 1
ATOM 6057 O O . ASN B 1 112 ? 17.016 30.141 5.031 1 77.38 112 ASN B O 1
ATOM 6061 N N . ARG B 1 113 ? 15.031 30.391 3.994 1 87.62 113 ARG B N 1
ATOM 6062 C CA . ARG B 1 113 ? 14.461 29.281 4.762 1 87.62 113 ARG B CA 1
ATOM 6063 C C . ARG B 1 113 ? 14.781 27.938 4.117 1 87.62 113 ARG B C 1
ATOM 6065 O O . ARG B 1 113 ? 14.875 27.844 2.891 1 87.62 113 ARG B O 1
ATOM 6072 N N . ASN B 1 114 ? 15.164 27.031 4.98 1 90.12 114 ASN B N 1
ATOM 6073 C CA . ASN B 1 114 ? 15.422 25.672 4.488 1 90.12 114 ASN B CA 1
ATOM 6074 C C . ASN B 1 114 ? 14.297 24.719 4.859 1 90.12 114 ASN B C 1
ATOM 6076 O O . ASN B 1 114 ? 13.289 25.125 5.434 1 90.12 114 ASN B O 1
ATOM 6080 N N . GLU B 1 115 ? 14.367 23.547 4.477 1 94.06 115 GLU B N 1
ATOM 6081 C CA . GLU B 1 115 ? 13.328 22.531 4.652 1 94.06 115 GLU B CA 1
ATOM 6082 C C . GLU B 1 115 ? 13.047 22.281 6.133 1 94.06 115 GLU B C 1
ATOM 6084 O O . GLU B 1 115 ? 11.891 22.141 6.527 1 94.06 115 GLU B O 1
ATOM 6089 N N . LEU B 1 116 ? 14.047 22.312 6.961 1 96 116 LEU B N 1
ATOM 6090 C CA . LEU B 1 116 ? 13.914 22.078 8.391 1 96 116 LEU B CA 1
ATOM 6091 C C . LEU B 1 116 ? 13.086 23.172 9.055 1 96 116 LEU B C 1
ATOM 6093 O O . LEU B 1 116 ? 12.305 22.906 9.969 1 96 116 LEU B O 1
ATOM 6097 N N . SER B 1 117 ? 13.328 24.422 8.68 1 94.44 117 SER B N 1
ATOM 6098 C CA . SER B 1 117 ? 12.586 25.547 9.25 1 94.44 117 SER B CA 1
ATOM 6099 C C . SER B 1 117 ? 11.086 25.359 9.062 1 94.44 117 SER B C 1
ATOM 6101 O O . SER B 1 117 ? 10.297 25.672 9.961 1 94.44 117 SER B O 1
ATOM 6103 N N . PHE B 1 118 ? 10.664 24.875 7.883 1 95.56 118 PHE B N 1
ATOM 6104 C CA . PHE B 1 118 ? 9.25 24.641 7.617 1 95.56 118 PHE B CA 1
ATOM 6105 C C . PHE B 1 118 ? 8.719 23.5 8.484 1 95.56 118 PHE B C 1
ATOM 6107 O O . PHE B 1 118 ? 7.594 23.562 8.977 1 95.56 118 PHE B O 1
ATOM 6114 N N . PHE B 1 119 ? 9.57 22.5 8.625 1 97.69 119 PHE B N 1
ATOM 6115 C CA . PHE B 1 119 ? 9.18 21.359 9.438 1 97.69 119 PHE B CA 1
ATOM 6116 C C . PHE B 1 119 ? 9.023 21.766 10.898 1 97.69 119 PHE B C 1
ATOM 6118 O O . PHE B 1 119 ? 8.078 21.359 11.57 1 97.69 119 PHE B O 1
ATOM 6125 N N . LEU B 1 120 ? 9.859 22.609 11.383 1 96.19 120 LEU B N 1
ATOM 6126 C CA . LEU B 1 120 ? 9.875 23.016 12.781 1 96.19 120 LEU B CA 1
ATOM 6127 C C . LEU B 1 120 ? 8.758 24.016 13.062 1 96.19 120 LEU B C 1
ATOM 6129 O O . LEU B 1 120 ? 8.43 24.266 14.227 1 96.19 120 LEU B O 1
ATOM 6133 N N . GLU B 1 121 ? 8.195 24.5 12.086 1 95.62 121 GLU B N 1
ATOM 6134 C CA . GLU B 1 121 ? 7 25.312 12.266 1 95.62 121 GLU B CA 1
ATOM 6135 C C . GLU B 1 121 ? 5.789 24.469 12.633 1 95.62 121 GLU B C 1
ATOM 6137 O O . GLU B 1 121 ? 4.879 24.922 13.32 1 95.62 121 GLU B O 1
ATOM 6142 N N . VAL B 1 122 ? 5.781 23.297 12.078 1 96.75 122 VAL B N 1
ATOM 6143 C CA . VAL B 1 122 ? 4.672 22.391 12.336 1 96.75 122 VAL B CA 1
ATOM 6144 C C . VAL B 1 122 ? 4.977 21.547 13.57 1 96.75 122 VAL B C 1
ATOM 6146 O O . VAL B 1 122 ? 4.145 21.422 14.469 1 96.75 122 VAL B O 1
ATOM 6149 N N . LEU B 1 123 ? 6.121 20.922 13.523 1 97.31 123 LEU B N 1
ATOM 6150 C CA . LEU B 1 123 ? 6.625 20.234 14.711 1 97.31 123 LEU B CA 1
ATOM 6151 C C . LEU B 1 123 ? 7.594 21.125 15.477 1 97.31 123 LEU B C 1
ATOM 6153 O O . LEU B 1 123 ? 8.805 20.906 15.453 1 97.31 123 LEU B O 1
ATOM 6157 N N . ASN B 1 124 ? 7.051 22.031 16.281 1 94.88 124 ASN B N 1
ATOM 6158 C CA . ASN B 1 124 ? 7.863 23.062 16.906 1 94.88 124 ASN B CA 1
ATOM 6159 C C . ASN B 1 124 ? 8.688 22.516 18.062 1 94.88 124 ASN B C 1
ATOM 6161 O O . ASN B 1 124 ? 8.5 21.359 18.469 1 94.88 124 ASN B O 1
ATOM 6165 N N . GLN B 1 125 ? 9.547 23.312 18.562 1 94.44 125 GLN B N 1
ATOM 6166 C CA . GLN B 1 125 ? 10.484 22.906 19.594 1 94.44 125 GLN B CA 1
ATOM 6167 C C . GLN B 1 125 ? 9.758 22.484 20.875 1 94.44 125 GLN B C 1
ATOM 6169 O O . GLN B 1 125 ? 10.203 21.578 21.578 1 94.44 125 GLN B O 1
ATOM 6174 N N . TYR B 1 126 ? 8.695 23.109 21.125 1 94.69 126 TYR B N 1
ATOM 6175 C CA . TYR B 1 126 ? 7.902 22.75 22.297 1 94.69 126 TYR B CA 1
ATOM 6176 C C . TYR B 1 126 ? 7.434 21.312 22.219 1 94.69 126 TYR B C 1
ATOM 6178 O O . TYR B 1 126 ? 7.535 20.562 23.188 1 94.69 126 TYR B O 1
ATOM 6186 N N . LEU B 1 127 ? 6.875 20.984 21.062 1 96.56 127 LEU B N 1
ATOM 6187 C CA . LEU B 1 127 ? 6.355 19.625 20.891 1 96.56 127 LEU B CA 1
ATOM 6188 C C . LEU B 1 127 ? 7.48 18.609 20.969 1 96.56 127 LEU B C 1
ATOM 6190 O O . LEU B 1 127 ? 7.289 17.516 21.516 1 96.56 127 LEU B O 1
ATOM 6194 N N . ILE B 1 128 ? 8.656 18.875 20.438 1 97.5 128 ILE B N 1
ATOM 6195 C CA . ILE B 1 128 ? 9.812 17.984 20.5 1 97.5 128 ILE B CA 1
ATOM 6196 C C . ILE B 1 128 ? 10.227 17.781 21.969 1 97.5 128 ILE B C 1
ATOM 6198 O O . ILE B 1 128 ? 10.445 16.656 22.406 1 97.5 128 ILE B O 1
ATOM 6202 N N . ARG B 1 129 ? 10.273 18.875 22.688 1 96.62 129 ARG B N 1
ATOM 6203 C CA . ARG B 1 129 ? 10.609 18.797 24.109 1 96.62 129 ARG B CA 1
ATOM 6204 C C . ARG B 1 129 ? 9.57 17.984 24.875 1 96.62 129 ARG B C 1
ATOM 6206 O O . ARG B 1 129 ? 9.906 17.234 25.781 1 96.62 129 ARG B O 1
ATOM 6213 N N . TYR B 1 130 ? 8.398 18.281 24.453 1 96.81 130 TYR B N 1
ATOM 6214 C CA . TYR B 1 130 ? 7.289 17.578 25.078 1 96.81 130 TYR B CA 1
ATOM 6215 C C . TYR B 1 130 ? 7.426 16.062 24.891 1 96.81 130 TYR B C 1
ATOM 6217 O O . TYR B 1 130 ? 7.281 15.297 25.844 1 96.81 130 TYR B O 1
ATOM 6225 N N . ILE B 1 131 ? 7.688 15.578 23.734 1 97.69 131 ILE B N 1
ATOM 6226 C CA . ILE B 1 131 ? 7.82 14.156 23.422 1 97.69 131 ILE B CA 1
ATOM 6227 C C . ILE B 1 131 ? 9.031 13.578 24.156 1 97.69 131 ILE B C 1
ATOM 6229 O O . ILE B 1 131 ? 8.977 12.461 24.672 1 97.69 131 ILE B O 1
ATOM 6233 N N . VAL B 1 132 ? 10.133 14.352 24.203 1 97.81 132 VAL B N 1
ATOM 6234 C CA . VAL B 1 132 ? 11.336 13.922 24.922 1 97.81 132 VAL B CA 1
ATOM 6235 C C . VAL B 1 132 ? 11.008 13.688 26.391 1 97.81 132 VAL B C 1
ATOM 6237 O O . VAL B 1 132 ? 11.375 12.656 26.953 1 97.81 132 VAL B O 1
ATOM 6240 N N . ARG B 1 133 ? 10.281 14.594 26.953 1 96.56 133 ARG B N 1
ATOM 6241 C CA . ARG B 1 133 ? 9.914 14.5 28.359 1 96.56 133 ARG B CA 1
ATOM 6242 C C . ARG B 1 133 ? 9.031 13.281 28.609 1 96.56 133 ARG B C 1
ATOM 6244 O O . ARG B 1 133 ? 9.266 12.523 29.562 1 96.56 133 ARG B O 1
ATOM 6251 N N . CYS B 1 134 ? 8.055 13.117 27.797 1 96.5 134 CYS B N 1
ATOM 6252 C CA . CYS B 1 134 ? 7.145 11.992 27.938 1 96.5 134 CYS B CA 1
ATOM 6253 C C . CYS B 1 134 ? 7.879 10.672 27.75 1 96.5 134 CYS B C 1
ATOM 6255 O O . CYS B 1 134 ? 7.625 9.703 28.469 1 96.5 134 CYS B O 1
ATOM 6257 N N . THR B 1 135 ? 8.797 10.594 26.797 1 96.81 135 THR B N 1
ATOM 6258 C CA . THR B 1 135 ? 9.562 9.383 26.516 1 96.81 135 THR B CA 1
ATOM 6259 C C . THR B 1 135 ? 10.469 9.016 27.672 1 96.81 135 THR B C 1
ATOM 6261 O O . THR B 1 135 ? 10.516 7.855 28.094 1 96.81 135 THR B O 1
ATOM 6264 N N . ASN B 1 136 ? 11.18 9.992 28.156 1 96.31 136 ASN B N 1
ATOM 6265 C CA . ASN B 1 136 ? 12.07 9.75 29.281 1 96.31 136 ASN B CA 1
ATOM 6266 C C . ASN B 1 136 ? 11.297 9.344 30.531 1 96.31 136 ASN B C 1
ATOM 6268 O O . ASN B 1 136 ? 11.734 8.469 31.281 1 96.31 136 ASN B O 1
ATOM 6272 N N . ARG B 1 137 ? 10.141 10.008 30.766 1 94.75 137 ARG B N 1
ATOM 6273 C CA . ARG B 1 137 ? 9.289 9.648 31.906 1 94.75 137 ARG B CA 1
ATOM 6274 C C . ARG B 1 137 ? 8.781 8.219 31.781 1 94.75 137 ARG B C 1
ATOM 6276 O O . ARG B 1 137 ? 8.828 7.445 32.75 1 94.75 137 ARG B O 1
ATOM 6283 N N . TYR B 1 138 ? 8.328 7.875 30.641 1 94.25 138 TYR B N 1
ATOM 6284 C CA . TYR B 1 138 ? 7.816 6.535 30.375 1 94.25 138 TYR B CA 1
ATOM 6285 C C . TYR B 1 138 ? 8.906 5.488 30.562 1 94.25 138 TYR B C 1
ATOM 6287 O O . TYR B 1 138 ? 8.68 4.449 31.188 1 94.25 138 TYR B O 1
ATOM 6295 N N . ALA B 1 139 ? 10.094 5.73 29.969 1 94.19 139 ALA B N 1
ATOM 6296 C CA . ALA B 1 139 ? 11.219 4.809 30.109 1 94.19 139 ALA B CA 1
ATOM 6297 C C . ALA B 1 139 ? 11.57 4.586 31.578 1 94.19 139 ALA B C 1
ATOM 6299 O O . ALA B 1 139 ? 11.758 3.449 32 1 94.19 139 ALA B O 1
ATOM 6300 N N . ARG B 1 140 ? 11.617 5.656 32.281 1 91.81 140 ARG B N 1
ATOM 6301 C CA . ARG B 1 140 ? 11.961 5.578 33.719 1 91.81 140 ARG B CA 1
ATOM 6302 C C . ARG B 1 140 ? 10.93 4.762 34.469 1 91.81 140 ARG B C 1
ATOM 6304 O O . ARG B 1 140 ? 11.289 3.887 35.281 1 91.81 140 ARG B O 1
ATOM 6311 N N . GLN B 1 141 ? 9.703 5.031 34.281 1 90.88 141 GLN B N 1
ATOM 6312 C CA . GLN B 1 141 ? 8.625 4.379 35 1 90.88 141 GLN B CA 1
ATOM 6313 C C . GLN B 1 141 ? 8.523 2.902 34.625 1 90.88 141 GLN B C 1
ATOM 6315 O O . GLN B 1 141 ? 8.344 2.049 35.5 1 90.88 141 GLN B O 1
ATOM 6320 N N . ARG B 1 142 ? 8.57 2.6 33.375 1 90.19 142 ARG B N 1
ATOM 6321 C CA . ARG B 1 142 ? 8.453 1.222 32.906 1 90.19 142 ARG B CA 1
ATOM 6322 C C . ARG B 1 142 ? 9.633 0.379 33.375 1 90.19 142 ARG B C 1
ATOM 6324 O O . ARG B 1 142 ? 9.453 -0.769 33.781 1 90.19 142 ARG B O 1
ATOM 6331 N N . ARG B 1 143 ? 10.805 0.942 33.312 1 89.88 143 ARG B N 1
ATOM 6332 C CA . ARG B 1 143 ? 12.008 0.224 33.688 1 89.88 143 ARG B CA 1
ATOM 6333 C C . ARG B 1 143 ? 12.008 -0.046 35.219 1 89.88 143 ARG B C 1
ATOM 6335 O O . ARG B 1 143 ? 12.633 -0.999 35.656 1 89.88 143 ARG B O 1
ATOM 6342 N N . ARG B 1 144 ? 11.336 0.759 35.906 1 87 144 ARG B N 1
ATOM 6343 C CA . ARG B 1 144 ? 11.203 0.538 37.344 1 87 144 ARG B CA 1
ATOM 6344 C C . ARG B 1 144 ? 10.328 -0.678 37.656 1 87 144 ARG B C 1
ATOM 6346 O O . ARG B 1 144 ? 10.555 -1.396 38.625 1 87 144 ARG B O 1
ATOM 6353 N N . VAL B 1 145 ? 9.383 -0.857 36.812 1 84.75 145 VAL B N 1
ATOM 6354 C CA . VAL B 1 145 ? 8.414 -1.928 37 1 84.75 145 VAL B CA 1
ATOM 6355 C C . VAL B 1 145 ? 8.953 -3.232 36.438 1 84.75 145 VAL B C 1
ATOM 6357 O O . VAL B 1 145 ? 8.836 -4.293 37.062 1 84.75 145 VAL B O 1
ATOM 6360 N N . PHE B 1 146 ? 9.516 -3.158 35.188 1 86.81 146 PHE B N 1
ATOM 6361 C CA . PHE B 1 146 ? 9.992 -4.355 34.531 1 86.81 146 PHE B CA 1
ATOM 6362 C C . PHE B 1 146 ? 11.508 -4.488 34.656 1 86.81 146 PHE B C 1
ATOM 6364 O O . PHE B 1 146 ? 12.258 -3.924 33.844 1 86.81 146 PHE B O 1
ATOM 6371 N N . ARG B 1 147 ? 11.93 -5.418 35.406 1 82 147 ARG B N 1
ATOM 6372 C CA . ARG B 1 147 ? 13.344 -5.598 35.75 1 82 147 ARG B CA 1
ATOM 6373 C C . ARG B 1 147 ? 14.125 -6.109 34.531 1 82 147 ARG B C 1
ATOM 6375 O O . ARG B 1 147 ? 15.305 -5.805 34.375 1 82 147 ARG B O 1
ATOM 6382 N N . LYS B 1 148 ? 13.461 -6.785 33.656 1 82.5 148 LYS B N 1
ATOM 6383 C CA . LYS B 1 148 ? 14.133 -7.359 32.5 1 82.5 148 LYS B CA 1
ATOM 6384 C C . LYS B 1 148 ? 14.594 -6.266 31.547 1 82.5 148 LYS B C 1
ATOM 6386 O O . LYS B 1 148 ? 15.547 -6.457 30.797 1 82.5 148 LYS B O 1
ATOM 6391 N N . GLU B 1 149 ? 14.023 -5.156 31.641 1 83.44 149 GLU B N 1
ATOM 6392 C CA . GLU B 1 149 ? 14.336 -4.047 30.75 1 83.44 149 GLU B CA 1
ATOM 6393 C C . GLU B 1 149 ? 15.516 -3.232 31.266 1 83.44 149 GLU B C 1
ATOM 6395 O O . GLU B 1 149 ? 16.047 -2.373 30.562 1 83.44 149 GLU B O 1
ATOM 6400 N N . ARG B 1 150 ? 15.977 -3.611 32.469 1 78.38 150 ARG B N 1
ATOM 6401 C CA . ARG B 1 150 ? 17.109 -2.914 33.094 1 78.38 150 ARG B CA 1
ATOM 6402 C C . ARG B 1 150 ? 18.422 -3.543 32.656 1 78.38 150 ARG B C 1
ATOM 6404 O O . ARG B 1 150 ? 19.5 -3.01 32.969 1 78.38 150 ARG B O 1
ATOM 6411 N N . ARG B 1 151 ? 18.281 -4.605 31.922 1 78.06 151 ARG B N 1
ATOM 6412 C CA . ARG B 1 151 ? 19.5 -5.289 31.484 1 78.06 151 ARG B CA 1
ATOM 6413 C C . ARG B 1 151 ? 20.281 -4.426 30.5 1 78.06 151 ARG B C 1
ATOM 6415 O O . ARG B 1 151 ? 21.516 -4.484 30.453 1 78.06 151 ARG B O 1
ATOM 6422 N N . SER B 1 152 ? 19.562 -3.594 29.781 1 83.5 152 SER B N 1
ATOM 6423 C CA . SER B 1 152 ? 20.219 -2.656 28.875 1 83.5 152 SER B CA 1
ATOM 6424 C C . SER B 1 152 ? 20.234 -1.247 29.469 1 83.5 152 SER B C 1
ATOM 6426 O O . SER B 1 152 ? 19.25 -0.802 30.062 1 83.5 152 SER B O 1
ATOM 6428 N N . ARG B 1 153 ? 21.344 -0.637 29.406 1 87.19 153 ARG B N 1
ATOM 6429 C CA . ARG B 1 153 ? 21.484 0.714 29.938 1 87.19 153 ARG B CA 1
ATOM 6430 C C . ARG B 1 153 ? 20.656 1.71 29.141 1 87.19 153 ARG B C 1
ATOM 6432 O O . ARG B 1 153 ? 20.578 1.629 27.922 1 87.19 153 ARG B O 1
ATOM 6439 N N . TRP B 1 154 ? 19.953 2.545 29.891 1 92.19 154 TRP B N 1
ATOM 6440 C CA . TRP B 1 154 ? 19.156 3.611 29.297 1 92.19 154 TRP B CA 1
ATOM 6441 C C . TRP B 1 154 ? 19.719 4.98 29.656 1 92.19 154 TRP B C 1
ATOM 6443 O O . TRP B 1 154 ? 19.984 5.254 30.828 1 92.19 154 TRP B O 1
ATOM 6453 N N . SER B 1 155 ? 20 5.781 28.656 1 92.56 155 SER B N 1
ATOM 6454 C CA . SER B 1 155 ? 20.312 7.195 28.828 1 92.56 155 SER B CA 1
ATOM 6455 C C . SER B 1 155 ? 19.188 8.078 28.297 1 92.56 155 SER B C 1
ATOM 6457 O O . SER B 1 155 ? 18.672 7.836 27.203 1 92.56 155 SER B O 1
ATOM 6459 N N . PRO B 1 156 ? 18.719 9.008 29.203 1 95.62 156 PRO B N 1
ATOM 6460 C CA . PRO B 1 156 ? 17.641 9.883 28.734 1 95.62 156 PRO B CA 1
ATOM 6461 C C . PRO B 1 156 ? 17.938 10.5 27.375 1 95.62 156 PRO B C 1
ATOM 6463 O O . PRO B 1 156 ? 19.078 10.883 27.094 1 95.62 156 PRO B O 1
ATOM 6466 N N . THR B 1 157 ? 16.953 10.461 26.562 1 96.94 157 THR B N 1
ATOM 6467 C CA . THR B 1 157 ? 17.109 11.023 25.234 1 96.94 157 THR B CA 1
ATOM 6468 C C . THR B 1 157 ? 17.016 12.547 25.281 1 96.94 157 THR B C 1
ATOM 6470 O O . THR B 1 157 ? 16.516 13.117 26.25 1 96.94 157 THR B O 1
ATOM 6473 N N . SER B 1 158 ? 17.578 13.203 24.281 1 97.25 158 SER B N 1
ATOM 6474 C CA . SER B 1 158 ? 17.594 14.656 24.156 1 97.25 158 SER B CA 1
ATOM 6475 C C . SER B 1 158 ? 16.828 15.117 22.922 1 97.25 158 SER B C 1
ATOM 6477 O O . SER B 1 158 ? 16.391 14.289 22.109 1 97.25 158 SER B O 1
ATOM 6479 N N . THR B 1 159 ? 16.609 16.438 22.891 1 96.75 159 THR B N 1
ATOM 6480 C CA . THR B 1 159 ? 15.898 17.016 21.75 1 96.75 159 THR B CA 1
ATOM 6481 C C . THR B 1 159 ? 16.672 16.766 20.453 1 96.75 159 THR B C 1
ATOM 6483 O O . THR B 1 159 ? 16.062 16.469 19.422 1 96.75 159 THR B O 1
ATOM 6486 N N . THR B 1 160 ? 18.031 16.812 20.484 1 96.62 160 THR B N 1
ATOM 6487 C CA . THR B 1 160 ? 18.875 16.578 19.312 1 96.62 160 THR B CA 1
ATOM 6488 C C . THR B 1 160 ? 18.797 15.125 18.859 1 96.62 160 THR B C 1
ATOM 6490 O O . THR B 1 160 ? 18.719 14.836 17.672 1 96.62 160 THR B O 1
ATOM 6493 N N . GLU B 1 161 ? 18.781 14.281 19.844 1 97.5 161 GLU B N 1
ATOM 6494 C CA . GLU B 1 161 ? 18.719 12.852 19.547 1 97.5 161 GLU B CA 1
ATOM 6495 C C . GLU B 1 161 ? 17.359 12.469 18.969 1 97.5 161 GLU B C 1
ATOM 6497 O O . GLU B 1 161 ? 17.281 11.641 18.062 1 97.5 161 GLU B O 1
ATOM 6502 N N . LEU B 1 162 ? 16.344 13.031 19.547 1 98.12 162 LEU B N 1
ATOM 6503 C CA . LEU B 1 162 ? 15.008 12.734 19.031 1 98.12 162 LEU B CA 1
ATOM 6504 C C . LEU B 1 162 ? 14.844 13.234 17.609 1 98.12 162 LEU B C 1
ATOM 6506 O O . LEU B 1 162 ? 14.188 12.586 16.781 1 98.12 162 LEU B O 1
ATOM 6510 N N . LYS B 1 163 ? 15.375 14.445 17.328 1 97.94 163 LYS B N 1
ATOM 6511 C CA . LYS B 1 163 ? 15.352 14.953 15.953 1 97.94 163 LYS B CA 1
ATOM 6512 C C . LYS B 1 163 ? 16.062 13.992 15 1 97.94 163 LYS B C 1
ATOM 6514 O O . LYS B 1 163 ? 15.555 13.719 13.906 1 97.94 163 LYS B O 1
ATOM 6519 N N . ALA B 1 164 ? 17.25 13.469 15.391 1 98.44 164 ALA B N 1
ATOM 6520 C CA . ALA B 1 164 ? 17.984 12.492 14.594 1 98.44 164 ALA B CA 1
ATOM 6521 C C . ALA B 1 164 ? 17.188 11.211 14.406 1 98.44 164 ALA B C 1
ATOM 6523 O O . ALA B 1 164 ? 17.188 10.625 13.328 1 98.44 164 ALA B O 1
ATOM 6524 N N . PHE B 1 165 ? 16.484 10.844 15.547 1 98.19 165 PHE B N 1
ATOM 6525 C CA . PHE B 1 165 ? 15.633 9.664 15.516 1 98.19 165 PHE B CA 1
ATOM 6526 C C . PHE B 1 165 ? 14.516 9.836 14.492 1 98.19 165 PHE B C 1
ATOM 6528 O O . PHE B 1 165 ? 14.25 8.938 13.695 1 98.19 165 PHE B O 1
ATOM 6535 N N . LEU B 1 166 ? 13.922 10.969 14.453 1 98.38 166 LEU B N 1
ATOM 6536 C CA . LEU B 1 166 ? 12.867 11.273 13.492 1 98.38 166 LEU B CA 1
ATOM 6537 C C . LEU B 1 166 ? 13.422 11.305 12.07 1 98.38 166 LEU B C 1
ATOM 6539 O O . LEU B 1 166 ? 12.758 10.844 11.133 1 98.38 166 LEU B O 1
ATOM 6543 N N . GLY B 1 167 ? 14.594 11.922 11.93 1 98.38 167 GLY B N 1
ATOM 6544 C CA . GLY B 1 167 ? 15.25 11.891 10.633 1 98.38 167 GLY B CA 1
ATOM 6545 C C . GLY B 1 167 ? 15.438 10.492 10.086 1 98.38 167 GLY B C 1
ATOM 6546 O O . GLY B 1 167 ? 15.156 10.234 8.914 1 98.38 167 GLY B O 1
ATOM 6547 N N . CYS B 1 168 ? 15.867 9.555 10.914 1 98.06 168 CYS B N 1
ATOM 6548 C CA . CYS B 1 168 ? 16.062 8.164 10.516 1 98.06 168 CYS B CA 1
ATOM 6549 C C . CYS B 1 168 ? 14.727 7.516 10.148 1 98.06 168 CYS B C 1
ATOM 6551 O O . CYS B 1 168 ? 14.656 6.73 9.203 1 98.06 168 CYS B O 1
ATOM 6553 N N . MET B 1 169 ? 13.711 7.863 10.914 1 97.94 169 MET B N 1
ATOM 6554 C CA . MET B 1 169 ? 12.391 7.312 10.633 1 97.94 169 MET B CA 1
ATOM 6555 C C . MET B 1 169 ? 11.875 7.801 9.281 1 97.94 169 MET B C 1
ATOM 6557 O O . MET B 1 169 ? 11.289 7.027 8.516 1 97.94 169 MET B O 1
ATOM 6561 N N . ILE B 1 170 ? 12.047 9.086 8.953 1 98.38 170 ILE B N 1
ATOM 6562 C CA . ILE B 1 170 ? 11.648 9.641 7.668 1 98.38 170 ILE B CA 1
ATOM 6563 C C . ILE B 1 170 ? 12.445 8.977 6.551 1 98.38 170 ILE B C 1
ATOM 6565 O O . ILE B 1 170 ? 11.891 8.633 5.5 1 98.38 170 ILE B O 1
ATOM 6569 N N . CYS B 1 171 ? 13.766 8.727 6.801 1 98 171 CYS B N 1
ATOM 6570 C CA . CYS B 1 171 ? 14.625 8.062 5.832 1 98 171 CYS B CA 1
ATOM 6571 C C . CYS B 1 171 ? 14.117 6.652 5.535 1 98 171 CYS B C 1
ATOM 6573 O O . CYS B 1 171 ? 14.109 6.223 4.379 1 98 171 CYS B O 1
ATOM 6575 N N . ALA B 1 172 ? 13.68 5.961 6.551 1 96.94 172 ALA B N 1
ATOM 6576 C CA . ALA B 1 172 ? 13.18 4.598 6.414 1 96.94 172 ALA B CA 1
ATOM 6577 C C . ALA B 1 172 ? 11.906 4.562 5.57 1 96.94 172 ALA B C 1
ATOM 6579 O O . ALA B 1 172 ? 11.508 3.504 5.086 1 96.94 172 ALA B O 1
ATOM 6580 N N . GLY B 1 173 ? 11.273 5.723 5.375 1 96 173 GLY B N 1
ATOM 6581 C CA . GLY B 1 173 ? 10.07 5.809 4.566 1 96 173 GLY B CA 1
ATOM 6582 C C . GLY B 1 173 ? 10.336 5.688 3.078 1 96 173 GLY B C 1
ATOM 6583 O O . GLY B 1 173 ? 9.516 5.156 2.332 1 96 173 GLY B O 1
ATOM 6584 N N . TYR B 1 174 ? 11.5 6.191 2.635 1 95.88 174 TYR B N 1
ATOM 6585 C CA . TYR B 1 174 ? 11.773 6.117 1.205 1 95.88 174 TYR B CA 1
ATOM 6586 C C . TYR B 1 174 ? 12.891 5.117 0.917 1 95.88 174 TYR B C 1
ATOM 6588 O O . TYR B 1 174 ? 13.062 4.684 -0.225 1 95.88 174 TYR B O 1
ATOM 6596 N N . THR B 1 175 ? 13.727 4.746 1.853 1 96.12 175 THR B N 1
ATOM 6597 C CA . THR B 1 175 ? 14.648 3.615 1.792 1 96.12 175 THR B CA 1
ATOM 6598 C C . THR B 1 175 ? 14.164 2.477 2.684 1 96.12 175 THR B C 1
ATOM 6600 O O . THR B 1 175 ? 14.539 2.396 3.855 1 96.12 175 THR B O 1
ATOM 6603 N N . TYR B 1 176 ? 13.492 1.579 2.133 1 94 176 TYR B N 1
ATOM 6604 C CA . TYR B 1 176 ? 12.758 0.603 2.93 1 94 176 TYR B CA 1
ATOM 6605 C C . TYR B 1 176 ? 13.516 -0.716 3.012 1 94 176 TYR B C 1
ATOM 6607 O O . TYR B 1 176 ? 14.047 -1.199 2.006 1 94 176 TYR B O 1
ATOM 6615 N N . GLN B 1 177 ? 13.648 -1.205 4.223 1 94.88 177 GLN B N 1
ATOM 6616 C CA . GLN B 1 177 ? 14.117 -2.561 4.5 1 94.88 177 GLN B CA 1
ATOM 6617 C C . GLN B 1 177 ? 13.031 -3.383 5.191 1 94.88 177 GLN B C 1
ATOM 6619 O O . GLN B 1 177 ? 12.266 -2.855 5.996 1 94.88 177 GLN B O 1
ATOM 6624 N N . PRO B 1 178 ? 12.875 -4.645 4.875 1 91.88 178 PRO B N 1
ATOM 6625 C CA . PRO B 1 178 ? 11.789 -5.461 5.418 1 91.88 178 PRO B CA 1
ATOM 6626 C C . PRO B 1 178 ? 11.875 -5.625 6.934 1 91.88 178 PRO B C 1
ATOM 6628 O O . PRO B 1 178 ? 10.852 -5.809 7.594 1 91.88 178 PRO B O 1
ATOM 6631 N N . ARG B 1 179 ? 13.055 -5.637 7.477 1 92.44 179 ARG B N 1
ATOM 6632 C CA . ARG B 1 179 ? 13.266 -5.73 8.914 1 92.44 179 ARG B CA 1
ATOM 6633 C C . ARG B 1 179 ? 14.125 -4.578 9.422 1 92.44 179 ARG B C 1
ATOM 6635 O O . ARG B 1 179 ? 15.016 -4.098 8.711 1 92.44 179 ARG B O 1
ATOM 6642 N N . LEU B 1 180 ? 13.812 -4.219 10.633 1 93.06 180 LEU B N 1
ATOM 6643 C CA . LEU B 1 180 ? 14.492 -3.066 11.219 1 93.06 180 LEU B CA 1
ATOM 6644 C C . LEU B 1 180 ? 15.992 -3.326 11.344 1 93.06 180 LEU B C 1
ATOM 6646 O O . LEU B 1 180 ? 16.812 -2.432 11.109 1 93.06 180 LEU B O 1
ATOM 6650 N N . ASP B 1 181 ? 16.438 -4.516 11.703 1 92.19 181 ASP B N 1
ATOM 6651 C CA . ASP B 1 181 ? 17.828 -4.844 11.953 1 92.19 181 ASP B CA 1
ATOM 6652 C C . ASP B 1 181 ? 18.656 -4.789 10.672 1 92.19 181 ASP B C 1
ATOM 6654 O O . ASP B 1 181 ? 19.875 -4.586 10.711 1 92.19 181 ASP B O 1
ATOM 6658 N N . LEU B 1 182 ? 18.016 -4.867 9.555 1 94.81 182 LEU B N 1
ATOM 6659 C CA . LEU B 1 182 ? 18.703 -4.922 8.266 1 94.81 182 LEU B CA 1
ATOM 6660 C C . LEU B 1 182 ? 19.297 -3.561 7.902 1 94.81 182 LEU B C 1
ATOM 6662 O O . LEU B 1 182 ? 20.203 -3.473 7.082 1 94.81 182 LEU B O 1
ATOM 6666 N N . TYR B 1 183 ? 18.75 -2.486 8.492 1 96.19 183 TYR B N 1
ATOM 6667 C CA . TYR B 1 183 ? 19.297 -1.159 8.234 1 96.19 183 TYR B CA 1
ATOM 6668 C C . TYR B 1 183 ? 20.75 -1.07 8.695 1 96.19 183 TYR B C 1
ATOM 6670 O O . TYR B 1 183 ? 21.531 -0.278 8.164 1 96.19 183 TYR B O 1
ATOM 6678 N N . TRP B 1 184 ? 21.156 -1.909 9.672 1 96.06 184 TRP B N 1
ATOM 6679 C CA . TRP B 1 184 ? 22.484 -1.843 10.266 1 96.06 184 TRP B CA 1
ATOM 6680 C C . TRP B 1 184 ? 23.344 -3.016 9.805 1 96.06 184 TRP B C 1
ATOM 6682 O O . TRP B 1 184 ? 24.422 -3.254 10.344 1 96.06 184 TRP B O 1
ATOM 6692 N N . SER B 1 185 ? 22.812 -3.754 8.789 1 94.69 185 SER B N 1
ATOM 6693 C CA . SER B 1 185 ? 23.562 -4.879 8.242 1 94.69 185 SER B CA 1
ATOM 6694 C C . SER B 1 185 ? 24.75 -4.395 7.398 1 94.69 185 SER B C 1
ATOM 6696 O O . SER B 1 185 ? 24.656 -3.359 6.734 1 94.69 185 SER B O 1
ATOM 6698 N N . ASP B 1 186 ? 25.766 -5.16 7.367 1 92.06 186 ASP B N 1
ATOM 6699 C CA . ASP B 1 186 ? 26.953 -4.824 6.578 1 92.06 186 ASP B CA 1
ATOM 6700 C C . ASP B 1 186 ? 26.969 -5.605 5.262 1 92.06 186 ASP B C 1
ATOM 6702 O O . ASP B 1 186 ? 27.891 -5.457 4.461 1 92.06 186 ASP B O 1
ATOM 6706 N N . ASP B 1 187 ? 25.922 -6.363 5.004 1 93.5 187 ASP B N 1
ATOM 6707 C CA . ASP B 1 187 ? 25.812 -7.09 3.744 1 93.5 187 ASP B CA 1
ATOM 6708 C C . ASP B 1 187 ? 25.609 -6.137 2.57 1 93.5 187 ASP B C 1
ATOM 6710 O O . ASP B 1 187 ? 25.109 -5.027 2.746 1 93.5 187 ASP B O 1
ATOM 6714 N N . ASP B 1 188 ? 25.953 -6.543 1.377 1 92.62 188 ASP B N 1
ATOM 6715 C CA . ASP B 1 188 ? 25.938 -5.68 0.2 1 92.62 188 ASP B CA 1
ATOM 6716 C C . ASP B 1 188 ? 24.516 -5.441 -0.289 1 92.62 188 ASP B C 1
ATOM 6718 O O . ASP B 1 188 ? 24.25 -4.457 -0.981 1 92.62 188 ASP B O 1
ATOM 6722 N N . ASP B 1 189 ? 23.703 -6.355 -0.025 1 94.94 189 ASP B N 1
ATOM 6723 C CA . ASP B 1 189 ? 22.359 -6.301 -0.614 1 94.94 189 ASP B CA 1
ATOM 6724 C C . ASP B 1 189 ? 21.422 -5.469 0.249 1 94.94 189 ASP B C 1
ATOM 6726 O O . ASP B 1 189 ? 20.359 -5.035 -0.218 1 94.94 189 ASP B O 1
ATOM 6730 N N . VAL B 1 190 ? 21.75 -5.297 1.577 1 95.5 190 VAL B N 1
ATOM 6731 C CA . VAL B 1 190 ? 20.891 -4.562 2.5 1 95.5 190 VAL B CA 1
ATOM 6732 C C . VAL B 1 190 ? 21.719 -3.537 3.273 1 95.5 190 VAL B C 1
ATOM 6734 O O . VAL B 1 190 ? 22.953 -3.518 3.172 1 95.5 190 VAL B O 1
ATOM 6737 N N . GLY B 1 191 ? 21.031 -2.551 3.93 1 93.94 191 GLY B N 1
ATOM 6738 C CA . GLY B 1 191 ? 21.719 -1.574 4.766 1 93.94 191 GLY B CA 1
ATOM 6739 C C . GLY B 1 191 ? 21.422 -0.141 4.367 1 93.94 191 GLY B C 1
ATOM 6740 O O . GLY B 1 191 ? 20.906 0.112 3.275 1 93.94 191 GLY B O 1
ATOM 6741 N N . CYS B 1 192 ? 21.656 0.739 5.305 1 95.12 192 CYS B N 1
ATOM 6742 C CA . CYS B 1 192 ? 21.562 2.18 5.109 1 95.12 192 CYS B CA 1
ATOM 6743 C C . CYS B 1 192 ? 22.688 2.908 5.824 1 95.12 192 CYS B C 1
ATOM 6745 O O . CYS B 1 192 ? 22.719 2.971 7.055 1 95.12 192 CYS B O 1
ATOM 6747 N N . THR B 1 193 ? 23.594 3.459 5.062 1 94.31 193 THR B N 1
ATOM 6748 C CA . THR B 1 193 ? 24.797 4.082 5.598 1 94.31 193 THR B CA 1
ATOM 6749 C C . THR B 1 193 ? 24.438 5.215 6.555 1 94.31 193 THR B C 1
ATOM 6751 O O . THR B 1 193 ? 25.062 5.367 7.605 1 94.31 193 THR B O 1
ATOM 6754 N N . LEU B 1 194 ? 23.453 5.953 6.258 1 96.25 194 LEU B N 1
ATOM 6755 C CA . LEU B 1 194 ? 23.031 7.078 7.086 1 96.25 194 LEU B CA 1
ATOM 6756 C C . LEU B 1 194 ? 22.594 6.602 8.469 1 96.25 194 LEU B C 1
ATOM 6758 O O . LEU B 1 194 ? 22.969 7.191 9.484 1 96.25 194 LEU B O 1
ATOM 6762 N N . MET B 1 195 ? 21.844 5.574 8.547 1 96.06 195 MET B N 1
ATOM 6763 C CA . MET B 1 195 ? 21.344 5.051 9.812 1 96.06 195 MET B CA 1
ATOM 6764 C C . MET B 1 195 ? 22.469 4.473 10.648 1 96.06 195 MET B C 1
ATOM 6766 O O . MET B 1 195 ? 22.5 4.645 11.867 1 96.06 195 MET B O 1
ATOM 6770 N N . LYS B 1 196 ? 23.422 3.799 9.977 1 94.69 196 LYS B N 1
ATOM 6771 C CA . LYS B 1 196 ? 24.562 3.195 10.656 1 94.69 196 LYS B CA 1
ATOM 6772 C C . LYS B 1 196 ? 25.438 4.262 11.305 1 94.69 196 LYS B C 1
ATOM 6774 O O . LYS B 1 196 ? 25.922 4.074 12.422 1 94.69 196 LYS B O 1
ATOM 6779 N N . ARG B 1 197 ? 25.594 5.246 10.617 1 93.31 197 ARG B N 1
ATOM 6780 C CA . ARG B 1 197 ? 26.453 6.305 11.117 1 93.31 197 ARG B CA 1
ATOM 6781 C C . ARG B 1 197 ? 25.766 7.098 12.227 1 93.31 197 ARG B C 1
ATOM 6783 O O . ARG B 1 197 ? 26.438 7.629 13.117 1 93.31 197 ARG B O 1
ATOM 6790 N N . THR B 1 198 ? 24.438 7.246 12.227 1 96.75 198 THR B N 1
ATOM 6791 C CA . THR B 1 198 ? 23.672 8.094 13.141 1 96.75 198 THR B CA 1
ATOM 6792 C C . THR B 1 198 ? 23.453 7.387 14.469 1 96.75 198 THR B C 1
ATOM 6794 O O . THR B 1 198 ? 23.609 7.984 15.539 1 96.75 198 THR B O 1
ATOM 6797 N N . PHE B 1 199 ? 23 6.039 14.391 1 96.81 199 PHE B N 1
ATOM 6798 C CA . PHE B 1 199 ? 22.672 5.297 15.602 1 96.81 199 PHE B CA 1
ATOM 6799 C C . PHE B 1 199 ? 23.266 3.898 15.562 1 96.81 199 PHE B C 1
ATOM 6801 O O . PHE B 1 199 ? 23.281 3.256 14.516 1 96.81 199 PHE B O 1
ATOM 6808 N N . PRO B 1 200 ? 23.797 3.484 16.734 1 94.94 200 PRO B N 1
ATOM 6809 C CA . PRO B 1 200 ? 23.828 2.025 16.844 1 94.94 200 PRO B CA 1
ATOM 6810 C C . PRO B 1 200 ? 22.438 1.399 16.875 1 94.94 200 PRO B C 1
ATOM 6812 O O . PRO B 1 200 ? 21.484 2.018 17.359 1 94.94 200 PRO B O 1
ATOM 6815 N N . SER B 1 201 ? 22.281 0.21 16.344 1 94.81 201 SER B N 1
ATOM 6816 C CA . SER B 1 201 ? 20.984 -0.469 16.25 1 94.81 201 SER B CA 1
ATOM 6817 C C . SER B 1 201 ? 20.297 -0.565 17.609 1 94.81 201 SER B C 1
ATOM 6819 O O . SER B 1 201 ? 19.094 -0.34 17.703 1 94.81 201 SER B O 1
ATOM 6821 N N . HIS B 1 202 ? 21.078 -0.831 18.625 1 92.5 202 HIS B N 1
ATOM 6822 C CA . HIS B 1 202 ? 20.516 -1.021 19.969 1 92.5 202 HIS B CA 1
ATOM 6823 C C . HIS B 1 202 ? 19.906 0.271 20.5 1 92.5 202 HIS B C 1
ATOM 6825 O O . HIS B 1 202 ? 18.812 0.257 21.062 1 92.5 202 HIS B O 1
ATOM 6831 N N . ARG B 1 203 ? 20.578 1.363 20.375 1 95.12 203 ARG B N 1
ATOM 6832 C CA . ARG B 1 203 ? 20.094 2.645 20.875 1 95.12 203 ARG B CA 1
ATOM 6833 C C . ARG B 1 203 ? 18.844 3.088 20.125 1 95.12 203 ARG B C 1
ATOM 6835 O O . ARG B 1 203 ? 17.891 3.584 20.734 1 95.12 203 ARG B O 1
ATOM 6842 N N . PHE B 1 204 ? 18.891 2.936 18.844 1 96.81 204 PHE B N 1
ATOM 6843 C CA . PHE B 1 204 ? 17.719 3.27 18.031 1 96.81 204 PHE B CA 1
ATOM 6844 C C . PHE B 1 204 ? 16.5 2.486 18.5 1 96.81 204 PHE B C 1
ATOM 6846 O O . PHE B 1 204 ? 15.422 3.055 18.656 1 96.81 204 PHE B O 1
ATOM 6853 N N . ARG B 1 205 ? 16.625 1.195 18.734 1 95.19 205 ARG B N 1
ATOM 6854 C CA . ARG B 1 205 ? 15.547 0.32 19.172 1 95.19 205 ARG B CA 1
ATOM 6855 C C . ARG B 1 205 ? 15.047 0.707 20.547 1 95.19 205 ARG B C 1
ATOM 6857 O O . ARG B 1 205 ? 13.859 0.582 20.844 1 95.19 205 ARG B O 1
ATOM 6864 N N . GLN B 1 206 ? 15.977 1.168 21.375 1 94.75 206 GLN B N 1
ATOM 6865 C CA . GLN B 1 206 ? 15.586 1.624 22.703 1 94.75 206 GLN B CA 1
ATOM 6866 C C . GLN B 1 206 ? 14.656 2.834 22.625 1 94.75 206 GLN B C 1
ATOM 6868 O O . GLN B 1 206 ? 13.633 2.887 23.297 1 94.75 206 GLN B O 1
ATOM 6873 N N . ILE B 1 207 ? 15.031 3.77 21.812 1 96.62 207 ILE B N 1
ATOM 6874 C CA . ILE B 1 207 ? 14.227 4.98 21.672 1 96.62 207 ILE B CA 1
ATOM 6875 C C . ILE B 1 207 ? 12.859 4.629 21.094 1 96.62 207 ILE B C 1
ATOM 6877 O O . ILE B 1 207 ? 11.836 5.133 21.562 1 96.62 207 ILE B O 1
ATOM 6881 N N . LEU B 1 208 ? 12.859 3.734 20.109 1 95.81 208 LEU B N 1
ATOM 6882 C CA . LEU B 1 208 ? 11.602 3.289 19.5 1 95.81 208 LEU B CA 1
ATOM 6883 C C . LEU B 1 208 ? 10.719 2.604 20.531 1 95.81 208 LEU B C 1
ATOM 6885 O O . LEU B 1 208 ? 9.5 2.811 20.547 1 95.81 208 LEU B O 1
ATOM 6889 N N . ARG B 1 209 ? 11.227 1.878 21.422 1 93.5 209 ARG B N 1
ATOM 6890 C CA . ARG B 1 209 ? 10.508 1.123 22.438 1 93.5 209 ARG B CA 1
ATOM 6891 C C . ARG B 1 209 ? 9.852 2.057 23.453 1 93.5 209 ARG B C 1
ATOM 6893 O O . ARG B 1 209 ? 8.711 1.84 23.859 1 93.5 209 ARG B O 1
ATOM 6900 N N . TYR B 1 210 ? 10.617 3.055 23.844 1 94.88 210 TYR B N 1
ATOM 6901 C CA . TYR B 1 210 ? 10.156 3.891 24.938 1 94.88 210 TYR B CA 1
ATOM 6902 C C . TYR B 1 210 ? 9.516 5.172 24.422 1 94.88 210 TYR B C 1
ATOM 6904 O O . TYR B 1 210 ? 9.078 6.02 25.203 1 94.88 210 TYR B O 1
ATOM 6912 N N . LEU B 1 211 ? 9.43 5.316 23.094 1 95.88 211 LEU B N 1
ATOM 6913 C CA . LEU B 1 211 ? 8.789 6.492 22.516 1 95.88 211 LEU B CA 1
ATOM 6914 C C . LEU B 1 211 ? 7.383 6.676 23.062 1 95.88 211 LEU B C 1
ATOM 6916 O O . LEU B 1 211 ? 6.574 5.746 23.031 1 95.88 211 LEU B O 1
ATOM 6920 N N . HIS B 1 212 ? 7.148 7.828 23.625 1 95.5 212 HIS B N 1
ATOM 6921 C CA . HIS B 1 212 ? 5.879 8.109 24.297 1 95.5 212 HIS B CA 1
ATOM 6922 C C . HIS B 1 212 ? 5.473 9.57 24.094 1 95.5 212 HIS B C 1
ATOM 6924 O O . HIS B 1 212 ? 6.324 10.43 23.875 1 95.5 212 HIS B O 1
ATOM 6930 N N . TYR B 1 213 ? 4.215 9.828 24.156 1 94.38 213 TYR B N 1
ATOM 6931 C CA . TYR B 1 213 ? 3.707 11.148 23.797 1 94.38 213 TYR B CA 1
ATOM 6932 C C . TYR B 1 213 ? 2.467 11.492 24.625 1 94.38 213 TYR B C 1
ATOM 6934 O O . TYR B 1 213 ? 1.615 12.266 24.172 1 94.38 213 TYR B O 1
ATOM 6942 N N . SER B 1 214 ? 2.275 10.898 25.734 1 88.44 214 SER B N 1
ATOM 6943 C CA . SER B 1 214 ? 1.243 11.227 26.703 1 88.44 214 SER B CA 1
ATOM 6944 C C . SER B 1 214 ? 1.851 11.516 28.078 1 88.44 214 SER B C 1
ATOM 6946 O O . SER B 1 214 ? 2.812 10.867 28.484 1 88.44 214 SER B O 1
ATOM 6948 N N . PRO B 1 215 ? 1.299 12.477 28.703 1 81.5 215 PRO B N 1
ATOM 6949 C CA . PRO B 1 215 ? 1.855 12.859 30 1 81.5 215 PRO B CA 1
ATOM 6950 C C . PRO B 1 215 ? 1.586 11.812 31.078 1 81.5 215 PRO B C 1
ATOM 6952 O O . PRO B 1 215 ? 2.252 11.805 32.125 1 81.5 215 PRO B O 1
ATOM 6955 N N . GLU B 1 216 ? 0.581 10.977 30.859 1 77 216 GLU B N 1
ATOM 6956 C CA . GLU B 1 216 ? 0.204 10.008 31.891 1 77 216 GLU B CA 1
ATOM 6957 C C . GLU B 1 216 ? 1.297 8.961 32.094 1 77 216 GLU B C 1
ATOM 6959 O O . GLU B 1 216 ? 1.421 8.391 33.156 1 77 216 GLU B O 1
ATOM 6964 N N . GLY B 1 217 ? 2.156 8.852 31.141 1 76.38 217 GLY B N 1
ATOM 6965 C CA . GLY B 1 217 ? 3.25 7.91 31.297 1 76.38 217 GLY B CA 1
ATOM 6966 C C . GLY B 1 217 ? 2.787 6.469 31.375 1 76.38 217 GLY B C 1
ATOM 6967 O O . GLY B 1 217 ? 1.864 6.062 30.672 1 76.38 217 GLY B O 1
ATOM 6968 N N . PHE B 1 218 ? 3.52 5.652 32.125 1 76.5 218 PHE B N 1
ATOM 6969 C CA . PHE B 1 218 ? 3.271 4.219 32.219 1 76.5 218 PHE B CA 1
ATOM 6970 C C . PHE B 1 218 ? 2.4 3.904 33.438 1 76.5 218 PHE B C 1
ATOM 6972 O O . PHE B 1 218 ? 2.646 4.406 34.531 1 76.5 218 PHE B O 1
ATOM 6979 N N . TYR B 1 219 ? 1.387 3.217 33.156 1 76.19 219 TYR B N 1
ATOM 6980 C CA . TYR B 1 219 ? 0.555 2.693 34.219 1 76.19 219 TYR B CA 1
ATOM 6981 C C . TYR B 1 219 ? 0.776 1.197 34.406 1 76.19 219 TYR B C 1
ATOM 6983 O O . TYR B 1 219 ? 0.513 0.409 33.5 1 76.19 219 TYR B O 1
ATOM 6991 N N . PRO B 1 220 ? 1.232 0.887 35.531 1 76.38 220 PRO B N 1
ATOM 6992 C CA . PRO B 1 220 ? 1.403 -0.552 35.75 1 76.38 220 PRO B CA 1
ATOM 6993 C C . PRO B 1 220 ? 0.093 -1.326 35.656 1 76.38 220 PRO B C 1
ATOM 6995 O O . PRO B 1 220 ? -0.965 -0.816 36.031 1 76.38 220 PRO B O 1
ATOM 6998 N N . PRO B 1 221 ? 0.27 -2.555 35.062 1 77 221 PRO B N 1
ATOM 6999 C CA . PRO B 1 221 ? -0.94 -3.377 35 1 77 221 PRO B CA 1
ATOM 7000 C C . PRO B 1 221 ? -1.594 -3.604 36.344 1 77 221 PRO B C 1
ATOM 7002 O O . PRO B 1 221 ? -0.897 -3.824 37.344 1 77 221 PRO B O 1
ATOM 7005 N N . GLY B 1 222 ? -2.945 -3.414 36.5 1 74.44 222 GLY B N 1
ATOM 7006 C CA . GLY B 1 222 ? -3.688 -3.684 37.719 1 74.44 222 GLY B CA 1
ATOM 7007 C C . GLY B 1 222 ? -3.756 -2.486 38.656 1 74.44 222 GLY B C 1
ATOM 7008 O O . GLY B 1 222 ? -4.469 -2.516 39.656 1 74.44 222 GLY B O 1
ATOM 7009 N N . SER B 1 223 ? -3.025 -1.468 38.312 1 77.19 223 SER B N 1
ATOM 7010 C CA . SER B 1 223 ? -3.008 -0.293 39.156 1 77.19 223 SER B CA 1
ATOM 7011 C C . SER B 1 223 ? -4.324 0.472 39.094 1 77.19 223 SER B C 1
ATOM 7013 O O . SER B 1 223 ? -5.055 0.364 38.094 1 77.19 223 SER B O 1
ATOM 7015 N N . GLU B 1 224 ? -4.648 1.153 40.156 1 76.69 224 GLU B N 1
ATOM 7016 C CA . GLU B 1 224 ? -5.844 1.992 40.188 1 76.69 224 GLU B CA 1
ATOM 7017 C C . GLU B 1 224 ? -5.77 3.125 39.188 1 76.69 224 GLU B C 1
ATOM 7019 O O . GLU B 1 224 ? -6.785 3.525 38.594 1 76.69 224 GLU B O 1
ATOM 7024 N N . ARG B 1 225 ? -4.641 3.59 39.031 1 75.69 225 ARG B N 1
ATOM 7025 C CA . ARG B 1 225 ? -4.43 4.66 38.062 1 75.69 225 ARG B CA 1
ATOM 7026 C C . ARG B 1 225 ? -4.781 4.203 36.625 1 75.69 225 ARG B C 1
ATOM 7028 O O . ARG B 1 225 ? -5.344 4.965 35.844 1 75.69 225 ARG B O 1
ATOM 7035 N N . LEU B 1 226 ? -4.359 3.018 36.375 1 78.56 226 LEU B N 1
ATOM 7036 C CA . LEU B 1 226 ? -4.68 2.459 35.062 1 78.56 226 LEU B CA 1
ATOM 7037 C C . LEU B 1 226 ? -6.191 2.328 34.875 1 78.56 226 LEU B C 1
ATOM 7039 O O . LEU B 1 226 ? -6.719 2.598 33.812 1 78.56 226 LEU B O 1
ATOM 7043 N N . LYS B 1 227 ? -6.867 1.933 35.969 1 77.62 227 LYS B N 1
ATOM 7044 C CA . LYS B 1 227 ? -8.32 1.802 35.906 1 77.62 227 LYS B CA 1
ATOM 7045 C C . LYS B 1 227 ? -8.984 3.15 35.656 1 77.62 227 LYS B C 1
ATOM 7047 O O . LYS B 1 227 ? -9.914 3.248 34.844 1 77.62 227 LYS B O 1
ATOM 7052 N N . SER B 1 228 ? -8.469 4.148 36.344 1 76 228 SER B N 1
ATOM 7053 C CA . SER B 1 228 ? -8.984 5.5 36.188 1 76 228 SER B CA 1
ATOM 7054 C C . SER B 1 228 ? -8.719 6.02 34.781 1 76 228 SER B C 1
ATOM 7056 O O . SER B 1 228 ? -9.57 6.699 34.188 1 76 228 SER B O 1
ATOM 7058 N N . PHE B 1 229 ? -7.535 5.688 34.375 1 75.5 229 PHE B N 1
ATOM 7059 C CA . PHE B 1 229 ? -7.172 6.117 33.031 1 75.5 229 PHE B CA 1
ATOM 7060 C C . PHE B 1 229 ? -8.047 5.434 31.984 1 75.5 229 PHE B C 1
ATOM 7062 O O . PHE B 1 229 ? -8.508 6.07 31.031 1 75.5 229 PHE B O 1
ATOM 7069 N N . LYS B 1 230 ? -8.328 4.238 32.188 1 73.12 230 LYS B N 1
ATOM 7070 C CA . LYS B 1 230 ? -9.172 3.473 31.266 1 73.12 230 LYS B CA 1
ATOM 7071 C C . LYS B 1 230 ? -10.602 4 31.266 1 73.12 230 LYS B C 1
ATOM 7073 O O . LYS B 1 230 ? -11.273 3.992 30.234 1 73.12 230 LYS B O 1
ATOM 7078 N N . ALA B 1 231 ? -11 4.414 32.375 1 71.19 231 ALA B N 1
ATOM 7079 C CA . ALA B 1 231 ? -12.336 5.004 32.5 1 71.19 231 ALA B CA 1
ATOM 7080 C C . ALA B 1 231 ? -12.422 6.309 31.703 1 71.19 231 ALA B C 1
ATOM 7082 O O . ALA B 1 231 ? -13.438 6.574 31.047 1 71.19 231 ALA B O 1
ATOM 7083 N N . ARG B 1 232 ? -11.422 7.051 31.734 1 70.06 232 ARG B N 1
ATOM 7084 C CA . ARG B 1 232 ? -11.367 8.297 30.984 1 70.06 232 ARG B CA 1
ATOM 7085 C C . ARG B 1 232 ? -11.211 8.031 29.5 1 70.06 232 ARG B C 1
ATOM 7087 O O . ARG B 1 232 ? -11.734 8.781 28.672 1 70.06 232 ARG B O 1
ATOM 7094 N N . GLU B 1 233 ? -10.469 7 29.234 1 70.56 233 GLU B N 1
ATOM 7095 C CA . GLU B 1 233 ? -10.227 6.621 27.844 1 70.56 233 GLU B CA 1
ATOM 7096 C C . GLU B 1 233 ? -11.523 6.211 27.156 1 70.56 233 GLU B C 1
ATOM 7098 O O . GLU B 1 233 ? -11.656 6.352 25.938 1 70.56 233 GLU B O 1
ATOM 7103 N N . LYS B 1 234 ? -12.445 5.836 27.938 1 67.19 234 LYS B N 1
ATOM 7104 C CA . LYS B 1 234 ? -13.75 5.496 27.359 1 67.19 234 LYS B CA 1
ATOM 7105 C C . LYS B 1 234 ? -14.43 6.734 26.781 1 67.19 234 LYS B C 1
ATOM 7107 O O . LYS B 1 234 ? -15.172 6.637 25.797 1 67.19 234 LYS B O 1
ATOM 7112 N N . LEU B 1 235 ? -14.094 7.859 27.375 1 67.19 235 LEU B N 1
ATOM 7113 C CA . LEU B 1 235 ? -14.672 9.117 26.906 1 67.19 235 LEU B CA 1
ATOM 7114 C C . LEU B 1 235 ? -13.805 9.742 25.812 1 67.19 235 LEU B C 1
ATOM 7116 O O . LEU B 1 235 ? -14.312 10.453 24.953 1 67.19 235 LEU B O 1
ATOM 7120 N N . GLY B 1 236 ? -12.609 9.469 25.875 1 73.81 236 GLY B N 1
ATOM 7121 C CA . GLY B 1 236 ? -11.633 9.922 24.891 1 73.81 236 GLY B CA 1
ATOM 7122 C C . GLY B 1 236 ? -10.719 8.812 24.406 1 73.81 236 GLY B C 1
ATOM 7123 O O . GLY B 1 236 ? -9.602 8.664 24.906 1 73.81 236 GLY B O 1
ATOM 7124 N N . ARG B 1 237 ? -11.125 8.078 23.469 1 78.81 237 ARG B N 1
ATOM 7125 C CA . ARG B 1 237 ? -10.531 6.809 23.078 1 78.81 237 ARG B CA 1
ATOM 7126 C C . ARG B 1 237 ? -9.148 7.02 22.469 1 78.81 237 ARG B C 1
ATOM 7128 O O . ARG B 1 237 ? -8.375 6.07 22.328 1 78.81 237 ARG B O 1
ATOM 7135 N N . VAL B 1 238 ? -8.773 8.281 22.219 1 86.62 238 VAL B N 1
ATOM 7136 C CA . VAL B 1 238 ? -7.469 8.516 21.609 1 86.62 238 VAL B CA 1
ATOM 7137 C C . VAL B 1 238 ? -6.676 9.492 22.469 1 86.62 238 VAL B C 1
ATOM 7139 O O . VAL B 1 238 ? -5.934 10.328 21.953 1 86.62 238 VAL B O 1
ATOM 7142 N N . MET B 1 239 ? -6.793 9.469 23.734 1 83.19 239 MET B N 1
ATOM 7143 C CA . MET B 1 239 ? -6.215 10.438 24.656 1 83.19 239 MET B CA 1
ATOM 7144 C C . MET B 1 239 ? -4.691 10.383 24.625 1 83.19 239 MET B C 1
ATOM 7146 O O . MET B 1 239 ? -4.027 11.406 24.797 1 83.19 239 MET B O 1
ATOM 7150 N N . LYS B 1 240 ? -4.102 9.195 24.375 1 86.75 240 LYS B N 1
ATOM 7151 C CA . LYS B 1 240 ? -2.65 9.031 24.406 1 86.75 240 LYS B CA 1
ATOM 7152 C C . LYS B 1 240 ? -1.982 9.867 23.312 1 86.75 240 LYS B C 1
ATOM 7154 O O . LYS B 1 240 ? -0.837 10.297 23.469 1 86.75 240 LYS B O 1
ATOM 7159 N N . VAL B 1 241 ? -2.658 10.102 22.203 1 91.69 241 VAL B N 1
ATOM 7160 C CA . VAL B 1 241 ? -2.035 10.781 21.062 1 91.69 241 VAL B CA 1
ATOM 7161 C C . VAL B 1 241 ? -2.746 12.109 20.797 1 91.69 241 VAL B C 1
ATOM 7163 O O . VAL B 1 241 ? -2.328 12.883 19.938 1 91.69 241 VAL B O 1
ATOM 7166 N N . ARG B 1 242 ? -3.729 12.5 21.578 1 88.06 242 ARG B N 1
ATOM 7167 C CA . ARG B 1 242 ? -4.586 13.648 21.312 1 88.06 242 ARG B CA 1
ATOM 7168 C C . ARG B 1 242 ? -3.787 14.945 21.375 1 88.06 242 ARG B C 1
ATOM 7170 O O . ARG B 1 242 ? -3.93 15.805 20.5 1 88.06 242 ARG B O 1
ATOM 7177 N N . LYS B 1 243 ? -2.965 15.047 22.359 1 90.19 243 LYS B N 1
ATOM 7178 C CA . LYS B 1 243 ? -2.203 16.281 22.531 1 90.19 243 LYS B CA 1
ATOM 7179 C C . LYS B 1 243 ? -1.279 16.531 21.344 1 90.19 243 LYS B C 1
ATOM 7181 O O . LYS B 1 243 ? -1.164 17.656 20.875 1 90.19 243 LYS B O 1
ATOM 7186 N N . VAL B 1 244 ? -0.656 15.484 20.906 1 94.75 244 VAL B N 1
ATOM 7187 C CA . VAL B 1 244 ? 0.266 15.609 19.781 1 94.75 244 VAL B CA 1
ATOM 7188 C C . VAL B 1 244 ? -0.508 15.969 18.516 1 94.75 244 VAL B C 1
ATOM 7190 O O . VAL B 1 244 ? -0.107 16.859 17.766 1 94.75 244 VAL B O 1
ATOM 7193 N N . MET B 1 245 ? -1.602 15.344 18.266 1 94.19 245 MET B N 1
ATOM 7194 C CA . MET B 1 245 ? -2.428 15.602 17.094 1 94.19 245 MET B CA 1
ATOM 7195 C C . MET B 1 245 ? -2.92 17.047 17.094 1 94.19 245 MET B C 1
ATOM 7197 O O . MET B 1 245 ? -2.84 17.734 16.062 1 94.19 245 MET B O 1
ATOM 7201 N N . GLU B 1 246 ? -3.406 17.469 18.234 1 92.12 246 GLU B N 1
ATOM 7202 C CA . GLU B 1 246 ? -3.963 18.812 18.344 1 92.12 246 GLU B CA 1
ATOM 7203 C C . GLU B 1 246 ? -2.883 19.875 18.172 1 92.12 246 GLU B C 1
ATOM 7205 O O . GLU B 1 246 ? -3.117 20.906 17.547 1 92.12 246 GLU B O 1
ATOM 7210 N N . ARG B 1 247 ? -1.741 19.594 18.719 1 95 247 ARG B N 1
ATOM 7211 C CA . ARG B 1 247 ? -0.654 20.562 18.609 1 95 247 ARG B CA 1
ATOM 7212 C C . ARG B 1 247 ? -0.154 20.656 17.172 1 95 247 ARG B C 1
ATOM 7214 O O . ARG B 1 247 ? 0.137 21.75 16.672 1 95 247 ARG B O 1
ATOM 7221 N N . VAL B 1 248 ? 0.008 19.562 16.516 1 97.19 248 VAL B N 1
ATOM 7222 C CA . VAL B 1 248 ? 0.432 19.562 15.117 1 97.19 248 VAL B CA 1
ATOM 7223 C C . VAL B 1 248 ? -0.582 20.328 14.273 1 97.19 248 VAL B C 1
ATOM 7225 O O . VAL B 1 248 ? -0.203 21.094 13.391 1 97.19 248 VAL B O 1
ATOM 7228 N N . SER B 1 249 ? -1.847 20.125 14.523 1 95.75 249 SER B N 1
ATOM 7229 C CA . SER B 1 249 ? -2.898 20.828 13.797 1 95.75 249 SER B CA 1
ATOM 7230 C C . SER B 1 249 ? -2.85 22.328 14.07 1 95.75 249 SER B C 1
ATOM 7232 O O . SER B 1 249 ? -2.951 23.141 13.148 1 95.75 249 SER B O 1
ATOM 7234 N N . ARG B 1 250 ? -2.725 22.703 15.32 1 95 250 ARG B N 1
ATOM 7235 C CA . ARG B 1 250 ? -2.646 24.109 15.703 1 95 250 ARG B CA 1
ATOM 7236 C C . ARG B 1 250 ? -1.451 24.797 15.047 1 95 250 ARG B C 1
ATOM 7238 O O . ARG B 1 250 ? -1.574 25.891 14.508 1 95 250 ARG B O 1
ATOM 7245 N N . ASN B 1 251 ? -0.318 24.094 15.133 1 96.12 251 ASN B N 1
ATOM 7246 C CA . ASN B 1 251 ? 0.888 24.641 14.516 1 96.12 251 ASN B CA 1
ATOM 7247 C C . ASN B 1 251 ? 0.734 24.766 13 1 96.12 251 ASN B C 1
ATOM 7249 O O . ASN B 1 251 ? 1.242 25.703 12.398 1 96.12 251 ASN B O 1
ATOM 7253 N N . SER B 1 252 ? 0.105 23.781 12.359 1 96.38 252 SER B N 1
ATOM 7254 C CA . SER B 1 252 ? -0.138 23.828 10.922 1 96.38 252 SER B CA 1
ATOM 7255 C C . SER B 1 252 ? -1.004 25.016 10.539 1 96.38 252 SER B C 1
ATOM 7257 O O . SER B 1 252 ? -0.744 25.688 9.531 1 96.38 252 SER B O 1
ATOM 7259 N N . SER B 1 253 ? -2.002 25.328 11.344 1 93.75 253 SER B N 1
ATOM 7260 C CA . SER B 1 253 ? -2.9 26.438 11.102 1 93.75 253 SER B CA 1
ATOM 7261 C C . SER B 1 253 ? -2.178 27.781 11.258 1 93.75 253 SER B C 1
ATOM 7263 O O . SER B 1 253 ? -2.492 28.75 10.562 1 93.75 253 SER B O 1
ATOM 7265 N N . ARG B 1 254 ? -1.202 27.797 12.141 1 91.88 254 ARG B N 1
ATOM 7266 C CA . ARG B 1 254 ? -0.467 29.031 12.414 1 91.88 254 ARG B CA 1
ATOM 7267 C C . ARG B 1 254 ? 0.617 29.266 11.367 1 91.88 254 ARG B C 1
ATOM 7269 O O . ARG B 1 254 ? 1.014 30.406 11.117 1 91.88 254 ARG B O 1
ATOM 7276 N N . ALA B 1 255 ? 1.023 28.234 10.711 1 93.94 255 ALA B N 1
ATOM 7277 C CA . ALA B 1 255 ? 2.164 28.312 9.805 1 93.94 255 ALA B CA 1
ATOM 7278 C C . ALA B 1 255 ? 1.736 28.828 8.43 1 93.94 255 ALA B C 1
ATOM 7280 O O . ALA B 1 255 ? 2.578 29.219 7.621 1 93.94 255 ALA B O 1
ATOM 7281 N N . ARG B 1 256 ? 0.471 28.938 8.203 1 91.88 256 ARG B N 1
ATOM 7282 C CA . ARG B 1 256 ? -0.015 29.297 6.879 1 91.88 256 ARG B CA 1
ATOM 7283 C C . ARG B 1 256 ? -1.193 30.266 6.977 1 91.88 256 ARG B C 1
ATOM 7285 O O . ARG B 1 256 ? -2.043 30.125 7.859 1 91.88 256 ARG B O 1
ATOM 7292 N N . HIS B 1 257 ? -1.14 31.312 6.109 1 92.12 257 HIS B N 1
ATOM 7293 C CA . HIS B 1 257 ? -2.363 32.062 5.867 1 92.12 257 HIS B CA 1
ATOM 7294 C C . HIS B 1 257 ? -3.324 31.297 4.973 1 92.12 257 HIS B C 1
ATOM 7296 O O . HIS B 1 257 ? -3.111 31.203 3.764 1 92.12 257 HIS B O 1
ATOM 7302 N N . VAL B 1 258 ? -4.332 30.812 5.488 1 92.88 258 VAL B N 1
ATOM 7303 C CA . VAL B 1 258 ? -5.262 29.875 4.859 1 92.88 258 VAL B CA 1
ATOM 7304 C C . VAL B 1 258 ? -6.02 30.578 3.74 1 92.88 258 VAL B C 1
ATOM 7306 O O . VAL B 1 258 ? -6.406 31.75 3.883 1 92.88 258 VAL B O 1
ATOM 7309 N N . GLY B 1 259 ? -6.285 29.938 2.656 1 93.88 259 GLY B N 1
ATOM 7310 C CA . GLY B 1 259 ? -6.922 30.5 1.476 1 93.88 259 GLY B CA 1
ATOM 7311 C C . GLY B 1 259 ? -8.438 30.391 1.505 1 93.88 259 GLY B C 1
ATOM 7312 O O . GLY B 1 259 ? -9.031 30.219 2.572 1 93.88 259 GLY B O 1
ATOM 7313 N N . GLU B 1 260 ? -9 30.516 0.379 1 95.62 260 GLU B N 1
ATOM 7314 C CA . GLU B 1 260 ? -10.438 30.625 0.185 1 95.62 260 GLU B CA 1
ATOM 7315 C C . GLU B 1 260 ? -11.117 29.266 0.213 1 95.62 260 GLU B C 1
ATOM 7317 O O . GLU B 1 260 ? -12.258 29.141 0.665 1 95.62 260 GLU B O 1
ATOM 7322 N N . HIS B 1 261 ? -10.469 28.281 -0.23 1 97.06 261 HIS B N 1
ATOM 7323 C CA . HIS B 1 261 ? -11.125 27.016 -0.483 1 97.06 261 HIS B CA 1
ATOM 7324 C C . HIS B 1 261 ? -10.703 25.969 0.544 1 97.06 261 HIS B C 1
ATOM 7326 O O . HIS B 1 261 ? -9.531 25.594 0.609 1 97.06 261 HIS B O 1
ATOM 7332 N N . LEU B 1 262 ? -11.648 25.484 1.297 1 97.56 262 LEU B N 1
ATOM 7333 C CA . LEU B 1 262 ? -11.445 24.484 2.33 1 97.56 262 LEU B CA 1
ATOM 7334 C C . LEU B 1 262 ? -12.234 23.219 2.018 1 97.56 262 LEU B C 1
ATOM 7336 O O . LEU B 1 262 ? -13.359 23.281 1.512 1 97.56 262 LEU B O 1
ATOM 7340 N N . VAL B 1 263 ? -11.688 22.062 2.344 1 98.5 263 VAL B N 1
ATOM 7341 C CA . VAL B 1 263 ? -12.352 20.797 2.027 1 98.5 263 VAL B CA 1
ATOM 7342 C C . VAL B 1 263 ? -12.406 19.922 3.273 1 98.5 263 VAL B C 1
ATOM 7344 O O . VAL B 1 263 ? -11.414 19.766 3.986 1 98.5 263 VAL B O 1
ATOM 7347 N N . VAL B 1 264 ? -13.539 19.422 3.561 1 97.81 264 VAL B N 1
ATOM 7348 C CA . VAL B 1 264 ? -13.719 18.453 4.645 1 97.81 264 VAL B CA 1
ATOM 7349 C C . VAL B 1 264 ? -13.984 17.062 4.066 1 97.81 264 VAL B C 1
ATOM 7351 O O . VAL B 1 264 ? -14.891 16.891 3.246 1 97.81 264 VAL B O 1
ATOM 7354 N N . ASP B 1 265 ? -13.266 16.094 4.398 1 96.38 265 ASP B N 1
ATOM 7355 C CA . ASP B 1 265 ? -13.445 14.703 3.959 1 96.38 265 ASP B CA 1
ATOM 7356 C C . ASP B 1 265 ? -12.727 13.734 4.898 1 96.38 265 ASP B C 1
ATOM 7358 O O . ASP B 1 265 ? -12.148 14.148 5.902 1 96.38 265 ASP B O 1
ATOM 7362 N N . GLU B 1 266 ? -12.828 12.547 4.652 1 93.38 266 GLU B N 1
ATOM 7363 C CA . GLU B 1 266 ? -12.266 11.523 5.531 1 93.38 266 GLU B CA 1
ATOM 7364 C C . GLU B 1 266 ? -10.898 11.062 5.039 1 93.38 266 GLU B C 1
ATOM 7366 O O . GLU B 1 266 ? -10.68 10.914 3.834 1 93.38 266 GLU B O 1
ATOM 7371 N N . ALA B 1 267 ? -10.016 10.922 5.871 1 92.88 267 ALA B N 1
ATOM 7372 C CA . ALA B 1 267 ? -8.711 10.297 5.637 1 92.88 267 ALA B CA 1
ATOM 7373 C C . ALA B 1 267 ? -8.617 8.938 6.328 1 92.88 267 ALA B C 1
ATOM 7375 O O . ALA B 1 267 ? -9.344 8.68 7.293 1 92.88 267 ALA B O 1
ATOM 7376 N N . THR B 1 268 ? -7.812 8.016 5.91 1 88.5 268 THR B N 1
ATOM 7377 C CA . THR B 1 268 ? -7.711 6.684 6.488 1 88.5 268 THR B CA 1
ATOM 7378 C C . THR B 1 268 ? -6.277 6.383 6.914 1 88.5 268 THR B C 1
ATOM 7380 O O . THR B 1 268 ? -5.332 6.688 6.184 1 88.5 268 THR B O 1
ATOM 7383 N N . VAL B 1 269 ? -6.133 5.941 8.055 1 90.69 269 VAL B N 1
ATOM 7384 C CA . VAL B 1 269 ? -4.867 5.438 8.57 1 90.69 269 VAL B CA 1
ATOM 7385 C C . VAL B 1 269 ? -4.926 3.918 8.695 1 90.69 269 VAL B C 1
ATOM 7387 O O . VAL B 1 269 ? -5.766 3.383 9.43 1 90.69 269 VAL B O 1
ATOM 7390 N N . ALA B 1 270 ? -4.023 3.223 7.988 1 88.62 270 ALA B N 1
ATOM 7391 C CA . ALA B 1 270 ? -4.059 1.762 7.969 1 88.62 270 ALA B CA 1
ATOM 7392 C C . ALA B 1 270 ? -3.725 1.187 9.344 1 88.62 270 ALA B C 1
ATOM 7394 O O . ALA B 1 270 ? -2.795 1.65 10.008 1 88.62 270 ALA B O 1
ATOM 7395 N N . PHE B 1 271 ? -4.559 0.311 9.891 1 89.81 271 PHE B N 1
ATOM 7396 C CA . PHE B 1 271 ? -4.328 -0.408 11.141 1 89.81 271 PHE B CA 1
ATOM 7397 C C . PHE B 1 271 ? -5.043 -1.754 11.125 1 89.81 271 PHE B C 1
ATOM 7399 O O . PHE B 1 271 ? -6.25 -1.82 10.875 1 89.81 271 PHE B O 1
ATOM 7406 N N . ARG B 1 272 ? -4.281 -2.854 11.391 1 83.88 272 ARG B N 1
ATOM 7407 C CA . ARG B 1 272 ? -4.875 -4.188 11.352 1 83.88 272 ARG B CA 1
ATOM 7408 C C . ARG B 1 272 ? -4.91 -4.809 12.742 1 83.88 272 ARG B C 1
ATOM 7410 O O . ARG B 1 272 ? -5.277 -5.977 12.891 1 83.88 272 ARG B O 1
ATOM 7417 N N . GLY B 1 273 ? -4.551 -4.051 13.766 1 84.06 273 GLY B N 1
ATOM 7418 C CA . GLY B 1 273 ? -4.586 -4.566 15.125 1 84.06 273 GLY B CA 1
ATOM 7419 C C . GLY B 1 273 ? -5.977 -4.539 15.734 1 84.06 273 GLY B C 1
ATOM 7420 O O . GLY B 1 273 ? -6.969 -4.379 15.023 1 84.06 273 GLY B O 1
ATOM 7421 N N . ARG B 1 274 ? -6.027 -4.816 16.922 1 81.88 274 ARG B N 1
ATOM 7422 C CA . ARG B 1 274 ? -7.297 -4.855 17.641 1 81.88 274 ARG B CA 1
ATOM 7423 C C . ARG B 1 274 ? -7.57 -3.531 18.344 1 81.88 274 ARG B C 1
ATOM 7425 O O . ARG B 1 274 ? -6.82 -3.133 19.25 1 81.88 274 ARG B O 1
ATOM 7432 N N . HIS B 1 275 ? -8.531 -2.84 17.938 1 84.94 275 HIS B N 1
ATOM 7433 C CA . HIS B 1 275 ? -8.977 -1.586 18.531 1 84.94 275 HIS B CA 1
ATOM 7434 C C . HIS B 1 275 ? -10.43 -1.297 18.188 1 84.94 275 HIS B C 1
ATOM 7436 O O . HIS B 1 275 ? -10.875 -1.597 17.078 1 84.94 275 HIS B O 1
ATOM 7442 N N . SER B 1 276 ? -11.156 -0.848 19.109 1 83 276 SER B N 1
ATOM 7443 C CA . SER B 1 276 ? -12.594 -0.654 18.953 1 83 276 SER B CA 1
ATOM 7444 C C . SER B 1 276 ? -12.906 0.352 17.859 1 83 276 SER B C 1
ATOM 7446 O O . SER B 1 276 ? -13.984 0.304 17.25 1 83 276 SER B O 1
ATOM 7448 N N . LEU B 1 277 ? -12.031 1.222 17.547 1 87.81 277 LEU B N 1
ATOM 7449 C CA . LEU B 1 277 ? -12.305 2.275 16.562 1 87.81 277 LEU B CA 1
ATOM 7450 C C . LEU B 1 277 ? -11.914 1.829 15.164 1 87.81 277 LEU B C 1
ATOM 7452 O O . LEU B 1 277 ? -12.117 2.568 14.195 1 87.81 277 LEU B O 1
ATOM 7456 N N . ARG B 1 278 ? -11.289 0.713 15.039 1 88.12 278 ARG B N 1
ATOM 7457 C CA . ARG B 1 278 ? -10.914 0.211 13.719 1 88.12 278 ARG B CA 1
ATOM 7458 C C . ARG B 1 278 ? -12.148 -0.009 12.852 1 88.12 278 ARG B C 1
ATOM 7460 O O . ARG B 1 278 ? -13.156 -0.54 13.32 1 88.12 278 ARG B O 1
ATOM 7467 N N . ARG B 1 279 ? -12.109 0.402 11.656 1 87.88 279 ARG B N 1
ATOM 7468 C CA . ARG B 1 279 ? -13.211 0.28 10.703 1 87.88 279 ARG B CA 1
ATOM 7469 C C . ARG B 1 279 ? -12.781 -0.515 9.477 1 87.88 279 ARG B C 1
ATOM 7471 O O . ARG B 1 279 ? -11.594 -0.584 9.156 1 87.88 279 ARG B O 1
ATOM 7478 N N . TYR B 1 280 ? -13.719 -1.146 8.922 1 84.62 280 TYR B N 1
ATOM 7479 C CA . TYR B 1 280 ? -13.539 -1.883 7.676 1 84.62 280 TYR B CA 1
ATOM 7480 C C . TYR B 1 280 ? -14.367 -1.268 6.551 1 84.62 280 TYR B C 1
ATOM 7482 O O . TYR B 1 280 ? -15.586 -1.133 6.672 1 84.62 280 TYR B O 1
ATOM 7490 N N . ASN B 1 281 ? -13.703 -0.791 5.531 1 81.88 281 ASN B N 1
ATOM 7491 C CA . ASN B 1 281 ? -14.352 -0.259 4.336 1 81.88 281 ASN B CA 1
ATOM 7492 C C . ASN B 1 281 ? -13.781 -0.884 3.066 1 81.88 281 ASN B C 1
ATOM 7494 O O . ASN B 1 281 ? -12.727 -0.475 2.588 1 81.88 281 ASN B O 1
ATOM 7498 N N . PRO B 1 282 ? -14.516 -1.796 2.439 1 76.94 282 PRO B N 1
ATOM 7499 C CA . PRO B 1 282 ? -14 -2.531 1.281 1 76.94 282 PRO B CA 1
ATOM 7500 C C . PRO B 1 282 ? -13.805 -1.643 0.056 1 76.94 282 PRO B C 1
ATOM 7502 O O . PRO B 1 282 ? -13.047 -1.992 -0.852 1 76.94 282 PRO B O 1
ATOM 7505 N N . SER B 1 283 ? -14.516 -0.538 0.02 1 77.44 283 SER B N 1
ATOM 7506 C CA . SER B 1 283 ? -14.469 0.321 -1.159 1 77.44 283 SER B CA 1
ATOM 7507 C C . SER B 1 283 ? -13.195 1.155 -1.188 1 77.44 283 SER B C 1
ATOM 7509 O O . SER B 1 283 ? -12.82 1.692 -2.232 1 77.44 283 SER B O 1
ATOM 7511 N N . LYS B 1 284 ? -12.578 1.246 -0.048 1 76.62 284 LYS B N 1
ATOM 7512 C CA . LYS B 1 284 ? -11.367 2.055 0.031 1 76.62 284 LYS B CA 1
ATOM 7513 C C . LYS B 1 284 ? -10.117 1.201 -0.182 1 76.62 284 LYS B C 1
ATOM 7515 O O . LYS B 1 284 ? -10.133 -0.004 0.077 1 76.62 284 LYS B O 1
ATOM 7520 N N . PRO B 1 285 ? -9.156 1.782 -0.735 1 73.75 285 PRO B N 1
ATOM 7521 C CA . PRO B 1 285 ? -7.91 1.033 -0.907 1 73.75 285 PRO B CA 1
ATOM 7522 C C . PRO B 1 285 ? -7.379 0.463 0.406 1 73.75 285 PRO B C 1
ATOM 7524 O O . PRO B 1 285 ? -6.902 -0.675 0.441 1 73.75 285 PRO B O 1
ATOM 7527 N N . THR B 1 286 ? -7.352 1.26 1.431 1 78.06 286 THR B N 1
ATOM 7528 C CA . THR B 1 286 ? -7.074 0.789 2.783 1 78.06 286 THR B CA 1
ATOM 7529 C C . THR B 1 286 ? -8.359 0.334 3.473 1 78.06 286 THR B C 1
ATOM 7531 O O . THR B 1 286 ? -9.172 1.16 3.891 1 78.06 286 THR B O 1
ATOM 7534 N N . LYS B 1 287 ? -8.5 -1.006 3.553 1 78.44 287 LYS B N 1
ATOM 7535 C CA . LYS B 1 287 ? -9.789 -1.546 3.977 1 78.44 287 LYS B CA 1
ATOM 7536 C C . LYS B 1 287 ? -9.93 -1.497 5.496 1 78.44 287 LYS B C 1
ATOM 7538 O O . LYS B 1 287 ? -11.031 -1.32 6.012 1 78.44 287 LYS B O 1
ATOM 7543 N N . TYR B 1 288 ? -8.766 -1.663 6.207 1 85.12 288 TYR B N 1
ATOM 7544 C CA . TYR B 1 288 ? -8.805 -1.686 7.664 1 85.12 288 TYR B CA 1
ATOM 7545 C C . TYR B 1 288 ? -8.008 -0.525 8.25 1 85.12 288 TYR B C 1
ATOM 7547 O O . TYR B 1 288 ? -6.887 -0.252 7.816 1 85.12 288 TYR B O 1
ATOM 7555 N N . GLY B 1 289 ? -8.617 0.221 9.078 1 90 289 GLY B N 1
ATOM 7556 C CA . GLY B 1 289 ? -7.84 1.27 9.727 1 90 289 GLY B CA 1
ATOM 7557 C C . GLY B 1 289 ? -8.703 2.273 10.469 1 90 289 GLY B C 1
ATOM 7558 O O . GLY B 1 289 ? -9.852 1.98 10.812 1 90 289 GLY B O 1
ATOM 7559 N N . TYR B 1 290 ? -8.094 3.361 10.836 1 91.88 290 TYR B N 1
ATOM 7560 C CA . TYR B 1 290 ? -8.766 4.473 11.5 1 91.88 290 TYR B CA 1
ATOM 7561 C C . TYR B 1 290 ? -9.289 5.48 10.484 1 91.88 290 TYR B C 1
ATOM 7563 O O . TYR B 1 290 ? -8.633 5.758 9.477 1 91.88 290 TYR B O 1
ATOM 7571 N N . CYS B 1 291 ? -10.43 5.891 10.727 1 92.75 291 CYS B N 1
ATOM 7572 C CA . CYS B 1 291 ? -11.016 6.965 9.938 1 92.75 291 CYS B CA 1
ATOM 7573 C C . CYS B 1 291 ? -10.789 8.32 10.609 1 92.75 291 CYS B C 1
ATOM 7575 O O . CYS B 1 291 ? -11.125 8.5 11.781 1 92.75 291 CYS B O 1
ATOM 7577 N N . LEU B 1 292 ? -10.148 9.211 9.852 1 95 292 LEU B N 1
ATOM 7578 C CA . LEU B 1 292 ? -9.969 10.586 10.32 1 95 292 LEU B CA 1
ATOM 7579 C C . LEU B 1 292 ? -10.781 11.562 9.477 1 95 292 LEU B C 1
ATOM 7581 O O . LEU B 1 292 ? -10.844 11.43 8.258 1 95 292 LEU B O 1
ATOM 7585 N N . ARG B 1 293 ? -11.484 12.43 10.188 1 95.75 293 ARG B N 1
ATOM 7586 C CA . ARG B 1 293 ? -12.109 13.562 9.516 1 95.75 293 ARG B CA 1
ATOM 7587 C C . ARG B 1 293 ? -11.164 14.758 9.469 1 95.75 293 ARG B C 1
ATOM 7589 O O . ARG B 1 293 ? -10.719 15.25 10.508 1 95.75 293 ARG B O 1
ATOM 7596 N N . ALA B 1 294 ? -10.898 15.227 8.211 1 97.31 294 ALA B N 1
ATOM 7597 C CA . ALA B 1 294 ? -9.844 16.219 8.047 1 97.31 294 ALA B CA 1
ATOM 7598 C C . ALA B 1 294 ? -10.359 17.438 7.293 1 97.31 294 ALA B C 1
ATOM 7600 O O . ALA B 1 294 ? -11.266 17.328 6.469 1 97.31 294 ALA B O 1
ATOM 7601 N N . LEU B 1 295 ? -9.906 18.594 7.68 1 98.19 295 LEU B N 1
ATOM 7602 C CA . LEU B 1 295 ? -10.031 19.859 6.969 1 98.19 295 LEU B CA 1
ATOM 7603 C C . LEU B 1 295 ? -8.742 20.203 6.23 1 98.19 295 LEU B C 1
ATOM 7605 O O . LEU B 1 295 ? -7.684 20.312 6.844 1 98.19 295 LEU B O 1
ATOM 7609 N N . ALA B 1 296 ? -8.828 20.328 4.953 1 98.31 296 ALA B N 1
ATOM 7610 C CA . ALA B 1 296 ? -7.633 20.562 4.152 1 98.31 296 ALA B CA 1
ATOM 7611 C C . ALA B 1 296 ? -7.848 21.703 3.168 1 98.31 296 ALA B C 1
ATOM 7613 O O . ALA B 1 296 ? -8.984 22.047 2.848 1 98.31 296 ALA B O 1
ATOM 7614 N N . GLU B 1 297 ? -6.848 22.312 2.734 1 97.06 297 GLU B N 1
ATOM 7615 C CA . GLU B 1 297 ? -6.859 23.219 1.59 1 97.06 297 GLU B CA 1
ATOM 7616 C C . GLU B 1 297 ? -6.77 22.453 0.275 1 97.06 297 GLU B C 1
ATOM 7618 O O . GLU B 1 297 ? -6.5 21.25 0.27 1 97.06 297 GLU B O 1
ATOM 7623 N N . THR B 1 298 ? -6.926 23.125 -0.796 1 94.81 298 THR B N 1
ATOM 7624 C CA . THR B 1 298 ? -7.051 22.516 -2.117 1 94.81 298 THR B CA 1
ATOM 7625 C C . THR B 1 298 ? -5.789 21.734 -2.473 1 94.81 298 THR B C 1
ATOM 7627 O O . THR B 1 298 ? -5.859 20.719 -3.164 1 94.81 298 THR B O 1
ATOM 7630 N N . ASP B 1 299 ? -4.641 22.156 -1.977 1 94.94 299 ASP B N 1
ATOM 7631 C CA . ASP B 1 299 ? -3.385 21.516 -2.359 1 94.94 299 ASP B CA 1
ATOM 7632 C C . ASP B 1 299 ? -3.092 20.312 -1.469 1 94.94 299 ASP B C 1
ATOM 7634 O O . ASP B 1 299 ? -2.066 19.641 -1.636 1 94.94 299 ASP B O 1
ATOM 7638 N N . GLY B 1 300 ? -3.936 20.078 -0.458 1 97.38 300 GLY B N 1
ATOM 7639 C CA . GLY B 1 300 ? -3.754 18.906 0.39 1 97.38 300 GLY B CA 1
ATOM 7640 C C . GLY B 1 300 ? -3.217 19.25 1.767 1 97.38 300 GLY B C 1
ATOM 7641 O O . GLY B 1 300 ? -2.998 18.359 2.592 1 97.38 300 GLY B O 1
ATOM 7642 N N . TYR B 1 301 ? -2.994 20.531 2.051 1 98.12 301 TYR B N 1
ATOM 7643 C CA . TYR B 1 301 ? -2.531 21 3.357 1 98.12 301 TYR B CA 1
ATOM 7644 C C . TYR B 1 301 ? -3.594 20.766 4.426 1 98.12 301 TYR B C 1
ATOM 7646 O O . TYR B 1 301 ? -4.648 21.406 4.414 1 98.12 301 TYR B O 1
ATOM 7654 N N . ILE B 1 302 ? -3.34 19.859 5.359 1 98.31 302 ILE B N 1
ATOM 7655 C CA . ILE B 1 302 ? -4.32 19.531 6.387 1 98.31 302 ILE B CA 1
ATOM 7656 C C . ILE B 1 302 ? -4.234 20.531 7.527 1 98.31 302 ILE B C 1
ATOM 7658 O O . ILE B 1 302 ? -3.178 20.703 8.148 1 98.31 302 ILE B O 1
ATOM 7662 N N . LEU B 1 303 ? -5.316 21.203 7.828 1 97.5 303 LEU B N 1
ATOM 7663 C CA . LEU B 1 303 ? -5.398 22.219 8.867 1 97.5 303 LEU B CA 1
ATOM 7664 C C . LEU B 1 303 ? -5.797 21.594 10.203 1 97.5 303 LEU B C 1
ATOM 7666 O O . LEU B 1 303 ? -5.258 21.969 11.25 1 97.5 303 LEU B O 1
ATOM 7670 N N . SER B 1 304 ? -6.688 20.703 10.086 1 95.19 304 SER B N 1
ATOM 7671 C CA . SER B 1 304 ? -7.195 20.047 11.289 1 95.19 304 SER B CA 1
ATOM 7672 C C . SER B 1 304 ? -7.742 18.656 10.977 1 95.19 304 SER B C 1
ATOM 7674 O O . SER B 1 304 ? -8.109 18.375 9.836 1 95.19 304 SER B O 1
ATOM 7676 N N . ASP B 1 305 ? -7.699 17.812 11.977 1 95.69 305 ASP B N 1
ATOM 7677 C CA . ASP B 1 305 ? -8.234 16.469 11.82 1 95.69 305 ASP B CA 1
ATOM 7678 C C . ASP B 1 305 ? -8.68 15.898 13.164 1 95.69 305 ASP B C 1
ATOM 7680 O O . ASP B 1 305 ? -8.242 16.359 14.219 1 95.69 305 ASP B O 1
ATOM 7684 N N . GLU B 1 306 ? -9.625 15.016 13.133 1 92.38 306 GLU B N 1
ATOM 7685 C CA . GLU B 1 306 ? -10.117 14.305 14.312 1 92.38 306 GLU B CA 1
ATOM 7686 C C . GLU B 1 306 ? -10.406 12.844 13.992 1 92.38 306 GLU B C 1
ATOM 7688 O O . GLU B 1 306 ? -10.875 12.516 12.898 1 92.38 306 GLU B O 1
ATOM 7693 N N . VAL B 1 307 ? -10.07 11.969 14.945 1 93 307 VAL B N 1
ATOM 7694 C CA . VAL B 1 307 ? -10.328 10.547 14.781 1 93 307 VAL B CA 1
ATOM 7695 C C . VAL B 1 307 ? -11.812 10.266 14.961 1 93 307 VAL B C 1
ATOM 7697 O O . VAL B 1 307 ? -12.422 10.711 15.938 1 93 307 VAL B O 1
ATOM 7700 N N . CYS B 1 308 ? -12.375 9.578 14 1 90.31 308 CYS B N 1
ATOM 7701 C CA . CYS B 1 308 ? -13.781 9.203 14.109 1 90.31 308 CYS B CA 1
ATOM 7702 C C . CYS B 1 308 ? -14.031 8.375 15.367 1 90.31 308 CYS B C 1
ATOM 7704 O O . CYS B 1 308 ? -13.43 7.32 15.547 1 90.31 308 CYS B O 1
ATOM 7706 N N . GLY B 1 309 ? -14.867 8.898 16.203 1 84.31 309 GLY B N 1
ATOM 7707 C CA . GLY B 1 309 ? -15.203 8.188 17.438 1 84.31 309 GLY B CA 1
ATOM 7708 C C . GLY B 1 309 ? -14.195 8.414 18.547 1 84.31 309 GLY B C 1
ATOM 7709 O O . GLY B 1 309 ? -14.305 7.812 19.609 1 84.31 309 GLY B O 1
ATOM 7710 N N . GLY B 1 310 ? -13.211 9.188 18.266 1 79.88 310 GLY B N 1
ATOM 7711 C CA . GLY B 1 310 ? -12.164 9.414 19.25 1 79.88 310 GLY B CA 1
ATOM 7712 C C . GLY B 1 310 ? -12.641 10.211 20.453 1 79.88 310 GLY B C 1
ATOM 7713 O O . GLY B 1 310 ? -12.07 10.102 21.531 1 79.88 310 GLY B O 1
ATOM 7714 N N . ARG B 1 311 ? -13.602 11.141 20.156 1 74.75 311 ARG B N 1
ATOM 7715 C CA . ARG B 1 311 ? -14.156 11.961 21.219 1 74.75 311 ARG B CA 1
ATOM 7716 C C . ARG B 1 311 ? -15.688 11.953 21.172 1 74.75 311 ARG B C 1
ATOM 7718 O O . ARG B 1 311 ? -16.281 11.875 20.094 1 74.75 311 ARG B O 1
ATOM 7725 N N . VAL B 1 312 ? -16.172 11.945 22.344 1 76.38 312 VAL B N 1
ATOM 7726 C CA . VAL B 1 312 ? -17.625 12.086 22.438 1 76.38 312 VAL B CA 1
ATOM 7727 C C . VAL B 1 312 ? -18.016 13.523 22.078 1 76.38 312 VAL B C 1
ATOM 7729 O O . VAL B 1 312 ? -17.359 14.477 22.5 1 76.38 312 VAL B O 1
ATOM 7732 N N . ASP B 1 313 ? -18.984 13.625 21.203 1 79.81 313 ASP B N 1
ATOM 7733 C CA . ASP B 1 313 ? -19.484 14.945 20.844 1 79.81 313 ASP B CA 1
ATOM 7734 C C . ASP B 1 313 ? -20.031 15.68 22.078 1 79.81 313 ASP B C 1
ATOM 7736 O O . ASP B 1 313 ? -20.719 15.078 22.906 1 79.81 313 ASP B O 1
ATOM 7740 N N . PRO B 1 314 ? -19.672 16.859 22.172 1 78.94 314 PRO B N 1
ATOM 7741 C CA . PRO B 1 314 ? -20.188 17.641 23.297 1 78.94 314 PRO B CA 1
ATOM 7742 C C . PRO B 1 314 ? -21.719 17.594 23.391 1 78.94 314 PRO B C 1
ATOM 7744 O O . PRO B 1 314 ? -22.266 17.625 24.5 1 78.94 314 PRO B O 1
ATOM 7747 N N . GLU B 1 315 ? -22.312 17.516 22.234 1 81.38 315 GLU B N 1
ATOM 7748 C CA . GLU B 1 315 ? -23.781 17.484 22.172 1 81.38 315 GLU B CA 1
ATOM 7749 C C . GLU B 1 315 ? -24.328 16.203 22.781 1 81.38 315 GLU B C 1
ATOM 7751 O O . GLU B 1 315 ? -25.469 16.172 23.25 1 81.38 315 GLU B O 1
ATOM 7756 N N . ASP B 1 316 ? -23.516 15.188 22.766 1 78.5 316 ASP B N 1
ATOM 7757 C CA . ASP B 1 316 ? -23.969 13.898 23.281 1 78.5 316 ASP B CA 1
ATOM 7758 C C . ASP B 1 316 ? -23.578 13.719 24.75 1 78.5 316 ASP B C 1
ATOM 7760 O O . ASP B 1 316 ? -23.906 12.703 25.359 1 78.5 316 ASP B O 1
ATOM 7764 N N . MET B 1 317 ? -23 14.742 25.25 1 78.94 317 MET B N 1
ATOM 7765 C CA . MET B 1 317 ? -22.609 14.719 26.656 1 78.94 317 MET B CA 1
ATOM 7766 C C . MET B 1 317 ? -23.672 15.398 27.531 1 78.94 317 MET B C 1
ATOM 7768 O O . MET B 1 317 ? -24.297 16.359 27.094 1 78.94 317 MET B O 1
ATOM 7772 N N . SER B 1 318 ? -23.797 14.891 28.734 1 79.94 318 SER B N 1
ATOM 7773 C CA . SER B 1 318 ? -24.625 15.586 29.703 1 79.94 318 SER B CA 1
ATOM 7774 C C . SER B 1 318 ? -23.969 16.875 30.172 1 79.94 318 SER B C 1
ATOM 7776 O O . SER B 1 318 ? -22.75 17.047 30.047 1 79.94 318 SER B O 1
ATOM 7778 N N . PRO B 1 319 ? -24.797 17.812 30.5 1 80.5 319 PRO B N 1
ATOM 7779 C CA . PRO B 1 319 ? -24.219 19.047 31.031 1 80.5 319 PRO B CA 1
ATOM 7780 C C . PRO B 1 319 ? -23.172 18.797 32.094 1 80.5 319 PRO B C 1
ATOM 7782 O O . PRO B 1 319 ? -22.156 19.5 32.156 1 80.5 319 PRO B O 1
ATOM 7785 N N . ASP B 1 320 ? -23.359 17.812 32.875 1 75.69 320 ASP B N 1
ATOM 7786 C CA . ASP B 1 320 ? -22.422 17.469 33.938 1 75.69 320 ASP B CA 1
ATOM 7787 C C . ASP B 1 320 ? -21.109 16.938 33.375 1 75.69 320 ASP B C 1
ATOM 7789 O O . ASP B 1 320 ? -20.031 17.266 33.875 1 75.69 320 ASP B O 1
ATOM 7793 N N . GLU B 1 321 ? -21.297 16.172 32.344 1 75.38 321 GLU B N 1
ATOM 7794 C CA . GLU B 1 321 ? -20.125 15.602 31.688 1 75.38 321 GLU B CA 1
ATOM 7795 C C . GLU B 1 321 ? -19.297 16.688 31.016 1 75.38 321 GLU B C 1
ATOM 7797 O O . GLU B 1 321 ? -18.062 16.656 31.062 1 75.38 321 GLU B O 1
ATOM 7802 N N . ARG B 1 322 ? -19.938 17.547 30.453 1 80.38 322 ARG B N 1
ATOM 7803 C CA . ARG B 1 322 ? -19.25 18.656 29.797 1 80.38 322 ARG B CA 1
ATOM 7804 C C . ARG B 1 322 ? -18.469 19.5 30.797 1 80.38 322 ARG B C 1
ATOM 7806 O O . ARG B 1 322 ? -17.328 19.891 30.531 1 80.38 322 ARG B O 1
ATOM 7813 N N . CYS B 1 323 ? -19.203 19.75 31.891 1 74.75 323 CYS B N 1
ATOM 7814 C CA . CYS B 1 323 ? -18.547 20.516 32.969 1 74.75 323 CYS B CA 1
ATOM 7815 C C . CYS B 1 323 ? -17.312 19.812 33.469 1 74.75 323 CYS B C 1
ATOM 7817 O O . CYS B 1 323 ? -16.281 20.438 33.688 1 74.75 323 CYS B O 1
ATOM 7819 N N . MET B 1 324 ? -17.375 18.562 33.5 1 68.31 324 MET B N 1
ATOM 7820 C CA . MET B 1 324 ? -16.266 17.75 34 1 68.31 324 MET B CA 1
ATOM 7821 C C . MET B 1 324 ? -15.086 17.797 33.031 1 68.31 324 MET B C 1
ATOM 7823 O O . MET B 1 324 ? -13.93 17.672 33.469 1 68.31 324 MET B O 1
ATOM 7827 N N . HIS B 1 325 ? -15.453 18 31.812 1 68.88 325 HIS B N 1
ATOM 7828 C CA . HIS B 1 325 ? -14.398 17.969 30.812 1 68.88 325 HIS B CA 1
ATOM 7829 C C . HIS B 1 325 ? -14.016 19.391 30.375 1 68.88 325 HIS B C 1
ATOM 7831 O O . HIS B 1 325 ? -13.227 19.562 29.453 1 68.88 325 HIS B O 1
ATOM 7837 N N . GLY B 1 326 ? -14.641 20.281 30.969 1 69.56 326 GLY B N 1
ATOM 7838 C CA . GLY B 1 326 ? -14.32 21.672 30.688 1 69.56 326 GLY B CA 1
ATOM 7839 C C . GLY B 1 326 ? -14.836 22.125 29.328 1 69.56 326 GLY B C 1
ATOM 7840 O O . GLY B 1 326 ? -14.188 22.938 28.672 1 69.56 326 GLY B O 1
ATOM 7841 N N . ILE B 1 327 ? -15.883 21.469 28.953 1 74.69 327 ILE B N 1
ATOM 7842 C CA . ILE B 1 327 ? -16.484 21.844 27.688 1 74.69 327 ILE B CA 1
ATOM 7843 C C . ILE B 1 327 ? -17.609 22.844 27.938 1 74.69 327 ILE B C 1
ATOM 7845 O O . ILE B 1 327 ? -18.625 22.516 28.562 1 74.69 327 ILE B O 1
ATOM 7849 N N . GLY B 1 328 ? -17.391 24.078 27.547 1 69 328 GLY B N 1
ATOM 7850 C CA . GLY B 1 328 ? -18.391 25.109 27.734 1 69 328 GLY B CA 1
ATOM 7851 C C . GLY B 1 328 ? -19.562 24.984 26.781 1 69 328 GLY B C 1
ATOM 7852 O O . GLY B 1 328 ? -19.5 24.25 25.797 1 69 328 GLY B O 1
ATOM 7853 N N . ASP B 1 329 ? -20.578 25.562 27.094 1 67.69 329 ASP B N 1
ATOM 7854 C CA . ASP B 1 329 ? -21.812 25.547 26.312 1 67.69 329 ASP B CA 1
ATOM 7855 C C . ASP B 1 329 ? -21.594 26.141 24.922 1 67.69 329 ASP B C 1
ATOM 7857 O O . ASP B 1 329 ? -22.328 25.812 23.984 1 67.69 329 ASP B O 1
ATOM 7861 N N . GLU B 1 330 ? -20.547 26.891 24.844 1 65.44 330 GLU B N 1
ATOM 7862 C CA . GLU B 1 330 ? -20.25 27.531 23.562 1 65.44 330 GLU B CA 1
ATOM 7863 C C . GLU B 1 330 ? -19.797 26.516 22.531 1 65.44 330 GLU B C 1
ATOM 7865 O O . GLU B 1 330 ? -19.875 26.766 21.328 1 65.44 330 GLU B O 1
ATOM 7870 N N . TYR B 1 331 ? -19.453 25.422 23.078 1 69.25 331 TYR B N 1
ATOM 7871 C CA . TYR B 1 331 ? -18.922 24.406 22.172 1 69.25 331 TYR B CA 1
ATOM 7872 C C . TYR B 1 331 ? -20.016 23.453 21.719 1 69.25 331 TYR B C 1
ATOM 7874 O O . TYR B 1 331 ? -19.766 22.562 20.891 1 69.25 331 TYR B O 1
ATOM 7882 N N . VAL B 1 332 ? -21.156 23.672 22.234 1 78.06 332 VAL B N 1
ATOM 7883 C CA . VAL B 1 332 ? -22.281 22.859 21.797 1 78.06 332 VAL B CA 1
ATOM 7884 C C . VAL B 1 332 ? -22.875 23.438 20.516 1 78.06 332 VAL B C 1
ATOM 7886 O O . VAL B 1 332 ? -23.312 24.594 20.484 1 78.06 332 VAL B O 1
ATOM 7889 N N . SER B 1 333 ? -22.844 22.719 19.531 1 82.5 333 SER B N 1
ATOM 7890 C CA . SER B 1 333 ? -23.312 23.156 18.203 1 82.5 333 SER B CA 1
ATOM 7891 C C . SER B 1 333 ? -24.828 23.203 18.141 1 82.5 333 SER B C 1
ATOM 7893 O O . SER B 1 333 ? -25.516 22.344 18.703 1 82.5 333 SER B O 1
ATOM 7895 N N . PRO B 1 334 ? -25.375 24.297 17.484 1 81.81 334 PRO B N 1
ATOM 7896 C CA . PRO B 1 334 ? -26.828 24.391 17.266 1 81.81 334 PRO B CA 1
ATOM 7897 C C . PRO B 1 334 ? -27.312 23.469 16.141 1 81.81 334 PRO B C 1
ATOM 7899 O O . PRO B 1 334 ? -28.516 23.406 15.867 1 81.81 334 PRO B O 1
ATOM 7902 N N . LEU B 1 335 ? -26.359 22.75 15.625 1 87.75 335 LEU B N 1
ATOM 7903 C CA . LEU B 1 335 ? -26.703 21.891 14.5 1 87.75 335 LEU B CA 1
ATOM 7904 C C . LEU B 1 335 ? -27.203 20.531 14.977 1 87.75 335 LEU B C 1
ATOM 7906 O O . LEU B 1 335 ? -26.703 19.984 15.961 1 87.75 335 LEU B O 1
ATOM 7910 N N . ASP B 1 336 ? -28.156 19.953 14.242 1 80.94 336 ASP B N 1
ATOM 7911 C CA . ASP B 1 336 ? -28.828 18.734 14.664 1 80.94 336 ASP B CA 1
ATOM 7912 C C . ASP B 1 336 ? -28.031 17.5 14.234 1 80.94 336 ASP B C 1
ATOM 7914 O O . ASP B 1 336 ? -27.891 16.547 15.008 1 80.94 336 ASP B O 1
ATOM 7918 N N . LEU B 1 337 ? -27.531 17.578 13.055 1 84.12 337 LEU B N 1
ATOM 7919 C CA . LEU B 1 337 ? -26.922 16.391 12.484 1 84.12 337 LEU B CA 1
ATOM 7920 C C . LEU B 1 337 ? -25.453 16.281 12.875 1 84.12 337 LEU B C 1
ATOM 7922 O O . LEU B 1 337 ? -24.734 17.281 12.859 1 84.12 337 LEU B O 1
ATOM 7926 N N . LYS B 1 338 ? -25.016 15.094 13.219 1 86.31 338 LYS B N 1
ATOM 7927 C CA . LYS B 1 338 ? -23.656 14.828 13.672 1 86.31 338 LYS B CA 1
ATOM 7928 C C . LYS B 1 338 ? -22.625 15.211 12.602 1 86.31 338 LYS B C 1
ATOM 7930 O O . LYS B 1 338 ? -21.656 15.898 12.891 1 86.31 338 LYS B O 1
ATOM 7935 N N . PRO B 1 339 ? -22.859 14.812 11.312 1 90.31 339 PRO B N 1
ATOM 7936 C CA . PRO B 1 339 ? -21.875 15.195 10.297 1 90.31 339 PRO B CA 1
ATOM 7937 C C . PRO B 1 339 ? -21.734 16.703 10.172 1 90.31 339 PRO B C 1
ATOM 7939 O O . PRO B 1 339 ? -20.625 17.203 9.961 1 90.31 339 PRO B O 1
ATOM 7942 N N . ALA B 1 340 ? -22.875 17.422 10.312 1 91.62 340 ALA B N 1
ATOM 7943 C CA . ALA B 1 340 ? -22.828 18.875 10.234 1 91.62 340 ALA B CA 1
ATOM 7944 C C . ALA B 1 340 ? -22.047 19.469 11.398 1 91.62 340 ALA B C 1
ATOM 7946 O O . ALA B 1 340 ? -21.328 20.469 11.234 1 91.62 340 ALA B O 1
ATOM 7947 N N . ARG B 1 341 ? -22.156 18.875 12.531 1 90.69 341 ARG B N 1
ATOM 7948 C CA . ARG B 1 341 ? -21.422 19.328 13.711 1 90.69 341 ARG B CA 1
ATOM 7949 C C . ARG B 1 341 ? -19.922 19.172 13.523 1 90.69 341 ARG B C 1
ATOM 7951 O O . ARG B 1 341 ? -19.141 20 14 1 90.69 341 ARG B O 1
ATOM 7958 N N . VAL B 1 342 ? -19.547 18.094 12.867 1 92.06 342 VAL B N 1
ATOM 7959 C CA . VAL B 1 342 ? -18.125 17.828 12.594 1 92.06 342 VAL B CA 1
ATOM 7960 C C . VAL B 1 342 ? -17.562 18.922 11.695 1 92.06 342 VAL B C 1
ATOM 7962 O O . VAL B 1 342 ? -16.484 19.469 11.961 1 92.06 342 VAL B O 1
ATOM 7965 N N . VAL B 1 343 ? -18.328 19.25 10.602 1 95 343 VAL B N 1
ATOM 7966 C CA . VAL B 1 343 ? -17.891 20.297 9.68 1 95 343 VAL B CA 1
ATOM 7967 C C . VAL B 1 343 ? -17.75 21.625 10.43 1 95 343 VAL B C 1
ATOM 7969 O O . VAL B 1 343 ? -16.766 22.344 10.234 1 95 343 VAL B O 1
ATOM 7972 N N . ASN B 1 344 ? -18.734 21.875 11.258 1 92.25 344 ASN B N 1
ATOM 7973 C CA . ASN B 1 344 ? -18.688 23.109 12.039 1 92.25 344 ASN B CA 1
ATOM 7974 C C . ASN B 1 344 ? -17.469 23.156 12.945 1 92.25 344 ASN B C 1
ATOM 7976 O O . ASN B 1 344 ? -16.766 24.156 13 1 92.25 344 ASN B O 1
ATOM 7980 N N . ARG B 1 345 ? -17.188 22.125 13.594 1 89.5 345 ARG B N 1
ATOM 7981 C CA . ARG B 1 345 ? -16.062 22.078 14.531 1 89.5 345 ARG B CA 1
ATOM 7982 C C . ARG B 1 345 ? -14.734 22.234 13.797 1 89.5 345 ARG B C 1
ATOM 7984 O O . ARG B 1 345 ? -13.859 23 14.234 1 89.5 345 ARG B O 1
ATOM 7991 N N . LEU B 1 346 ? -14.57 21.531 12.703 1 93.31 346 LEU B N 1
ATOM 7992 C CA . LEU B 1 346 ? -13.312 21.547 11.961 1 93.31 346 LEU B CA 1
ATOM 7993 C C . LEU B 1 346 ? -13.078 22.922 11.328 1 93.31 346 LEU B C 1
ATOM 7995 O O . LEU B 1 346 ? -11.93 23.375 11.227 1 93.31 346 LEU B O 1
ATOM 7999 N N . THR B 1 347 ? -14.133 23.609 10.922 1 94.94 347 THR B N 1
ATOM 8000 C CA . THR B 1 347 ? -13.992 24.859 10.18 1 94.94 347 THR B CA 1
ATOM 8001 C C . THR B 1 347 ? -14.086 26.062 11.117 1 94.94 347 THR B C 1
ATOM 8003 O O . THR B 1 347 ? -13.82 27.188 10.711 1 94.94 347 THR B O 1
ATOM 8006 N N . MET B 1 348 ? -14.406 25.891 12.336 1 90.81 348 MET B N 1
ATOM 8007 C CA . MET B 1 348 ? -14.719 26.953 13.289 1 90.81 348 MET B CA 1
ATOM 8008 C C . MET B 1 348 ? -13.609 28 13.32 1 90.81 348 MET B C 1
ATOM 8010 O O . MET B 1 348 ? -13.875 29.188 13.211 1 90.81 348 MET B O 1
ATOM 8014 N N . PRO B 1 349 ? -12.312 27.578 13.383 1 89.81 349 PRO B N 1
ATOM 8015 C CA . PRO B 1 349 ? -11.25 28.578 13.445 1 89.81 349 PRO B CA 1
ATOM 8016 C C . PRO B 1 349 ? -11.094 29.359 12.141 1 89.81 349 PRO B C 1
ATOM 8018 O O . PRO B 1 349 ? -10.461 30.422 12.117 1 89.81 349 PRO B O 1
ATOM 8021 N N . PHE B 1 350 ? -11.789 28.875 11.047 1 93.31 350 PHE B N 1
ATOM 8022 C CA . PHE B 1 350 ? -11.539 29.453 9.734 1 93.31 350 PHE B CA 1
ATOM 8023 C C . PHE B 1 350 ? -12.812 30.047 9.156 1 93.31 350 PHE B C 1
ATOM 8025 O O . PHE B 1 350 ? -12.836 30.469 8 1 93.31 350 PHE B O 1
ATOM 8032 N N . GLN B 1 351 ? -13.828 29.984 9.93 1 92.5 351 GLN B N 1
ATOM 8033 C CA . GLN B 1 351 ? -15.086 30.578 9.469 1 92.5 351 GLN B CA 1
ATOM 8034 C C . GLN B 1 351 ? -14.977 32.094 9.336 1 92.5 351 GLN B C 1
ATOM 8036 O O . GLN B 1 351 ? -14.211 32.719 10.07 1 92.5 351 GLN B O 1
ATOM 8041 N N . GLY B 1 352 ? -15.664 32.594 8.312 1 90.69 352 GLY B N 1
ATOM 8042 C CA . GLY B 1 352 ? -15.57 34.031 7.988 1 90.69 352 GLY B CA 1
ATOM 8043 C C . GLY B 1 352 ? -14.773 34.281 6.727 1 90.69 352 GLY B C 1
ATOM 8044 O O . GLY B 1 352 ? -14.453 33.375 5.973 1 90.69 352 GLY B O 1
ATOM 8045 N N . CYS B 1 353 ? -14.617 35.531 6.328 1 91.38 353 CYS B N 1
ATOM 8046 C CA . CYS B 1 353 ? -13.828 36 5.191 1 91.38 353 CYS B CA 1
ATOM 8047 C C . CYS B 1 353 ? -14.422 35.5 3.879 1 91.38 353 CYS B C 1
ATOM 8049 O O . CYS B 1 353 ? -13.75 35.5 2.848 1 91.38 353 CYS B O 1
ATOM 8051 N N . TYR B 1 354 ? -15.68 34.906 3.969 1 94.94 354 TYR B N 1
ATOM 8052 C CA . TYR B 1 354 ? -16.391 34.438 2.783 1 94.94 354 TYR B CA 1
ATOM 8053 C C . TYR B 1 354 ? -15.641 33.281 2.135 1 94.94 354 TYR B C 1
ATOM 8055 O O . TYR B 1 354 ? -15.492 33.25 0.911 1 94.94 354 TYR B O 1
ATOM 8063 N N . ARG B 1 355 ? -15.047 32.406 2.982 1 96 355 ARG B N 1
ATOM 8064 C CA . ARG B 1 355 ? -14.43 31.188 2.502 1 96 355 ARG B CA 1
ATOM 8065 C C . ARG B 1 355 ? -15.492 30.188 2.041 1 96 355 ARG B C 1
ATOM 8067 O O . ARG B 1 355 ? -16.656 30.297 2.424 1 96 355 ARG B O 1
ATOM 8074 N N . THR B 1 356 ? -15.07 29.297 1.203 1 97.38 356 THR B N 1
ATOM 8075 C CA . THR B 1 356 ? -15.961 28.25 0.717 1 97.38 356 THR B CA 1
ATOM 8076 C C . THR B 1 356 ? -15.516 26.875 1.218 1 97.38 356 THR B C 1
ATOM 8078 O O . THR B 1 356 ? -14.367 26.484 1.025 1 97.38 356 THR B O 1
ATOM 8081 N N . VAL B 1 357 ? -16.391 26.156 1.819 1 97.94 357 VAL B N 1
ATOM 8082 C CA . VAL B 1 357 ? -16.125 24.812 2.326 1 97.94 357 VAL B CA 1
ATOM 8083 C C . VAL B 1 357 ? -16.734 23.781 1.375 1 97.94 357 VAL B C 1
ATOM 8085 O O . VAL B 1 357 ? -17.891 23.875 0.987 1 97.94 357 VAL B O 1
ATOM 8088 N N . TYR B 1 358 ? -15.945 22.828 0.955 1 98.06 358 TYR B N 1
ATOM 8089 C CA . TYR B 1 358 ? -16.391 21.734 0.093 1 98.06 358 TYR B CA 1
ATOM 8090 C C . TYR B 1 358 ? -16.562 20.453 0.886 1 98.06 358 TYR B C 1
ATOM 8092 O O . TYR B 1 358 ? -15.688 20.078 1.667 1 98.06 358 TYR B O 1
ATOM 8100 N N . CYS B 1 359 ? -17.719 19.781 0.757 1 95.19 359 CYS B N 1
ATOM 8101 C CA . CYS B 1 359 ? -18.047 18.562 1.494 1 95.19 359 CYS B CA 1
ATOM 8102 C C . CYS B 1 359 ? -18.75 17.547 0.597 1 95.19 359 CYS B C 1
ATOM 8104 O O . CYS B 1 359 ? -19.297 17.906 -0.441 1 95.19 359 CYS B O 1
ATOM 8106 N N . ASP B 1 360 ? -18.672 16.266 0.997 1 94 360 ASP B N 1
ATOM 8107 C CA . ASP B 1 360 ? -19.406 15.234 0.267 1 94 360 ASP B CA 1
ATOM 8108 C C . ASP B 1 360 ? -20.828 15.102 0.793 1 94 360 ASP B C 1
ATOM 8110 O O . ASP B 1 360 ? -21.266 15.891 1.63 1 94 360 ASP B O 1
ATOM 8114 N N . SER B 1 361 ? -21.578 14.164 0.354 1 91.94 361 SER B N 1
ATOM 8115 C CA . SER B 1 361 ? -23 14.031 0.617 1 91.94 361 SER B CA 1
ATOM 8116 C C . SER B 1 361 ? -23.266 13.602 2.059 1 91.94 361 SER B C 1
ATOM 8118 O O . SER B 1 361 ? -24.359 13.789 2.578 1 91.94 361 SER B O 1
ATOM 8120 N N . TYR B 1 362 ? -22.219 13.117 2.672 1 90.31 362 TYR B N 1
ATOM 8121 C CA . TYR B 1 362 ? -22.359 12.734 4.07 1 90.31 362 TYR B CA 1
ATOM 8122 C C . TYR B 1 362 ? -22.469 13.961 4.969 1 90.31 362 TYR B C 1
ATOM 8124 O O . TYR B 1 362 ? -23.203 13.945 5.961 1 90.31 362 TYR B O 1
ATOM 8132 N N . TYR B 1 363 ? -21.797 15.008 4.598 1 93.5 363 TYR B N 1
ATOM 8133 C CA . TYR B 1 363 ? -21.672 16.172 5.469 1 93.5 363 TYR B CA 1
ATOM 8134 C C . TYR B 1 363 ? -22.656 17.266 5.066 1 93.5 363 TYR B C 1
ATOM 8136 O O . TYR B 1 363 ? -23.047 18.094 5.895 1 93.5 363 TYR B O 1
ATOM 8144 N N . THR B 1 364 ? -23.031 17.266 3.869 1 93.56 364 THR B N 1
ATOM 8145 C CA . THR B 1 364 ? -23.734 18.406 3.305 1 93.56 364 THR B CA 1
ATOM 8146 C C . THR B 1 364 ? -25.219 18.344 3.623 1 93.56 364 THR B C 1
ATOM 8148 O O . THR B 1 364 ? -25.859 17.312 3.426 1 93.56 364 THR B O 1
ATOM 8151 N N . GLY B 1 365 ? -25.719 19.453 4.102 1 90.62 365 GLY B N 1
ATOM 8152 C CA . GLY B 1 365 ? -27.125 19.641 4.387 1 90.62 365 GLY B CA 1
ATOM 8153 C C . GLY B 1 365 ? -27.547 21.094 4.383 1 90.62 365 GLY B C 1
ATOM 8154 O O . GLY B 1 365 ? -26.703 21.984 4.457 1 90.62 365 GLY B O 1
ATOM 8155 N N . VAL B 1 366 ? -28.859 21.281 4.316 1 89.81 366 VAL B N 1
ATOM 8156 C CA . VAL B 1 366 ? -29.406 22.625 4.215 1 89.81 366 VAL B CA 1
ATOM 8157 C C . VAL B 1 366 ? -29.172 23.391 5.516 1 89.81 366 VAL B C 1
ATOM 8159 O O . VAL B 1 366 ? -28.875 24.578 5.504 1 89.81 366 VAL B O 1
ATOM 8162 N N . GLN B 1 367 ? -29.281 22.734 6.594 1 89.81 367 GLN B N 1
ATOM 8163 C CA . GLN B 1 367 ? -29.062 23.375 7.887 1 89.81 367 GLN B CA 1
ATOM 8164 C C . GLN B 1 367 ? -27.625 23.859 8.031 1 89.81 367 GLN B C 1
ATOM 8166 O O . GLN B 1 367 ? -27.375 24.953 8.547 1 89.81 367 GLN B O 1
ATOM 8171 N N . LEU B 1 368 ? -26.75 23.047 7.637 1 93.5 368 LEU B N 1
ATOM 8172 C CA . LEU B 1 368 ? -25.344 23.422 7.676 1 93.5 368 LEU B CA 1
ATOM 8173 C C . LEU B 1 368 ? -25.078 24.625 6.766 1 93.5 368 LEU B C 1
ATOM 8175 O O . LEU B 1 368 ? -24.328 25.531 7.129 1 93.5 368 LEU B O 1
ATOM 8179 N N . ALA B 1 369 ? -25.672 24.594 5.609 1 94.19 369 ALA B N 1
ATOM 8180 C CA . ALA B 1 369 ? -25.516 25.688 4.656 1 94.19 369 ALA B CA 1
ATOM 8181 C C . ALA B 1 369 ? -25.984 27.016 5.262 1 94.19 369 ALA B C 1
ATOM 8183 O O . ALA B 1 369 ? -25.297 28.031 5.16 1 94.19 369 ALA B O 1
ATOM 8184 N N . ASP B 1 370 ? -27.156 26.969 5.824 1 92.19 370 ASP B N 1
ATOM 8185 C CA . ASP B 1 370 ? -27.703 28.156 6.453 1 92.19 370 ASP B CA 1
ATOM 8186 C C . ASP B 1 370 ? -26.812 28.656 7.578 1 92.19 370 ASP B C 1
ATOM 8188 O O . ASP B 1 370 ? -26.562 29.859 7.699 1 92.19 370 ASP B O 1
ATOM 8192 N N . TYR B 1 371 ? -26.344 27.75 8.336 1 92.75 371 TYR B N 1
ATOM 8193 C CA . TYR B 1 371 ? -25.531 28.094 9.484 1 92.75 371 TYR B CA 1
ATOM 8194 C C . TYR B 1 371 ? -24.219 28.75 9.047 1 92.75 371 TYR B C 1
ATOM 8196 O O . TYR B 1 371 ? -23.844 29.797 9.555 1 92.75 371 TYR B O 1
ATOM 8204 N N . LEU B 1 372 ? -23.5 28.125 8.141 1 94.81 372 LEU B N 1
ATOM 8205 C CA . LEU B 1 372 ? -22.234 28.656 7.668 1 94.81 372 LEU B CA 1
ATOM 8206 C C . LEU B 1 372 ? -22.422 30.016 7.004 1 94.81 372 LEU B C 1
ATOM 8208 O O . LEU B 1 372 ? -21.547 30.875 7.098 1 94.81 372 LEU B O 1
ATOM 8212 N N . PHE B 1 373 ? -23.562 30.125 6.324 1 93.5 373 PHE B N 1
ATOM 8213 C CA . PHE B 1 373 ? -23.859 31.391 5.656 1 93.5 373 PHE B CA 1
ATOM 8214 C C . PHE B 1 373 ? -23.953 32.531 6.668 1 93.5 373 PHE B C 1
ATOM 8216 O O . PHE B 1 373 ? -23.531 33.656 6.391 1 93.5 373 PHE B O 1
ATOM 8223 N N . THR B 1 374 ? -24.516 32.281 7.844 1 91.44 374 THR B N 1
ATOM 8224 C CA . THR B 1 374 ? -24.641 33.281 8.891 1 91.44 374 THR B CA 1
ATOM 8225 C C . THR B 1 374 ? -23.266 33.688 9.406 1 91.44 374 THR B C 1
ATOM 8227 O O . THR B 1 374 ? -23.109 34.781 9.984 1 91.44 374 THR B O 1
ATOM 8230 N N . LYS B 1 375 ? -22.297 32.906 9.156 1 92.19 375 LYS B N 1
ATOM 8231 C CA . LYS B 1 375 ? -20.938 33.156 9.625 1 92.19 375 LYS B CA 1
ATOM 8232 C C . LYS B 1 375 ? -20.047 33.656 8.484 1 92.19 375 LYS B C 1
ATOM 8234 O O . LYS B 1 375 ? -18.828 33.562 8.562 1 92.19 375 LYS B O 1
ATOM 8239 N N . ASP B 1 376 ? -20.656 34.094 7.395 1 93.62 376 ASP B N 1
ATOM 8240 C CA . ASP B 1 376 ? -19.938 34.594 6.227 1 93.62 376 ASP B CA 1
ATOM 8241 C C . ASP B 1 376 ? -19.031 33.531 5.637 1 93.62 376 ASP B C 1
ATOM 8243 O O . ASP B 1 376 ? -17.875 33.812 5.297 1 93.62 376 ASP B O 1
ATOM 8247 N N . THR B 1 377 ? -19.484 32.344 5.68 1 95.88 377 THR B N 1
ATOM 8248 C CA . THR B 1 377 ? -18.812 31.172 5.113 1 95.88 377 THR B CA 1
ATOM 8249 C C . THR B 1 377 ? -19.734 30.422 4.164 1 95.88 377 THR B C 1
ATOM 8251 O O . THR B 1 377 ? -20.922 30.234 4.461 1 95.88 377 THR B O 1
ATOM 8254 N N . TYR B 1 378 ? -19.234 30.078 3.051 1 97.31 378 TYR B N 1
ATOM 8255 C CA . TYR B 1 378 ? -20.047 29.391 2.041 1 97.31 378 TYR B CA 1
ATOM 8256 C C . TYR B 1 378 ? -19.797 27.891 2.078 1 97.31 378 TYR B C 1
ATOM 8258 O O . TYR B 1 378 ? -18.844 27.422 2.709 1 97.31 378 TYR B O 1
ATOM 8266 N N . ILE B 1 379 ? -20.703 27.109 1.45 1 97.19 379 ILE B N 1
ATOM 8267 C CA . ILE B 1 379 ? -20.547 25.656 1.325 1 97.19 379 ILE B CA 1
ATOM 8268 C C . ILE B 1 379 ? -20.906 25.219 -0.093 1 97.19 379 ILE B C 1
ATOM 8270 O O . ILE B 1 379 ? -21.781 25.828 -0.731 1 97.19 379 ILE B O 1
ATOM 8274 N N . VAL B 1 380 ? -20.141 24.391 -0.688 1 97.19 380 VAL B N 1
ATOM 8275 C CA . VAL B 1 380 ? -20.438 23.688 -1.93 1 97.19 380 VAL B CA 1
ATOM 8276 C C . VAL B 1 380 ? -20.266 22.188 -1.727 1 97.19 380 VAL B C 1
ATOM 8278 O O . VAL B 1 380 ? -19.156 21.719 -1.43 1 97.19 380 VAL B O 1
ATOM 8281 N N . GLY B 1 381 ? -21.297 21.391 -1.842 1 96.06 381 GLY B N 1
ATOM 8282 C CA . GLY B 1 381 ? -21.203 19.953 -1.614 1 96.06 381 GLY B CA 1
ATOM 8283 C C . GLY B 1 381 ? -22.266 19.172 -2.338 1 96.06 381 GLY B C 1
ATOM 8284 O O . GLY B 1 381 ? -23.234 19.734 -2.84 1 96.06 381 GLY B O 1
ATOM 8285 N N . THR B 1 382 ? -22.062 17.906 -2.451 1 94.25 382 THR B N 1
ATOM 8286 C CA . THR B 1 382 ? -23.078 17.016 -3.006 1 94.25 382 THR B CA 1
ATOM 8287 C C . THR B 1 382 ? -24.062 16.594 -1.931 1 94.25 382 THR B C 1
ATOM 8289 O O . THR B 1 382 ? -23.766 16.641 -0.738 1 94.25 382 THR B O 1
ATOM 8292 N N . VAL B 1 383 ? -25.219 16.344 -2.338 1 91.88 383 VAL B N 1
ATOM 8293 C CA . VAL B 1 383 ? -26.266 15.906 -1.419 1 91.88 383 VAL B CA 1
ATOM 8294 C C . VAL B 1 383 ? -26.906 14.625 -1.937 1 91.88 383 VAL B C 1
ATOM 8296 O O . VAL B 1 383 ? -26.984 14.398 -3.148 1 91.88 383 VAL B O 1
ATOM 8299 N N . ARG B 1 384 ? -27.188 13.805 -0.979 1 85.81 384 ARG B N 1
ATOM 8300 C CA . ARG B 1 384 ? -27.922 12.594 -1.347 1 85.81 384 ARG B CA 1
ATOM 8301 C C . ARG B 1 384 ? -29.344 12.922 -1.802 1 85.81 384 ARG B C 1
ATOM 8303 O O . ARG B 1 384 ? -29.906 13.93 -1.375 1 85.81 384 ARG B O 1
ATOM 8310 N N . ARG B 1 385 ? -29.828 12.102 -2.58 1 77.25 385 ARG B N 1
ATOM 8311 C CA . ARG B 1 385 ? -31.156 12.297 -3.152 1 77.25 385 ARG B CA 1
ATOM 8312 C C . ARG B 1 385 ? -32.219 12.336 -2.062 1 77.25 385 ARG B C 1
ATOM 8314 O O . ARG B 1 385 ? -33.219 13.047 -2.188 1 77.25 385 ARG B O 1
ATOM 8321 N N . ASN B 1 386 ? -31.875 11.617 -0.961 1 75.81 386 ASN B N 1
ATOM 8322 C CA . ASN B 1 386 ? -32.906 11.508 0.087 1 75.81 386 ASN B CA 1
ATOM 8323 C C . ASN B 1 386 ? -32.594 12.453 1.248 1 75.81 386 ASN B C 1
ATOM 8325 O O . ASN B 1 386 ? -33.188 12.312 2.33 1 75.81 386 ASN B O 1
ATOM 8329 N N . ALA B 1 387 ? -31.766 13.398 0.975 1 80.44 387 ALA B N 1
ATOM 8330 C CA . ALA B 1 387 ? -31.422 14.32 2.055 1 80.44 387 ALA B CA 1
ATOM 8331 C C . ALA B 1 387 ? -32.625 15.203 2.416 1 80.44 387 ALA B C 1
ATOM 8333 O O . ALA B 1 387 ? -33.406 15.586 1.545 1 80.44 387 ALA B O 1
ATOM 8334 N N . SER B 1 388 ? -32.719 15.531 3.699 1 75.62 388 SER B N 1
ATOM 8335 C CA . SER B 1 388 ? -33.812 16.375 4.188 1 75.62 388 SER B CA 1
ATOM 8336 C C . SER B 1 388 ? -33.656 17.812 3.713 1 75.62 388 SER B C 1
ATOM 8338 O O . SER B 1 388 ? -32.531 18.328 3.629 1 75.62 388 SER B O 1
ATOM 8340 N N . GLY B 1 389 ? -34.812 18.531 3.346 1 76.56 389 GLY B N 1
ATOM 8341 C CA . GLY B 1 389 ? -34.812 19.953 3.053 1 76.56 389 GLY B CA 1
ATOM 8342 C C . GLY B 1 389 ? -34.625 20.266 1.582 1 76.56 389 GLY B C 1
ATOM 8343 O O . GLY B 1 389 ? -34.469 21.422 1.197 1 76.56 389 GLY B O 1
ATOM 8344 N N . LEU B 1 390 ? -34.5 19.266 0.84 1 80.69 390 LEU B N 1
ATOM 8345 C CA . LEU B 1 390 ? -34.312 19.484 -0.592 1 80.69 390 LEU B CA 1
ATOM 8346 C C . LEU B 1 390 ? -35.656 19.734 -1.27 1 80.69 390 LEU B C 1
ATOM 8348 O O . LEU B 1 390 ? -36.719 19.438 -0.709 1 80.69 390 LEU B O 1
ATOM 8352 N N . PRO B 1 391 ? -35.719 20.562 -2.566 1 73.12 391 PRO B N 1
ATOM 8353 C CA . PRO B 1 391 ? -36.938 20.812 -3.301 1 73.12 391 PRO B CA 1
ATOM 8354 C C . PRO B 1 391 ? -37.688 19.531 -3.676 1 73.12 391 PRO B C 1
ATOM 8356 O O . PRO B 1 391 ? -37.062 18.547 -4.059 1 73.12 391 PRO B O 1
ATOM 8359 N N . THR B 1 392 ? -38.844 19.609 -3.293 1 59.31 392 THR B N 1
ATOM 8360 C CA . THR B 1 392 ? -39.656 18.453 -3.602 1 59.31 392 THR B CA 1
ATOM 8361 C C . THR B 1 392 ? -40.531 18.719 -4.836 1 59.31 392 THR B C 1
ATOM 8363 O O . THR B 1 392 ? -41.344 17.859 -5.238 1 59.31 392 THR B O 1
ATOM 8366 N N . GLU B 1 393 ? -40.406 19.812 -5.547 1 48.31 393 GLU B N 1
ATOM 8367 C CA . GLU B 1 393 ? -41.344 20.188 -6.602 1 48.31 393 GLU B CA 1
ATOM 8368 C C . GLU B 1 393 ? -41.406 19.109 -7.688 1 48.31 393 GLU B C 1
ATOM 8370 O O . GLU B 1 393 ? -40.344 18.672 -8.18 1 48.31 393 GLU B O 1
ATOM 8375 N N . GLY B 1 394 ? -42.906 18.5 -8.117 1 39.91 394 GLY B N 1
ATOM 8376 C CA . GLY B 1 394 ? -43.75 17.703 -9 1 39.91 394 GLY B CA 1
ATOM 8377 C C . GLY B 1 394 ? -44.062 16.328 -8.453 1 39.91 394 GLY B C 1
ATOM 8378 O O . GLY B 1 394 ? -45.219 16.031 -8.109 1 39.91 394 GLY B O 1
ATOM 8379 N N . HIS B 1 395 ? -43.562 15.07 -9.078 1 35.44 395 HIS B N 1
ATOM 8380 C CA . HIS B 1 395 ? -44.406 13.867 -9 1 35.44 395 HIS B CA 1
ATOM 8381 C C . HIS B 1 395 ? -44.5 13.359 -7.562 1 35.44 395 HIS B C 1
ATOM 8383 O O . HIS B 1 395 ? -43.469 13.164 -6.898 1 35.44 395 HIS B O 1
ATOM 8389 N N . PRO B 1 396 ? -45.625 13.781 -7.004 1 34.94 396 PRO B N 1
ATOM 8390 C CA . PRO B 1 396 ? -45.969 13.164 -5.723 1 34.94 396 PRO B CA 1
ATOM 8391 C C . PRO B 1 396 ? -45.594 11.688 -5.656 1 34.94 396 PRO B C 1
ATOM 8393 O O . PRO B 1 396 ? -46.094 10.867 -6.418 1 34.94 396 PRO B O 1
ATOM 8396 N N . VAL B 1 397 ? -44.469 11.203 -6.078 1 36.53 397 VAL B N 1
ATOM 8397 C CA . VAL B 1 397 ? -44.594 9.758 -5.945 1 36.53 397 VAL B CA 1
ATOM 8398 C C . VAL B 1 397 ? -45 9.406 -4.523 1 36.53 397 VAL B C 1
ATOM 8400 O O . VAL B 1 397 ? -44.438 9.891 -3.555 1 36.53 397 VAL B O 1
ATOM 8403 N N . PRO B 1 398 ? -46.25 9.109 -4.48 1 34.06 398 PRO B N 1
ATOM 8404 C CA . PRO B 1 398 ? -46.719 8.539 -3.211 1 34.06 398 PRO B CA 1
ATOM 8405 C C . PRO B 1 398 ? -45.719 7.566 -2.6 1 34.06 398 PRO B C 1
ATOM 8407 O O . PRO B 1 398 ? -45.188 6.703 -3.301 1 34.06 398 PRO B O 1
ATOM 8410 N N . ARG B 1 399 ? -44.906 8.062 -1.757 1 38.41 399 ARG B N 1
ATOM 8411 C CA . ARG B 1 399 ? -44.125 7.203 -0.88 1 38.41 399 ARG B CA 1
ATOM 8412 C C . ARG B 1 399 ? -44.906 5.973 -0.452 1 38.41 399 ARG B C 1
ATOM 8414 O O . ARG B 1 399 ? -46.062 6.09 -0.004 1 38.41 399 ARG B O 1
ATOM 8421 N N . LYS B 1 400 ? -44.531 4.93 -1.026 1 38.09 400 LYS B N 1
ATOM 8422 C CA . LYS B 1 400 ? -45.062 3.777 -0.299 1 38.09 400 LYS B CA 1
ATOM 8423 C C . LYS B 1 400 ? -44.812 3.91 1.199 1 38.09 400 LYS B C 1
ATOM 8425 O O . LYS B 1 400 ? -43.75 4.363 1.613 1 38.09 400 LYS B O 1
ATOM 8430 N N . PRO B 1 401 ? -45.906 3.943 2.096 1 33.38 401 PRO B N 1
ATOM 8431 C CA . PRO B 1 401 ? -45.719 3.965 3.549 1 33.38 401 PRO B CA 1
ATOM 8432 C C . PRO B 1 401 ? -44.625 3.025 4.016 1 33.38 401 PRO B C 1
ATOM 8434 O O . PRO B 1 401 ? -44.5 1.898 3.527 1 33.38 401 PRO B O 1
ATOM 8437 N N . ARG B 1 402 ? -43.219 3.496 4.188 1 42.16 402 ARG B N 1
ATOM 8438 C CA . ARG B 1 402 ? -42.375 2.551 4.875 1 42.16 402 ARG B CA 1
ATOM 8439 C C . ARG B 1 402 ? -43.125 1.808 5.973 1 42.16 402 ARG B C 1
ATOM 8441 O O . ARG B 1 402 ? -43.938 2.398 6.684 1 42.16 402 ARG B O 1
ATOM 8448 N N . PRO B 1 403 ? -43.219 0.457 5.867 1 38.44 403 PRO B N 1
ATOM 8449 C CA . PRO B 1 403 ? -43.781 -0.279 7.008 1 38.44 403 PRO B CA 1
ATOM 8450 C C . PRO B 1 403 ? -43.031 0.012 8.312 1 38.44 403 PRO B C 1
ATOM 8452 O O . PRO B 1 403 ? -41.812 -0.028 8.352 1 38.44 403 PRO B O 1
ATOM 8455 N N . GLY B 1 404 ? -43.656 1.021 9.422 1 39.69 404 GLY B N 1
ATOM 8456 C CA . GLY B 1 404 ? -43.469 1.383 10.82 1 39.69 404 GLY B CA 1
ATOM 8457 C C . GLY B 1 404 ? -44.156 2.682 11.188 1 39.69 404 GLY B C 1
ATOM 8458 O O . GLY B 1 404 ? -44.438 3.508 10.32 1 39.69 404 GLY B O 1
ATOM 8459 N N . PRO B 1 405 ? -44.844 2.816 12.398 1 40.22 405 PRO B N 1
ATOM 8460 C CA . PRO B 1 405 ? -45.625 3.953 12.906 1 40.22 405 PRO B CA 1
ATOM 8461 C C . PRO B 1 405 ? -44.75 5.195 13.133 1 40.22 405 PRO B C 1
ATOM 8463 O O . PRO B 1 405 ? -43.656 5.102 13.695 1 40.22 405 PRO B O 1
ATOM 8466 N N . GLY B 1 406 ? -45 6.477 12.555 1 38.09 406 GLY B N 1
ATOM 8467 C CA . GLY B 1 406 ? -44.594 7.852 12.828 1 38.09 406 GLY B CA 1
ATOM 8468 C C . GLY B 1 406 ? -43.5 8.352 11.922 1 38.09 406 GLY B C 1
ATOM 8469 O O . GLY B 1 406 ? -42.938 9.422 12.148 1 38.09 406 GLY B O 1
ATOM 8470 N N . ARG B 1 407 ? -42.562 7.543 11.508 1 40.16 407 ARG B N 1
ATOM 8471 C CA . ARG B 1 407 ? -41.5 8.164 10.742 1 40.16 407 ARG B CA 1
ATOM 8472 C C . ARG B 1 407 ? -42.031 8.789 9.461 1 40.16 407 ARG B C 1
ATOM 8474 O O . ARG B 1 407 ? -42.812 8.172 8.734 1 40.16 407 ARG B O 1
ATOM 8481 N N . PRO B 1 408 ? -41.906 10.195 9.438 1 39.72 408 PRO B N 1
ATOM 8482 C CA . PRO B 1 408 ? -42.406 10.844 8.219 1 39.72 408 PRO B CA 1
ATOM 8483 C C . PRO B 1 408 ? -41.812 10.227 6.949 1 39.72 408 PRO B C 1
ATOM 8485 O O . PRO B 1 408 ? -40.719 9.656 6.977 1 39.72 408 PRO B O 1
ATOM 8488 N N . PRO B 1 409 ? -42.625 9.852 6.039 1 39.44 409 PRO B N 1
ATOM 8489 C CA . PRO B 1 409 ? -42.156 9.273 4.773 1 39.44 409 PRO B CA 1
ATOM 8490 C C . PRO B 1 409 ? -40.969 10.047 4.172 1 39.44 409 PRO B C 1
ATOM 8492 O O . PRO B 1 409 ? -40.906 11.281 4.285 1 39.44 409 PRO B O 1
ATOM 8495 N N . LEU B 1 410 ? -39.812 9.391 4.23 1 41.25 410 LEU B N 1
ATOM 8496 C CA . LEU B 1 410 ? -38.656 10.039 3.596 1 41.25 410 LEU B CA 1
ATOM 8497 C C . LEU B 1 410 ? -39.031 10.586 2.225 1 41.25 410 LEU B C 1
ATOM 8499 O O . LEU B 1 410 ? -39.688 9.906 1.437 1 41.25 410 LEU B O 1
ATOM 8503 N N . LEU B 1 411 ? -39.281 11.867 2.152 1 38.19 411 LEU B N 1
ATOM 8504 C CA . LEU B 1 411 ? -39.5 12.562 0.891 1 38.19 411 LEU B CA 1
ATOM 8505 C C . LEU B 1 411 ? -38.344 12.336 -0.08 1 38.19 411 LEU B C 1
ATOM 8507 O O . LEU B 1 411 ? -37.188 12.57 0.262 1 38.19 411 LEU B O 1
ATOM 8511 N N . LYS B 1 412 ? -38.281 11.188 -0.734 1 42.62 412 LYS B N 1
ATOM 8512 C CA . LYS B 1 412 ? -37.25 11.023 -1.776 1 42.62 412 LYS B CA 1
ATOM 8513 C C . LYS B 1 412 ? -37.344 12.156 -2.797 1 42.62 412 LYS B C 1
ATOM 8515 O O . LYS B 1 412 ? -38.406 12.641 -3.115 1 42.62 412 LYS B O 1
ATOM 8520 N N . PHE B 1 413 ? -36.344 13.008 -2.939 1 44.16 413 PHE B N 1
ATOM 8521 C CA . PHE B 1 413 ? -36.25 13.938 -4.059 1 44.16 413 PHE B CA 1
ATOM 8522 C C . PHE B 1 413 ? -36.688 13.266 -5.359 1 44.16 413 PHE B C 1
ATOM 8524 O O . PHE B 1 413 ? -36.156 12.203 -5.707 1 44.16 413 PHE B O 1
ATOM 8531 N N . PRO B 1 414 ? -37.969 13.328 -5.793 1 44.19 414 PRO B N 1
ATOM 8532 C CA . PRO B 1 414 ? -38.281 12.773 -7.109 1 44.19 414 PRO B CA 1
ATOM 8533 C C . PRO B 1 414 ? -37.219 13.086 -8.156 1 44.19 414 PRO B C 1
ATOM 8535 O O . PRO B 1 414 ? -36.625 14.164 -8.133 1 44.19 414 PRO B O 1
ATOM 8538 N N . ASP B 1 415 ? -36.562 12.164 -8.539 1 49.94 415 ASP B N 1
ATOM 8539 C CA . ASP B 1 415 ? -35.656 12.359 -9.672 1 49.94 415 ASP B CA 1
ATOM 8540 C C . ASP B 1 415 ? -36.312 13.242 -10.742 1 49.94 415 ASP B C 1
ATOM 8542 O O . ASP B 1 415 ? -37.281 12.828 -11.375 1 49.94 415 ASP B O 1
ATOM 8546 N N . PRO B 1 416 ? -36.344 14.57 -10.5 1 48.88 416 PRO B N 1
ATOM 8547 C CA . PRO B 1 416 ? -36.938 15.398 -11.555 1 48.88 416 PRO B CA 1
ATOM 8548 C C . PRO B 1 416 ? -36.531 14.961 -12.953 1 48.88 416 PRO B C 1
ATOM 8550 O O . PRO B 1 416 ? -37.031 15.5 -13.945 1 48.88 416 PRO B O 1
ATOM 8553 N N . TYR B 1 417 ? -35.438 14.297 -13.023 1 51.31 417 TYR B N 1
ATOM 8554 C CA . TYR B 1 417 ? -34.969 13.914 -14.352 1 51.31 417 TYR B CA 1
ATOM 8555 C C . TYR B 1 417 ? -35.219 12.43 -14.609 1 51.31 417 TYR B C 1
ATOM 8557 O O . TYR B 1 417 ? -34.812 11.578 -13.812 1 51.31 417 TYR B O 1
ATOM 8565 N N . PRO B 1 418 ? -36.031 12.219 -15.562 1 52.44 418 PRO B N 1
ATOM 8566 C CA . PRO B 1 418 ? -36.094 10.852 -16.078 1 52.44 418 PRO B CA 1
ATOM 8567 C C . PRO B 1 418 ? -34.71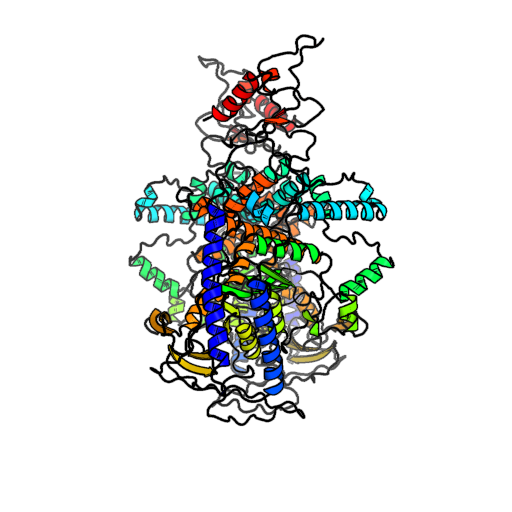9 10.266 -16.406 1 52.44 418 PRO B C 1
ATOM 8569 O O . PRO B 1 418 ? -33.781 11.016 -16.641 1 52.44 418 PRO B O 1
ATOM 8572 N N . LYS B 1 419 ? -34.438 9.141 -16.016 1 55.44 419 LYS B N 1
ATOM 8573 C CA . LYS B 1 419 ? -33.219 8.383 -16.297 1 55.44 419 LYS B CA 1
ATOM 8574 C C . LYS B 1 419 ? -32.688 8.727 -17.688 1 55.44 419 LYS B C 1
ATOM 8576 O O . LYS B 1 419 ? -31.469 8.672 -17.906 1 55.44 419 LYS B O 1
ATOM 8581 N N . SER B 1 420 ? -33.469 9.266 -18.609 1 64.62 420 SER B N 1
ATOM 8582 C CA . SER B 1 420 ? -33.031 9.391 -20 1 64.62 420 SER B CA 1
ATOM 8583 C C . SER B 1 420 ? -32.656 10.828 -20.344 1 64.62 420 SER B C 1
ATOM 8585 O O . SER B 1 420 ? -32.812 11.273 -21.469 1 64.62 420 SER B O 1
ATOM 8587 N N . VAL B 1 421 ? -32.25 11.586 -19.531 1 76 421 VAL B N 1
ATOM 8588 C CA . VAL B 1 421 ? -31.906 12.945 -19.906 1 76 421 VAL B CA 1
ATOM 8589 C C . VAL B 1 421 ? -30.469 12.984 -20.422 1 76 421 VAL B C 1
ATOM 8591 O O . VAL B 1 421 ? -29.609 12.227 -19.953 1 76 421 VAL B O 1
ATOM 8594 N N . PRO B 1 422 ? -30.359 13.812 -21.453 1 78.44 422 PRO B N 1
ATOM 8595 C CA . PRO B 1 422 ? -29.016 13.945 -22.031 1 78.44 422 PRO B CA 1
ATOM 8596 C C . PRO B 1 422 ? -28 14.469 -21.031 1 78.44 422 PRO B C 1
ATOM 8598 O O . PRO B 1 422 ? -28.344 15.219 -20.109 1 78.44 422 PRO B O 1
ATOM 8601 N N . ARG B 1 423 ? -26.891 14.109 -21.203 1 84.19 423 ARG B N 1
ATOM 8602 C CA . ARG B 1 423 ? -25.797 14.609 -20.375 1 84.19 423 ARG B CA 1
ATOM 8603 C C . ARG B 1 423 ? -25.672 16.125 -20.516 1 84.19 423 ARG B C 1
ATOM 8605 O O . ARG B 1 423 ? -25.797 16.672 -21.609 1 84.19 423 ARG B O 1
ATOM 8612 N N . GLY B 1 424 ? -25.5 16.828 -19.422 1 85.56 424 GLY B N 1
ATOM 8613 C CA . GLY B 1 424 ? -25.359 18.281 -19.438 1 85.56 424 GLY B CA 1
ATOM 8614 C C . GLY B 1 424 ? -26.609 19 -18.953 1 85.56 424 GLY B C 1
ATOM 8615 O O . GLY B 1 424 ? -26.562 20.188 -18.656 1 85.56 424 GLY B O 1
ATOM 8616 N N . THR B 1 425 ? -27.703 18.281 -18.891 1 85 425 THR B N 1
ATOM 8617 C CA . THR B 1 425 ? -28.953 18.875 -18.406 1 85 425 THR B CA 1
ATOM 8618 C C . THR B 1 425 ? -28.875 19.172 -16.922 1 85 425 THR B C 1
ATOM 8620 O O . THR B 1 425 ? -28.328 18.375 -16.141 1 85 425 THR B O 1
ATOM 8623 N N . SER B 1 426 ? -29.266 20.375 -16.578 1 87 426 SER B N 1
ATOM 8624 C CA . SER B 1 426 ? -29.281 20.75 -15.172 1 87 426 SER B CA 1
ATOM 8625 C C . SER B 1 426 ? -30.562 21.469 -14.789 1 87 426 SER B C 1
ATOM 8627 O O . SER B 1 426 ? -31.188 22.125 -15.633 1 87 426 SER B O 1
ATOM 8629 N N . VAL B 1 427 ? -31.109 21.219 -13.586 1 84.62 427 VAL B N 1
ATOM 8630 C CA . VAL B 1 427 ? -32.219 21.922 -12.961 1 84.62 427 VAL B CA 1
ATOM 8631 C C . VAL B 1 427 ? -31.734 22.641 -11.703 1 84.62 427 VAL B C 1
ATOM 8633 O O . VAL B 1 427 ? -30.953 22.078 -10.922 1 84.62 427 VAL B O 1
ATOM 8636 N N . ARG B 1 428 ? -32.125 23.938 -11.594 1 89.06 428 ARG B N 1
ATOM 8637 C CA . ARG B 1 428 ? -31.641 24.766 -10.5 1 89.06 428 ARG B CA 1
ATOM 8638 C C . ARG B 1 428 ? -32.781 25.281 -9.648 1 89.06 428 ARG B C 1
ATOM 8640 O O . ARG B 1 428 ? -33.844 25.641 -10.172 1 89.06 428 ARG B O 1
ATOM 8647 N N . TYR B 1 429 ? -32.594 25.141 -8.32 1 86.12 429 TYR B N 1
ATOM 8648 C CA . TYR B 1 429 ? -33.531 25.688 -7.324 1 86.12 429 TYR B CA 1
ATOM 8649 C C . TYR B 1 429 ? -32.781 26.609 -6.359 1 86.12 429 TYR B C 1
ATOM 8651 O O . TYR B 1 429 ? -31.562 26.5 -6.184 1 86.12 429 TYR B O 1
ATOM 8659 N N . HIS B 1 430 ? -33.469 27.672 -5.883 1 88.62 430 HIS B N 1
ATOM 8660 C CA . HIS B 1 430 ? -32.844 28.531 -4.895 1 88.62 430 HIS B CA 1
ATOM 8661 C C . HIS B 1 430 ? -33.812 28.938 -3.799 1 88.62 430 HIS B C 1
ATOM 8663 O O . HIS B 1 430 ? -35.031 28.969 -4.031 1 88.62 430 HIS B O 1
ATOM 8669 N N . ASP B 1 431 ? -33.344 29 -2.621 1 88.12 431 ASP B N 1
ATOM 8670 C CA . ASP B 1 431 ? -33.969 29.641 -1.468 1 88.12 431 ASP B CA 1
ATOM 8671 C C . ASP B 1 431 ? -33 30.641 -0.812 1 88.12 431 ASP B C 1
ATOM 8673 O O . ASP B 1 431 ? -32.188 30.266 0.041 1 88.12 431 ASP B O 1
ATOM 8677 N N . GLY B 1 432 ? -33.188 31.938 -1.32 1 86.81 432 GLY B N 1
ATOM 8678 C CA . GLY B 1 432 ? -32.219 32.906 -0.873 1 86.81 432 GLY B CA 1
ATOM 8679 C C . GLY B 1 432 ? -30.828 32.625 -1.408 1 86.81 432 GLY B C 1
ATOM 8680 O O . GLY B 1 432 ? -30.641 32.5 -2.619 1 86.81 432 GLY B O 1
ATOM 8681 N N . PRO B 1 433 ? -30.016 32.531 -0.438 1 89.5 433 PRO B N 1
ATOM 8682 C CA . PRO B 1 433 ? -28.625 32.312 -0.876 1 89.5 433 PRO B CA 1
ATOM 8683 C C . PRO B 1 433 ? -28.328 30.828 -1.147 1 89.5 433 PRO B C 1
ATOM 8685 O O . PRO B 1 433 ? -27.281 30.516 -1.732 1 89.5 433 PRO B O 1
ATOM 8688 N N . VAL B 1 434 ? -29.219 29.938 -0.745 1 91.56 434 VAL B N 1
ATOM 8689 C CA . VAL B 1 434 ? -28.984 28.516 -0.904 1 91.56 434 VAL B CA 1
ATOM 8690 C C . VAL B 1 434 ? -29.469 28.047 -2.275 1 91.56 434 VAL B C 1
ATOM 8692 O O . VAL B 1 434 ? -30.609 28.328 -2.656 1 91.56 434 VAL B O 1
ATOM 8695 N N . THR B 1 435 ? -28.594 27.516 -3.006 1 91.5 435 THR B N 1
ATOM 8696 C CA . THR B 1 435 ? -28.906 27 -4.336 1 91.5 435 THR B CA 1
ATOM 8697 C C . THR B 1 435 ? -28.734 25.484 -4.383 1 91.5 435 THR B C 1
ATOM 8699 O O . THR B 1 435 ? -27.797 24.938 -3.801 1 91.5 435 THR B O 1
ATOM 8702 N N . VAL B 1 436 ? -29.656 24.812 -5.027 1 90.56 436 VAL B N 1
ATOM 8703 C CA . VAL B 1 436 ? -29.594 23.391 -5.293 1 90.56 436 VAL B CA 1
ATOM 8704 C C . VAL B 1 436 ? -29.609 23.141 -6.801 1 90.56 436 VAL B C 1
ATOM 8706 O O . VAL B 1 436 ? -30.453 23.672 -7.516 1 90.56 436 VAL B O 1
ATOM 8709 N N . VAL B 1 437 ? -28.594 22.438 -7.277 1 89.81 437 VAL B N 1
ATOM 8710 C CA . VAL B 1 437 ? -28.484 22.125 -8.703 1 89.81 437 VAL B CA 1
ATOM 8711 C C . VAL B 1 437 ? -28.453 20.609 -8.906 1 89.81 437 VAL B C 1
ATOM 8713 O O . VAL B 1 437 ? -27.656 19.922 -8.289 1 89.81 437 VAL B O 1
ATOM 8716 N N . LYS B 1 438 ? -29.328 20.125 -9.617 1 88.38 438 LYS B N 1
ATOM 8717 C CA . LYS B 1 438 ? -29.266 18.75 -10.102 1 88.38 438 LYS B CA 1
ATOM 8718 C C . LYS B 1 438 ? -28.672 18.688 -11.508 1 88.38 438 LYS B C 1
ATOM 8720 O O . LYS B 1 438 ? -29.125 19.391 -12.414 1 88.38 438 LYS B O 1
ATOM 8725 N N . TRP B 1 439 ? -27.656 17.891 -11.703 1 88.88 439 TRP B N 1
ATOM 8726 C CA . TRP B 1 439 ? -26.891 17.844 -12.945 1 88.88 439 TRP B CA 1
ATOM 8727 C C . TRP B 1 439 ? -26.719 16.406 -13.422 1 88.88 439 TRP B C 1
ATOM 8729 O O . TRP B 1 439 ? -26.406 15.516 -12.625 1 88.88 439 TRP B O 1
ATOM 8739 N N . GLN B 1 440 ? -26.969 16.297 -14.742 1 87 440 GLN B N 1
ATOM 8740 C CA . GLN B 1 440 ? -26.859 14.961 -15.336 1 87 440 GLN B CA 1
ATOM 8741 C C . GLN B 1 440 ? -25.547 14.812 -16.094 1 87 440 GLN B C 1
ATOM 8743 O O . GLN B 1 440 ? -25.281 15.555 -17.047 1 87 440 GLN B O 1
ATOM 8748 N N . ASP B 1 441 ? -24.703 13.922 -15.68 1 85.69 441 ASP B N 1
ATOM 8749 C CA . ASP B 1 441 ? -23.547 13.445 -16.438 1 85.69 441 ASP B CA 1
ATOM 8750 C C . ASP B 1 441 ? -23.672 11.953 -16.75 1 85.69 441 ASP B C 1
ATOM 8752 O O . ASP B 1 441 ? -24.656 11.516 -17.328 1 85.69 441 ASP B O 1
ATOM 8756 N N . THR B 1 442 ? -22.672 11.117 -16.391 1 77.81 442 THR B N 1
ATOM 8757 C CA . THR B 1 442 ? -22.875 9.672 -16.453 1 77.81 442 THR B CA 1
ATOM 8758 C C . THR B 1 442 ? -23.812 9.203 -15.352 1 77.81 442 THR B C 1
ATOM 8760 O O . THR B 1 442 ? -24.578 8.266 -15.539 1 77.81 442 THR B O 1
ATOM 8763 N N . LYS B 1 443 ? -23.688 9.977 -14.281 1 80.62 443 LYS B N 1
ATOM 8764 C CA . LYS B 1 443 ? -24.609 9.82 -13.148 1 80.62 443 LYS B CA 1
ATOM 8765 C C . LYS B 1 443 ? -25.25 11.156 -12.773 1 80.62 443 LYS B C 1
ATOM 8767 O O . LYS B 1 443 ? -24.734 12.219 -13.125 1 80.62 443 LYS B O 1
ATOM 8772 N N . SER B 1 444 ? -26.406 11.047 -12.141 1 83.88 444 SER B N 1
ATOM 8773 C CA . SER B 1 444 ? -27.062 12.25 -11.648 1 83.88 444 SER B CA 1
ATOM 8774 C C . SER B 1 444 ? -26.469 12.711 -10.328 1 83.88 444 SER B C 1
ATOM 8776 O O . SER B 1 444 ? -26.281 11.906 -9.406 1 83.88 444 SER B O 1
ATOM 8778 N N . LEU B 1 445 ? -26.125 13.945 -10.359 1 90.25 445 LEU B N 1
ATOM 8779 C CA . LEU B 1 445 ? -25.547 14.516 -9.148 1 90.25 445 LEU B CA 1
ATOM 8780 C C . LEU B 1 445 ? -26.359 15.711 -8.672 1 90.25 445 LEU B C 1
ATOM 8782 O O . LEU B 1 445 ? -26.859 16.5 -9.484 1 90.25 445 LEU B O 1
ATOM 8786 N N . ILE B 1 446 ? -26.578 15.852 -7.367 1 90.81 446 ILE B N 1
ATOM 8787 C CA . ILE B 1 446 ? -27.234 17 -6.75 1 90.81 446 ILE B CA 1
ATOM 8788 C C . ILE B 1 446 ? -26.234 17.797 -5.922 1 90.81 446 ILE B C 1
ATOM 8790 O O . ILE B 1 446 ? -25.516 17.219 -5.086 1 90.81 446 ILE B O 1
ATOM 8794 N N . LEU B 1 447 ? -26.172 19.062 -6.223 1 93.81 447 LEU B N 1
ATOM 8795 C CA . LEU B 1 447 ? -25.234 19.938 -5.512 1 93.81 447 LEU B CA 1
ATOM 8796 C C . LEU B 1 447 ? -25.984 21 -4.715 1 93.81 447 LEU B C 1
ATOM 8798 O O . LEU B 1 447 ? -27.016 21.516 -5.164 1 93.81 447 LEU B O 1
ATOM 8802 N N . LEU B 1 448 ? -25.531 21.266 -3.547 1 94.12 448 LEU B N 1
ATOM 8803 C CA . LEU B 1 448 ? -25.969 22.375 -2.695 1 94.12 448 LEU B CA 1
ATOM 8804 C C . LEU B 1 448 ? -24.844 23.406 -2.533 1 94.12 448 LEU B C 1
ATOM 8806 O O . LEU B 1 448 ? -23.703 23.047 -2.258 1 94.12 448 LEU B O 1
ATOM 8810 N N . SER B 1 449 ? -25.203 24.703 -2.82 1 95.31 449 SER B N 1
ATOM 8811 C CA . SER B 1 449 ? -24.156 25.719 -2.775 1 95.31 449 SER B CA 1
ATOM 8812 C C . SER B 1 449 ? -24.688 27.031 -2.234 1 95.31 449 SER B C 1
ATOM 8814 O O . SER B 1 449 ? -25.828 27.406 -2.504 1 95.31 449 SER B O 1
ATOM 8816 N N . THR B 1 450 ? -23.938 27.688 -1.46 1 95.44 450 THR B N 1
ATOM 8817 C CA . THR B 1 450 ? -24.156 29.078 -1.076 1 95.44 450 THR B CA 1
ATOM 8818 C C . THR B 1 450 ? -23.047 29.969 -1.628 1 95.44 450 THR B C 1
ATOM 8820 O O . THR B 1 450 ? -23.094 31.203 -1.477 1 95.44 450 THR B O 1
ATOM 8823 N N . GLY B 1 451 ? -22.047 29.328 -2.24 1 93.19 451 GLY B N 1
ATOM 8824 C CA . GLY B 1 451 ? -20.906 30.062 -2.752 1 93.19 451 GLY B CA 1
ATOM 8825 C C . GLY B 1 451 ? -21.047 30.453 -4.211 1 93.19 451 GLY B C 1
ATOM 8826 O O . GLY B 1 451 ? -20.188 31.141 -4.766 1 93.19 451 GLY B O 1
ATOM 8827 N N . THR B 1 452 ? -22.062 30.016 -4.859 1 90.25 452 THR B N 1
ATOM 8828 C CA . THR B 1 452 ? -22.359 30.375 -6.246 1 90.25 452 THR B CA 1
ATOM 8829 C C . THR B 1 452 ? -23.781 30.922 -6.371 1 90.25 452 THR B C 1
ATOM 8831 O O . THR B 1 452 ? -24.672 30.562 -5.586 1 90.25 452 THR B O 1
ATOM 8834 N N . SER B 1 453 ? -23.859 31.703 -7.32 1 86.19 453 SER B N 1
ATOM 8835 C CA . SER B 1 453 ? -25.203 32.188 -7.648 1 86.19 453 SER B CA 1
ATOM 8836 C C . SER B 1 453 ? -25.953 31.141 -8.477 1 86.19 453 SER B C 1
ATOM 8838 O O . SER B 1 453 ? -25.359 30.359 -9.211 1 86.19 453 SER B O 1
ATOM 8840 N N . VAL B 1 454 ? -27.141 31.156 -8.305 1 81.81 454 VAL B N 1
ATOM 8841 C CA . VAL B 1 454 ? -28 30.234 -9.047 1 81.81 454 VAL B CA 1
ATOM 8842 C C . VAL B 1 454 ? -27.906 30.531 -10.539 1 81.81 454 VAL B C 1
ATOM 8844 O O . VAL B 1 454 ? -28.047 29.625 -11.367 1 81.81 454 VAL B O 1
ATOM 8847 N N . CYS B 1 455 ? -27.516 31.781 -10.852 1 81.31 455 CYS B N 1
ATOM 8848 C CA . CYS B 1 455 ? -27.469 32.188 -12.25 1 81.31 455 CYS B CA 1
ATOM 8849 C C . CYS B 1 455 ? -26.047 32.188 -12.773 1 81.31 455 CYS B C 1
ATOM 8851 O O . CYS B 1 455 ? -25.781 32.656 -13.883 1 81.31 455 CYS B O 1
ATOM 8853 N N . ALA B 1 456 ? -25.281 31.625 -11.977 1 85.25 456 ALA B N 1
ATOM 8854 C CA . ALA B 1 456 ? -23.891 31.562 -12.453 1 85.25 456 ALA B CA 1
ATOM 8855 C C . ALA B 1 456 ? -23.797 30.766 -13.75 1 85.25 456 ALA B C 1
ATOM 8857 O O . ALA B 1 456 ? -24.469 29.734 -13.906 1 85.25 456 ALA B O 1
ATOM 8858 N N . PRO B 1 457 ? -23.016 31.266 -14.711 1 83.06 457 PRO B N 1
ATOM 8859 C CA . PRO B 1 457 ? -22.938 30.609 -16.016 1 83.06 457 PRO B CA 1
ATOM 8860 C C . PRO B 1 457 ? -22.297 29.219 -15.945 1 83.06 457 PRO B C 1
ATOM 8862 O O . PRO B 1 457 ? -21.344 29.031 -15.188 1 83.06 457 PRO B O 1
ATOM 8865 N N . ASP B 1 458 ? -22.891 28.406 -16.703 1 84.75 458 ASP B N 1
ATOM 8866 C CA . ASP B 1 458 ? -22.344 27.047 -16.828 1 84.75 458 ASP B CA 1
ATOM 8867 C C . ASP B 1 458 ? -21.047 27.047 -17.625 1 84.75 458 ASP B C 1
ATOM 8869 O O . ASP B 1 458 ? -20.766 27.984 -18.375 1 84.75 458 ASP B O 1
ATOM 8873 N N . GLU B 1 459 ? -20.266 26.125 -17.312 1 86.69 459 GLU B N 1
ATOM 8874 C CA . GLU B 1 459 ? -19.016 25.938 -18.047 1 86.69 459 GLU B CA 1
ATOM 8875 C C . GLU B 1 459 ? -19.047 24.672 -18.891 1 86.69 459 GLU B C 1
ATOM 8877 O O . GLU B 1 459 ? -19.688 23.688 -18.5 1 86.69 459 GLU B O 1
ATOM 8882 N N . LEU B 1 460 ? -18.375 24.766 -20 1 86.62 460 LEU B N 1
ATOM 8883 C CA . LEU B 1 460 ? -18.312 23.609 -20.875 1 86.62 460 LEU B CA 1
ATOM 8884 C C . LEU B 1 460 ? -17.109 22.734 -20.516 1 86.62 460 LEU B C 1
ATOM 8886 O O . LEU B 1 460 ? -15.992 23.234 -20.359 1 86.62 460 LEU B O 1
ATOM 8890 N N . THR B 1 461 ? -17.469 21.578 -20.297 1 83 461 THR B N 1
ATOM 8891 C CA . THR B 1 461 ? -16.406 20.625 -19.984 1 83 461 THR B CA 1
ATOM 8892 C C . THR B 1 461 ? -16.391 19.484 -21.016 1 83 461 THR B C 1
ATOM 8894 O O . THR B 1 461 ? -17.438 19.078 -21.516 1 83 461 THR B O 1
ATOM 8897 N N . THR B 1 462 ? -15.148 19.047 -21.297 1 81.12 462 THR B N 1
ATOM 8898 C CA . THR B 1 462 ? -14.984 17.969 -22.266 1 81.12 462 THR B CA 1
ATOM 8899 C C . THR B 1 462 ? -14.891 16.625 -21.578 1 81.12 462 THR B C 1
ATOM 8901 O O . THR B 1 462 ? -14.125 16.453 -20.625 1 81.12 462 THR B O 1
ATOM 8904 N N . ARG B 1 463 ? -15.82 15.68 -21.906 1 79.31 463 ARG B N 1
ATOM 8905 C CA . ARG B 1 463 ? -15.82 14.32 -21.391 1 79.31 463 ARG B CA 1
ATOM 8906 C C . ARG B 1 463 ? -15.516 13.312 -22.5 1 79.31 463 ARG B C 1
ATOM 8908 O O . ARG B 1 463 ? -15.914 13.508 -23.641 1 79.31 463 ARG B O 1
ATOM 8915 N N . ARG B 1 464 ? -14.656 12.234 -22.125 1 73.38 464 ARG B N 1
ATOM 8916 C CA . ARG B 1 464 ? -14.406 11.148 -23.047 1 73.38 464 ARG B CA 1
ATOM 8917 C C . ARG B 1 464 ? -15.523 10.102 -22.984 1 73.38 464 ARG B C 1
ATOM 8919 O O . ARG B 1 464 ? -15.875 9.633 -21.906 1 73.38 464 ARG B O 1
ATOM 8926 N N . CYS B 1 465 ? -16.422 9.93 -23.984 1 65.44 465 CYS B N 1
ATOM 8927 C CA . CYS B 1 465 ? -17.484 8.93 -24.031 1 65.44 465 CYS B CA 1
ATOM 8928 C C . CYS B 1 465 ? -17.109 7.793 -24.969 1 65.44 465 CYS B C 1
ATOM 8930 O O . CYS B 1 465 ? -16.484 8.016 -26.016 1 65.44 465 CYS B O 1
ATOM 8932 N N . LYS B 1 466 ? -17.094 6.543 -24.438 1 62.38 466 LYS B N 1
ATOM 8933 C CA . LYS B 1 466 ? -16.859 5.375 -25.281 1 62.38 466 LYS B CA 1
ATOM 8934 C C . LYS B 1 466 ? -18.047 5.129 -26.203 1 62.38 466 LYS B C 1
ATOM 8936 O O . LYS B 1 466 ? -19.188 5.047 -25.75 1 62.38 466 LYS B O 1
ATOM 8941 N N . GLY B 1 467 ? -18.109 5.539 -27.406 1 55.91 467 GLY B N 1
ATOM 8942 C CA . GLY B 1 467 ? -19.125 5.18 -28.391 1 55.91 467 GLY B CA 1
ATOM 8943 C C . GLY B 1 467 ? -18.734 3.99 -29.25 1 55.91 467 GLY B C 1
ATOM 8944 O O . GLY B 1 467 ? -17.641 3.445 -29.109 1 55.91 467 GLY B O 1
ATOM 8945 N N . PRO B 1 468 ? -19.719 3.424 -29.859 1 60.53 468 PRO B N 1
ATOM 8946 C CA . PRO B 1 468 ? -19.469 2.311 -30.781 1 60.53 468 PRO B CA 1
ATOM 8947 C C . PRO B 1 468 ? -18.25 2.551 -31.672 1 60.53 468 PRO B C 1
ATOM 8949 O O . PRO B 1 468 ? -17.547 1.604 -32.031 1 60.53 468 PRO B O 1
ATOM 8952 N N . SER B 1 469 ? -18.125 3.838 -32.062 1 58.78 469 SER B N 1
ATOM 8953 C CA . SER B 1 469 ? -17.062 4.148 -33.031 1 58.78 469 SER B CA 1
ATOM 8954 C C . SER B 1 469 ? -15.797 4.586 -32.312 1 58.78 469 SER B C 1
ATOM 8956 O O . SER B 1 469 ? -14.906 5.191 -32.906 1 58.78 469 SER B O 1
ATOM 8958 N N . GLY B 1 470 ? -15.711 4.293 -31.031 1 62.34 470 GLY B N 1
ATOM 8959 C CA . GLY B 1 470 ? -14.508 4.637 -30.281 1 62.34 470 GLY B CA 1
ATOM 8960 C C . GLY B 1 470 ? -14.734 5.711 -29.234 1 62.34 470 GLY B C 1
ATOM 8961 O O . GLY B 1 470 ? -15.875 6.086 -28.969 1 62.34 470 GLY B O 1
ATOM 8962 N N . ALA B 1 471 ? -13.672 6.172 -28.672 1 67.19 471 ALA B N 1
ATOM 8963 C CA . ALA B 1 471 ? -13.734 7.207 -27.641 1 67.19 471 ALA B CA 1
ATOM 8964 C C . ALA B 1 471 ? -14.008 8.578 -28.266 1 67.19 471 ALA B C 1
ATOM 8966 O O . ALA B 1 471 ? -13.312 9 -29.188 1 67.19 471 ALA B O 1
ATOM 8967 N N . THR B 1 472 ? -15.281 9.117 -28.312 1 74.31 472 THR B N 1
ATOM 8968 C CA . THR B 1 472 ? -15.609 10.461 -28.766 1 74.31 472 THR B CA 1
ATOM 8969 C C . THR B 1 472 ? -15.594 11.453 -27.609 1 74.31 472 THR B C 1
ATOM 8971 O O . THR B 1 472 ? -15.812 11.07 -26.453 1 74.31 472 THR B O 1
ATOM 8974 N N . ARG B 1 473 ? -15.062 12.648 -27.953 1 78.75 473 ARG B N 1
ATOM 8975 C CA . ARG B 1 473 ? -15.086 13.734 -26.984 1 78.75 473 ARG B CA 1
ATOM 8976 C C . ARG B 1 473 ? -16.406 14.484 -27.031 1 78.75 473 ARG B C 1
ATOM 8978 O O . ARG B 1 473 ? -16.844 14.93 -28.094 1 78.75 473 ARG B O 1
ATOM 8985 N N . LEU B 1 474 ? -17.203 14.398 -25.938 1 81.19 474 LEU B N 1
ATOM 8986 C CA . LEU B 1 474 ? -18.484 15.102 -25.828 1 81.19 474 LEU B CA 1
ATOM 8987 C C . LEU B 1 474 ? -18.344 16.328 -24.938 1 81.19 474 LEU B C 1
ATOM 8989 O O . LEU B 1 474 ? -17.703 16.266 -23.891 1 81.19 474 LEU B O 1
ATOM 8993 N N . GLU B 1 475 ? -18.766 17.453 -25.422 1 84.69 475 GLU B N 1
ATOM 8994 C CA . GLU B 1 475 ? -18.844 18.656 -24.594 1 84.69 475 GLU B CA 1
ATOM 8995 C C . GLU B 1 475 ? -20.109 18.672 -23.75 1 84.69 475 GLU B C 1
ATOM 8997 O O . GLU B 1 475 ? -21.219 18.594 -24.281 1 84.69 475 GLU B O 1
ATOM 9002 N N . VAL B 1 476 ? -19.969 18.688 -22.531 1 87.5 476 VAL B N 1
ATOM 9003 C CA . VAL B 1 476 ? -21.078 18.688 -21.609 1 87.5 476 VAL B CA 1
ATOM 9004 C C . VAL B 1 476 ? -21.094 19.969 -20.781 1 87.5 476 VAL B C 1
ATOM 9006 O O . VAL B 1 476 ? -20.031 20.422 -20.312 1 87.5 476 VAL B O 1
ATOM 9009 N N . THR B 1 477 ? -22.25 20.641 -20.75 1 88.56 477 THR B N 1
ATOM 9010 C CA . THR B 1 477 ? -22.406 21.828 -19.922 1 88.56 477 THR B CA 1
ATOM 9011 C C . THR B 1 477 ? -22.359 21.469 -18.438 1 88.56 477 THR B C 1
ATOM 9013 O O . THR B 1 477 ? -23.094 20.594 -17.984 1 88.56 477 THR B O 1
ATOM 9016 N N . CYS B 1 478 ? -21.484 22.062 -17.75 1 91.12 478 CYS B N 1
ATOM 9017 C CA . CYS B 1 478 ? -21.297 21.812 -16.328 1 91.12 478 CYS B CA 1
ATOM 9018 C C . CYS B 1 478 ? -21.641 23.047 -15.508 1 91.12 478 CYS B C 1
ATOM 9020 O O . CYS B 1 478 ? -21.078 24.125 -15.75 1 91.12 478 CYS B O 1
ATOM 9022 N N . PRO B 1 479 ? -22.625 22.922 -14.57 1 90.75 479 PRO B N 1
ATOM 9023 C CA . PRO B 1 479 ? -22.938 24.062 -13.703 1 90.75 479 PRO B CA 1
ATOM 9024 C C . PRO B 1 479 ? -21.703 24.578 -12.961 1 90.75 479 PRO B C 1
ATOM 9026 O O . PRO B 1 479 ? -20.797 23.797 -12.641 1 90.75 479 PRO B O 1
ATOM 9029 N N . ALA B 1 480 ? -21.719 25.844 -12.664 1 89.69 480 ALA B N 1
ATOM 9030 C CA . ALA B 1 480 ? -20.594 26.516 -12.008 1 89.69 480 ALA B CA 1
ATOM 9031 C C . ALA B 1 480 ? -20.266 25.844 -10.672 1 89.69 480 ALA B C 1
ATOM 9033 O O . ALA B 1 480 ? -19.094 25.703 -10.312 1 89.69 480 ALA B O 1
ATOM 9034 N N . ALA B 1 481 ? -21.281 25.5 -9.961 1 91.38 481 ALA B N 1
ATOM 9035 C CA . ALA B 1 481 ? -21.078 24.875 -8.656 1 91.38 481 ALA B CA 1
ATOM 9036 C C . ALA B 1 481 ? -20.359 23.531 -8.805 1 91.38 481 ALA B C 1
ATOM 9038 O O . ALA B 1 481 ? -19.516 23.188 -7.977 1 91.38 481 ALA B O 1
ATOM 9039 N N . MET B 1 482 ? -20.703 22.812 -9.805 1 92 482 MET B N 1
ATOM 9040 C CA . MET B 1 482 ? -20.078 21.531 -10.047 1 92 482 MET B CA 1
ATOM 9041 C C . MET B 1 482 ? -18.609 21.703 -10.43 1 92 482 MET B C 1
ATOM 9043 O O . MET B 1 482 ? -17.75 20.922 -9.992 1 92 482 MET B O 1
ATOM 9047 N N . ASN B 1 483 ? -18.422 22.641 -11.289 1 90.69 483 ASN B N 1
ATOM 9048 C CA . ASN B 1 483 ? -17.031 22.922 -11.68 1 90.69 483 ASN B CA 1
ATOM 9049 C C . ASN B 1 483 ? -16.172 23.281 -10.477 1 90.69 483 ASN B C 1
ATOM 9051 O O . ASN B 1 483 ? -15.039 22.812 -10.359 1 90.69 483 ASN B O 1
ATOM 9055 N N . MET B 1 484 ? -16.75 24.141 -9.656 1 92.06 484 MET B N 1
ATOM 9056 C CA . MET B 1 484 ? -16.047 24.531 -8.438 1 92.06 484 MET B CA 1
ATOM 9057 C C . MET B 1 484 ? -15.797 23.328 -7.547 1 92.06 484 MET B C 1
ATOM 9059 O O . MET B 1 484 ? -14.703 23.172 -7 1 92.06 484 MET B O 1
ATOM 9063 N N . TYR B 1 485 ? -16.781 22.469 -7.422 1 94.56 485 TYR B N 1
ATOM 9064 C CA . TYR B 1 485 ? -16.672 21.266 -6.602 1 94.56 485 TYR B CA 1
ATOM 9065 C C . TYR B 1 485 ? -15.586 20.344 -7.141 1 94.56 485 TYR B C 1
ATOM 9067 O O . TYR B 1 485 ? -14.742 19.859 -6.383 1 94.56 485 TYR B O 1
ATOM 9075 N N . ASN B 1 486 ? -15.539 20.109 -8.406 1 91.25 486 ASN B N 1
ATOM 9076 C CA . ASN B 1 486 ? -14.609 19.188 -9.047 1 91.25 486 ASN B CA 1
ATOM 9077 C C . ASN B 1 486 ? -13.164 19.656 -8.914 1 91.25 486 ASN B C 1
ATOM 9079 O O . ASN B 1 486 ? -12.242 18.844 -8.852 1 91.25 486 ASN B O 1
ATOM 9083 N N . LEU B 1 487 ? -13.047 20.891 -8.828 1 93.25 487 LEU B N 1
ATOM 9084 C CA . LEU B 1 487 ? -11.711 21.469 -8.773 1 93.25 487 LEU B CA 1
ATOM 9085 C C . LEU B 1 487 ? -11.086 21.266 -7.391 1 93.25 487 LEU B C 1
ATOM 9087 O O . LEU B 1 487 ? -9.867 21.188 -7.262 1 93.25 487 LEU B O 1
ATOM 9091 N N . HIS B 1 488 ? -11.938 21.141 -6.32 1 95.81 488 HIS B N 1
ATOM 9092 C CA . HIS B 1 488 ? -11.359 21.297 -4.992 1 95.81 488 HIS B CA 1
ATOM 9093 C C . HIS B 1 488 ? -11.648 20.078 -4.117 1 95.81 488 HIS B C 1
ATOM 9095 O O . HIS B 1 488 ? -10.969 19.859 -3.117 1 95.81 488 HIS B O 1
ATOM 9101 N N . TYR B 1 489 ? -12.609 19.219 -4.422 1 94.88 489 TYR B N 1
ATOM 9102 C CA . TYR B 1 489 ? -13.164 18.25 -3.484 1 94.88 489 TYR B CA 1
ATOM 9103 C C . TYR B 1 489 ? -12.148 17.172 -3.146 1 94.88 489 TYR B C 1
ATOM 9105 O O . TYR B 1 489 ? -12.289 16.469 -2.145 1 94.88 489 TYR B O 1
ATOM 9113 N N . LYS B 1 490 ? -10.969 17 -3.922 1 95.5 490 LYS B N 1
ATOM 9114 C CA . LYS B 1 490 ? -10.039 15.883 -3.748 1 95.5 490 LYS B CA 1
ATOM 9115 C C . LYS B 1 490 ? -8.867 16.281 -2.854 1 95.5 490 LYS B C 1
ATOM 9117 O O . LYS B 1 490 ? -7.824 15.633 -2.854 1 95.5 490 LYS B O 1
ATOM 9122 N N . ALA B 1 491 ? -9.039 17.297 -2.119 1 97 491 ALA B N 1
ATOM 9123 C CA . ALA B 1 491 ? -7.938 17.844 -1.335 1 97 491 ALA B CA 1
ATOM 9124 C C . ALA B 1 491 ? -7.434 16.844 -0.311 1 97 491 ALA B C 1
ATOM 9126 O O . ALA B 1 491 ? -6.227 16.625 -0.184 1 97 491 ALA B O 1
ATOM 9127 N N . VAL B 1 492 ? -8.312 16.234 0.424 1 96.75 492 VAL B N 1
ATOM 9128 C CA . VAL B 1 492 ? -7.926 15.289 1.465 1 96.75 492 VAL B CA 1
ATOM 9129 C C . VAL B 1 492 ? -7.297 14.047 0.829 1 96.75 492 VAL B C 1
ATOM 9131 O O . VAL B 1 492 ? -6.336 13.492 1.36 1 96.75 492 VAL B O 1
ATOM 9134 N N . ASP B 1 493 ? -7.859 13.594 -0.298 1 93.5 493 ASP B N 1
ATOM 9135 C CA . ASP B 1 493 ? -7.277 12.477 -1.044 1 93.5 493 ASP B CA 1
ATOM 9136 C C . ASP B 1 493 ? -5.859 12.805 -1.499 1 93.5 493 ASP B C 1
ATOM 9138 O O . ASP B 1 493 ? -4.984 11.938 -1.501 1 93.5 493 ASP B O 1
ATOM 9142 N N . THR B 1 494 ? -5.715 14.039 -1.937 1 96.5 494 THR B N 1
ATOM 9143 C CA . THR B 1 494 ? -4.387 14.5 -2.328 1 96.5 494 THR B CA 1
ATOM 9144 C C . THR B 1 494 ? -3.42 14.43 -1.151 1 96.5 494 THR B C 1
ATOM 9146 O O . THR B 1 494 ? -2.27 14.016 -1.312 1 96.5 494 THR B O 1
ATOM 9149 N N . ALA B 1 495 ? -3.877 14.82 -0.044 1 97.19 495 ALA B N 1
ATOM 9150 C CA . ALA B 1 495 ? -3.057 14.727 1.162 1 97.19 495 ALA B CA 1
ATOM 9151 C C . ALA B 1 495 ? -2.688 13.281 1.461 1 97.19 495 ALA B C 1
ATOM 9153 O O . ALA B 1 495 ? -1.541 12.984 1.811 1 97.19 495 ALA B O 1
ATOM 9154 N N . ASP B 1 496 ? -3.613 12.414 1.39 1 94.56 496 ASP B N 1
ATOM 9155 C CA . ASP B 1 496 ? -3.369 11 1.647 1 94.56 496 ASP B CA 1
ATOM 9156 C C . ASP B 1 496 ? -2.355 10.43 0.658 1 94.56 496 ASP B C 1
ATOM 9158 O O . ASP B 1 496 ? -1.508 9.617 1.03 1 94.56 496 ASP B O 1
ATOM 9162 N N . GLN B 1 497 ? -2.523 10.828 -0.585 1 94 497 GLN B N 1
ATOM 9163 C CA . GLN B 1 497 ? -1.6 10.367 -1.617 1 94 497 GLN B CA 1
ATOM 9164 C C . GLN B 1 497 ? -0.175 10.836 -1.326 1 94 497 GLN B C 1
ATOM 9166 O O . GLN B 1 497 ? 0.779 10.07 -1.504 1 94 497 GLN B O 1
ATOM 9171 N N . LEU B 1 498 ? -0.069 12.109 -0.953 1 96.06 498 LEU B N 1
ATOM 9172 C CA . LEU B 1 498 ? 1.242 12.656 -0.622 1 96.06 498 LEU B CA 1
ATOM 9173 C C . LEU B 1 498 ? 1.85 11.922 0.572 1 96.06 498 LEU B C 1
ATOM 9175 O O . LEU B 1 498 ? 3.055 11.664 0.598 1 96.06 498 LEU B O 1
ATOM 9179 N N . ARG B 1 499 ? 1.041 11.617 1.509 1 94.94 499 ARG B N 1
ATOM 9180 C CA . ARG B 1 499 ? 1.503 10.891 2.686 1 94.94 499 ARG B CA 1
ATOM 9181 C C . ARG B 1 499 ? 1.927 9.469 2.318 1 94.94 499 ARG B C 1
ATOM 9183 O O . ARG B 1 499 ? 2.965 8.984 2.777 1 94.94 499 ARG B O 1
ATOM 9190 N N . ALA B 1 500 ? 1.166 8.812 1.513 1 91.94 500 ALA B N 1
ATOM 9191 C CA . ALA B 1 500 ? 1.374 7.414 1.149 1 91.94 500 ALA B CA 1
ATOM 9192 C C . ALA B 1 500 ? 2.643 7.246 0.319 1 91.94 500 ALA B C 1
ATOM 9194 O O . ALA B 1 500 ? 3.258 6.176 0.323 1 91.94 500 ALA B O 1
ATOM 9195 N N . GLY B 1 501 ? 3.035 8.258 -0.394 1 92.31 501 GLY B N 1
ATOM 9196 C CA . GLY B 1 501 ? 4.176 8.172 -1.293 1 92.31 501 GLY B CA 1
ATOM 9197 C C . GLY B 1 501 ? 5.461 7.781 -0.591 1 92.31 501 GLY B C 1
ATOM 9198 O O . GLY B 1 501 ? 6.277 7.047 -1.15 1 92.31 501 GLY B O 1
ATOM 9199 N N . TYR B 1 502 ? 5.734 8.258 0.605 1 95.69 502 TYR B N 1
ATOM 9200 C CA . TYR B 1 502 ? 6.941 7.98 1.375 1 95.69 502 TYR B CA 1
ATOM 9201 C C . TYR B 1 502 ? 6.625 7.84 2.857 1 95.69 502 TYR B C 1
ATOM 9203 O O . TYR B 1 502 ? 7.312 8.414 3.705 1 95.69 502 TYR B O 1
ATOM 9211 N N . GLU B 1 503 ? 5.535 7.109 3.078 1 94.5 503 GLU B N 1
ATOM 9212 C CA . GLU B 1 503 ? 5.043 6.977 4.445 1 94.5 503 GLU B CA 1
ATOM 9213 C C . GLU B 1 503 ? 6.035 6.211 5.316 1 94.5 503 GLU B C 1
ATOM 9215 O O . GLU B 1 503 ? 6.633 5.23 4.871 1 94.5 503 GLU B O 1
ATOM 9220 N N . PHE B 1 504 ? 6.301 6.73 6.523 1 95.31 504 PHE B N 1
ATOM 9221 C CA . PHE B 1 504 ? 7.168 6.059 7.48 1 95.31 504 PHE B CA 1
ATOM 9222 C C . PHE B 1 504 ? 6.398 5.699 8.75 1 95.31 504 PHE B C 1
ATOM 9224 O O . PHE B 1 504 ? 5.316 6.234 9 1 95.31 504 PHE B O 1
ATOM 9231 N N . GLY B 1 505 ? 6.836 4.816 9.469 1 91.31 505 GLY B N 1
ATOM 9232 C CA . GLY B 1 505 ? 6.164 4.23 10.617 1 91.31 505 GLY B CA 1
ATOM 9233 C C . GLY B 1 505 ? 5.75 2.787 10.398 1 91.31 505 GLY B C 1
ATOM 9234 O O . GLY B 1 505 ? 4.734 2.521 9.758 1 91.31 505 GLY B O 1
ATOM 9235 N N . ARG B 1 506 ? 6.449 1.899 10.727 1 84.81 506 ARG B N 1
ATOM 9236 C CA . ARG B 1 506 ? 6.203 0.473 10.539 1 84.81 506 ARG B CA 1
ATOM 9237 C C . ARG B 1 506 ? 4.938 0.031 11.266 1 84.81 506 ARG B C 1
ATOM 9239 O O . ARG B 1 506 ? 4.578 0.601 12.297 1 84.81 506 ARG B O 1
ATOM 9246 N N . PRO B 1 507 ? 4.258 -0.88 10.68 1 81.5 507 PRO B N 1
ATOM 9247 C CA . PRO B 1 507 ? 3.055 -1.405 11.328 1 81.5 507 PRO B CA 1
ATOM 9248 C C . PRO B 1 507 ? 3.334 -1.983 12.719 1 81.5 507 PRO B C 1
ATOM 9250 O O . PRO B 1 507 ? 4.375 -2.615 12.93 1 81.5 507 PRO B O 1
ATOM 9253 N N . SER B 1 508 ? 2.479 -1.591 13.594 1 84.25 508 SER B N 1
ATOM 9254 C CA . SER B 1 508 ? 2.596 -2.039 14.977 1 84.25 508 SER B CA 1
ATOM 9255 C C . SER B 1 508 ? 1.249 -2.494 15.531 1 84.25 508 SER B C 1
ATOM 9257 O O . SER B 1 508 ? 0.199 -2.123 15 1 84.25 508 SER B O 1
ATOM 9259 N N . LYS B 1 509 ? 1.288 -3.342 16.5 1 84.19 509 LYS B N 1
ATOM 9260 C CA . LYS B 1 509 ? 0.067 -3.771 17.172 1 84.19 509 LYS B CA 1
ATOM 9261 C C . LYS B 1 509 ? -0.439 -2.697 18.141 1 84.19 509 LYS B C 1
ATOM 9263 O O . LYS B 1 509 ? -1.599 -2.729 18.547 1 84.19 509 LYS B O 1
ATOM 9268 N N . LYS B 1 510 ? 0.494 -1.834 18.484 1 87.19 510 LYS B N 1
ATOM 9269 C CA . LYS B 1 510 ? 0.076 -0.722 19.328 1 87.19 510 LYS B CA 1
ATOM 9270 C C . LYS B 1 510 ? -0.692 0.324 18.531 1 87.19 510 LYS B C 1
ATOM 9272 O O . LYS B 1 510 ? -0.117 1.005 17.672 1 87.19 510 LYS B O 1
ATOM 9277 N N . TRP B 1 511 ? -1.906 0.516 18.906 1 87.69 511 TRP B N 1
ATOM 9278 C CA . TRP B 1 511 ? -2.811 1.349 18.125 1 87.69 511 TRP B CA 1
ATOM 9279 C C . TRP B 1 511 ? -2.34 2.799 18.109 1 87.69 511 TRP B C 1
ATOM 9281 O O . TRP B 1 511 ? -2.469 3.492 17.094 1 87.69 511 TRP B O 1
ATOM 9291 N N . HIS B 1 512 ? -1.849 3.334 19.25 1 90.44 512 HIS B N 1
ATOM 9292 C CA . HIS B 1 512 ? -1.513 4.746 19.375 1 90.44 512 HIS B CA 1
ATOM 9293 C C . HIS B 1 512 ? -0.296 5.109 18.531 1 90.44 512 HIS B C 1
ATOM 9295 O O . HIS B 1 512 ? -0.138 6.262 18.125 1 90.44 512 HIS B O 1
ATOM 9301 N N . ARG B 1 513 ? 0.565 4.102 18.203 1 93.31 513 ARG B N 1
ATOM 9302 C CA . ARG B 1 513 ? 1.744 4.363 17.391 1 93.31 513 ARG B CA 1
ATOM 9303 C C . ARG B 1 513 ? 1.35 4.711 15.953 1 93.31 513 ARG B C 1
ATOM 9305 O O . ARG B 1 513 ? 1.993 5.543 15.312 1 93.31 513 ARG B O 1
ATOM 9312 N N . GLN B 1 514 ? 0.298 4.055 15.508 1 93.25 514 GLN B N 1
ATOM 9313 C CA . GLN B 1 514 ? -0.143 4.305 14.141 1 93.25 514 GLN B CA 1
ATOM 9314 C C . GLN B 1 514 ? -0.667 5.73 13.984 1 93.25 514 GLN B C 1
ATOM 9316 O O . GLN B 1 514 ? -0.411 6.383 12.969 1 93.25 514 GLN B O 1
ATOM 9321 N N . ILE B 1 515 ? -1.367 6.215 14.93 1 93.94 515 ILE B N 1
ATOM 9322 C CA . ILE B 1 515 ? -1.917 7.566 14.891 1 93.94 515 ILE B CA 1
ATOM 9323 C C . ILE B 1 515 ? -0.799 8.586 15.102 1 93.94 515 ILE B C 1
ATOM 9325 O O . ILE B 1 515 ? -0.815 9.664 14.508 1 93.94 515 ILE B O 1
ATOM 9329 N N . PHE B 1 516 ? 0.132 8.219 15.977 1 96 516 PHE B N 1
ATOM 9330 C CA . PHE B 1 516 ? 1.3 9.07 16.172 1 96 516 PHE B CA 1
ATOM 9331 C C . PHE B 1 516 ? 2.059 9.258 14.867 1 96 516 PHE B C 1
ATOM 9333 O O . PHE B 1 516 ? 2.396 10.383 14.492 1 96 516 PHE B O 1
ATOM 9340 N N . TRP B 1 517 ? 2.34 8.172 14.195 1 96.94 517 TRP B N 1
ATOM 9341 C CA . TRP B 1 517 ? 3.074 8.25 12.938 1 96.94 517 TRP B CA 1
ATOM 9342 C C . TRP B 1 517 ? 2.262 8.984 11.875 1 96.94 517 TRP B C 1
ATOM 9344 O O . TRP B 1 517 ? 2.822 9.688 11.031 1 96.94 517 TRP B O 1
ATOM 9354 N N . TYR B 1 518 ? 0.998 8.844 11.883 1 96.31 518 TYR B N 1
ATOM 9355 C CA . TYR B 1 518 ? 0.156 9.641 11 1 96.31 518 TYR B CA 1
ATOM 9356 C C . TYR B 1 518 ? 0.408 11.133 11.203 1 96.31 518 TYR B C 1
ATOM 9358 O O . TYR B 1 518 ? 0.566 11.875 10.234 1 96.31 518 TYR B O 1
ATOM 9366 N N . ALA B 1 519 ? 0.356 11.562 12.469 1 97.25 519 ALA B N 1
ATOM 9367 C CA . ALA B 1 519 ? 0.575 12.969 12.805 1 97.25 519 ALA B CA 1
ATOM 9368 C C . ALA B 1 519 ? 1.94 13.438 12.312 1 97.25 519 ALA B C 1
ATOM 9370 O O . ALA B 1 519 ? 2.076 14.562 11.828 1 97.25 519 ALA B O 1
ATOM 9371 N N . MET B 1 520 ? 2.984 12.57 12.414 1 98 520 MET B N 1
ATOM 9372 C CA . MET B 1 520 ? 4.324 12.922 11.953 1 98 520 MET B CA 1
ATOM 9373 C C . MET B 1 520 ? 4.371 13.023 10.438 1 98 520 MET B C 1
ATOM 9375 O O . MET B 1 520 ? 4.992 13.938 9.891 1 98 520 MET B O 1
ATOM 9379 N N . ASN B 1 521 ? 3.764 12.086 9.766 1 98.19 521 ASN B N 1
ATOM 9380 C CA . ASN B 1 521 ? 3.701 12.125 8.312 1 98.19 521 ASN B CA 1
ATOM 9381 C C . ASN B 1 521 ? 2.953 13.359 7.82 1 98.19 521 ASN B C 1
ATOM 9383 O O . ASN B 1 521 ? 3.355 13.984 6.836 1 98.19 521 ASN B O 1
ATOM 9387 N N . LYS B 1 522 ? 1.862 13.641 8.477 1 97.75 522 LYS B N 1
ATOM 9388 C CA . LYS B 1 522 ? 1.108 14.852 8.164 1 97.75 522 LYS B CA 1
ATOM 9389 C C . LYS B 1 522 ? 1.984 16.094 8.305 1 97.75 522 LYS B C 1
ATOM 9391 O O . LYS B 1 522 ? 1.928 17 7.469 1 97.75 522 LYS B O 1
ATOM 9396 N N . ALA B 1 523 ? 2.738 16.141 9.375 1 98.38 523 ALA B N 1
ATOM 9397 C CA . ALA B 1 523 ? 3.631 17.266 9.617 1 98.38 523 ALA B CA 1
ATOM 9398 C C . ALA B 1 523 ? 4.629 17.422 8.477 1 98.38 523 ALA B C 1
ATOM 9400 O O . ALA B 1 523 ? 4.891 18.547 8.016 1 98.38 523 ALA B O 1
ATOM 9401 N N . VAL B 1 524 ? 5.199 16.328 7.961 1 98.56 524 VAL B N 1
ATOM 9402 C CA . VAL B 1 524 ? 6.176 16.359 6.879 1 98.56 524 VAL B CA 1
ATOM 9403 C C . VAL B 1 524 ? 5.504 16.859 5.594 1 98.56 524 VAL B C 1
ATOM 9405 O O . VAL B 1 524 ? 6.051 17.688 4.883 1 98.56 524 VAL B O 1
ATOM 9408 N N . VAL B 1 525 ? 4.305 16.375 5.289 1 98.31 525 VAL B N 1
ATOM 9409 C CA . VAL B 1 525 ? 3.586 16.75 4.07 1 98.31 525 VAL B CA 1
ATOM 9410 C C . VAL B 1 525 ? 3.205 18.219 4.121 1 98.31 525 VAL B C 1
ATOM 9412 O O . VAL B 1 525 ? 3.363 18.938 3.135 1 98.31 525 VAL B O 1
ATOM 9415 N N . ASN B 1 526 ? 2.652 18.719 5.305 1 98.12 526 ASN B N 1
ATOM 9416 C CA . ASN B 1 526 ? 2.316 20.125 5.461 1 98.12 526 ASN B CA 1
ATOM 9417 C C . ASN B 1 526 ? 3.543 21.016 5.289 1 98.12 526 ASN B C 1
ATOM 9419 O O . ASN B 1 526 ? 3.471 22.062 4.641 1 98.12 526 ASN B O 1
ATOM 9423 N N . ALA B 1 527 ? 4.688 20.578 5.852 1 97.5 527 ALA B N 1
ATOM 9424 C CA . ALA B 1 527 ? 5.93 21.328 5.699 1 97.5 527 ALA B CA 1
ATOM 9425 C C . ALA B 1 527 ? 6.363 21.391 4.238 1 97.5 527 ALA B C 1
ATOM 9427 O O . ALA B 1 527 ? 6.777 22.438 3.748 1 97.5 527 ALA B O 1
ATOM 9428 N N . PHE B 1 528 ? 6.266 20.359 3.467 1 97.12 528 PHE B N 1
ATOM 9429 C CA . PHE B 1 528 ? 6.625 20.266 2.055 1 97.12 528 PHE B CA 1
ATOM 9430 C C . PHE B 1 528 ? 5.77 21.219 1.222 1 97.12 528 PHE B C 1
ATOM 9432 O O . PHE B 1 528 ? 6.281 21.906 0.344 1 97.12 528 PHE B O 1
ATOM 9439 N N . LEU B 1 529 ? 4.445 21.156 1.527 1 96.44 529 LEU B N 1
ATOM 9440 C CA . LEU B 1 529 ? 3.527 21.969 0.751 1 96.44 529 LEU B CA 1
ATOM 9441 C C . LEU B 1 529 ? 3.836 23.453 0.943 1 96.44 529 LEU B C 1
ATOM 9443 O O . LEU B 1 529 ? 3.773 24.234 -0.01 1 96.44 529 LEU B O 1
ATOM 9447 N N . ASN B 1 530 ? 4.102 23.906 2.197 1 94.56 530 ASN B N 1
ATOM 9448 C CA . ASN B 1 530 ? 4.531 25.281 2.439 1 94.56 530 ASN B CA 1
ATOM 9449 C C . ASN B 1 530 ? 5.855 25.578 1.744 1 94.56 530 ASN B C 1
ATOM 9451 O O . ASN B 1 530 ? 6.039 26.672 1.191 1 94.56 530 ASN B O 1
ATOM 9455 N N . TRP B 1 531 ? 6.812 24.625 1.798 1 93.5 531 TRP B N 1
ATOM 9456 C CA . TRP B 1 531 ? 8.102 24.766 1.128 1 93.5 531 TRP B CA 1
ATOM 9457 C C . TRP B 1 531 ? 7.914 24.906 -0.38 1 93.5 531 TRP B C 1
ATOM 9459 O O . TRP B 1 531 ? 8.594 25.703 -1.024 1 93.5 531 TRP B O 1
ATOM 9469 N N . LYS B 1 532 ? 7.043 24.125 -0.963 1 92.19 532 LYS B N 1
ATOM 9470 C CA . LYS B 1 532 ? 6.746 24.141 -2.393 1 92.19 532 LYS B CA 1
ATOM 9471 C C . LYS B 1 532 ? 6.258 25.531 -2.83 1 92.19 532 LYS B C 1
ATOM 9473 O O . LYS B 1 532 ? 6.664 26.031 -3.877 1 92.19 532 LYS B O 1
ATOM 9478 N N . ILE B 1 533 ? 5.316 26.203 -2.023 1 89.56 533 ILE B N 1
ATOM 9479 C CA . ILE B 1 533 ? 4.812 27.547 -2.322 1 89.56 533 ILE B CA 1
ATOM 9480 C C . ILE B 1 533 ? 5.957 28.547 -2.23 1 89.56 533 ILE B C 1
ATOM 9482 O O . ILE B 1 533 ? 6.078 29.438 -3.078 1 89.56 533 ILE B O 1
ATOM 9486 N N . TYR B 1 534 ? 6.809 28.359 -1.182 1 87.75 534 TYR B N 1
ATOM 9487 C CA . TYR B 1 534 ? 7.941 29.25 -0.948 1 87.75 534 TYR B CA 1
ATOM 9488 C C . TYR B 1 534 ? 8.922 29.203 -2.113 1 87.75 534 TYR B C 1
ATOM 9490 O O . TYR B 1 534 ? 9.445 30.234 -2.531 1 87.75 534 TYR B O 1
ATOM 9498 N N . THR B 1 535 ? 9.148 28 -2.764 1 86.94 535 THR B N 1
ATOM 9499 C CA . THR B 1 535 ? 10.156 27.812 -3.803 1 86.94 535 THR B CA 1
ATOM 9500 C C . THR B 1 535 ? 9.562 28.078 -5.184 1 86.94 535 THR B C 1
ATOM 9502 O O . THR B 1 535 ? 10.297 28.266 -6.156 1 86.94 535 THR B O 1
ATOM 9505 N N . ALA B 1 536 ? 8.289 27.922 -5.324 1 81.56 536 ALA B N 1
ATOM 9506 C CA . ALA B 1 536 ? 7.656 28.156 -6.617 1 81.56 536 ALA B CA 1
ATOM 9507 C C . ALA B 1 536 ? 8.008 29.547 -7.152 1 81.56 536 ALA B C 1
ATOM 9509 O O . ALA B 1 536 ? 8.102 29.75 -8.367 1 81.56 536 ALA B O 1
ATOM 9510 N N . GLY B 1 537 ? 8.195 30.438 -6.305 1 70.75 537 GLY B N 1
ATOM 9511 C CA . GLY B 1 537 ? 8.547 31.781 -6.742 1 70.75 537 GLY B CA 1
ATOM 9512 C C . GLY B 1 537 ? 10.008 31.922 -7.117 1 70.75 537 GLY B C 1
ATOM 9513 O O . GLY B 1 537 ? 10.391 32.906 -7.766 1 70.75 537 GLY B O 1
ATOM 9514 N N . ARG B 1 538 ? 10.727 30.781 -6.801 1 70.38 538 ARG B N 1
ATOM 9515 C CA . ARG B 1 538 ? 12.156 30.875 -7.047 1 70.38 538 ARG B CA 1
ATOM 9516 C C . ARG B 1 538 ? 12.531 30.188 -8.359 1 70.38 538 ARG B C 1
ATOM 9518 O O . ARG B 1 538 ? 12.289 29 -8.539 1 70.38 538 ARG B O 1
ATOM 9525 N N . GLN B 1 539 ? 12.625 30.75 -9.414 1 62.72 539 GLN B N 1
ATOM 9526 C CA . GLN B 1 539 ? 12.891 30.266 -10.773 1 62.72 539 GLN B CA 1
ATOM 9527 C C . GLN B 1 539 ? 14.203 29.5 -10.836 1 62.72 539 GLN B C 1
ATOM 9529 O O . GLN B 1 539 ? 14.438 28.734 -11.773 1 62.72 539 GLN B O 1
ATOM 9534 N N . ASP B 1 540 ? 15.07 29.594 -9.867 1 63.47 540 ASP B N 1
ATOM 9535 C CA . ASP B 1 540 ? 16.422 29.062 -10.008 1 63.47 540 ASP B CA 1
ATOM 9536 C C . ASP B 1 540 ? 16.5 27.609 -9.539 1 63.47 540 ASP B C 1
ATOM 9538 O O . ASP B 1 540 ? 17.547 26.969 -9.664 1 63.47 540 ASP B O 1
ATOM 9542 N N . LEU B 1 541 ? 15.375 27.047 -9.094 1 68.69 541 LEU B N 1
ATOM 9543 C CA . LEU B 1 541 ? 15.508 25.688 -8.586 1 68.69 541 LEU B CA 1
ATOM 9544 C C . LEU B 1 541 ? 14.93 24.672 -9.578 1 68.69 541 LEU B C 1
ATOM 9546 O O . LEU B 1 541 ? 13.805 24.844 -10.047 1 68.69 541 LEU B O 1
ATOM 9550 N N . PRO B 1 542 ? 15.789 23.797 -10.023 1 67.62 542 PRO B N 1
ATOM 9551 C CA . PRO B 1 542 ? 15.266 22.75 -10.914 1 67.62 542 PRO B CA 1
ATOM 9552 C C . PRO B 1 542 ? 14.102 21.984 -10.289 1 67.62 542 PRO B C 1
ATOM 9554 O O . PRO B 1 542 ? 14.008 21.875 -9.062 1 67.62 542 PRO B O 1
ATOM 9557 N N . ALA B 1 543 ? 13.289 21.5 -11.156 1 63.88 543 ALA B N 1
ATOM 9558 C CA . ALA B 1 543 ? 12.039 20.844 -10.797 1 63.88 543 ALA B CA 1
ATOM 9559 C C . ALA B 1 543 ? 12.289 19.656 -9.867 1 63.88 543 ALA B C 1
ATOM 9561 O O . ALA B 1 543 ? 11.523 19.422 -8.93 1 63.88 543 ALA B O 1
ATOM 9562 N N . HIS B 1 544 ? 13.211 18.984 -10.164 1 67.69 544 HIS B N 1
ATOM 9563 C CA . HIS B 1 544 ? 13.461 17.781 -9.383 1 67.69 544 HIS B CA 1
ATOM 9564 C C . HIS B 1 544 ? 13.867 18.141 -7.949 1 67.69 544 HIS B C 1
ATOM 9566 O O . HIS B 1 544 ? 13.719 17.312 -7.039 1 67.69 544 HIS B O 1
ATOM 9572 N N . ARG B 1 545 ? 14.305 19.25 -7.82 1 68.06 545 ARG B N 1
ATOM 9573 C CA . ARG B 1 545 ? 14.711 19.688 -6.484 1 68.06 545 ARG B CA 1
ATOM 9574 C C . ARG B 1 545 ? 13.5 20.125 -5.664 1 68.06 545 ARG B C 1
ATOM 9576 O O . ARG B 1 545 ? 13.578 20.219 -4.438 1 68.06 545 ARG B O 1
ATOM 9583 N N . VAL B 1 546 ? 12.367 20.25 -6.434 1 77.69 546 VAL B N 1
ATOM 9584 C CA . VAL B 1 546 ? 11.195 20.734 -5.719 1 77.69 546 VAL B CA 1
ATOM 9585 C C . VAL B 1 546 ? 10.227 19.594 -5.465 1 77.69 546 VAL B C 1
ATOM 9587 O O . VAL B 1 546 ? 9.164 19.781 -4.863 1 77.69 546 VAL B O 1
ATOM 9590 N N . ALA B 1 547 ? 10.648 18.359 -5.723 1 90.94 547 ALA B N 1
ATOM 9591 C CA . ALA B 1 547 ? 9.805 17.188 -5.488 1 90.94 547 ALA B CA 1
ATOM 9592 C C . ALA B 1 547 ? 9.797 16.797 -4.016 1 90.94 547 ALA B C 1
ATOM 9594 O O . ALA B 1 547 ? 10.688 17.203 -3.258 1 90.94 547 ALA B O 1
ATOM 9595 N N . GLN B 1 548 ? 8.734 16.141 -3.658 1 95.44 548 GLN B N 1
ATOM 9596 C CA . GLN B 1 548 ? 8.57 15.758 -2.262 1 95.44 548 GLN B CA 1
ATOM 9597 C C . GLN B 1 548 ? 9.75 14.906 -1.785 1 95.44 548 GLN B C 1
ATOM 9599 O O . GLN B 1 548 ? 10.227 15.07 -0.658 1 95.44 548 GLN B O 1
ATOM 9604 N N . LEU B 1 549 ? 10.188 14.023 -2.602 1 95.75 549 LEU B N 1
ATOM 9605 C CA . LEU B 1 549 ? 11.305 13.164 -2.223 1 95.75 549 LEU B CA 1
ATOM 9606 C C . LEU B 1 549 ? 12.547 13.984 -1.908 1 95.75 549 LEU B C 1
ATOM 9608 O O . LEU B 1 549 ? 13.227 13.742 -0.907 1 95.75 549 LEU B O 1
ATOM 9612 N N . SER B 1 550 ? 12.938 14.945 -2.812 1 94 550 SER B N 1
ATOM 9613 C CA . SER B 1 550 ? 14.086 15.812 -2.58 1 94 550 SER B CA 1
ATOM 9614 C C . SER B 1 550 ? 13.93 16.594 -1.281 1 94 550 SER B C 1
ATOM 9616 O O . SER B 1 550 ? 14.898 16.797 -0.544 1 94 550 SER B O 1
ATOM 9618 N N . PHE B 1 551 ? 12.711 17.141 -1.034 1 96.31 551 PHE B N 1
ATOM 9619 C CA . PHE B 1 551 ? 12.422 17.844 0.212 1 96.31 551 PHE B CA 1
ATOM 9620 C C . PHE B 1 551 ? 12.703 16.953 1.413 1 96.31 551 PHE B C 1
ATOM 9622 O O . PHE B 1 551 ? 13.367 17.375 2.363 1 96.31 551 PHE B O 1
ATOM 9629 N N . ARG B 1 552 ? 12.156 15.688 1.438 1 97.62 552 ARG B N 1
ATOM 9630 C CA . ARG B 1 552 ? 12.32 14.75 2.541 1 97.62 552 ARG B CA 1
ATOM 9631 C C . ARG B 1 552 ? 13.797 14.414 2.756 1 97.62 552 ARG B C 1
ATOM 9633 O O . ARG B 1 552 ? 14.25 14.305 3.895 1 97.62 552 ARG B O 1
ATOM 9640 N N . ARG B 1 553 ? 14.539 14.172 1.677 1 96.19 553 ARG B N 1
ATOM 9641 C CA . ARG B 1 553 ? 15.961 13.836 1.784 1 96.19 553 ARG B CA 1
ATOM 9642 C C . ARG B 1 553 ? 16.75 14.984 2.412 1 96.19 553 ARG B C 1
ATOM 9644 O O . ARG B 1 553 ? 17.594 14.758 3.273 1 96.19 553 ARG B O 1
ATOM 9651 N N . ALA B 1 554 ? 16.453 16.219 1.965 1 95.69 554 ALA B N 1
ATOM 9652 C CA . ALA B 1 554 ? 17.094 17.391 2.557 1 95.69 554 ALA B CA 1
ATOM 9653 C C . ALA B 1 554 ? 16.719 17.531 4.031 1 95.69 554 ALA B C 1
ATOM 9655 O O . ALA B 1 554 ? 17.578 17.859 4.859 1 95.69 554 ALA B O 1
ATOM 9656 N N . LEU B 1 555 ? 15.422 17.328 4.316 1 97.75 555 LEU B N 1
ATOM 9657 C CA . LEU B 1 555 ? 14.938 17.406 5.691 1 97.75 555 LEU B CA 1
ATOM 9658 C C . LEU B 1 555 ? 15.664 16.406 6.578 1 97.75 555 LEU B C 1
ATOM 9660 O O . LEU B 1 555 ? 16.062 16.734 7.695 1 97.75 555 LEU B O 1
ATOM 9664 N N . VAL B 1 556 ? 15.844 15.188 6.133 1 98.31 556 VAL B N 1
ATOM 9665 C CA . VAL B 1 556 ? 16.516 14.125 6.871 1 98.31 556 VAL B CA 1
ATOM 9666 C C . VAL B 1 556 ? 17.938 14.555 7.203 1 98.31 556 VAL B C 1
ATOM 9668 O O . VAL B 1 556 ? 18.391 14.422 8.344 1 98.31 556 VAL B O 1
ATOM 9671 N N . ARG B 1 557 ? 18.656 15.102 6.242 1 96.44 557 ARG B N 1
ATOM 9672 C CA . ARG B 1 557 ? 20.031 15.547 6.445 1 96.44 557 ARG B CA 1
ATOM 9673 C C . ARG B 1 557 ? 20.094 16.672 7.473 1 96.44 557 ARG B C 1
ATOM 9675 O O . ARG B 1 557 ? 21 16.703 8.305 1 96.44 557 ARG B O 1
ATOM 9682 N N . GLN B 1 558 ? 19.125 17.5 7.414 1 96.75 558 GLN B N 1
ATOM 9683 C CA . GLN B 1 558 ? 19.109 18.641 8.305 1 96.75 558 GLN B CA 1
ATOM 9684 C C . GLN B 1 558 ? 18.688 18.234 9.719 1 96.75 558 GLN B C 1
ATOM 9686 O O . GLN B 1 558 ? 19.188 18.797 10.703 1 96.75 558 GLN B O 1
ATOM 9691 N N . LEU B 1 559 ? 17.703 17.344 9.891 1 97.94 559 LEU B N 1
ATOM 9692 C CA . LEU B 1 559 ? 17.266 16.844 11.195 1 97.94 559 LEU B CA 1
ATOM 9693 C C . LEU B 1 559 ? 18.406 16.141 11.914 1 97.94 559 LEU B C 1
ATOM 9695 O O . LEU B 1 559 ? 18.594 16.312 13.125 1 97.94 559 LEU B O 1
ATOM 9699 N N . ILE B 1 560 ? 19.188 15.273 11.133 1 96.88 560 ILE B N 1
ATOM 9700 C CA . ILE B 1 560 ? 20.281 14.492 11.719 1 96.88 560 ILE B CA 1
ATOM 9701 C C . ILE B 1 560 ? 21.5 15.383 11.922 1 96.88 560 ILE B C 1
ATOM 9703 O O . ILE B 1 560 ? 22.141 15.336 12.969 1 96.88 560 ILE B O 1
ATOM 9707 N N . GLY B 1 561 ? 21.734 16.203 10.93 1 92.5 561 GLY B N 1
ATOM 9708 C CA . GLY B 1 561 ? 22.922 17.047 11 1 92.5 561 GLY B CA 1
ATOM 9709 C C . GLY B 1 561 ? 24.203 16.266 11.266 1 92.5 561 GLY B C 1
ATOM 9710 O O . GLY B 1 561 ? 24.484 15.281 10.57 1 92.5 561 GLY B O 1
ATOM 9711 N N . ASN B 1 562 ? 24.922 16.625 12.242 1 88.25 562 ASN B N 1
ATOM 9712 C CA . ASN B 1 562 ? 26.172 15.961 12.578 1 88.25 562 ASN B CA 1
ATOM 9713 C C . ASN B 1 562 ? 26.031 15.07 13.812 1 88.25 562 ASN B C 1
ATOM 9715 O O . ASN B 1 562 ? 27.016 14.648 14.398 1 88.25 562 ASN B O 1
ATOM 9719 N N . PHE B 1 563 ? 24.859 14.805 14.102 1 93.44 563 PHE B N 1
ATOM 9720 C CA . PHE B 1 563 ? 24.594 14 15.297 1 93.44 563 PHE B CA 1
ATOM 9721 C C . PHE B 1 563 ? 24.984 12.547 15.062 1 93.44 563 PHE B C 1
ATOM 9723 O O . PHE B 1 563 ? 24.766 12 13.977 1 93.44 563 PHE B O 1
ATOM 9730 N N . SER B 1 564 ? 25.562 11.945 15.992 1 93.56 564 SER B N 1
ATOM 9731 C CA . SER B 1 564 ? 25.828 10.508 16.047 1 93.56 564 SER B CA 1
ATOM 9732 C C . SER B 1 564 ? 25.766 9.992 17.484 1 93.56 564 SER B C 1
ATOM 9734 O O . SER B 1 564 ? 26.391 10.57 18.375 1 93.56 564 SER B O 1
ATOM 9736 N N . ALA B 1 565 ? 25.078 9.07 17.703 1 91.38 565 ALA B N 1
ATOM 9737 C CA . ALA B 1 565 ? 24.984 8.453 19.016 1 91.38 565 ALA B CA 1
ATOM 9738 C C . ALA B 1 565 ? 26.078 7.406 19.219 1 91.38 565 ALA B C 1
ATOM 9740 O O . ALA B 1 565 ? 26.141 6.754 20.266 1 91.38 565 ALA B O 1
ATOM 9741 N N . ARG B 1 566 ? 26.766 7.195 18.219 1 85.25 566 ARG B N 1
ATOM 9742 C CA . ARG B 1 566 ? 27.875 6.246 18.312 1 85.25 566 ARG B CA 1
ATOM 9743 C C . ARG B 1 566 ? 29.062 6.867 19.047 1 85.25 566 ARG B C 1
ATOM 9745 O O . ARG B 1 566 ? 29.328 8.062 18.891 1 85.25 566 ARG B O 1
ATOM 9752 N N . HIS B 1 567 ? 29.531 6.223 20.266 1 64.75 567 HIS B N 1
ATOM 9753 C CA . HIS B 1 567 ? 30.719 6.695 20.953 1 64.75 567 HIS B CA 1
ATOM 9754 C C . HIS B 1 567 ? 31.938 6.656 20.031 1 64.75 567 HIS B C 1
ATOM 9756 O O . HIS B 1 567 ? 32.812 7.523 20.109 1 64.75 567 HIS B O 1
ATOM 9762 N N . ARG B 1 568 ? 32.25 5.391 19.531 1 47.28 568 ARG B N 1
ATOM 9763 C CA . ARG B 1 568 ? 33.469 5.293 18.734 1 47.28 568 ARG B CA 1
ATOM 9764 C C . ARG B 1 568 ? 33.188 5.695 17.281 1 47.28 568 ARG B C 1
ATOM 9766 O O . ARG B 1 568 ? 32.125 5.387 16.734 1 47.28 568 ARG B O 1
ATOM 9773 N N . THR B 1 569 ? 33.75 6.742 16.953 1 42.22 569 THR B N 1
ATOM 9774 C CA . THR B 1 569 ? 33.656 7.27 15.594 1 42.22 569 THR B CA 1
ATOM 9775 C C . THR B 1 569 ? 33.75 6.145 14.57 1 42.22 569 THR B C 1
ATOM 9777 O O . THR B 1 569 ? 34.719 5.367 14.562 1 42.22 569 THR B O 1
ATOM 9780 N N . PRO B 1 570 ? 32.75 5.441 14.07 1 39.62 570 PRO B N 1
ATOM 9781 C CA . PRO B 1 570 ? 33 4.457 13.016 1 39.62 570 PRO B CA 1
ATOM 9782 C C . PRO B 1 570 ? 34.219 4.824 12.156 1 39.62 570 PRO B C 1
ATOM 9784 O O . PRO B 1 570 ? 34.562 6 12.055 1 39.62 570 PRO B O 1
ATOM 9787 N N . THR B 1 571 ? 35.156 3.822 11.875 1 32.78 571 THR B N 1
ATOM 9788 C CA . THR B 1 571 ? 36.312 4.043 10.992 1 32.78 571 THR B CA 1
ATOM 9789 C C . THR B 1 571 ? 35.938 5.031 9.883 1 32.78 571 THR B C 1
ATOM 9791 O O . THR B 1 571 ? 34.781 5.168 9.523 1 32.78 571 THR B O 1
ATOM 9794 N N . ALA B 1 572 ? 37.062 5.613 9.258 1 32.59 572 ALA B N 1
ATOM 9795 C CA . ALA B 1 572 ? 37.344 6.691 8.305 1 32.59 572 ALA B CA 1
ATOM 9796 C C . ALA B 1 572 ? 36.469 6.547 7.059 1 32.59 572 ALA B C 1
ATOM 9798 O O . ALA B 1 572 ? 36.75 7.129 6.012 1 32.59 572 ALA B O 1
ATOM 9799 N N . SER B 1 573 ? 35.656 5.539 6.879 1 33.84 573 SER B N 1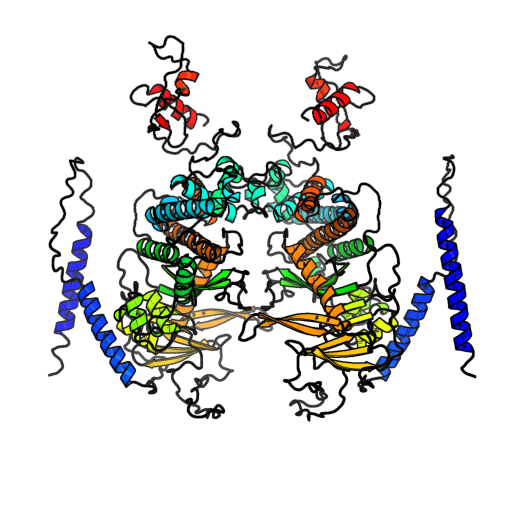
ATOM 9800 C CA . SER B 1 573 ? 35.531 5.559 5.426 1 33.84 573 SER B CA 1
ATOM 9801 C C . SER B 1 573 ? 35.281 6.969 4.906 1 33.84 573 SER B C 1
ATOM 9803 O O . SER B 1 573 ? 36.031 7.895 5.207 1 33.84 573 SER B O 1
ATOM 9805 N N . VAL B 1 574 ? 34.375 6.969 3.76 1 30.94 574 VAL B N 1
ATOM 9806 C CA . VAL B 1 574 ? 34.312 7.977 2.705 1 30.94 574 VAL B CA 1
ATOM 9807 C C . VAL B 1 574 ? 33.844 9.305 3.283 1 30.94 574 VAL B C 1
ATOM 9809 O O . VAL B 1 574 ? 33.031 9.336 4.199 1 30.94 574 VAL B O 1
ATOM 9812 N N . ALA B 1 575 ? 34.688 10.344 2.953 1 30.16 575 ALA B N 1
ATOM 9813 C CA . ALA B 1 575 ? 34.531 11.789 2.977 1 30.16 575 ALA B CA 1
ATOM 9814 C C . ALA B 1 575 ? 33.062 12.188 2.838 1 30.16 575 ALA B C 1
ATOM 9816 O O . ALA B 1 575 ? 32.375 11.727 1.925 1 30.16 575 ALA B O 1
ATOM 9817 N N . LEU B 1 576 ? 32.406 12.383 3.871 1 30.98 576 LEU B N 1
ATOM 9818 C CA . LEU B 1 576 ? 31.094 13.016 3.82 1 30.98 576 LEU B CA 1
ATOM 9819 C C . LEU B 1 576 ? 31.016 14.008 2.67 1 30.98 576 LEU B C 1
ATOM 9821 O O . LEU B 1 576 ? 31.953 14.773 2.436 1 30.98 576 LEU B O 1
ATOM 9825 N N . PRO B 1 577 ? 30.344 13.766 1.633 1 30.55 577 PRO B N 1
ATOM 9826 C CA . PRO B 1 577 ? 30.375 14.852 0.655 1 30.55 577 PRO B CA 1
ATOM 9827 C C . PRO B 1 577 ? 30.359 16.234 1.31 1 30.55 577 PRO B C 1
ATOM 9829 O O . PRO B 1 577 ? 29.828 16.391 2.412 1 30.55 577 PRO B O 1
ATOM 9832 N N . ARG B 1 578 ? 31.328 17.234 0.929 1 31.48 578 ARG B N 1
ATOM 9833 C CA . ARG B 1 578 ? 31.672 18.641 1.156 1 31.48 578 ARG B CA 1
ATOM 9834 C C . ARG B 1 578 ? 30.406 19.484 1.27 1 31.48 578 ARG B C 1
ATOM 9836 O O . ARG B 1 578 ? 29.672 19.641 0.296 1 31.48 578 ARG B O 1
ATOM 9843 N N . VAL B 1 579 ? 29.672 19.453 2.248 1 31.62 579 VAL B N 1
ATOM 9844 C CA . VAL B 1 579 ? 28.641 20.469 2.328 1 31.62 579 VAL B CA 1
ATOM 9845 C C . VAL B 1 579 ? 29.25 21.859 2.199 1 31.62 579 VAL B C 1
ATOM 9847 O O . VAL B 1 579 ? 30.141 22.234 2.977 1 31.62 579 VAL B O 1
ATOM 9850 N N . ILE B 1 580 ? 29.406 22.406 1.063 1 35.5 580 ILE B N 1
ATOM 9851 C CA . ILE B 1 580 ? 29.797 23.781 0.773 1 35.5 580 ILE B CA 1
ATOM 9852 C C . ILE B 1 580 ? 29.109 24.734 1.751 1 35.5 580 ILE B C 1
ATOM 9854 O O . ILE B 1 580 ? 28.828 25.875 1.409 1 35.5 580 ILE B O 1
ATOM 9858 N N . GLY B 1 581 ? 28.609 24.438 2.865 1 40.66 581 GLY B N 1
ATOM 9859 C CA . GLY B 1 581 ? 27.953 25.469 3.645 1 40.66 581 GLY B CA 1
ATOM 9860 C C . GLY B 1 581 ? 28.906 26.297 4.484 1 40.66 581 GLY B C 1
ATOM 9861 O O . GLY B 1 581 ? 30.125 26.094 4.43 1 40.66 581 GLY B O 1
ATOM 9862 N N . ASN B 1 582 ? 28.281 27.266 5.164 1 51.41 582 ASN B N 1
ATOM 9863 C CA . ASN B 1 582 ? 28.922 28.234 6.047 1 51.41 582 ASN B CA 1
ATOM 9864 C C . ASN B 1 582 ? 29.469 27.562 7.305 1 51.41 582 ASN B C 1
ATOM 9866 O O . ASN B 1 582 ? 28.703 27.125 8.164 1 51.41 582 ASN B O 1
ATOM 9870 N N . HIS B 1 583 ? 30.719 27.141 7.238 1 64.06 583 HIS B N 1
ATOM 9871 C CA . HIS B 1 583 ? 31.438 26.609 8.391 1 64.06 583 HIS B CA 1
ATOM 9872 C C . HIS B 1 583 ? 31.547 27.641 9.5 1 64.06 583 HIS B C 1
ATOM 9874 O O . HIS B 1 583 ? 31.984 28.766 9.258 1 64.06 583 HIS B O 1
ATOM 9880 N N . ARG B 1 584 ? 30.781 27.438 10.57 1 69.88 584 ARG B N 1
ATOM 9881 C CA . ARG B 1 584 ? 30.891 28.312 11.727 1 69.88 584 ARG B CA 1
ATOM 9882 C C . ARG B 1 584 ? 31.562 27.609 12.898 1 69.88 584 ARG B C 1
ATOM 9884 O O . ARG B 1 584 ? 31.359 26.406 13.094 1 69.88 584 ARG B O 1
ATOM 9891 N N . GLN B 1 585 ? 32.406 28.297 13.641 1 73.62 585 GLN B N 1
ATOM 9892 C CA . GLN B 1 585 ? 33.125 27.781 14.805 1 73.62 585 GLN B CA 1
ATOM 9893 C C . GLN B 1 585 ? 32.25 27.844 16.047 1 73.62 585 GLN B C 1
ATOM 9895 O O . GLN B 1 585 ? 31.656 28.891 16.344 1 73.62 585 GLN B O 1
ATOM 9900 N N . ILE B 1 586 ? 31.984 26.75 16.719 1 76.44 586 ILE B N 1
ATOM 9901 C CA . ILE B 1 586 ? 31.234 26.781 17.969 1 76.44 586 ILE B CA 1
ATOM 9902 C C . ILE B 1 586 ? 32.094 26.219 19.094 1 76.44 586 ILE B C 1
ATOM 9904 O O . ILE B 1 586 ? 32.969 25.406 18.859 1 76.44 586 ILE B O 1
ATOM 9908 N N . SER B 1 587 ? 31.734 26.672 20.406 1 77.56 587 SER B N 1
ATOM 9909 C CA . SER B 1 587 ? 32.438 26.203 21.609 1 77.56 587 SER B CA 1
ATOM 9910 C C . SER B 1 587 ? 31.812 24.922 22.141 1 77.56 587 SER B C 1
ATOM 9912 O O . SER B 1 587 ? 30.594 24.844 22.328 1 77.56 587 SER B O 1
ATOM 9914 N N . GLN B 1 588 ? 32.5 23.812 22.234 1 71.38 588 GLN B N 1
ATOM 9915 C CA . GLN B 1 588 ? 32 22.547 22.766 1 71.38 588 GLN B CA 1
ATOM 9916 C C . GLN B 1 588 ? 32.281 22.422 24.25 1 71.38 588 GLN B C 1
ATOM 9918 O O . GLN B 1 588 ? 31.891 21.438 24.891 1 71.38 588 GLN B O 1
ATOM 9923 N N . GLY B 1 589 ? 32.781 23.375 24.953 1 70.69 589 GLY B N 1
ATOM 9924 C CA . GLY B 1 589 ? 33.125 23.391 26.359 1 70.69 589 GLY B CA 1
ATOM 9925 C C . GLY B 1 589 ? 34.312 22.484 26.688 1 70.69 589 GLY B C 1
ATOM 9926 O O . GLY B 1 589 ? 34.844 21.828 25.812 1 70.69 589 GLY B O 1
ATOM 9927 N N . LYS B 1 590 ? 34.594 22.328 28.094 1 72.38 590 LYS B N 1
ATOM 9928 C CA . LYS B 1 590 ? 35.625 21.438 28.562 1 72.38 590 LYS B CA 1
ATOM 9929 C C . LYS B 1 590 ? 35.188 19.984 28.531 1 72.38 590 LYS B C 1
ATOM 9931 O O . LYS B 1 590 ? 33.969 19.703 28.625 1 72.38 590 LYS B O 1
ATOM 9936 N N . PRO B 1 591 ? 36 19.078 28.266 1 73.44 591 PRO B N 1
ATOM 9937 C CA . PRO B 1 591 ? 37.469 19.141 28.219 1 73.44 591 PRO B CA 1
ATOM 9938 C C . PRO B 1 591 ? 38 19.578 26.875 1 73.44 591 PRO B C 1
ATOM 9940 O O . PRO B 1 591 ? 37.312 19.469 25.859 1 73.44 591 PRO B O 1
ATOM 9943 N N . THR B 1 592 ? 39.25 20.094 26.75 1 78.56 592 THR B N 1
ATOM 9944 C CA . THR B 1 592 ? 39.938 20.594 25.562 1 78.56 592 THR B CA 1
ATOM 9945 C C . THR B 1 592 ? 40.406 19.422 24.688 1 78.56 592 THR B C 1
ATOM 9947 O O . THR B 1 592 ? 40.719 18.344 25.203 1 78.56 592 THR B O 1
ATOM 9950 N N . LYS B 1 593 ? 40.281 19.578 23.359 1 83 593 LYS B N 1
ATOM 9951 C CA . LYS B 1 593 ? 40.781 18.609 22.375 1 83 593 LYS B CA 1
ATOM 9952 C C . LYS B 1 593 ? 41.906 19.219 21.531 1 83 593 LYS B C 1
ATOM 9954 O O . LYS B 1 593 ? 41.969 20.422 21.344 1 83 593 LYS B O 1
ATOM 9959 N N . ALA B 1 594 ? 42.781 18.359 21.047 1 82.12 594 ALA B N 1
ATOM 9960 C CA . ALA B 1 594 ? 43.875 18.812 20.203 1 82.12 594 ALA B CA 1
ATOM 9961 C C . ALA B 1 594 ? 43.375 19.359 18.875 1 82.12 594 ALA B C 1
ATOM 9963 O O . ALA B 1 594 ? 42.5 18.766 18.25 1 82.12 594 ALA B O 1
ATOM 9964 N N . CYS B 1 595 ? 43.719 20.531 18.484 1 80.75 595 CYS B N 1
ATOM 9965 C CA . CYS B 1 595 ? 43.406 21.094 17.188 1 80.75 595 CYS B CA 1
ATOM 9966 C C . CYS B 1 595 ? 44 20.234 16.062 1 80.75 595 CYS B C 1
ATOM 9968 O O . CYS B 1 595 ? 45.188 19.953 16.062 1 80.75 595 CYS B O 1
ATOM 9970 N N . ARG B 1 596 ? 43.188 19.844 15.117 1 83.25 596 ARG B N 1
ATOM 9971 C CA . ARG B 1 596 ? 43.594 19 14 1 83.25 596 ARG B CA 1
ATOM 9972 C C . ARG B 1 596 ? 44.688 19.656 13.18 1 83.25 596 ARG B C 1
ATOM 9974 O O . ARG B 1 596 ? 45.625 18.984 12.734 1 83.25 596 ARG B O 1
ATOM 9981 N N . TYR B 1 597 ? 44.688 20.875 13.008 1 83 597 TYR B N 1
ATOM 9982 C CA . TYR B 1 597 ? 45.594 21.562 12.102 1 83 597 TYR B CA 1
ATOM 9983 C C . TYR B 1 597 ? 46.875 21.938 12.805 1 83 597 TYR B C 1
ATOM 9985 O O . TYR B 1 597 ? 47.969 21.922 12.195 1 83 597 TYR B O 1
ATOM 9993 N N . CYS B 1 598 ? 46.812 22.156 14.086 1 80.62 598 CYS B N 1
ATOM 9994 C CA . CYS B 1 598 ? 48.031 22.359 14.867 1 80.62 598 CYS B CA 1
ATOM 9995 C C . CYS B 1 598 ? 48.812 21.062 14.953 1 80.62 598 CYS B C 1
ATOM 9997 O O . CYS B 1 598 ? 50.062 21.078 14.852 1 80.62 598 CYS B O 1
ATOM 9999 N N . ALA B 1 599 ? 48.156 19.922 15.047 1 82.06 599 ALA B N 1
ATOM 10000 C CA . ALA B 1 599 ? 48.844 18.625 15.078 1 82.06 599 ALA B CA 1
ATOM 10001 C C . ALA B 1 599 ? 49.5 18.328 13.742 1 82.06 599 ALA B C 1
ATOM 10003 O O . ALA B 1 599 ? 50.625 17.828 13.703 1 82.06 599 ALA B O 1
ATOM 10004 N N . LYS B 1 600 ? 48.688 18.641 12.633 1 79.5 600 LYS B N 1
ATOM 10005 C CA . LYS B 1 600 ? 49.156 18.406 11.273 1 79.5 600 LYS B CA 1
ATOM 10006 C C . LYS B 1 600 ? 50.375 19.266 10.969 1 79.5 600 LYS B C 1
ATOM 10008 O O . LYS B 1 600 ? 51.344 18.781 10.367 1 79.5 600 LYS B O 1
ATOM 10013 N N . ALA B 1 601 ? 50.344 20.516 11.281 1 78.56 601 ALA B N 1
ATOM 10014 C CA . ALA B 1 601 ? 51.375 21.469 10.922 1 78.56 601 ALA B CA 1
ATOM 10015 C C . ALA B 1 601 ? 52.531 21.438 11.938 1 78.56 601 ALA B C 1
ATOM 10017 O O . ALA B 1 601 ? 53.562 22.094 11.75 1 78.56 601 ALA B O 1
ATOM 10018 N N . GLY B 1 602 ? 52.438 20.578 13.055 1 77.25 602 GLY B N 1
ATOM 10019 C CA . GLY B 1 602 ? 53.469 20.453 14.078 1 77.25 602 GLY B CA 1
ATOM 10020 C C . GLY B 1 602 ? 53.562 21.688 14.953 1 77.25 602 GLY B C 1
ATOM 10021 O O . GLY B 1 602 ? 54.656 22.016 15.445 1 77.25 602 GLY B O 1
ATOM 10022 N N . ARG B 1 603 ? 52.469 22.469 15.094 1 77.88 603 ARG B N 1
ATOM 10023 C CA . ARG B 1 603 ? 52.438 23.625 15.977 1 77.88 603 ARG B CA 1
ATOM 10024 C C . ARG B 1 603 ? 52.188 23.219 17.422 1 77.88 603 ARG B C 1
ATOM 10026 O O . ARG B 1 603 ? 51.219 22.5 17.719 1 77.88 603 ARG B O 1
ATOM 10033 N N . HIS B 1 604 ? 53.062 23.484 18.266 1 77.81 604 HIS B N 1
ATOM 10034 C CA . HIS B 1 604 ? 53.031 22.984 19.641 1 77.81 604 HIS B CA 1
ATOM 10035 C C . HIS B 1 604 ? 52.844 24.125 20.641 1 77.81 604 HIS B C 1
ATOM 10037 O O . HIS B 1 604 ? 53.188 25.281 20.344 1 77.81 604 HIS B O 1
ATOM 10043 N N . MET B 1 605 ? 52.219 23.844 21.875 1 72.5 605 MET B N 1
ATOM 10044 C CA . MET B 1 605 ? 52.031 24.781 22.984 1 72.5 605 MET B CA 1
ATOM 10045 C C . MET B 1 605 ? 53.375 25.156 23.578 1 72.5 605 MET B C 1
ATOM 10047 O O . MET B 1 605 ? 54.219 24.297 23.875 1 72.5 605 MET B O 1
ATOM 10051 N N . PRO B 1 606 ? 53.656 26.344 23.5 1 67.62 606 PRO B N 1
ATOM 10052 C CA . PRO B 1 606 ? 54.969 26.75 23.938 1 67.62 606 PRO B CA 1
ATOM 10053 C C . PRO B 1 606 ? 55.312 26.266 25.344 1 67.62 606 PRO B C 1
ATOM 10055 O O . PRO B 1 606 ? 56.469 25.969 25.641 1 67.62 606 PRO B O 1
ATOM 10058 N N . ARG B 1 607 ? 54.562 26.344 26.438 1 67.69 607 ARG B N 1
ATOM 10059 C CA . ARG B 1 607 ? 54.938 26.094 27.828 1 67.69 607 ARG B CA 1
ATOM 10060 C C . ARG B 1 607 ? 54.656 24.656 28.219 1 67.69 607 ARG B C 1
ATOM 10062 O O . ARG B 1 607 ? 54.719 24.297 29.406 1 67.69 607 ARG B O 1
ATOM 10069 N N . ALA B 1 608 ? 54.344 23.875 27.25 1 62.09 608 ALA B N 1
ATOM 10070 C CA . ALA B 1 608 ? 54.031 22.484 27.609 1 62.09 608 ALA B CA 1
ATOM 10071 C C . ALA B 1 608 ? 55.312 21.656 27.656 1 62.09 608 ALA B C 1
ATOM 10073 O O . ALA B 1 608 ? 56.25 21.891 26.906 1 62.09 608 ALA B O 1
ATOM 10074 N N . LYS B 1 609 ? 55.594 20.828 28.578 1 64.69 609 LYS B N 1
ATOM 10075 C CA . LYS B 1 609 ? 56.781 20.016 28.812 1 64.69 609 LYS B CA 1
ATOM 10076 C C . LYS B 1 609 ? 57.031 19.047 27.656 1 64.69 609 LYS B C 1
ATOM 10078 O O . LYS B 1 609 ? 58.156 18.672 27.375 1 64.69 609 LYS B O 1
ATOM 10083 N N . ARG B 1 610 ? 55.969 18.547 27.062 1 62.84 610 ARG B N 1
ATOM 10084 C CA . ARG B 1 610 ? 56 17.641 25.922 1 62.84 610 ARG B CA 1
ATOM 10085 C C . ARG B 1 610 ? 55.438 18.312 24.672 1 62.84 610 ARG B C 1
ATOM 10087 O O . ARG B 1 610 ? 54.531 19.156 24.781 1 62.84 610 ARG B O 1
ATOM 10094 N N . CYS B 1 611 ? 56.062 18.156 23.516 1 65.38 611 CYS B N 1
ATOM 10095 C CA . CYS B 1 611 ? 55.594 18.672 22.234 1 65.38 611 CYS B CA 1
ATOM 10096 C C . CYS B 1 611 ? 54.188 18.203 21.938 1 65.38 611 CYS B C 1
ATOM 10098 O O . CYS B 1 611 ? 53.969 17.078 21.5 1 65.38 611 CYS B O 1
ATOM 10100 N N . ARG B 1 612 ? 53.062 18.875 22.469 1 75 612 ARG B N 1
ATOM 10101 C CA . ARG B 1 612 ? 51.656 18.562 22.219 1 75 612 ARG B CA 1
ATOM 10102 C C . ARG B 1 612 ? 51 19.656 21.391 1 75 612 ARG B C 1
ATOM 10104 O O . ARG B 1 612 ? 51.281 20.844 21.562 1 75 612 ARG B O 1
ATOM 10111 N N . PRO B 1 613 ? 50.156 19.344 20.391 1 79.12 613 PRO B N 1
ATOM 10112 C CA . PRO B 1 613 ? 49.469 20.359 19.609 1 79.12 613 PRO B CA 1
ATOM 10113 C C . PRO B 1 613 ? 48.562 21.25 20.469 1 79.12 613 PRO B C 1
ATOM 10115 O O . PRO B 1 613 ? 48.219 20.859 21.594 1 79.12 613 PRO B O 1
ATOM 10118 N N . PHE B 1 614 ? 48.375 22.5 20.062 1 81.44 614 PHE B N 1
ATOM 10119 C CA . PHE B 1 614 ? 47.5 23.391 20.781 1 81.44 614 PHE B CA 1
ATOM 10120 C C . PHE B 1 614 ? 46.125 22.734 21 1 81.44 614 PHE B C 1
ATOM 10122 O O . PHE B 1 614 ? 45.594 22.109 20.094 1 81.44 614 PHE B O 1
ATOM 10129 N N . GLU B 1 615 ? 45.562 22.703 22.172 1 81.69 615 GLU B N 1
ATOM 10130 C CA . GLU B 1 615 ? 44.219 22.172 22.516 1 81.69 615 GLU B CA 1
ATOM 10131 C C . GLU B 1 615 ? 43.156 23.266 22.453 1 81.69 615 GLU B C 1
ATOM 10133 O O . GLU B 1 615 ? 43.438 24.422 22.781 1 81.69 615 GLU B O 1
ATOM 10138 N N . THR B 1 616 ? 41.969 23 21.922 1 82.12 616 THR B N 1
ATOM 10139 C CA . THR B 1 616 ? 40.875 23.969 21.75 1 82.12 616 THR B CA 1
ATOM 10140 C C . THR B 1 616 ? 39.562 23.391 22.266 1 82.12 616 THR B C 1
ATOM 10142 O O . THR B 1 616 ? 39.375 22.172 22.297 1 82.12 616 THR B O 1
ATOM 10145 N N . VAL B 1 617 ? 38.594 24.297 22.703 1 80.81 617 VAL B N 1
ATOM 10146 C CA . VAL B 1 617 ? 37.219 23.953 23.047 1 80.81 617 VAL B CA 1
ATOM 10147 C C . VAL B 1 617 ? 36.312 24.203 21.859 1 80.81 617 VAL B C 1
ATOM 10149 O O . VAL B 1 617 ? 35.094 23.953 21.922 1 80.81 617 VAL B O 1
ATOM 10152 N N . TYR B 1 618 ? 36.812 24.625 20.766 1 80.12 618 TYR B N 1
ATOM 10153 C CA . TYR B 1 618 ? 36 25.016 19.609 1 80.12 618 TYR B CA 1
ATOM 10154 C C . TYR B 1 618 ? 36.062 23.953 18.516 1 80.12 618 TYR B C 1
ATOM 10156 O O . TYR B 1 618 ? 37.062 23.266 18.375 1 80.12 618 TYR B O 1
ATOM 10164 N N . LYS B 1 619 ? 35 23.828 17.844 1 82.88 619 LYS B N 1
ATOM 10165 C CA . LYS B 1 619 ? 34.938 22.922 16.688 1 82.88 619 LYS B CA 1
ATOM 10166 C C . LYS B 1 619 ? 34.094 23.547 15.578 1 82.88 619 LYS B C 1
ATOM 10168 O O . LYS B 1 619 ? 33.344 24.5 15.805 1 82.88 619 LYS B O 1
ATOM 10173 N N . CYS B 1 620 ? 34.25 23.219 14.312 1 74.38 620 CYS B N 1
ATOM 10174 C CA . CYS B 1 620 ? 33.344 23.594 13.227 1 74.38 620 CYS B CA 1
ATOM 10175 C C . CYS B 1 620 ? 31.969 22.938 13.391 1 74.38 620 CYS B C 1
ATOM 10177 O O . CYS B 1 620 ? 31.875 21.719 13.539 1 74.38 620 CYS B O 1
ATOM 10179 N N . GLU B 1 621 ? 30.984 23.75 13.406 1 70.81 621 GLU B N 1
ATOM 10180 C CA . GLU B 1 621 ? 29.609 23.297 13.625 1 70.81 621 GLU B CA 1
ATOM 10181 C C . GLU B 1 621 ? 29.203 22.234 12.594 1 70.81 621 GLU B C 1
ATOM 10183 O O . GLU B 1 621 ? 28.562 21.234 12.938 1 70.81 621 GLU B O 1
ATOM 10188 N N . MET B 1 622 ? 29.703 22.484 11.516 1 65.25 622 MET B N 1
ATOM 10189 C CA . MET B 1 622 ? 29.266 21.672 10.375 1 65.25 622 MET B CA 1
ATOM 10190 C C . MET B 1 622 ? 30.125 20.422 10.258 1 65.25 622 MET B C 1
ATOM 10192 O O . MET B 1 622 ? 29.609 19.344 9.977 1 65.25 622 MET B O 1
ATOM 10196 N N . CYS B 1 623 ? 31.406 20.562 10.492 1 68.06 623 CYS B N 1
ATOM 10197 C CA . CYS B 1 623 ? 32.375 19.5 10.188 1 68.06 623 CYS B CA 1
ATOM 10198 C C . CYS B 1 623 ? 32.719 18.719 11.438 1 68.06 623 CYS B C 1
ATOM 10200 O O . CYS B 1 623 ? 33.344 17.656 11.359 1 68.06 623 CYS B O 1
ATOM 10202 N N . ASN B 1 624 ? 32.375 19.188 12.609 1 71.44 624 ASN B N 1
ATOM 10203 C CA . ASN B 1 624 ? 32.656 18.688 13.945 1 71.44 624 ASN B CA 1
ATOM 10204 C C . ASN B 1 624 ? 34.125 18.359 14.125 1 71.44 624 ASN B C 1
ATOM 10206 O O . ASN B 1 624 ? 34.5 17.359 14.742 1 71.44 624 ASN B O 1
ATOM 10210 N N . VAL B 1 625 ? 34.938 19.109 13.602 1 78.06 625 VAL B N 1
ATOM 10211 C CA . VAL B 1 625 ? 36.375 19.047 13.695 1 78.06 625 VAL B CA 1
ATOM 10212 C C . VAL B 1 625 ? 36.906 20.109 14.664 1 78.06 625 VAL B C 1
ATOM 10214 O O . VAL B 1 625 ? 36.5 21.281 14.578 1 78.06 625 VAL B O 1
ATOM 10217 N N . SER B 1 626 ? 37.688 19.656 15.625 1 82.25 626 SER B N 1
ATOM 10218 C CA . SER B 1 626 ? 38.25 20.609 16.562 1 82.25 626 SER B CA 1
ATOM 10219 C C . SER B 1 626 ? 39.312 21.469 15.906 1 82.25 626 SER B C 1
ATOM 10221 O O . SER B 1 626 ? 40.281 20.938 15.344 1 82.25 626 SER B O 1
ATOM 10223 N N . VAL B 1 627 ? 39.094 22.688 15.836 1 84.25 627 VAL B N 1
ATOM 10224 C CA . VAL B 1 627 ? 40 23.672 15.234 1 84.25 627 VAL B CA 1
ATOM 10225 C C . VAL B 1 627 ? 40.188 24.859 16.188 1 84.25 627 VAL B C 1
ATOM 10227 O O . VAL B 1 627 ? 39.25 25.25 16.891 1 84.25 627 VAL B O 1
ATOM 10230 N N . CYS B 1 628 ? 41.344 25.391 16.203 1 79.94 628 CYS B N 1
ATOM 10231 C CA . CYS B 1 628 ? 41.656 26.5 17.078 1 79.94 628 CYS B CA 1
ATOM 10232 C C . CYS B 1 628 ? 40.75 27.688 16.812 1 79.94 628 CYS B C 1
ATOM 10234 O O . CYS B 1 628 ? 40.281 27.875 15.688 1 79.94 628 CYS B O 1
ATOM 10236 N N . TYR B 1 629 ? 40.344 28.406 17.844 1 80.69 629 TYR B N 1
ATOM 10237 C CA . TYR B 1 629 ? 39.5 29.594 17.719 1 80.69 629 TYR B CA 1
ATOM 10238 C C . TYR B 1 629 ? 40.125 30.594 16.75 1 80.69 629 TYR B C 1
ATOM 10240 O O . TYR B 1 629 ? 41.312 30.891 16.844 1 80.69 629 TYR B O 1
ATOM 10248 N N . VAL B 1 630 ? 39.375 31.078 15.938 1 77.56 630 VAL B N 1
ATOM 10249 C CA . VAL B 1 630 ? 39.781 31.922 14.828 1 77.56 630 VAL B CA 1
ATOM 10250 C C . VAL B 1 630 ? 40.531 33.156 15.352 1 77.56 630 VAL B C 1
ATOM 10252 O O . VAL B 1 630 ? 41.469 33.625 14.719 1 77.56 630 VAL B O 1
ATOM 10255 N N . SER B 1 631 ? 40.094 33.656 16.516 1 76.5 631 SER B N 1
ATOM 10256 C CA . SER B 1 631 ? 40.719 34.875 17.031 1 76.5 631 SER B CA 1
ATOM 10257 C C . SER B 1 631 ? 42.094 34.594 17.625 1 76.5 631 SER B C 1
ATOM 10259 O O . SER B 1 631 ? 42.938 35.469 17.672 1 76.5 631 SER B O 1
ATOM 10261 N N . LEU B 1 632 ? 42.406 33.281 18.078 1 78.81 632 LEU B N 1
ATOM 10262 C CA . LEU B 1 632 ? 43.656 32.938 18.719 1 78.81 632 LEU B CA 1
ATOM 10263 C C . LEU B 1 632 ? 44.688 32.469 17.688 1 78.81 632 LEU B C 1
ATOM 10265 O O . LEU B 1 632 ? 45.844 32.875 17.703 1 78.81 632 LEU B O 1
ATOM 10269 N N . ARG B 1 633 ? 44.156 31.562 16.734 1 79.81 633 ARG B N 1
ATOM 10270 C CA . ARG B 1 633 ? 45 31 15.68 1 79.81 633 ARG B CA 1
ATOM 10271 C C . ARG B 1 633 ? 44.219 30.875 14.375 1 79.81 633 ARG B C 1
ATOM 10273 O O . ARG B 1 633 ? 43.75 29.797 14.016 1 79.81 633 ARG B O 1
ATOM 10280 N N . PRO B 1 634 ? 44.062 32.031 13.711 1 79.81 634 PRO B N 1
ATOM 10281 C CA . PRO B 1 634 ? 43.25 32.062 12.5 1 79.81 634 PRO B CA 1
ATOM 10282 C C . PRO B 1 634 ? 43.781 31.141 11.406 1 79.81 634 PRO B C 1
ATOM 10284 O O . PRO B 1 634 ? 43.031 30.719 10.531 1 79.81 634 PRO B O 1
ATOM 10287 N N . GLU B 1 635 ? 45.094 30.766 11.461 1 81.69 635 GLU B N 1
ATOM 10288 C CA . GLU B 1 635 ? 45.656 29.906 10.422 1 81.69 635 GLU B CA 1
ATOM 10289 C C . GLU B 1 635 ? 45.031 28.531 10.422 1 81.69 635 GLU B C 1
ATOM 10291 O O . GLU B 1 635 ? 44.844 27.922 9.367 1 81.69 635 GLU B O 1
ATOM 10296 N N . CYS B 1 636 ? 44.688 27.953 11.555 1 81.75 636 CYS B N 1
ATOM 10297 C CA . CYS B 1 636 ? 44.062 26.641 11.656 1 81.75 636 CYS B CA 1
ATOM 10298 C C . CYS B 1 636 ? 42.688 26.641 11.008 1 81.75 636 CYS B C 1
ATOM 10300 O O . CYS B 1 636 ? 42.312 25.703 10.297 1 81.75 636 CYS B O 1
ATOM 10302 N N . TRP B 1 637 ? 41.875 27.766 11.25 1 77.69 637 TRP B N 1
ATOM 10303 C CA . TRP B 1 637 ? 40.562 27.906 10.648 1 77.69 637 TRP B CA 1
ATOM 10304 C C . TRP B 1 637 ? 40.656 28.078 9.141 1 77.69 637 TRP B C 1
ATOM 10306 O O . TRP B 1 637 ? 39.906 27.484 8.383 1 77.69 637 TRP B O 1
ATOM 10316 N N . ARG B 1 638 ? 41.562 28.938 8.695 1 76.25 638 ARG B N 1
ATOM 10317 C CA . ARG B 1 638 ? 41.781 29.125 7.262 1 76.25 638 ARG B CA 1
ATOM 10318 C C . ARG B 1 638 ? 42.188 27.812 6.598 1 76.25 638 ARG B C 1
ATOM 10320 O O . ARG B 1 638 ? 41.688 27.484 5.523 1 76.25 638 ARG B O 1
ATOM 10327 N N . GLU B 1 639 ? 43.125 27.016 7.203 1 79 639 GLU B N 1
ATOM 10328 C CA . GLU B 1 639 ? 43.531 25.719 6.66 1 79 639 GLU B CA 1
ATOM 10329 C C . GLU B 1 639 ? 42.344 24.75 6.609 1 79 639 GLU B C 1
ATOM 10331 O O . GLU B 1 639 ? 42.219 23.984 5.652 1 79 639 GLU B O 1
ATOM 10336 N N . HIS B 1 640 ? 41.469 24.859 7.668 1 77.56 640 HIS B N 1
ATOM 10337 C CA . HIS B 1 640 ? 40.25 24.062 7.695 1 77.56 640 HIS B CA 1
ATOM 10338 C C . HIS B 1 640 ? 39.344 24.406 6.527 1 77.56 640 HIS B C 1
ATOM 10340 O O . HIS B 1 640 ? 38.875 23.531 5.816 1 77.56 640 HIS B O 1
ATOM 10346 N N . LEU B 1 641 ? 39.062 25.672 6.406 1 71.25 641 LEU B N 1
ATOM 10347 C CA . LEU B 1 641 ? 38.188 26.094 5.309 1 71.25 641 LEU B CA 1
ATOM 10348 C C . LEU B 1 641 ? 38.812 25.75 3.963 1 71.25 641 LEU B C 1
ATOM 10350 O O . LEU B 1 641 ? 38.094 25.359 3.031 1 71.25 641 LEU B O 1
ATOM 10354 N N . GLN B 1 642 ? 40.156 25.906 3.85 1 73.69 642 GLN B N 1
ATOM 10355 C CA . GLN B 1 642 ? 40.875 25.531 2.625 1 73.69 642 GLN B CA 1
ATOM 10356 C C . GLN B 1 642 ? 40.781 24.031 2.361 1 73.69 642 GLN B C 1
ATOM 10358 O O . GLN B 1 642 ? 40.594 23.609 1.22 1 73.69 642 GLN B O 1
ATOM 10363 N N . ASP B 1 643 ? 40.938 23.234 3.438 1 68.88 643 ASP B N 1
ATOM 10364 C CA . ASP B 1 643 ? 40.781 21.781 3.318 1 68.88 643 ASP B CA 1
ATOM 10365 C C . ASP B 1 643 ? 39.375 21.406 2.85 1 68.88 643 ASP B C 1
ATOM 10367 O O . ASP B 1 643 ? 39.219 20.422 2.123 1 68.88 643 ASP B O 1
ATOM 10371 N N . MET B 1 644 ? 38.469 22.188 3.469 1 65.25 644 MET B N 1
ATOM 10372 C CA . MET B 1 644 ? 37.062 21.922 3.098 1 65.25 644 MET B CA 1
ATOM 10373 C C . MET B 1 644 ? 36.75 22.484 1.72 1 65.25 644 MET B C 1
ATOM 10375 O O . MET B 1 644 ? 35.875 22 1.031 1 65.25 644 MET B O 1
ATOM 10379 N N . GLN B 1 645 ? 37.344 23.625 1.383 1 54.38 645 GLN B N 1
ATOM 10380 C CA . GLN B 1 645 ? 37.188 24.203 0.051 1 54.38 645 GLN B CA 1
ATOM 10381 C C . GLN B 1 645 ? 38.062 23.484 -0.962 1 54.38 645 GLN B C 1
ATOM 10383 O O . GLN B 1 645 ? 37.75 23.453 -2.156 1 54.38 645 GLN B O 1
ATOM 10388 N N . GLY B 1 646 ? 39.375 23.172 -0.665 1 46.38 646 GLY B N 1
ATOM 10389 C CA . GLY B 1 646 ? 40.438 22.828 -1.594 1 46.38 646 GLY B CA 1
ATOM 10390 C C . GLY B 1 646 ? 40.156 21.562 -2.393 1 46.38 646 GLY B C 1
ATOM 10391 O O . GLY B 1 646 ? 40.812 21.297 -3.395 1 46.38 646 GLY B O 1
ATOM 10392 N N . ASP B 1 647 ? 39.688 20.438 -1.881 1 36.88 647 ASP B N 1
ATOM 10393 C CA . ASP B 1 647 ? 39.75 19.484 -2.98 1 36.88 647 ASP B CA 1
ATOM 10394 C C . ASP B 1 647 ? 38.688 19.781 -4.035 1 36.88 647 ASP B C 1
ATOM 10396 O O . ASP B 1 647 ? 38.219 18.891 -4.727 1 36.88 647 ASP B O 1
ATOM 10400 N N . ALA B 1 648 ? 38.406 21.047 -4.121 1 27.78 648 ALA B N 1
ATOM 10401 C CA . ALA B 1 648 ? 37.969 21.422 -5.469 1 27.78 648 ALA B CA 1
ATOM 10402 C C . ALA B 1 648 ? 39.156 21.562 -6.402 1 27.78 648 ALA B C 1
ATOM 10404 O O . ALA B 1 648 ? 40.188 22.141 -6.027 1 27.78 648 ALA B O 1
#

pLDDT: mean 77.54, std 21.15, range [17.39, 98.56]

InterPro domains:
  IPR029526 PiggyBac transposable element-derived protein [PF13843] (117-528)

Secondary structure (DSSP, 8-state):
-TTHHHHHHHHHHHHHHHHHHHHHHHTTGGGG--------------------HHHHHHHHHHHHHHHHHHHHHHHTTPPP--EEE-TTPPPS--PPPP--SS-SEES---SS--HHHHHHHHS-HHHHHHHHHHHHHHHHHHHHH-GGGGGS------HHHHHHHHHHHHHHHHSB-SSGGGGG--SSSS--HHHHHH--HHHHHHHHHH----TT----TT-HHHHHHHHHHHHBTTHHHHHHHHHHHHHHHHHEE--SEEEEEEEEEE--S--TT-EE-TTSSS-EEEEEEEEEETTS-EEEEEETTSB--GGGS-HHHHHHTT--GGGS-S-SSHHHHHHHHHHGGG--TTEEEEE-TTT--HHHHHHHHHTTEEEEEE--TT-TT----S--------SSSS---------SS-TTPPTT-EEEEEETTEEEEEEESSSEEEEEESSS-TTPPPEEEEEEEEETTEEEEEEEEE-HHHHHHHHHTTHHHHHHHHHHHT------S-HHHHHHHHHHHHHHHHHHHHHHHHHHT-TTS-GGGGSHHHHHHHHHHHHHTT----SS------------S---EEE--SSPEE-HHHHHHT-B-TT-SS--BPEESEEETTT--B---TTT-HHHHHHHHHHHHTT-/-TTSHHHHHHHHHHHHHHHHHHHTTSTT------------------------HHHHHHHHHHHHHHHHHHHHHHHTTPPP--EEE-TTPPPS--PPPP--SS-SEES---SS--HHHHHHHHS-HHHHHHHHHHHHHHHHHHHHH-GGGGGS------HHHHHHHHHHHHHHHHSB-SSGGGGG--SSSS--HHHHHH--HHHHHHHHHH----TT----TT-HHHHHHHHHHTTBTTHHHHHHHHHHHHHHHHHEE--SEEEEEEEEEE--S--TT-EE-TTSSS-EEEEEEEEEETTS-EEEEEETTSB--GGGS-HHHHHHTT--GGGS-S-SSHHHHHHHHHHGGG--TTEEEEE-TTT--HHHHHHHHHTTEEEEEE--TT-TT----S--------SSSS---------SS-TTPPTT-EEEEEETTEEEEEEESSSEEEEEESSS-TTPPPEEEEEEEEETTEEEEEEEEE-HHHHHHHHHTTHHHHHHHHHHHT------S-HHHHHHHHHHHHHHHHHHHHHHHHHHT-TTS-GGGGSHHHHHHHHHHHHHTT----SS-----S------S---EEE--SSPEE-HHHHHHT-B-TT-SS--BPEESEEETTT--B---TTT-HHHHHHHHHHHHHT-

Sequence (1296 aa):
MASGDDEEIEEDIEMYLREAAVAERAEAAGANGTVGQNIAGEVDSDDSDDFDLYSVTKQVRGARVGEFSRRNKARGRAERPWASVSAGEVHPYKPQKFRAPGPVGPRRAEDNRNELSFFLEVLNQYLIRYIVRCTNRYARQRRRVFRKERRSRWSPTSTTELKAFLGCMICAGYTYQPRLDLYWSDDDDVGCTLMKRTFPSHRFRQILRYLHYSPEGFYPPGSERLKSFKAREKLGRVMKVRKVMERVSRNSSRARHVGEHLVVDEATVAFRGRHSLRRYNPSKPTKYGYCLRALAETDGYILSDEVCGGRVDPEDMSPDERCMHGIGDEYVSPLDLKPARVVNRLTMPFQGCYRTVYCDSYYTGVQLADYLFTKDTYIVGTVRRNASGLPTEGHPVPRKPRPGPGRPPLLKFPDPYPKSVPRGTSVRYHDGPVTVVKWQDTKSLILLSTGTSVCAPDELTTRRCKGPSGATRLEVTCPAAMNMYNLHYKAVDTADQLRAGYEFGRPSKKWHRQIFWYAMNKAVVNAFLNWKIYTAGRQDLPAHRVAQLSFRRALVRQLIGNFSARHRTPTASVALPRVIGNHRQISQGKPTKACRYCAKAGRHMPRAKRCRPFETVYKCEMCNVSVCYVSLRPECWREHLQDMQGDAMASGDDEEIEEDIEMYLREAAVAERAEAAGANGTVGQNIAGEVDSDDSDDFDLYSVTKQVRGARVGEFSRRNKARGRAERPWASVSAGEVHPYKPQKFRAPGPVGPRRAEDNRNELSFFLEVLNQYLIRYIVRCTNRYARQRRRVFRKERRSRWSPTSTTELKAFLGCMICAGYTYQPRLDLYWSDDDDVGCTLMKRTFPSHRFRQILRYLHYSPEGFYPPGSERLKSFKAREKLGRVMKVRKVMERVSRNSSRARHVGEHLVVDEATVAFRGRHSLRRYNPSKPTKYGYCLRALAETDGYILSDEVCGGRVDPEDMSPDERCMHGIGDEYVSPLDLKPARVVNRLTMPFQGCYRTVYCDSYYTGVQLADYLFTKDTYIVGTVRRNASGLPTEGHPVPRKPRPGPGRPPLLKFPDPYPKSVPRGTSVRYHDGPVTVVKWQDTKSLILLSTGTSVCAPDELTTRRCKGPSGATRLEVTCPAAMNMYNLHYKAVDTADQLRAGYEFGRPSKKWHRQIFWYAMNKAVVNAFLNWKIYTAGRQDLPAHRVAQLSFRRALVRQLIGNFSARHRTPTASVALPRVIGNHRQISQGKPTKACRYCAKAGRHMPRAKRCRPFETVYKCEMCNVSVCYVSLRPECWREHLQDMQGDA

Solvent-accessible surface area (backbone atoms only — not comparable to full-atom values): 72795 Å² total; per-residue (Å²): 128,81,69,58,72,62,55,57,59,53,53,56,51,53,56,50,56,55,54,57,61,56,57,64,62,58,71,69,67,70,78,73,80,86,89,67,85,70,74,76,67,82,72,77,73,75,81,71,81,66,83,47,67,66,56,54,51,47,51,52,30,50,52,37,48,52,49,47,52,50,47,53,62,66,45,56,90,60,80,62,77,58,42,75,58,61,95,86,54,83,60,86,58,66,59,68,72,60,52,72,93,54,68,66,38,51,60,76,75,66,81,88,70,52,60,49,59,42,33,38,47,25,56,27,68,66,57,46,47,50,32,37,51,20,16,42,51,21,42,53,49,43,40,70,72,38,65,79,60,55,75,53,88,83,74,80,69,43,62,68,55,49,36,27,49,49,18,47,43,52,44,44,19,49,39,36,58,88,44,81,70,41,38,65,39,86,53,47,69,47,40,31,60,41,49,46,61,32,31,47,68,68,61,50,51,49,50,64,70,32,61,38,56,28,87,80,49,60,60,57,88,92,36,68,65,38,54,53,48,51,58,50,30,72,54,26,63,43,57,58,40,39,63,54,47,51,45,39,23,52,24,37,47,66,43,32,30,74,70,51,54,37,21,46,42,71,43,78,45,72,44,87,52,85,55,90,61,55,41,80,39,53,83,41,78,67,32,38,12,39,48,26,45,32,30,12,29,57,87,19,43,58,38,33,71,45,54,57,77,26,53,68,53,63,75,79,40,51,75,66,54,24,55,74,66,69,48,57,74,86,68,42,62,92,56,85,50,66,49,36,37,50,54,47,62,63,39,54,91,63,59,24,51,37,20,36,37,27,33,46,45,78,43,39,45,58,67,49,44,55,53,36,44,49,42,40,15,27,31,39,22,32,40,50,68,60,46,73,76,60,70,68,95,79,71,74,67,78,64,71,76,65,97,70,91,83,68,73,65,74,66,62,45,62,71,87,58,63,93,82,64,62,61,32,46,67,51,43,32,32,49,84,59,41,21,38,36,40,37,30,56,99,56,81,45,36,35,40,26,41,58,42,36,83,59,48,66,62,40,80,38,81,40,83,40,83,46,97,92,38,78,43,80,43,79,29,50,33,48,42,65,55,54,54,39,71,72,32,63,55,6,45,58,46,28,50,50,60,35,61,72,45,52,40,70,77,91,60,70,51,68,61,56,52,56,46,32,47,46,53,42,50,35,50,49,39,19,47,55,43,47,43,61,65,45,66,77,42,82,87,59,58,69,74,62,65,32,67,67,44,43,51,55,52,27,27,51,58,40,29,60,84,58,48,71,46,86,68,75,75,79,83,72,80,77,69,83,68,74,83,62,87,73,41,80,40,77,72,50,86,73,67,40,59,11,54,46,27,51,71,72,67,41,52,42,82,90,50,96,54,93,38,40,41,61,23,42,23,22,27,68,71,74,66,40,41,27,36,48,56,91,82,37,43,64,35,39,52,49,48,51,43,63,57,52,55,86,105,132,83,70,62,76,65,56,62,63,54,56,61,53,56,60,52,60,59,59,63,67,62,67,72,74,70,78,81,75,88,77,83,81,78,88,62,89,73,70,78,70,68,69,87,61,75,76,66,76,63,81,43,67,62,57,55,51,46,50,54,27,51,54,35,47,53,48,45,52,51,44,52,64,66,46,56,90,59,79,63,75,58,40,76,59,61,93,85,54,85,60,85,58,66,59,68,73,62,52,72,94,53,69,66,39,49,61,74,75,67,83,88,70,53,61,49,60,41,34,38,46,26,58,27,71,64,57,47,47,47,32,36,51,19,15,40,50,22,40,54,49,42,39,70,71,38,65,78,58,56,76,53,89,83,72,78,68,44,62,67,55,49,37,28,50,50,18,48,44,53,43,44,20,48,40,35,56,88,46,78,71,40,37,63,39,87,52,47,70,48,40,31,60,42,49,48,59,32,31,46,68,66,59,51,51,50,49,64,69,32,62,37,54,30,87,80,49,61,59,57,87,91,36,68,64,38,54,54,48,50,57,49,31,72,54,27,64,43,58,58,41,40,61,54,47,52,46,38,23,53,25,37,46,67,43,33,30,74,72,51,52,36,22,47,44,70,42,76,45,73,43,86,53,85,56,91,62,52,42,79,38,55,86,41,79,67,33,40,13,39,46,27,45,32,29,14,28,57,88,18,44,57,39,34,71,44,53,59,78,26,55,68,53,62,76,77,40,50,74,65,52,26,56,75,67,68,49,55,74,84,68,42,65,92,55,86,49,66,49,35,39,52,53,47,61,64,39,53,93,63,59,24,50,38,21,34,36,27,34,47,44,80,43,38,46,56,67,48,43,54,52,36,46,46,41,41,17,27,30,38,22,32,41,50,63,64,44,75,76,59,67,64,89,74,74,70,64,76,60,72,77,63,96,71,92,83,67,73,69,74,62,57,40,57,68,84,59,63,93,80,60,60,60,30,47,68,51,42,32,34,52,81,58,42,22,37,36,38,37,30,57,100,55,79,43,37,35,40,26,43,57,44,33,82,57,47,66,62,38,81,40,81,42,83,40,82,46,98,93,37,76,42,80,43,78,28,51,33,50,42,64,54,53,55,40,70,73,34,62,56,6,46,58,46,29,50,50,62,35,61,72,46,51,42,70,77,91,59,69,53,67,60,56,53,55,46,32,46,48,53,44,50,36,51,48,40,20,47,54,44,48,44,60,66,44,66,76,42,81,84,59,58,69,71,64,64,34,69,66,45,44,51,54,52,27,27,51,58,43,29,59,79,57,50,69,46,85,67,72,73,78,76,70,83,76,67,81,73,72,86,63,87,73,41,80,39,77,71,51,85,75,69,40,59,11,56,47,28,52,72,74,67,40,51,43,83,89,49,94,56,95,41,40,41,62,23,40,23,21,28,64,68,75,69,41,43,30,36,50,53,90,82,36,43,64,38,39,52,51,46,50,41,60,66,55,46,89,104

Foldseek 3Di:
DVPPPVVVVVVVVVVVVVVVVVVVVVVVPPPDDDPDPCPVPPPPPPPPPPVDPVVVLVVLLVVLLVVLLVVPVVCDLPFFDKDWDDAPDDDDDAADDFDFPDDFFFPDLDPPDALQNLLCLLVPPVQLVLQLVLLQLQLVVVCVVDVVSVVDDDDRDDSLLVLLLLLVLLVCLAVPDPDLCQQCDPDPVTHDPSDNQAEDSVNSVSSVVSRFRANLHDDDPPDPSVVVVVVVCLQAVQRRCVVVQVSSLQSLQVRGRHDQEKEKDKDWFAADADDPQWAADPVDPRGTGWIKIFIFFQLQQTNHIDTVVRHDQPCPDDPVRCVVVVNDPVLHDSDDDPLLSVVCVNCVVPQASQGEYEYEQNNDDPSSQSSSVSRNYKYKYWHDQQGRNDDQPDDPPPQPPPPDPPDDRRSRNPPPDDPDDDAQDKIWIDRVLWIWMWGDHVHIIIMIISNRDSNQAWDWDWDFDQDPVGTDIDTHTHRPSRVVNVSRHCNNVSNNVQLSVRQGQDHDNDRNSSVNSVSSSSSLSSSLVSVLVSCVVPVPDDPVCSDSVVSSNSNSCVSSQNHHPDPDSPDDDDDDQLPLDDFDKDFQDDDWAAAPQQVVVQPADDPDPDGGHDTGRIATSRRRGDHHDCVVCVPRVVVVNCVSVPVD/DVPPVVVVVVVVVVVVVVVVVVVVPPPPPPPDDDPDPCPVDDPCPPPPCPVDPVVVLVVLLVVLLVVLLVCPVVCDLPFFPKDWDDAPDDDPDAADDFDFPDDFFFPDLDPPDALQNLLCLLVPPVQLVLQLVLLQLQLVVVCVVDVVSVVDDDDRDDSLLVLLLLLVLLVCLAVPDPDLCQQCDPDPVTHDPSDNFAEDSVNSVSSVVSRFRAPLHDDDPPDPSVVVVVVVCLQAVQRRCVVVQVSSLQSLQVRGRHDQEKEKDKDWFAADADDPQWAADPVDPRGTGWIKIFIFWQLQQTNHIDTVVRHDQPCPDDPVRCVVVVNDPVLHDSDDDPLLSVVCVNCVVPQASQGEYEYEQNNDDPSSQSSSVSRNYKYKYWHDQLGRNDDQPDDPPPQPPPPDPPDPRRSRNPPPDDPDDDFQDKIWIDRVLWIWIWGDHVHIIIMIISNRDSNAAWDWDWDFDQDPVGTDIDIHTHRPSRVVNVSGHCNNVSNNVQLSVRQGQDHDNDRNSSVNSVSSSSSLSSSLVSVLVSCVVPPPDDPVCSDSVVSSNSSSCVSSQNHHPDPDNPDDPDDPPLPVDDFDKDFQDDDWAAAPQQVVVQPADDPDPDSGHDTGRIATSRPRGDHHDCVVPVPRVVVVVCVSVPVD

Nearest PDB structures (foldseek):
  6x68-assembly1_C  TM=8.245E-01  e=2.673E-22  Trichoplusia ni
  4u2p-assembly1_B  TM=4.777E-01  e=6.467E+00  Rattus norvegicus
  8qsk-assembly1_C  TM=2.668E-01  e=7.558E+00  Homo sapiens
  5ev0-assembly1_A  TM=2.365E-01  e=3.652E+00  Ambrosia artemisiifolia
  8jzx-assembly1_B  TM=2.429E-01  e=7.175E+00  Homo sapiens

Organism: Branchiostoma floridae (NCBI:txid7739)